Protein 4CE7 (pdb70)

Organism: Nonlabens ulvanivorans (NCBI:txid906888)

InterPro domains:
  IPR008928 Six-hairpin glycosidase superfamily [SSF48208] (55-376)
  IPR010905 Glycosyl hydrolase, family 88 [PF07470] (56-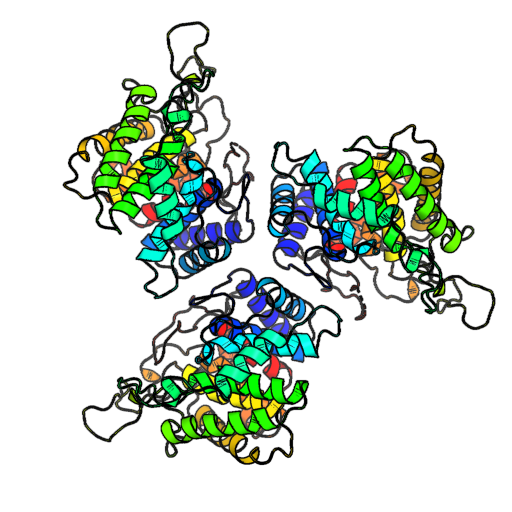376)
  IPR012341 Six-hairpin glycosidase-like superfamily [G3DSA:1.50.10.10] (29-377)
  IPR052043 Polysaccharide Degradation Enzymes [PTHR33886] (1-376)

Sequence (1035 aa):
DVFNEDYIKTSMIKALEWQEAHPIFAIHPTDWTNGAYYTGVARAHHTTKNMMYMAALKNNQAVANNWQPYTRLYHADDVAISYSYLYVAENEKRRNFSDLEPTKKFLDTHLYEDNAWKAGTNRSKEDKTILWWWCDALFMAPPVINLYAKQQSEQPEYLDEMHKYYMETYNRLYDKEEKLFARDSRFVWDGDDEDKKEPNGEKVFWWSRGNGWVIGGLALLLEDMPEDYKHRDFYVNLYKEMASRILEIQPEDGLWRTSLLSPESYDHGEVSGSAFHTFALAWGINKGLIDKKYTPAVKKAWKAMANCQHDDGRVGWVQNIPEPASKDSYQNFGTGAFLLAGSEILKMDVFNEDYIKTSMIKALEWQEAHPIFAIHPTDWTNGAYYTGVARAHHTTKNMMYMAALKNNQAVANNWQPYTRLYHADDVAISYSYLYVAENEKRRNFSDLEPTKKFLDTHLYEDNAWKAGTNRSKEDKTILWWWCDALFMAPPVINLYAKQSEQPEYLDEMHKYYMETYNRLYDKEEKLFARDSRFVWDGDDEDKKEPNGEKVFWSRGNGWVIGGLALLLEDMPEDYKHRDFYVNNLYKEMASRILEIQPEDGLWRTSLLSPESYDHGEVSGSAFHTFALAWGINKGLIDKKYTPAVKKAWKAMANCQHDDGRVGWVQNIGAFPEPASKDSYQNFGTGAFLLAGSEILKMDVFNEDYIKTSMIKALEWQEAHPIFAIHPTDWTNGAYYTGVARAHHTTKNMMYMAALKNNQAVANNWQPYTRLYHADDVAISYSYLYVAENEKRRNFSDLEPTKKFLDTHLYEDDNAWKAGTNRSKEDKTILWWWCDALFMAPPVINLYAKQQSEQPEYLDEMHKYYMETYNRLYDKEEKLFARDSRFVWDGDDEDKKEPNGEKVFWWSRGNGWVIGGLALLLEDMPEDYKHRDFYVNNLYKEMASRILEIQPEDGLWRTSLLSPE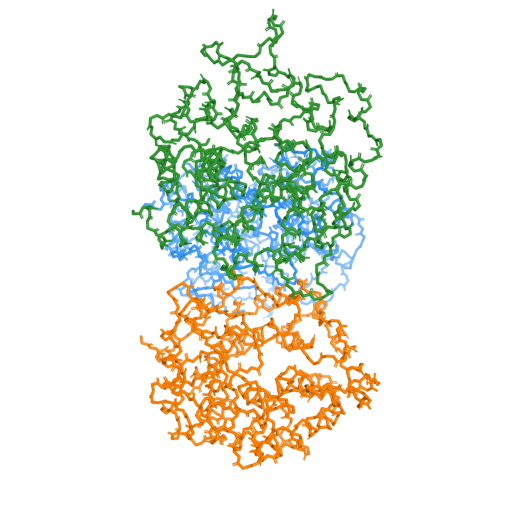SYDHGEVSGSAFHTFALAWGINKGLIDKKYTPAVKKAWKAMANCQHDDGRVGWVQNIASKDSYQNFGTGAFLLAGSEILKM

CATH classification: 1.50.10.10

Structure (mmCIF, N/CA/C/O backbone):
data_4CE7
#
_entry.id   4CE7
#
_cell.length_a   92.978
_cell.length_b   93.331
_cell.length_c   156.758
_cell.angle_alpha   90.00
_cell.angle_beta   90.00
_cell.angle_gamma   90.00
#
_symmetry.space_group_name_H-M   'P 21 21 21'
#
loop_
_entity.id
_entity.type
_entity.pdbx_description
1 polymer 'UNSATURATED 3S-RHAMNOGLYCURONYL HYDROLASE'
2 non-polymer 'NITRATE ION'
3 water water
#
loop_
_atom_site.group_PDB
_atom_site.id
_atom_site.type_symbol
_atom_site.label_atom_id
_atom_site.label_alt_id
_atom_site.label_comp_id
_atom_site.label_asym_id
_atom_site.label_entity_id
_atom_site.label_seq_id
_atom_site.pdbx_PDB_ins_code
_atom_site.Cartn_x
_atom_site.Cartn_y
_atom_site.Cartn_z
_atom_site.occupancy
_atom_site.B_iso_or_equiv
_atom_site.auth_seq_id
_atom_site.auth_comp_id
_atom_site.auth_asym_id
_atom_site.auth_atom_id
_atom_site.pdbx_PDB_model_num
ATOM 1 N N . ASP A 1 22 ? 2.461 42.639 17.545 1.00 46.06 14 ASP A N 1
ATOM 2 C CA . ASP A 1 22 ? 1.826 43.974 17.685 1.00 44.02 14 ASP A CA 1
ATOM 3 C C . ASP A 1 22 ? 2.872 44.963 18.259 1.00 46.66 14 ASP A C 1
ATOM 4 O O . ASP A 1 22 ? 3.056 45.024 19.510 1.00 41.23 14 ASP A O 1
ATOM 9 N N . VAL A 1 23 ? 3.501 45.750 17.370 1.00 40.30 15 VAL A N 1
ATOM 10 C CA . VAL A 1 23 ? 4.485 46.779 17.762 1.00 36.26 15 VAL A CA 1
ATOM 11 C C . VAL A 1 23 ? 3.940 47.885 18.692 1.00 36.30 15 VAL A C 1
ATOM 12 O O . VAL A 1 23 ? 4.697 48.654 19.255 1.00 36.51 15 VAL A O 1
ATOM 16 N N . PHE A 1 24 ? 2.639 47.959 18.902 1.00 39.14 16 PHE A N 1
ATOM 17 C CA . PHE A 1 24 ? 2.115 48.968 19.810 1.00 35.36 16 PHE A CA 1
ATOM 18 C C . PHE A 1 24 ? 1.777 48.367 21.161 1.00 32.27 16 PHE A C 1
ATOM 19 O O . PHE A 1 24 ? 1.418 49.068 22.052 1.00 33.27 16 PHE A O 1
ATOM 27 N N . ASN A 1 25 ? 1.945 47.066 21.341 1.00 33.47 17 ASN A N 1
ATOM 28 C CA . ASN A 1 25 ? 1.710 46.451 22.610 1.00 33.96 17 ASN A CA 1
ATOM 29 C C . ASN A 1 25 ? 2.786 46.904 23.624 1.00 36.45 17 ASN A C 1
ATOM 30 O O . ASN A 1 25 ? 3.982 46.854 23.315 1.00 31.16 17 ASN A O 1
ATOM 35 N N . GLU A 1 26 ? 2.369 47.291 24.825 1.00 35.84 18 GLU A N 1
ATOM 36 C CA . GLU A 1 26 ? 3.268 47.833 25.817 1.00 37.72 18 GLU A CA 1
ATOM 37 C C . GLU A 1 26 ? 4.366 46.827 26.149 1.00 38.63 18 GLU A C 1
ATOM 38 O O . GLU A 1 26 ? 5.517 47.196 26.384 1.00 32.33 18 GLU A O 1
ATOM 44 N N . ASP A 1 27 ? 4.019 45.550 26.158 1.00 37.18 19 ASP A N 1
ATOM 45 C CA . ASP A 1 27 ? 5.017 44.558 26.451 1.00 40.10 19 ASP A CA 1
ATOM 46 C C . ASP A 1 27 ? 6.041 44.262 25.330 1.00 37.62 19 ASP A C 1
ATOM 47 O O . ASP A 1 27 ? 7.242 44.032 25.587 1.00 32.53 19 ASP A O 1
ATOM 52 N N . TYR A 1 28 ? 5.548 44.263 24.094 1.00 33.32 20 TYR A N 1
ATOM 53 C CA . TYR A 1 28 ? 6.412 44.286 22.928 1.00 31.57 20 TYR A CA 1
ATOM 54 C C . TYR A 1 28 ? 7.408 45.476 22.995 1.00 30.27 20 TYR A C 1
ATOM 55 O O . TYR A 1 28 ? 8.595 45.278 22.783 1.00 27.39 20 TYR A O 1
ATOM 64 N N . ILE A 1 29 ? 6.921 46.699 23.219 1.00 27.64 21 ILE A N 1
ATOM 65 C CA . ILE A 1 29 ? 7.830 47.876 23.213 1.00 28.58 21 ILE A CA 1
ATOM 66 C C . ILE A 1 29 ? 8.903 47.724 24.333 1.00 30.43 21 ILE A C 1
ATOM 67 O O . ILE A 1 29 ? 10.108 47.921 24.086 1.00 29.72 21 ILE A O 1
ATOM 72 N N . LYS A 1 30 ? 8.472 47.341 25.537 1.00 29.90 22 LYS A N 1
ATOM 73 C CA . LYS A 1 30 ? 9.389 47.169 26.690 1.00 29.87 22 LYS A CA 1
ATOM 74 C C . LYS A 1 30 ? 10.464 46.132 26.392 1.00 30.56 22 LYS A C 1
ATOM 75 O O . LYS A 1 30 ? 11.643 46.410 26.630 1.00 29.27 22 LYS A O 1
ATOM 81 N N . THR A 1 31 ? 10.069 44.968 25.834 1.00 28.29 23 THR A N 1
ATOM 82 C CA . THR A 1 31 ? 11.020 43.897 25.621 1.00 29.22 23 THR A CA 1
ATOM 83 C C . THR A 1 31 ? 11.915 44.360 24.479 1.00 28.98 23 THR A C 1
ATOM 84 O O . THR A 1 31 ? 13.101 44.057 24.495 1.00 29.28 23 THR A O 1
ATOM 88 N N . SER A 1 32 ? 11.360 45.078 23.494 1.00 28.98 24 SER A N 1
ATOM 89 C CA . SER A 1 32 ? 12.219 45.614 22.384 1.00 28.87 24 SER A CA 1
ATOM 90 C C . SER A 1 32 ? 13.306 46.583 22.828 1.00 27.51 24 SER A C 1
ATOM 91 O O . SER A 1 32 ? 14.472 46.529 22.342 1.00 23.51 24 SER A O 1
ATOM 94 N N . MET A 1 33 ? 12.892 47.472 23.725 1.00 25.53 25 MET A N 1
ATOM 95 C CA . MET A 1 33 ? 13.805 48.451 24.278 1.00 24.90 25 MET A CA 1
ATOM 96 C C . MET A 1 33 ? 14.898 47.741 25.101 1.00 25.93 25 MET A C 1
ATOM 97 O O . MET A 1 33 ? 16.062 48.106 24.986 1.00 24.78 25 MET A O 1
ATOM 102 N N . ILE A 1 34 ? 14.542 46.720 25.881 1.00 23.89 26 ILE A N 1
ATOM 103 C CA . ILE A 1 34 ? 15.560 46.047 26.676 1.00 24.99 26 ILE A CA 1
ATOM 104 C C . ILE A 1 34 ? 16.591 45.324 25.744 1.00 26.39 26 ILE A C 1
ATOM 105 O O . ILE A 1 34 ? 17.819 45.341 26.017 1.00 25.17 26 ILE A O 1
ATOM 110 N N . LYS A 1 35 ? 16.087 44.678 24.678 1.00 26.71 27 LYS A N 1
ATOM 111 C CA . LYS A 1 35 ? 16.925 43.970 23.734 1.00 26.54 27 LYS A CA 1
ATOM 112 C C . LYS A 1 35 ? 17.850 44.979 23.021 1.00 24.62 27 LYS A C 1
ATOM 113 O O . LYS A 1 35 ? 18.963 44.644 22.704 1.00 22.27 27 LYS A O 1
ATOM 119 N N . ALA A 1 36 ? 17.363 46.178 22.724 1.00 21.67 28 ALA A N 1
ATOM 120 C CA . ALA A 1 36 ? 18.195 47.189 22.075 1.00 19.51 28 ALA A CA 1
ATOM 121 C C . ALA A 1 36 ? 19.347 47.614 23.046 1.00 20.89 28 ALA A C 1
ATOM 122 O O . ALA A 1 36 ? 20.488 47.704 22.622 1.00 19.56 28 ALA A O 1
ATOM 124 N N . LEU A 1 37 ? 19.029 47.865 24.310 1.00 19.07 29 LEU A N 1
ATOM 125 C CA . LEU A 1 37 ? 20.027 48.103 25.375 1.00 19.22 29 LEU A CA 1
ATOM 126 C C . LEU A 1 37 ? 21.070 46.961 25.448 1.00 19.58 29 LEU A C 1
ATOM 127 O O . LEU A 1 37 ? 22.301 47.213 25.407 1.00 20.48 29 LEU A O 1
ATOM 132 N N . GLU A 1 38 ? 20.585 45.716 25.518 1.00 19.07 30 GLU A N 1
ATOM 133 C CA . GLU A 1 38 ? 21.447 44.522 25.666 1.00 18.70 30 GLU A CA 1
ATOM 134 C C . GLU A 1 38 ? 22.375 44.382 24.488 1.00 20.21 30 GLU A C 1
ATOM 135 O O . GLU A 1 38 ? 23.559 44.099 24.640 1.00 19.94 30 GLU A O 1
ATOM 141 N N . TRP A 1 39 ? 21.852 44.594 23.304 1.00 19.07 31 TRP A N 1
ATOM 142 C CA . TRP A 1 39 ? 22.670 44.403 22.160 1.00 18.69 31 TRP A CA 1
ATOM 143 C C . TRP A 1 39 ? 23.681 45.573 22.217 1.00 18.72 31 TRP A C 1
ATOM 144 O O . TRP A 1 39 ? 24.851 45.367 21.982 1.00 18.15 31 TRP A O 1
ATOM 155 N N . GLN A 1 40 ? 23.267 46.800 22.529 1.00 17.89 32 GLN A N 1
ATOM 156 C CA . GLN A 1 40 ? 24.307 47.891 22.480 1.00 18.21 32 GLN A CA 1
ATOM 157 C C . GLN A 1 40 ? 25.356 47.739 23.597 1.00 18.79 32 GLN A C 1
ATOM 158 O O . GLN A 1 40 ? 26.578 48.012 23.379 1.00 19.24 32 GLN A O 1
ATOM 164 N N . GLU A 1 41 ? 24.913 47.293 24.779 1.00 18.37 33 GLU A N 1
ATOM 165 C CA . GLU A 1 41 ? 25.866 47.050 25.917 1.00 18.56 33 GLU A CA 1
ATOM 166 C C . GLU A 1 41 ? 26.922 45.988 25.486 1.00 19.70 33 GLU A C 1
ATOM 167 O O . GLU A 1 41 ? 28.114 46.078 25.862 1.00 19.26 33 GLU A O 1
ATOM 173 N N . ALA A 1 42 ? 26.487 44.984 24.713 1.00 19.37 34 ALA A N 1
ATOM 174 C CA . ALA A 1 42 ? 27.439 43.949 24.267 1.00 19.38 34 ALA A CA 1
ATOM 175 C C . ALA A 1 42 ? 28.340 44.423 23.107 1.00 19.53 34 ALA A C 1
ATOM 176 O O . ALA A 1 42 ? 29.228 43.691 22.675 1.00 18.96 34 ALA A O 1
ATOM 178 N N . HIS A 1 43 ? 28.060 45.574 22.536 1.00 18.40 35 HIS A N 1
ATOM 179 C CA . HIS A 1 43 ? 28.857 46.098 21.390 1.00 18.66 35 HIS A CA 1
ATOM 180 C C . HIS A 1 43 ? 29.340 47.523 21.717 1.00 20.08 35 HIS A C 1
ATOM 181 O O . HIS A 1 43 ? 28.990 48.480 21.008 1.00 21.31 35 HIS A O 1
ATOM 188 N N . PRO A 1 44 ? 30.110 47.696 22.806 1.00 21.00 36 PRO A N 1
ATOM 189 C CA . PRO A 1 44 ? 30.414 49.101 23.125 1.00 20.39 36 PRO A CA 1
ATOM 190 C C . PRO A 1 44 ? 31.210 49.797 22.019 1.00 20.20 36 PRO A C 1
ATOM 191 O O . PRO A 1 44 ? 32.027 49.162 21.301 1.00 20.10 36 PRO A O 1
ATOM 195 N N . ILE A 1 45 ? 31.003 51.102 21.874 1.00 18.53 37 ILE A N 1
ATOM 196 C CA . ILE A 1 45 ? 31.652 51.784 20.749 1.00 19.47 37 ILE A CA 1
ATOM 197 C C . ILE A 1 45 ? 31.806 53.266 21.155 1.00 18.65 37 ILE A C 1
ATOM 198 O O . ILE A 1 45 ? 31.105 53.756 22.072 1.00 17.80 37 ILE A O 1
ATOM 203 N N . PHE A 1 46 ? 32.753 53.948 20.514 1.00 19.53 38 PHE A N 1
ATOM 204 C CA . PHE A 1 46 ? 32.924 55.393 20.740 1.00 18.89 38 PHE A CA 1
ATOM 205 C C . PHE A 1 46 ? 33.691 55.949 19.530 1.00 18.30 38 PHE A C 1
ATOM 206 O O . PHE A 1 46 ? 34.295 55.193 18.784 1.00 18.49 38 PHE A O 1
ATOM 214 N N . ALA A 1 47 ? 33.605 57.264 19.312 1.00 16.94 39 ALA A N 1
ATOM 215 C CA . ALA A 1 47 ? 34.410 57.895 18.250 1.00 17.46 39 ALA A CA 1
ATOM 216 C C . ALA A 1 47 ? 35.847 58.004 18.817 1.00 17.20 39 ALA A C 1
ATOM 217 O O . ALA A 1 47 ? 36.807 57.569 18.197 1.00 19.27 39 ALA A O 1
ATOM 219 N N . ILE A 1 48 ? 35.976 58.668 19.968 1.00 18.98 40 ILE A N 1
ATOM 220 C CA . ILE A 1 48 ? 37.327 58.912 20.522 1.00 19.62 40 ILE A CA 1
ATOM 221 C C . ILE A 1 48 ? 37.443 58.392 21.948 1.00 19.60 40 ILE A C 1
ATOM 222 O O . ILE A 1 48 ? 38.527 58.026 22.346 1.00 20.41 40 ILE A O 1
ATOM 227 N N . HIS A 1 49 ? 36.330 58.248 22.683 1.00 18.92 41 HIS A N 1
ATOM 228 C CA . HIS A 1 49 ? 36.471 57.840 24.117 1.00 18.64 41 HIS A CA 1
ATOM 229 C C . HIS A 1 49 ? 35.101 57.430 24.660 1.00 18.61 41 HIS A C 1
ATOM 230 O O . HIS A 1 49 ? 34.081 57.975 24.208 1.00 18.02 41 HIS A O 1
ATOM 237 N N . PRO A 1 50 ? 35.050 56.537 25.671 1.00 18.04 42 PRO A N 1
ATOM 238 C CA . PRO A 1 50 ? 33.715 56.138 26.224 1.00 18.20 42 PRO A CA 1
ATOM 239 C C . PRO A 1 50 ? 32.910 57.314 26.799 1.00 17.67 42 PRO A C 1
ATOM 240 O O . PRO A 1 50 ? 31.744 57.201 26.962 1.00 18.41 42 PRO A O 1
ATOM 244 N N . THR A 1 51 ? 33.564 58.424 27.056 1.00 16.90 43 THR A N 1
ATOM 245 C CA . THR A 1 51 ? 32.885 59.595 27.592 1.00 17.04 43 THR A CA 1
ATOM 246 C C . THR A 1 51 ? 32.488 60.666 26.543 1.00 15.94 43 THR A C 1
ATOM 247 O O . THR A 1 51 ? 32.072 61.727 26.881 1.00 16.86 43 THR A O 1
ATOM 251 N N . ASP A 1 52 ? 32.633 60.322 25.285 1.00 17.31 44 ASP A N 1
ATOM 252 C CA . ASP A 1 52 ? 32.404 61.236 24.130 1.00 17.69 44 ASP A CA 1
ATOM 253 C C . ASP A 1 52 ? 30.894 61.398 23.832 1.00 17.01 44 ASP A C 1
ATOM 254 O O . ASP A 1 52 ? 30.060 60.674 24.446 1.00 17.05 44 ASP A O 1
ATOM 259 N N . TRP A 1 53 ? 30.534 62.293 22.882 1.00 17.20 45 TRP A N 1
ATOM 260 C CA . TRP A 1 53 ? 29.118 62.578 22.641 1.00 17.40 45 TRP A CA 1
ATOM 261 C C . TRP A 1 53 ? 28.327 61.362 22.164 1.00 16.62 45 TRP A C 1
ATOM 262 O O . TRP A 1 53 ? 27.143 61.325 22.352 1.00 16.59 45 TRP A O 1
ATOM 273 N N . THR A 1 54 ? 28.960 60.404 21.508 1.00 16.44 46 THR A N 1
ATOM 274 C CA . THR A 1 54 ? 28.267 59.193 20.963 1.00 16.79 46 THR A CA 1
ATOM 275 C C . THR A 1 54 ? 27.686 58.433 22.144 1.00 18.64 46 THR A C 1
ATOM 276 O O . THR A 1 54 ? 26.491 58.044 22.125 1.00 16.20 46 THR A O 1
ATOM 280 N N . ASN A 1 55 ? 28.513 58.249 23.167 1.00 17.91 47 ASN A N 1
ATOM 281 C CA . ASN A 1 55 ? 28.064 57.660 24.406 1.00 19.04 47 ASN A CA 1
ATOM 282 C C . ASN A 1 55 ? 27.104 58.552 25.233 1.00 18.97 47 ASN A C 1
ATOM 283 O O . ASN A 1 55 ? 26.189 58.041 25.880 1.00 17.57 47 ASN A O 1
ATOM 288 N N . GLY A 1 56 ? 27.343 59.857 25.244 1.00 18.32 48 GLY A N 1
ATOM 289 C CA . GLY A 1 56 ? 26.436 60.788 25.978 1.00 17.91 48 GLY A CA 1
ATOM 290 C C . GLY A 1 56 ? 25.013 60.668 25.376 1.00 18.42 48 GLY A C 1
ATOM 291 O O . GLY A 1 56 ? 24.091 60.441 26.080 1.00 16.97 48 GLY A O 1
ATOM 292 N N . ALA A 1 57 ? 24.876 60.687 24.050 1.00 16.69 49 ALA A N 1
ATOM 293 C CA . ALA A 1 57 ? 23.549 60.512 23.429 1.00 17.57 49 ALA A CA 1
ATOM 294 C C . ALA A 1 57 ? 22.931 59.120 23.717 1.00 18.16 49 ALA A C 1
ATOM 295 O O . ALA A 1 57 ? 21.732 59.002 24.048 1.00 17.78 49 ALA A O 1
ATOM 297 N N . TYR A 1 58 ? 23.750 58.047 23.557 1.00 16.81 50 TYR A N 1
ATOM 298 C CA . TYR A 1 58 ? 23.324 56.715 23.946 1.00 17.61 50 TYR A CA 1
ATOM 299 C C . TYR A 1 58 ? 22.811 56.696 25.391 1.00 17.72 50 TYR A C 1
ATOM 300 O O . TYR A 1 58 ? 21.697 56.252 25.657 1.00 17.62 50 TYR A O 1
ATOM 309 N N . TYR A 1 59 ? 23.603 57.137 26.369 1.00 16.43 51 TYR A N 1
ATOM 310 C CA . TYR A 1 59 ? 23.172 56.941 27.749 1.00 16.77 51 TYR A CA 1
ATOM 311 C C . TYR A 1 59 ? 22.038 57.946 28.147 1.00 17.10 51 TYR A C 1
ATOM 312 O O . TYR A 1 59 ? 21.337 57.731 29.137 1.00 18.35 51 TYR A O 1
ATOM 321 N N . THR A 1 60 ? 21.873 59.011 27.387 1.00 18.46 52 THR A N 1
ATOM 322 C CA . THR A 1 60 ? 20.707 59.909 27.593 1.00 19.48 52 THR A CA 1
ATOM 323 C C . THR A 1 60 ? 19.442 59.112 27.166 1.00 20.84 52 THR A C 1
ATOM 324 O O . THR A 1 60 ? 18.454 59.193 27.841 1.00 19.92 52 THR A O 1
ATOM 328 N N . GLY A 1 61 ? 19.492 58.324 26.090 1.00 19.86 53 GLY A N 1
ATOM 329 C CA . GLY A 1 61 ? 18.356 57.433 25.748 1.00 19.99 53 GLY A CA 1
ATOM 330 C C . GLY A 1 61 ? 18.145 56.380 26.806 1.00 20.46 53 GLY A C 1
ATOM 331 O O . GLY A 1 61 ? 16.994 56.056 27.163 1.00 20.69 53 GLY A O 1
ATOM 332 N N . VAL A 1 62 ? 19.244 55.844 27.361 1.00 19.04 54 VAL A N 1
ATOM 333 C CA . VAL A 1 62 ? 19.138 54.841 28.434 1.00 18.36 54 VAL A CA 1
ATOM 334 C C . VAL A 1 62 ? 18.501 55.510 29.647 1.00 18.96 54 VAL A C 1
ATOM 335 O O . VAL A 1 62 ? 17.644 54.906 30.295 1.00 19.60 54 VAL A O 1
ATOM 339 N N . ALA A 1 63 ? 18.844 56.770 29.925 1.00 18.77 55 ALA A N 1
ATOM 340 C CA . ALA A 1 63 ? 18.245 57.467 31.066 1.00 20.17 55 ALA A CA 1
ATOM 341 C C . ALA A 1 63 ? 16.747 57.637 30.865 1.00 21.17 55 ALA A C 1
ATOM 342 O O . ALA A 1 63 ? 15.939 57.452 31.807 1.00 21.51 55 ALA A O 1
ATOM 344 N N . ARG A 1 64 ? 16.357 58.034 29.657 1.00 20.36 56 ARG A N 1
ATOM 345 C CA . ARG A 1 64 ? 14.884 58.272 29.506 1.00 21.32 56 ARG A CA 1
ATOM 346 C C . ARG A 1 64 ? 14.090 56.958 29.502 1.00 23.07 56 ARG A C 1
ATOM 347 O O . ARG A 1 64 ? 12.950 56.930 29.983 1.00 23.75 56 ARG A O 1
ATOM 355 N N . ALA A 1 65 ? 14.663 55.891 28.946 1.00 21.18 57 ALA A N 1
ATOM 356 C CA . ALA A 1 65 ? 14.058 54.567 29.067 1.00 22.84 57 ALA A CA 1
ATOM 357 C C . ALA A 1 65 ? 13.855 54.214 30.505 1.00 21.82 57 ALA A C 1
ATOM 358 O O . ALA A 1 65 ? 12.805 53.694 30.839 1.00 22.80 57 ALA A O 1
ATOM 360 N N . HIS A 1 66 ? 14.866 54.465 31.358 1.00 21.19 58 HIS A N 1
ATOM 361 C CA . HIS A 1 66 ? 14.697 54.177 32.772 1.00 22.18 58 HIS A CA 1
ATOM 362 C C . HIS A 1 66 ? 13.576 54.968 33.416 1.00 22.29 58 HIS A C 1
ATOM 363 O O . HIS A 1 66 ? 12.777 54.463 34.240 1.00 22.84 58 HIS A O 1
ATOM 370 N N . HIS A 1 67 ? 13.547 56.221 33.045 1.00 21.65 59 HIS A N 1
ATOM 371 C CA . HIS A 1 67 ? 12.613 57.124 33.640 1.00 24.74 59 HIS A CA 1
ATOM 372 C C . HIS A 1 67 ? 11.205 56.689 33.346 1.00 25.21 59 HIS A C 1
ATOM 373 O O . HIS A 1 67 ? 10.362 56.758 34.231 1.00 26.51 59 HIS A O 1
ATOM 380 N N . THR A 1 68 ? 10.926 56.233 32.133 1.00 24.34 60 THR A N 1
ATOM 381 C CA . THR A 1 68 ? 9.571 55.668 31.848 1.00 25.34 60 THR A CA 1
ATOM 382 C C . THR A 1 68 ? 9.357 54.324 32.497 1.00 24.59 60 THR A C 1
ATOM 383 O O . THR A 1 68 ? 8.379 54.141 33.219 1.00 26.08 60 THR A O 1
ATOM 387 N N . THR A 1 69 ? 10.250 53.377 32.271 1.00 23.35 61 THR A N 1
ATOM 388 C CA . THR A 1 69 ? 9.985 51.988 32.666 1.00 25.50 61 THR A CA 1
ATOM 389 C C . THR A 1 69 ? 10.340 51.625 34.111 1.00 27.70 61 THR A C 1
ATOM 390 O O . THR A 1 69 ? 9.789 50.645 34.620 1.00 28.90 61 THR A O 1
ATOM 394 N N . LYS A 1 70 ? 11.233 52.395 34.742 1.00 27.02 62 LYS A N 1
ATOM 395 C CA . LYS A 1 70 ? 11.921 52.065 36.016 1.00 28.32 62 LYS A CA 1
ATOM 396 C C . LYS A 1 70 ? 12.591 50.689 36.063 1.00 29.84 62 LYS A C 1
ATOM 397 O O . LYS A 1 70 ? 12.757 50.142 37.169 1.00 26.80 62 LYS A O 1
ATOM 403 N N . ASN A 1 71 ? 12.948 50.118 34.916 1.00 25.60 63 ASN A N 1
ATOM 404 C CA . ASN A 1 71 ? 13.568 48.790 34.939 1.00 25.32 63 ASN A CA 1
ATOM 405 C C . ASN A 1 71 ? 15.026 48.963 35.482 1.00 24.17 63 ASN A C 1
ATOM 406 O O . ASN A 1 71 ? 15.795 49.779 34.954 1.00 23.33 63 ASN A O 1
ATOM 411 N N . MET A 1 72 ? 15.362 48.212 36.525 1.00 24.27 64 MET A N 1
ATOM 412 C CA . MET A 1 72 ? 16.676 48.224 37.162 1.00 26.47 64 MET A CA 1
ATOM 413 C C . MET A 1 72 ? 17.820 47.962 36.150 1.00 25.18 64 MET A C 1
ATOM 414 O O . MET A 1 72 ? 18.944 48.371 36.399 1.00 25.39 64 MET A O 1
ATOM 419 N N . MET A 1 73 ? 17.521 47.301 35.027 1.00 23.50 65 MET A N 1
ATOM 420 C CA . MET A 1 73 ? 18.574 47.010 34.019 1.00 23.71 65 MET A CA 1
ATOM 421 C C . MET A 1 73 ? 19.168 48.312 33.439 1.00 22.23 65 MET A C 1
ATOM 422 O O . MET A 1 73 ? 20.383 48.424 33.248 1.00 19.54 65 MET A O 1
ATOM 427 N N . TYR A 1 74 ? 18.303 49.292 33.158 1.00 22.08 66 TYR A N 1
ATOM 428 C CA . TYR A 1 74 ? 18.742 50.595 32.617 1.00 21.47 66 TYR A CA 1
ATOM 429 C C . TYR A 1 74 ? 19.645 51.284 33.627 1.00 20.69 66 TYR A C 1
ATOM 430 O O . TYR A 1 74 ? 20.670 51.800 33.241 1.00 20.33 66 TYR A O 1
ATOM 439 N N . MET A 1 75 ? 19.228 51.311 34.898 1.00 21.98 67 MET A N 1
ATOM 440 C CA . MET A 1 75 ? 19.945 52.085 35.915 1.00 20.89 67 MET A CA 1
ATOM 441 C C . MET A 1 75 ? 21.322 51.405 36.193 1.00 20.44 67 MET A C 1
ATOM 442 O O . MET A 1 75 ? 22.301 52.104 36.441 1.00 19.92 67 MET A O 1
ATOM 447 N N . ALA A 1 76 ? 21.354 50.062 36.156 1.00 21.02 68 ALA A N 1
ATOM 448 C CA . ALA A 1 76 ? 22.625 49.257 36.263 1.00 20.74 68 ALA A CA 1
ATOM 449 C C . ALA A 1 76 ? 23.612 49.710 35.207 1.00 20.12 68 ALA A C 1
ATOM 450 O O . ALA A 1 76 ? 24.764 50.027 35.518 1.00 20.55 68 ALA A O 1
ATOM 452 N N . ALA A 1 77 ? 23.156 49.828 33.967 1.00 18.70 69 ALA A N 1
ATOM 453 C CA . ALA A 1 77 ? 24.062 50.232 32.868 1.00 18.29 69 ALA A CA 1
ATOM 454 C C . ALA A 1 77 ? 24.523 51.691 33.067 1.00 18.26 69 ALA A C 1
ATOM 455 O O . ALA A 1 77 ? 25.680 52.027 32.772 1.00 17.87 69 ALA A O 1
ATOM 457 N N . LEU A 1 78 ? 23.609 52.564 33.518 1.00 18.86 70 LEU A N 1
ATOM 458 C CA . LEU A 1 78 ? 23.965 53.952 33.779 1.00 18.63 70 LEU A CA 1
ATOM 459 C C . LEU A 1 78 ? 24.975 54.051 34.905 1.00 19.01 70 LEU A C 1
ATOM 460 O O . LEU A 1 78 ? 25.927 54.825 34.795 1.00 18.65 70 LEU A O 1
ATOM 465 N N . LYS A 1 79 ? 24.723 53.374 36.026 1.00 18.63 71 LYS A N 1
ATOM 466 C CA . LYS A 1 79 ? 25.708 53.433 37.100 1.00 19.62 71 LYS A CA 1
ATOM 467 C C . LYS A 1 79 ? 27.036 52.802 36.662 1.00 19.86 71 LYS A C 1
ATOM 468 O O . LYS A 1 79 ? 28.088 53.354 37.030 1.00 20.32 71 LYS A O 1
ATOM 474 N N . ASN A 1 80 ? 26.993 51.675 35.932 1.00 19.21 72 ASN A N 1
ATOM 475 C CA A ASN A 1 80 ? 28.250 51.004 35.567 0.50 19.89 72 ASN A CA 1
ATOM 476 C CA B ASN A 1 80 ? 28.223 50.950 35.449 0.50 21.00 72 ASN A CA 1
ATOM 477 C C . ASN A 1 80 ? 29.198 51.952 34.780 1.00 20.92 72 ASN A C 1
ATOM 478 O O . ASN A 1 80 ? 30.358 52.135 35.180 1.00 19.14 72 ASN A O 1
ATOM 487 N N . GLN A 1 81 ? 28.713 52.589 33.710 1.00 19.50 73 GLN A N 1
ATOM 488 C CA . GLN A 1 81 ? 29.547 53.547 32.946 1.00 19.68 73 GLN A CA 1
ATOM 489 C C . GLN A 1 81 ? 29.924 54.796 33.762 1.00 19.35 73 GLN A C 1
ATOM 490 O O . GLN A 1 81 ? 31.081 55.295 33.653 1.00 20.06 73 GLN A O 1
ATOM 496 N N . ALA A 1 82 ? 29.013 55.298 34.641 1.00 18.67 74 ALA A N 1
ATOM 497 C CA . ALA A 1 82 ? 29.355 56.518 35.395 1.00 18.06 74 ALA A CA 1
ATOM 498 C C . ALA A 1 82 ? 30.555 56.203 36.316 1.00 18.44 74 ALA A C 1
ATOM 499 O O . ALA A 1 82 ? 31.516 56.992 36.415 1.00 17.20 74 ALA A O 1
ATOM 501 N N . VAL A 1 83 ? 30.488 55.056 37.006 1.00 19.54 75 VAL A N 1
ATOM 502 C CA . VAL A 1 83 ? 31.606 54.687 37.895 1.00 19.76 75 VAL A CA 1
ATOM 503 C C . VAL A 1 83 ? 32.890 54.362 37.080 1.00 19.98 75 VAL A C 1
ATOM 504 O O . VAL A 1 83 ? 33.976 54.737 37.491 1.00 21.15 75 VAL A O 1
ATOM 508 N N . ALA A 1 84 ? 32.746 53.675 35.962 1.00 19.26 76 ALA A N 1
ATOM 509 C CA . ALA A 1 84 ? 33.892 53.226 35.134 1.00 21.59 76 ALA A CA 1
ATOM 510 C C . ALA A 1 84 ? 34.541 54.497 34.603 1.00 22.01 76 ALA A C 1
ATOM 511 O O . ALA A 1 84 ? 35.775 54.540 34.475 1.00 20.22 76 ALA A O 1
ATOM 513 N N . ASN A 1 85 ? 33.747 55.543 34.350 1.00 19.19 77 ASN A N 1
ATOM 514 C CA . ASN A 1 85 ? 34.332 56.807 33.801 1.00 20.11 77 ASN A CA 1
ATOM 515 C C . ASN A 1 85 ? 34.760 57.785 34.845 1.00 20.21 77 ASN A C 1
ATOM 516 O O . ASN A 1 85 ? 35.182 58.902 34.517 1.00 19.48 77 ASN A O 1
ATOM 521 N N . ASN A 1 86 ? 34.585 57.423 36.106 1.00 23.02 78 ASN A N 1
ATOM 522 C CA . ASN A 1 86 ? 34.867 58.309 37.257 1.00 22.96 78 ASN A CA 1
ATOM 523 C C . ASN A 1 86 ? 34.081 59.634 37.167 1.00 20.01 78 ASN A C 1
ATOM 524 O O . ASN A 1 86 ? 34.580 60.699 37.536 1.00 17.73 78 ASN A O 1
ATOM 529 N N . TRP A 1 87 ? 32.861 59.559 36.651 1.00 17.92 79 TRP A N 1
ATOM 530 C CA . TRP A 1 87 ? 31.939 60.762 36.569 1.00 19.10 79 TRP A CA 1
ATOM 531 C C . TRP A 1 87 ? 32.521 61.909 35.729 1.00 18.98 79 TRP A C 1
ATOM 532 O O . TRP A 1 87 ? 32.150 63.046 35.948 1.00 19.59 79 TRP A O 1
ATOM 543 N N . GLN A 1 88 ? 33.487 61.618 34.825 1.00 19.91 80 GLN A N 1
ATOM 544 C CA . GLN A 1 88 ? 34.148 62.681 34.072 1.00 18.96 80 GLN A CA 1
ATOM 545 C C . GLN A 1 88 ? 33.461 62.879 32.728 1.00 17.94 80 GLN A C 1
ATOM 546 O O . GLN A 1 88 ? 33.114 61.906 32.037 1.00 20.27 80 GLN A O 1
ATOM 552 N N . PRO A 1 89 ? 33.268 64.146 32.325 1.00 19.24 81 PRO A N 1
ATOM 553 C CA . PRO A 1 89 ? 32.937 64.413 30.915 1.00 20.00 81 PRO A CA 1
ATOM 554 C C . PRO A 1 89 ? 34.265 64.268 30.143 1.00 18.05 81 PRO A C 1
ATOM 555 O O . PRO A 1 89 ? 35.322 63.979 30.777 1.00 17.60 81 PRO A O 1
ATOM 559 N N . TYR A 1 90 ? 34.235 64.391 28.816 1.00 17.70 82 TYR A N 1
ATOM 560 C CA . TYR A 1 90 ? 35.537 64.393 28.082 1.00 19.36 82 TYR A CA 1
ATOM 561 C C . TYR A 1 90 ? 36.225 65.755 28.280 1.00 18.92 82 TYR A C 1
ATOM 562 O O . TYR A 1 90 ? 35.802 66.598 29.154 1.00 18.26 82 TYR A O 1
ATOM 571 N N . THR A 1 91 ? 37.340 65.939 27.572 1.00 19.29 83 THR A N 1
ATOM 572 C CA . THR A 1 91 ? 38.334 66.909 28.043 1.00 21.04 83 THR A CA 1
ATOM 573 C C . THR A 1 91 ? 38.486 68.220 27.277 1.00 20.67 83 THR A C 1
ATOM 574 O O . THR A 1 91 ? 39.249 69.075 27.729 1.00 20.45 83 THR A O 1
ATOM 578 N N . ARG A 1 92 ? 37.797 68.411 26.149 1.00 20.71 84 ARG A N 1
ATOM 579 C CA . ARG A 1 92 ? 37.943 69.692 25.464 1.00 20.78 84 ARG A CA 1
ATOM 580 C C . ARG A 1 92 ? 36.852 70.627 25.990 1.00 20.71 84 ARG A C 1
ATOM 581 O O . ARG A 1 92 ? 35.670 70.505 25.600 1.00 19.22 84 ARG A O 1
ATOM 589 N N . LEU A 1 93 ? 37.237 71.506 26.925 1.00 19.69 85 LEU A N 1
ATOM 590 C CA . LEU A 1 93 ? 36.242 72.211 27.712 1.00 19.64 85 LEU A CA 1
ATOM 591 C C . LEU A 1 93 ? 35.468 73.283 26.904 1.00 20.81 85 LEU A C 1
ATOM 592 O O . LEU A 1 93 ? 34.449 73.777 27.383 1.00 19.09 85 LEU A O 1
ATOM 597 N N . TYR A 1 94 ? 35.975 73.631 25.714 1.00 20.50 86 TYR A N 1
ATOM 598 C CA . TYR A 1 94 ? 35.341 74.575 24.788 1.00 21.27 86 TYR A CA 1
ATOM 599 C C . TYR A 1 94 ? 34.292 73.859 23.888 1.00 21.83 86 TYR A C 1
ATOM 600 O O . TYR A 1 94 ? 33.548 74.538 23.143 1.00 21.83 86 TYR A O 1
ATOM 609 N N . HIS A 1 95 ? 34.218 72.530 24.000 1.00 20.12 87 HIS A N 1
ATOM 610 C CA . HIS A 1 95 ? 33.497 71.683 23.032 1.00 19.62 87 HIS A CA 1
ATOM 611 C C . HIS A 1 95 ? 32.246 71.033 23.569 1.00 18.48 87 HIS A C 1
ATOM 612 O O . HIS A 1 95 ? 32.287 70.113 24.409 1.00 18.00 87 HIS A O 1
ATOM 619 N N . ALA A 1 96 ? 31.075 71.456 23.078 1.00 16.81 88 ALA A N 1
ATOM 620 C CA . ALA A 1 96 ? 29.793 70.955 23.609 1.00 16.39 88 ALA A CA 1
ATOM 621 C C . ALA A 1 96 ? 29.704 69.435 23.556 1.00 15.90 88 ALA A C 1
ATOM 622 O O . ALA A 1 96 ? 29.097 68.833 24.415 1.00 16.02 88 ALA A O 1
ATOM 624 N N . ASP A 1 97 ? 30.318 68.778 22.565 1.00 16.66 89 ASP A N 1
ATOM 625 C CA . ASP A 1 97 ? 30.227 67.287 22.508 1.00 18.21 89 ASP A CA 1
ATOM 626 C C . ASP A 1 97 ? 30.750 66.575 23.781 1.00 17.67 89 ASP A C 1
ATOM 627 O O . ASP A 1 97 ? 30.270 65.549 24.167 1.00 18.68 89 ASP A O 1
ATOM 632 N N . ASP A 1 98 ? 31.658 67.204 24.493 1.00 19.68 90 ASP A N 1
ATOM 633 C CA . ASP A 1 98 ? 32.403 66.492 25.523 1.00 19.25 90 ASP A CA 1
ATOM 634 C C . ASP A 1 98 ? 31.654 66.540 26.831 1.00 17.74 90 ASP A C 1
ATOM 635 O O . ASP A 1 98 ? 32.041 65.840 27.765 1.00 19.52 90 ASP A O 1
ATOM 640 N N . VAL A 1 99 ? 30.559 67.306 26.884 1.00 17.64 91 VAL A N 1
ATOM 641 C CA . VAL A 1 99 ? 29.741 67.355 28.130 1.00 17.25 91 VAL A CA 1
ATOM 642 C C . VAL A 1 99 ? 28.427 66.564 27.949 1.00 16.51 91 VAL A C 1
ATOM 643 O O . VAL A 1 99 ? 27.673 66.351 28.933 1.00 17.23 91 VAL A O 1
ATOM 647 N N . ALA A 1 100 ? 28.134 66.073 26.736 1.00 16.60 92 ALA A N 1
ATOM 648 C CA . ALA A 1 100 ? 26.896 65.303 26.528 1.00 17.85 92 ALA A CA 1
ATOM 649 C C . ALA A 1 100 ? 26.719 64.151 27.570 1.00 17.36 92 ALA A C 1
ATOM 650 O O . ALA A 1 100 ? 25.608 63.862 28.048 1.00 18.40 92 ALA A O 1
ATOM 652 N N . ILE A 1 101 ? 27.806 63.466 27.904 1.00 17.74 93 ILE A N 1
ATOM 653 C CA . ILE A 1 101 ? 27.794 62.325 28.845 1.00 15.58 93 ILE A CA 1
ATOM 654 C C . ILE A 1 101 ? 27.300 62.721 30.253 1.00 16.92 93 ILE A C 1
ATOM 655 O O . ILE A 1 101 ? 26.756 61.876 30.984 1.00 18.68 93 ILE A O 1
ATOM 660 N N . SER A 1 102 ? 27.425 64.000 30.639 1.00 16.97 94 SER A N 1
ATOM 661 C CA . SER A 1 102 ? 27.017 64.471 31.981 1.00 18.17 94 SER A CA 1
ATOM 662 C C . SER A 1 102 ? 25.494 64.435 32.125 1.00 19.67 94 SER A C 1
ATOM 663 O O . SER A 1 102 ? 24.991 64.454 33.214 1.00 17.38 94 SER A O 1
ATOM 666 N N . TYR A 1 103 ? 24.773 64.342 31.016 1.00 19.29 95 TYR A N 1
ATOM 667 C CA . TYR A 1 103 ? 23.325 64.180 31.165 1.00 19.08 95 TYR A CA 1
ATOM 668 C C . TYR A 1 103 ? 23.018 62.897 31.975 1.00 18.99 95 TYR A C 1
ATOM 669 O O . TYR A 1 103 ? 22.233 62.917 32.906 1.00 19.36 95 TYR A O 1
ATOM 678 N N . SER A 1 104 ? 23.646 61.792 31.604 1.00 18.05 96 SER A N 1
ATOM 679 C CA . SER A 1 104 ? 23.480 60.532 32.339 1.00 19.73 96 SER A CA 1
ATOM 680 C C . SER A 1 104 ? 23.921 60.671 33.787 1.00 19.64 96 SER A C 1
ATOM 681 O O . SER A 1 104 ? 23.306 60.095 34.683 1.00 19.18 96 SER A O 1
ATOM 684 N N . TYR A 1 105 ? 25.028 61.377 34.023 1.00 18.95 97 TYR A N 1
ATOM 685 C CA . TYR A 1 105 ? 25.500 61.572 35.400 1.00 19.49 97 TYR A CA 1
ATOM 686 C C . TYR A 1 105 ? 24.507 62.342 36.253 1.00 20.80 97 TYR A C 1
ATOM 687 O O . TYR A 1 105 ? 24.319 62.015 37.409 1.00 19.13 97 TYR A O 1
ATOM 696 N N . LEU A 1 106 ? 23.926 63.401 35.663 1.00 20.83 98 LEU A N 1
ATOM 697 C CA . LEU A 1 106 ? 22.931 64.216 36.361 1.00 21.06 98 LEU A CA 1
ATOM 698 C C . LEU A 1 106 ? 21.679 63.361 36.611 1.00 20.39 98 LEU A C 1
ATOM 699 O O . LEU A 1 106 ? 21.043 63.421 37.677 1.00 20.63 98 LEU A O 1
ATOM 704 N N . TYR A 1 107 ? 21.302 62.576 35.607 1.00 20.93 99 TYR A N 1
ATOM 705 C CA . TYR A 1 107 ? 20.104 61.697 35.768 1.00 19.14 99 TYR A CA 1
ATOM 706 C C . TYR A 1 107 ? 20.323 60.658 36.931 1.00 19.41 99 TYR A C 1
ATOM 707 O O . TYR A 1 107 ? 19.460 60.448 37.815 1.00 18.40 99 TYR A O 1
ATOM 716 N N . VAL A 1 108 ? 21.500 60.001 36.933 1.00 20.38 100 VAL A N 1
ATOM 717 C CA . VAL A 1 108 ? 21.820 59.088 38.065 1.00 18.73 100 VAL A CA 1
ATOM 718 C C . VAL A 1 108 ? 21.814 59.831 39.404 1.00 20.45 100 VAL A C 1
ATOM 719 O O . VAL A 1 108 ? 21.227 59.350 40.367 1.00 20.50 100 VAL A O 1
ATOM 723 N N . ALA A 1 109 ? 22.411 61.021 39.464 1.00 19.92 101 ALA A N 1
ATOM 724 C CA . ALA A 1 109 ? 22.489 61.740 40.744 1.00 22.51 101 ALA A CA 1
ATOM 725 C C . ALA A 1 109 ? 21.056 62.022 41.298 1.00 24.14 101 ALA A C 1
ATOM 726 O O . ALA A 1 109 ? 20.855 61.972 42.490 1.00 22.54 101 ALA A O 1
ATOM 728 N N . GLU A 1 110 ? 20.119 62.325 40.418 1.00 22.64 102 GLU A N 1
ATOM 729 C CA . GLU A 1 110 ? 18.699 62.561 40.776 1.00 26.52 102 GLU A CA 1
ATOM 730 C C . GLU A 1 110 ? 17.887 61.295 41.113 1.00 25.17 102 GLU A C 1
ATOM 731 O O . GLU A 1 110 ? 17.052 61.307 42.034 1.00 28.06 102 GLU A O 1
ATOM 737 N N . ASN A 1 111 ? 18.121 60.204 40.377 1.00 22.64 103 ASN A N 1
ATOM 738 C CA . ASN A 1 111 ? 17.199 59.070 40.389 1.00 25.70 103 ASN A CA 1
ATOM 739 C C . ASN A 1 111 ? 17.700 57.851 41.123 1.00 27.26 103 ASN A C 1
ATOM 740 O O . ASN A 1 111 ? 16.909 56.951 41.466 1.00 28.03 103 ASN A O 1
ATOM 745 N N . GLU A 1 112 ? 19.009 57.797 41.378 1.00 24.99 104 GLU A N 1
ATOM 746 C CA . GLU A 1 112 ? 19.555 56.689 42.185 1.00 25.45 104 GLU A CA 1
ATOM 747 C C . GLU A 1 112 ? 19.673 57.259 43.577 1.00 26.24 104 GLU A C 1
ATOM 748 O O . GLU A 1 112 ? 20.521 58.123 43.834 1.00 27.19 104 GLU A O 1
ATOM 754 N N . LYS A 1 113 ? 18.846 56.778 44.490 1.00 30.58 105 LYS A N 1
ATOM 755 C CA . LYS A 1 113 ? 18.673 57.506 45.736 1.00 31.10 105 LYS A CA 1
ATOM 756 C C . LYS A 1 113 ? 19.750 57.085 46.734 1.00 30.95 105 LYS A C 1
ATOM 757 O O . LYS A 1 113 ? 19.453 56.363 47.689 1.00 31.08 105 LYS A O 1
ATOM 763 N N . ARG A 1 114 ? 20.981 57.543 46.518 1.00 28.54 106 ARG A N 1
ATOM 764 C CA . ARG A 1 114 ? 22.091 57.217 47.406 1.00 31.39 106 ARG A CA 1
ATOM 765 C C . ARG A 1 114 ? 22.857 58.513 47.616 1.00 30.89 106 ARG A C 1
ATOM 766 O O . ARG A 1 114 ? 23.201 59.168 46.645 1.00 30.41 106 ARG A O 1
ATOM 774 N N . ARG A 1 115 ? 23.101 58.895 48.860 1.00 29.24 107 ARG A N 1
ATOM 775 C CA . ARG A 1 115 ? 23.974 60.011 49.131 1.00 29.50 107 ARG A CA 1
ATOM 776 C C . ARG A 1 115 ? 25.397 59.493 48.963 1.00 28.90 107 ARG A C 1
ATOM 777 O O . ARG A 1 115 ? 25.696 58.302 49.269 1.00 26.94 107 ARG A O 1
ATOM 785 N N . ASN A 1 116 ? 26.286 60.413 48.576 1.00 29.37 108 ASN A N 1
ATOM 786 C CA . ASN A 1 116 ? 27.707 60.137 48.548 1.00 27.55 108 ASN A CA 1
ATOM 787 C C . ASN A 1 116 ? 28.021 59.052 47.524 1.00 27.85 108 ASN A C 1
ATOM 788 O O . ASN A 1 116 ? 28.957 58.247 47.697 1.00 29.45 108 ASN A O 1
ATOM 793 N N . PHE A 1 117 ? 27.252 58.996 46.453 1.00 25.44 109 PHE A N 1
ATOM 794 C CA . PHE A 1 117 ? 27.519 58.040 45.378 1.00 24.27 109 PHE A CA 1
ATOM 795 C C . PHE A 1 117 ? 27.881 58.799 44.122 1.00 25.36 109 PHE A C 1
ATOM 796 O O . PHE A 1 117 ? 28.921 58.551 43.531 1.00 23.70 109 PHE A O 1
ATOM 804 N N . SER A 1 118 ? 27.002 59.692 43.668 1.00 24.06 110 SER A N 1
ATOM 805 C CA . SER A 1 118 ? 27.274 60.379 42.411 1.00 23.59 110 SER A CA 1
ATOM 806 C C . SER A 1 118 ? 28.250 61.581 42.614 1.00 24.91 110 SER A C 1
ATOM 807 O O . SER A 1 118 ? 28.378 62.128 43.729 1.00 24.96 110 SER A O 1
ATOM 810 N N . ASP A 1 119 ? 29.017 61.934 41.596 1.00 21.77 111 ASP A N 1
ATOM 811 C CA . ASP A 1 119 ? 29.919 63.096 41.719 1.00 22.90 111 ASP A CA 1
ATOM 812 C C . ASP A 1 119 ? 29.604 64.060 40.589 1.00 22.30 111 ASP A C 1
ATOM 813 O O . ASP A 1 119 ? 29.754 63.704 39.430 1.00 24.95 111 ASP A O 1
ATOM 818 N N . LEU A 1 120 ? 29.098 65.249 40.913 1.00 21.34 112 LEU A N 1
ATOM 819 C CA . LEU A 1 120 ? 28.797 66.214 39.853 1.00 21.51 112 LEU A CA 1
ATOM 820 C C . LEU A 1 120 ? 29.865 67.274 39.710 1.00 20.81 112 LEU A C 1
ATOM 821 O O . LEU A 1 120 ? 29.733 68.114 38.875 1.00 22.82 112 LEU A O 1
ATOM 826 N N . GLU A 1 121 ? 30.918 67.248 40.521 1.00 22.91 113 GLU A N 1
ATOM 827 C CA . GLU A 1 121 ? 31.987 68.246 40.450 1.00 24.07 113 GLU A CA 1
ATOM 828 C C . GLU A 1 121 ? 32.695 68.296 39.071 1.00 21.45 113 GLU A C 1
ATOM 829 O O . GLU A 1 121 ? 32.997 69.395 38.614 1.00 20.71 113 GLU A O 1
ATOM 835 N N . PRO A 1 122 ? 33.062 67.142 38.483 1.00 22.29 114 PRO A N 1
ATOM 836 C CA . PRO A 1 122 ? 33.654 67.295 37.150 1.00 21.39 114 PRO A CA 1
ATOM 837 C C . PRO A 1 122 ? 32.709 67.943 36.128 1.00 19.82 114 PRO A C 1
ATOM 838 O O . PRO A 1 122 ? 33.191 68.623 35.210 1.00 19.60 114 PRO A O 1
ATOM 842 N N . THR A 1 123 ? 31.433 67.631 36.213 1.00 18.75 115 THR A N 1
ATOM 843 C CA . THR A 1 123 ? 30.446 68.298 35.331 1.00 18.90 115 THR A CA 1
ATOM 844 C C . THR A 1 123 ? 30.375 69.823 35.610 1.00 19.23 115 THR A C 1
ATOM 845 O O . THR A 1 123 ? 30.379 70.665 34.708 1.00 20.17 115 THR A O 1
ATOM 849 N N . LYS A 1 124 ? 30.338 70.210 36.882 1.00 19.48 116 LYS A N 1
ATOM 850 C CA . LYS A 1 124 ? 30.381 71.617 37.241 1.00 20.31 116 LYS A CA 1
ATOM 851 C C . LYS A 1 124 ? 31.669 72.281 36.680 1.00 21.85 116 LYS A C 1
ATOM 852 O O . LYS A 1 124 ? 31.569 73.359 36.113 1.00 20.90 116 LYS A O 1
ATOM 858 N N . LYS A 1 125 ? 32.825 71.633 36.813 1.00 22.13 117 LYS A N 1
ATOM 859 C CA . LYS A 1 125 ? 34.080 72.243 36.350 1.00 24.28 117 LYS A CA 1
ATOM 860 C C . LYS A 1 125 ? 33.985 72.476 34.838 1.00 23.28 117 LYS A C 1
ATOM 861 O O . LYS A 1 125 ? 34.343 73.547 34.382 1.00 21.83 117 LYS A O 1
ATOM 867 N N . PHE A 1 126 ? 33.465 71.472 34.111 1.00 21.32 118 PHE A N 1
ATOM 868 C CA . PHE A 1 126 ? 33.248 71.589 32.679 1.00 19.50 118 PHE A CA 1
ATOM 869 C C . PHE A 1 126 ? 32.331 72.770 32.351 1.00 19.03 118 PHE A C 1
ATOM 870 O O . PHE A 1 126 ? 32.732 73.648 31.625 1.00 20.08 118 PHE A O 1
ATOM 878 N N . LEU A 1 127 ? 31.134 72.806 32.928 1.00 19.42 119 LEU A N 1
ATOM 879 C CA . LEU A 1 127 ? 30.167 73.861 32.593 1.00 19.39 119 LEU A CA 1
ATOM 880 C C . LEU A 1 127 ? 30.663 75.274 32.906 1.00 21.24 119 LEU A C 1
ATOM 881 O O . LEU A 1 127 ? 30.468 76.216 32.097 1.00 21.12 119 LEU A O 1
ATOM 886 N N . ASP A 1 128 ? 31.376 75.450 34.028 1.00 22.31 120 ASP A N 1
ATOM 887 C CA . ASP A 1 128 ? 31.902 76.760 34.393 1.00 23.55 120 ASP A CA 1
ATOM 888 C C . ASP A 1 128 ? 32.926 77.255 33.420 1.00 22.91 120 ASP A C 1
ATOM 889 O O . ASP A 1 128 ? 32.893 78.415 33.065 1.00 23.73 120 ASP A O 1
ATOM 894 N N . THR A 1 129 ? 33.865 76.416 32.995 1.00 19.96 121 THR A N 1
ATOM 895 C CA . THR A 1 129 ? 34.811 76.839 31.989 1.00 19.66 121 THR A CA 1
ATOM 896 C C . THR A 1 129 ? 34.103 77.041 30.647 1.00 19.35 121 THR A C 1
ATOM 897 O O . THR A 1 129 ? 34.419 78.011 29.960 1.00 20.01 121 THR A O 1
ATOM 901 N N . HIS A 1 130 ? 33.179 76.114 30.305 1.00 17.55 122 HIS A N 1
ATOM 902 C CA . HIS A 1 130 ? 32.481 76.154 28.989 1.00 19.11 122 HIS A CA 1
ATOM 903 C C . HIS A 1 130 ? 31.723 77.467 28.841 1.00 19.68 122 HIS A C 1
ATOM 904 O O . HIS A 1 130 ? 31.843 78.199 27.823 1.00 22.07 122 HIS A O 1
ATOM 911 N N . LEU A 1 131 ? 30.923 77.793 29.850 1.00 20.24 123 LEU A N 1
ATOM 912 C CA . LEU A 1 131 ? 30.032 78.916 29.750 1.00 20.97 123 LEU A CA 1
ATOM 913 C C . LEU A 1 131 ? 30.727 80.233 30.127 1.00 25.08 123 LEU A C 1
ATOM 914 O O . LEU A 1 131 ? 30.337 81.259 29.613 1.00 27.02 123 LEU A O 1
ATOM 919 N N . TYR A 1 132 ? 31.731 80.222 31.020 1.00 25.82 124 TYR A N 1
ATOM 920 C CA . TYR A 1 132 ? 32.196 81.514 31.625 1.00 27.77 124 TYR A CA 1
ATOM 921 C C . TYR A 1 132 ? 33.634 81.863 31.290 1.00 28.86 124 TYR A C 1
ATOM 922 O O . TYR A 1 132 ? 34.095 82.957 31.593 1.00 29.24 124 TYR A O 1
ATOM 931 N N . GLU A 1 133 ? 34.359 80.968 30.661 1.00 26.41 125 GLU A N 1
ATOM 932 C CA . GLU A 1 133 ? 35.750 81.312 30.378 1.00 30.03 125 GLU A CA 1
ATOM 933 C C . GLU A 1 133 ? 35.944 81.441 28.881 1.00 30.55 125 GLU A C 1
ATOM 934 O O . GLU A 1 133 ? 35.226 80.809 28.105 1.00 27.79 125 GLU A O 1
ATOM 940 N N . ASP A 1 134 ? 36.851 82.326 28.476 1.00 30.47 126 ASP A N 1
ATOM 941 C CA . ASP A 1 134 ? 36.955 82.595 27.051 1.00 33.54 126 ASP A CA 1
ATOM 942 C C . ASP A 1 134 ? 37.624 81.420 26.288 1.00 28.15 126 ASP A C 1
ATOM 943 O O . ASP A 1 134 ? 38.222 80.550 26.905 1.00 23.81 126 ASP A O 1
ATOM 948 N N . ASN A 1 135 ? 37.386 81.300 24.979 1.00 24.14 127 ASN A N 1
ATOM 949 C CA . ASN A 1 135 ? 38.010 80.249 24.238 1.00 22.69 127 ASN A CA 1
ATOM 950 C C . ASN A 1 135 ? 37.994 80.657 22.773 1.00 22.17 127 ASN A C 1
ATOM 951 O O . ASN A 1 135 ? 37.406 81.668 22.442 1.00 21.68 127 ASN A O 1
ATOM 956 N N . ALA A 1 136 ? 38.646 79.874 21.918 1.00 20.75 128 ALA A N 1
ATOM 957 C CA . ALA A 1 136 ? 38.945 80.401 20.570 1.00 22.76 128 ALA A CA 1
ATOM 958 C C . ALA A 1 136 ? 37.663 80.489 19.736 1.00 21.78 128 ALA A C 1
ATOM 959 O O . ALA A 1 136 ? 37.570 81.344 18.870 1.00 23.93 128 ALA A O 1
ATOM 961 N N . TRP A 1 137 ? 36.687 79.617 19.993 1.00 20.96 129 TRP A N 1
ATOM 962 C CA . TRP A 1 137 ? 35.390 79.692 19.267 1.00 21.38 129 TRP A CA 1
ATOM 963 C C . TRP A 1 137 ? 34.579 80.902 19.663 1.00 23.83 129 TRP A C 1
ATOM 964 O O . TRP A 1 137 ? 33.958 81.596 18.793 1.00 23.78 129 TRP A O 1
ATOM 975 N N . LYS A 1 138 ? 34.573 81.202 20.970 1.00 22.61 130 LYS A N 1
ATOM 976 C CA . LYS A 1 138 ? 33.919 82.457 21.419 1.00 23.17 130 LYS A CA 1
ATOM 977 C C . LYS A 1 138 ? 34.595 83.685 20.860 1.00 24.90 130 LYS A C 1
ATOM 978 O O . LYS A 1 138 ? 33.900 84.629 20.525 1.00 26.33 130 LYS A O 1
ATOM 984 N N . ALA A 1 139 ? 35.913 83.664 20.752 1.00 24.79 131 ALA A N 1
ATOM 985 C CA . ALA A 1 139 ? 36.722 84.806 20.284 1.00 26.96 131 ALA A CA 1
ATOM 986 C C . ALA A 1 139 ? 36.368 85.207 18.836 1.00 28.13 131 ALA A C 1
ATOM 987 O O . ALA A 1 139 ? 36.537 86.347 18.422 1.00 26.98 131 ALA A O 1
ATOM 989 N N . GLY A 1 140 ? 35.917 84.250 18.036 1.00 28.51 132 GLY A N 1
ATOM 990 C CA . GLY A 1 140 ? 35.424 84.613 16.682 1.00 30.12 132 GLY A CA 1
ATOM 991 C C . GLY A 1 140 ? 36.503 84.716 15.612 1.00 30.66 132 GLY A C 1
ATOM 992 O O . GLY A 1 140 ? 36.230 85.166 14.481 1.00 31.83 132 GLY A O 1
ATOM 993 N N . THR A 1 141 ? 37.707 84.243 15.924 1.00 28.37 133 THR A N 1
ATOM 994 C CA . THR A 1 141 ? 38.871 84.433 15.016 1.00 31.96 133 THR A CA 1
ATOM 995 C C . THR A 1 141 ? 39.071 83.250 14.057 1.00 30.64 133 THR A C 1
ATOM 996 O O . THR A 1 141 ? 39.846 83.344 13.120 1.00 29.60 133 THR A O 1
ATOM 1000 N N . ASN A 1 142 ? 38.406 82.140 14.319 1.00 29.11 134 ASN A N 1
ATOM 1001 C CA . ASN A 1 142 ? 38.522 80.946 13.448 1.00 31.56 134 ASN A CA 1
ATOM 1002 C C . ASN A 1 142 ? 38.208 81.256 11.991 1.00 34.69 134 ASN A C 1
ATOM 1003 O O . ASN A 1 142 ? 37.227 81.975 11.684 1.00 33.78 134 ASN A O 1
ATOM 1008 N N . ARG A 1 143 ? 39.035 80.729 11.093 1.00 36.83 135 ARG A N 1
ATOM 1009 C CA . ARG A 1 143 ? 38.862 81.082 9.695 1.00 46.05 135 ARG A CA 1
ATOM 1010 C C . ARG A 1 143 ? 38.495 79.893 8.828 1.00 45.31 135 ARG A C 1
ATOM 1011 O O . ARG A 1 143 ? 38.655 79.952 7.653 1.00 51.25 135 ARG A O 1
ATOM 1019 N N . SER A 1 144 ? 37.959 78.829 9.405 1.00 46.98 136 SER A N 1
ATOM 1020 C CA . SER A 1 144 ? 37.567 77.638 8.607 1.00 47.69 136 SER A CA 1
ATOM 1021 C C . SER A 1 144 ? 36.218 77.759 7.863 1.00 45.33 136 SER A C 1
ATOM 1022 O O . SER A 1 144 ? 35.415 78.681 8.103 1.00 42.45 136 SER A O 1
ATOM 1025 N N . LYS A 1 145 ? 36.000 76.839 6.919 1.00 43.96 137 LYS A N 1
ATOM 1026 C CA . LYS A 1 145 ? 34.737 76.813 6.170 1.00 43.22 137 LYS A CA 1
ATOM 1027 C C . LYS A 1 145 ? 33.545 76.538 7.105 1.00 35.64 137 LYS A C 1
ATOM 1028 O O . LYS A 1 145 ? 32.471 77.083 6.930 1.00 34.24 137 LYS A O 1
ATOM 1034 N N . GLU A 1 146 ? 33.778 75.721 8.115 1.00 32.96 138 GLU A N 1
ATOM 1035 C CA . GLU A 1 146 ? 32.791 75.477 9.150 1.00 31.03 138 GLU A CA 1
ATOM 1036 C C . GLU A 1 146 ? 32.392 76.729 9.967 1.00 30.17 138 GLU A C 1
ATOM 1037 O O . GLU A 1 146 ? 31.297 76.755 10.593 1.00 28.63 138 GLU A O 1
ATOM 1043 N N . ASP A 1 147 ? 33.265 77.750 9.948 1.00 26.72 139 ASP A N 1
ATOM 1044 C CA . ASP A 1 147 ? 32.990 79.048 10.595 1.00 28.53 139 ASP A CA 1
ATOM 1045 C C . ASP A 1 147 ? 32.762 78.876 12.117 1.00 25.10 139 ASP A C 1
ATOM 1046 O O . ASP A 1 147 ? 31.641 79.143 12.639 1.00 24.79 139 ASP A O 1
ATOM 1051 N N . LYS A 1 148 ? 33.809 78.406 12.803 1.00 25.00 140 LYS A N 1
ATOM 1052 C CA . LYS A 1 148 ? 33.732 78.055 14.252 1.00 24.47 140 LYS A CA 1
ATOM 1053 C C . LYS A 1 148 ? 33.959 79.325 15.073 1.00 23.70 140 LYS A C 1
ATOM 1054 O O . LYS A 1 148 ? 34.965 79.490 15.761 1.00 24.74 140 LYS A O 1
ATOM 1060 N N . THR A 1 149 ? 32.996 80.235 14.970 1.00 24.01 141 THR A N 1
ATOM 1061 C CA . THR A 1 149 ? 33.140 81.601 15.428 1.00 24.77 141 THR A CA 1
ATOM 1062 C C . THR A 1 149 ? 32.048 81.941 16.465 1.00 23.36 141 THR A C 1
ATOM 1063 O O . THR A 1 149 ? 31.875 83.091 16.824 1.00 24.21 141 THR A O 1
ATOM 1067 N N . ILE A 1 150 ? 31.282 80.928 16.921 1.00 21.59 142 ILE A N 1
ATOM 1068 C CA . ILE A 1 150 ? 30.467 81.105 18.134 1.00 20.77 142 ILE A CA 1
ATOM 1069 C C . ILE A 1 150 ? 30.616 79.797 18.900 1.00 19.48 142 ILE A C 1
ATOM 1070 O O . ILE A 1 150 ? 31.079 78.812 18.298 1.00 19.45 142 ILE A O 1
ATOM 1075 N N . LEU A 1 151 ? 30.271 79.785 20.193 1.00 18.65 143 LEU A N 1
ATOM 1076 C CA . LEU A 1 151 ? 30.495 78.597 21.006 1.00 19.10 143 LEU A CA 1
ATOM 1077 C C . LEU A 1 151 ? 29.820 77.332 20.382 1.00 18.14 143 LEU A C 1
ATOM 1078 O O . LEU A 1 151 ? 30.464 76.289 20.212 1.00 18.06 143 LEU A O 1
ATOM 1083 N N . TRP A 1 152 ? 28.528 77.443 20.039 1.00 17.50 144 TRP A N 1
ATOM 1084 C CA . TRP A 1 152 ? 27.781 76.355 19.434 1.00 17.90 144 TRP A CA 1
ATOM 1085 C C . TRP A 1 152 ? 27.526 76.697 17.973 1.00 19.03 144 TRP A C 1
ATOM 1086 O O . TRP A 1 152 ? 26.389 77.108 17.612 1.00 20.41 144 TRP A O 1
ATOM 1097 N N . TRP A 1 153 ? 28.572 76.522 17.143 1.00 19.42 145 TRP A N 1
ATOM 1098 C CA . TRP A 1 153 ? 28.638 76.928 15.715 1.00 19.68 145 TRP A CA 1
ATOM 1099 C C . TRP A 1 153 ? 28.036 75.839 14.825 1.00 20.46 145 TRP A C 1
ATOM 1100 O O . TRP A 1 153 ? 27.839 76.045 13.611 1.00 23.06 145 TRP A O 1
ATOM 1111 N N . TRP A 1 154 ? 27.582 74.733 15.413 1.00 20.35 146 TRP A N 1
ATOM 1112 C CA . TRP A 1 154 ? 26.936 73.692 14.559 1.00 20.73 146 TRP A CA 1
ATOM 1113 C C . TRP A 1 154 ? 25.666 73.237 15.256 1.00 19.26 146 TRP A C 1
ATOM 1114 O O . TRP A 1 154 ? 25.612 73.229 16.510 1.00 18.40 146 TRP A O 1
ATOM 1125 N N . CYS A 1 155 ? 24.614 72.858 14.506 1.00 20.32 147 CYS A N 1
ATOM 1126 C CA . CYS A 1 155 ? 23.320 72.707 15.157 1.00 20.67 147 CYS A CA 1
ATOM 1127 C C . CYS A 1 155 ? 23.242 71.539 16.138 1.00 20.26 147 CYS A C 1
ATOM 1128 O O . CYS A 1 155 ? 22.482 71.616 17.129 1.00 20.71 147 CYS A O 1
ATOM 1131 N N . ASP A 1 156 ? 24.039 70.478 15.953 1.00 20.23 148 ASP A N 1
ATOM 1132 C CA . ASP A 1 156 ? 23.956 69.280 16.801 1.00 20.42 148 ASP A CA 1
ATOM 1133 C C . ASP A 1 156 ? 24.324 69.634 18.227 1.00 18.77 148 ASP A C 1
ATOM 1134 O O . ASP A 1 156 ? 23.901 68.958 19.214 1.00 18.71 148 ASP A O 1
ATOM 1139 N N . ALA A 1 157 ? 25.102 70.687 18.374 1.00 17.85 149 ALA A N 1
ATOM 1140 C CA . ALA A 1 157 ? 25.513 71.106 19.729 1.00 17.96 149 ALA A CA 1
ATOM 1141 C C . ALA A 1 157 ? 24.320 71.406 20.571 1.00 19.01 149 ALA A C 1
ATOM 1142 O O . ALA A 1 157 ? 24.417 71.380 21.794 1.00 18.39 149 ALA A O 1
ATOM 1144 N N . LEU A 1 158 ? 23.191 71.763 19.956 1.00 17.97 150 LEU A N 1
ATOM 1145 C CA . LEU A 1 158 ? 22.014 72.075 20.818 1.00 18.03 150 LEU A CA 1
ATOM 1146 C C . LEU A 1 158 ? 21.350 70.855 21.481 1.00 20.16 150 LEU A C 1
ATOM 1147 O O . LEU A 1 158 ? 20.466 70.998 22.337 1.00 22.20 150 LEU A O 1
ATOM 1152 N N . PHE A 1 159 ? 21.730 69.621 21.085 1.00 21.03 151 PHE A N 1
ATOM 1153 C CA . PHE A 1 159 ? 21.357 68.418 21.866 1.00 18.39 151 PHE A CA 1
ATOM 1154 C C . PHE A 1 159 ? 22.396 68.206 22.983 1.00 19.00 151 PHE A C 1
ATOM 1155 O O . PHE A 1 159 ? 22.043 67.759 24.057 1.00 19.59 151 PHE A O 1
ATOM 1163 N N . MET A 1 160 ? 23.661 68.497 22.702 1.00 18.14 152 MET A N 1
ATOM 1164 C CA . MET A 1 160 ? 24.799 68.016 23.540 1.00 18.97 152 MET A CA 1
ATOM 1165 C C . MET A 1 160 ? 24.846 68.828 24.841 1.00 20.61 152 MET A C 1
ATOM 1166 O O . MET A 1 160 ? 24.945 68.244 25.921 1.00 23.64 152 MET A O 1
ATOM 1171 N N . ALA A 1 161 ? 24.787 70.156 24.758 1.00 18.37 153 ALA A N 1
ATOM 1172 C CA . ALA A 1 161 ? 25.013 70.951 25.951 1.00 19.76 153 ALA A CA 1
ATOM 1173 C C . ALA A 1 161 ? 23.747 71.511 26.650 1.00 18.07 153 ALA A C 1
ATOM 1174 O O . ALA A 1 161 ? 23.664 71.446 27.879 1.00 18.45 153 ALA A O 1
ATOM 1176 N N . PRO A 1 162 ? 22.809 72.114 25.891 1.00 19.29 154 PRO A N 1
ATOM 1177 C CA . PRO A 1 162 ? 21.648 72.715 26.561 1.00 18.92 154 PRO A CA 1
ATOM 1178 C C . PRO A 1 162 ? 20.905 71.792 27.552 1.00 20.70 154 PRO A C 1
ATOM 1179 O O . PRO A 1 162 ? 20.666 72.229 28.722 1.00 21.87 154 PRO A O 1
ATOM 1183 N N . PRO A 1 163 ? 20.584 70.522 27.165 1.00 19.52 155 PRO A N 1
ATOM 1184 C CA . PRO A 1 163 ? 19.853 69.671 28.112 1.00 19.39 155 PRO A CA 1
ATOM 1185 C C . PRO A 1 163 ? 20.644 69.420 29.439 1.00 20.87 155 PRO A C 1
ATOM 1186 O O . PRO A 1 163 ? 20.049 69.296 30.533 1.00 19.73 155 PRO A O 1
ATOM 1190 N N . VAL A 1 164 ? 21.965 69.371 29.332 1.00 18.58 156 VAL A N 1
ATOM 1191 C CA . VAL A 1 164 ? 22.787 69.137 30.524 1.00 19.51 156 VAL A CA 1
ATOM 1192 C C . VAL A 1 164 ? 22.857 70.408 31.405 1.00 20.32 156 VAL A C 1
ATOM 1193 O O . VAL A 1 164 ? 22.766 70.330 32.641 1.00 19.38 156 VAL A O 1
ATOM 1197 N N . ILE A 1 165 ? 23.022 71.582 30.776 1.00 20.01 157 ILE A N 1
ATOM 1198 C CA . ILE A 1 165 ? 23.053 72.821 31.513 1.00 20.11 157 ILE A CA 1
ATOM 1199 C C . ILE A 1 165 ? 21.712 73.047 32.240 1.00 22.68 157 ILE A C 1
ATOM 1200 O O . ILE A 1 165 ? 21.695 73.408 33.428 1.00 21.42 157 ILE A O 1
ATOM 1205 N N . ASN A 1 166 ? 20.610 72.714 31.574 1.00 22.97 158 ASN A N 1
ATOM 1206 C CA . ASN A 1 166 ? 19.262 72.779 32.190 1.00 25.94 158 ASN A CA 1
ATOM 1207 C C . ASN A 1 166 ? 19.089 71.835 33.403 1.00 26.84 158 ASN A C 1
ATOM 1208 O O . ASN A 1 166 ? 18.536 72.232 34.451 1.00 26.14 158 ASN A O 1
ATOM 1213 N N . LEU A 1 167 ? 19.565 70.590 33.286 1.00 24.71 159 LEU A N 1
ATOM 1214 C CA . LEU A 1 167 ? 19.485 69.686 34.375 1.00 24.12 159 LEU A CA 1
ATOM 1215 C C . LEU A 1 167 ? 20.407 70.131 35.490 1.00 25.54 159 LEU A C 1
ATOM 1216 O O . LEU A 1 167 ? 20.072 70.004 36.676 1.00 28.33 159 LEU A O 1
ATOM 1221 N N . TYR A 1 168 ? 21.563 70.669 35.139 1.00 22.98 160 TYR A N 1
ATOM 1222 C CA . TYR A 1 168 ? 22.462 71.116 36.176 1.00 23.53 160 TYR A CA 1
ATOM 1223 C C . TYR A 1 168 ? 21.853 72.292 36.951 1.00 23.67 160 TYR A C 1
ATOM 1224 O O . TYR A 1 168 ? 21.905 72.356 38.207 1.00 24.42 160 TYR A O 1
ATOM 1233 N N . ALA A 1 169 ? 21.315 73.255 36.202 1.00 25.20 161 ALA A N 1
ATOM 1234 C CA . ALA A 1 169 ? 20.725 74.438 36.778 1.00 26.31 161 ALA A CA 1
ATOM 1235 C C . ALA A 1 169 ? 19.601 74.023 37.690 1.00 27.66 161 ALA A C 1
ATOM 1236 O O . ALA A 1 169 ? 19.417 74.596 38.770 1.00 29.86 161 ALA A O 1
ATOM 1238 N N . LYS A 1 170 ? 18.819 73.033 37.239 1.00 28.91 162 LYS A N 1
ATOM 1239 C CA . LYS A 1 170 ? 17.734 72.453 38.017 1.00 28.74 162 LYS A CA 1
ATOM 1240 C C . LYS A 1 170 ? 18.168 71.816 39.334 1.00 31.28 162 LYS A C 1
ATOM 1241 O O . LYS A 1 170 ? 17.633 72.199 40.409 1.00 31.55 162 LYS A O 1
ATOM 1247 N N . GLN A 1 171 ? 19.151 70.914 39.313 1.00 29.67 163 GLN A N 1
ATOM 1248 C CA A GLN A 1 171 ? 19.577 70.262 40.547 0.50 31.92 163 GLN A CA 1
ATOM 1249 C CA B GLN A 1 171 ? 19.614 70.264 40.570 0.50 32.01 163 GLN A CA 1
ATOM 1250 C C . GLN A 1 171 ? 20.356 71.195 41.489 1.00 32.64 163 GLN A C 1
ATOM 1251 O O . GLN A 1 171 ? 20.265 71.043 42.709 1.00 34.81 163 GLN A O 1
ATOM 1262 N N . SER A 1 172 ? 21.101 72.175 40.934 1.00 30.47 164 SER A N 1
ATOM 1263 C CA . SER A 1 172 ? 21.857 73.106 41.767 1.00 29.90 164 SER A CA 1
ATOM 1264 C C . SER A 1 172 ? 20.979 74.296 42.199 1.00 32.10 164 SER A C 1
ATOM 1265 O O . SER A 1 172 ? 21.401 75.121 43.033 1.00 32.86 164 SER A O 1
ATOM 1268 N N . GLU A 1 173 ? 19.775 74.384 41.616 1.00 30.06 165 GLU A N 1
ATOM 1269 C CA . GLU A 1 173 ? 18.947 75.594 41.718 1.00 31.92 165 GLU A CA 1
ATOM 1270 C C . GLU A 1 173 ? 19.745 76.866 41.484 1.00 32.68 165 GLU A C 1
ATOM 1271 O O . GLU A 1 173 ? 19.683 77.781 42.288 1.00 34.21 165 GLU A O 1
ATOM 1277 N N . GLN A 1 174 ? 20.505 76.935 40.394 1.00 28.52 166 GLN A N 1
ATOM 1278 C CA . GLN A 1 174 ? 21.253 78.131 40.079 1.00 31.05 166 GLN A CA 1
ATOM 1279 C C . GLN A 1 174 ? 20.738 78.528 38.708 1.00 32.57 166 GLN A C 1
ATOM 1280 O O . GLN A 1 174 ? 21.276 78.112 37.677 1.00 29.02 166 GLN A O 1
ATOM 1286 N N . PRO A 1 175 ? 19.657 79.322 38.680 1.00 31.94 167 PRO A N 1
ATOM 1287 C CA . PRO A 1 175 ? 19.127 79.658 37.331 1.00 31.54 167 PRO A CA 1
ATOM 1288 C C . PRO A 1 175 ? 20.016 80.561 36.483 1.00 29.71 167 PRO A C 1
ATOM 1289 O O . PRO A 1 175 ? 19.811 80.672 35.271 1.00 29.27 167 PRO A O 1
ATOM 1293 N N . GLU A 1 176 ? 21.057 81.140 37.046 1.00 28.32 168 GLU A N 1
ATOM 1294 C CA . GLU A 1 176 ? 21.981 81.863 36.147 1.00 32.58 168 GLU A CA 1
ATOM 1295 C C . GLU A 1 176 ? 22.614 80.995 35.003 1.00 32.24 168 GLU A C 1
ATOM 1296 O O . GLU A 1 176 ? 23.018 81.524 33.948 1.00 30.10 168 GLU A O 1
ATOM 1302 N N . TYR A 1 177 ? 22.692 79.674 35.218 1.00 30.72 169 TYR A N 1
ATOM 1303 C CA . TYR A 1 177 ? 23.248 78.774 34.194 1.00 28.49 169 TYR A CA 1
ATOM 1304 C C . TYR A 1 177 ? 22.344 78.783 32.941 1.00 30.03 169 TYR A C 1
ATOM 1305 O O . TYR A 1 177 ? 22.849 78.744 31.803 1.00 28.43 169 TYR A O 1
ATOM 1314 N N . LEU A 1 178 ? 21.022 78.813 33.167 1.00 30.09 170 LEU A N 1
ATOM 1315 C CA . LEU A 1 178 ? 20.035 78.961 32.086 1.00 32.96 170 LEU A CA 1
ATOM 1316 C C . LEU A 1 178 ? 20.172 80.261 31.298 1.00 32.23 170 LEU A C 1
ATOM 1317 O O . LEU A 1 178 ? 19.959 80.248 30.070 1.00 28.09 170 LEU A O 1
ATOM 1322 N N . ASP A 1 179 ? 20.521 81.373 31.969 1.00 28.79 171 ASP A N 1
ATOM 1323 C CA . ASP A 1 179 ? 20.653 82.641 31.261 1.00 30.50 171 ASP A CA 1
ATOM 1324 C C . ASP A 1 179 ? 21.837 82.550 30.311 1.00 28.70 171 ASP A C 1
ATOM 1325 O O . ASP A 1 179 ? 21.765 83.002 29.154 1.00 25.54 171 ASP A O 1
ATOM 1330 N N . GLU A 1 180 ? 22.906 81.936 30.806 1.00 27.22 172 GLU A N 1
ATOM 1331 C CA . GLU A 1 180 ? 24.093 81.732 29.993 1.00 27.78 172 GLU A CA 1
ATOM 1332 C C . GLU A 1 180 ? 23.842 80.740 28.857 1.00 24.53 172 GLU A C 1
ATOM 1333 O O . GLU A 1 180 ? 24.233 81.025 27.723 1.00 24.55 172 GLU A O 1
ATOM 1339 N N . MET A 1 181 ? 23.208 79.587 29.149 1.00 23.28 173 MET A N 1
ATOM 1340 C CA . MET A 1 181 ? 22.712 78.670 28.093 1.00 22.68 173 MET A CA 1
ATOM 1341 C C . MET A 1 181 ? 21.951 79.487 26.999 1.00 22.56 173 MET A C 1
ATOM 1342 O O . MET A 1 181 ? 22.207 79.372 25.767 1.00 20.63 173 MET A O 1
ATOM 1347 N N . HIS A 1 182 ? 21.008 80.320 27.452 1.00 21.67 174 HIS A N 1
ATOM 1348 C CA . HIS A 1 182 ? 20.168 81.051 26.509 1.00 24.01 174 HIS A CA 1
ATOM 1349 C C . HIS A 1 182 ? 20.948 81.963 25.596 1.00 23.37 174 HIS A C 1
ATOM 1350 O O . HIS A 1 182 ? 20.662 82.043 24.405 1.00 23.99 174 HIS A O 1
ATOM 1357 N N . LYS A 1 183 ? 21.946 82.665 26.136 1.00 23.33 175 LYS A N 1
ATOM 1358 C CA . LYS A 1 183 ? 22.777 83.516 25.324 1.00 23.48 175 LYS A CA 1
ATOM 1359 C C . LYS A 1 183 ? 23.410 82.740 24.133 1.00 23.10 175 LYS A C 1
ATOM 1360 O O . LYS A 1 183 ? 23.431 83.204 22.976 1.00 19.41 175 LYS A O 1
ATOM 1366 N N . TYR A 1 184 ? 24.036 81.607 24.460 1.00 22.16 176 TYR A N 1
ATOM 1367 C CA . TYR A 1 184 ? 24.698 80.824 23.407 1.00 21.58 176 TYR A CA 1
ATOM 1368 C C . TYR A 1 184 ? 23.655 80.157 22.508 1.00 20.96 176 TYR A C 1
ATOM 1369 O O . TYR A 1 184 ? 23.861 80.095 21.327 1.00 21.16 176 TYR A O 1
ATOM 1378 N N . TYR A 1 185 ? 22.542 79.707 23.074 1.00 19.76 177 TYR A N 1
ATOM 1379 C CA . TYR A 1 185 ? 21.471 79.098 22.257 1.00 21.02 177 TYR A CA 1
ATOM 1380 C C . TYR A 1 185 ? 20.945 80.076 21.171 1.00 21.63 177 TYR A C 1
ATOM 1381 O O . TYR A 1 185 ? 20.762 79.686 19.979 1.00 22.21 177 TYR A O 1
ATOM 1390 N N . MET A 1 186 ? 20.753 81.327 21.563 1.00 21.83 178 MET A N 1
ATOM 1391 C CA . MET A 1 186 ? 20.306 82.414 20.625 1.00 24.34 178 MET A CA 1
ATOM 1392 C C . MET A 1 186 ? 21.304 82.682 19.524 1.00 24.36 178 MET A C 1
ATOM 1393 O O . MET A 1 186 ? 20.912 82.922 18.388 1.00 23.62 178 MET A O 1
ATOM 1398 N N . GLU A 1 187 ? 22.606 82.657 19.838 1.00 23.62 179 GLU A N 1
ATOM 1399 C CA . GLU A 1 187 ? 23.612 82.764 18.760 1.00 24.35 179 GLU A CA 1
ATOM 1400 C C . GLU A 1 187 ? 23.442 81.656 17.731 1.00 23.17 179 GLU A C 1
ATOM 1401 O O . GLU A 1 187 ? 23.495 81.937 16.523 1.00 25.35 179 GLU A O 1
ATOM 1407 N N . THR A 1 188 ? 23.234 80.418 18.191 1.00 20.93 180 THR A N 1
ATOM 1408 C CA . THR A 1 188 ? 23.077 79.284 17.223 1.00 21.32 180 THR A CA 1
ATOM 1409 C C . THR A 1 188 ? 21.783 79.468 16.382 1.00 21.84 180 THR A C 1
ATOM 1410 O O . THR A 1 188 ? 21.753 79.262 15.135 1.00 21.44 180 THR A O 1
ATOM 1414 N N . TYR A 1 189 ? 20.729 79.854 17.081 1.00 22.52 181 TYR A N 1
ATOM 1415 C CA . TYR A 1 189 ? 19.413 80.122 16.445 1.00 23.64 181 TYR A CA 1
ATOM 1416 C C . TYR A 1 189 ? 19.495 81.260 15.433 1.00 25.04 181 TYR A C 1
ATOM 1417 O O . TYR A 1 189 ? 19.019 81.125 14.278 1.00 24.92 181 TYR A O 1
ATOM 1426 N N . ASN A 1 190 ? 20.110 82.369 15.823 1.00 23.81 182 ASN A N 1
ATOM 1427 C CA . ASN A 1 190 ? 20.291 83.486 14.882 1.00 26.00 182 ASN A CA 1
ATOM 1428 C C . ASN A 1 190 ? 21.135 83.170 13.640 1.00 26.45 182 ASN A C 1
ATOM 1429 O O . ASN A 1 190 ? 20.908 83.752 12.550 1.00 23.09 182 ASN A O 1
ATOM 1434 N N . ARG A 1 191 ? 22.154 82.321 13.797 1.00 23.75 183 ARG A N 1
ATOM 1435 C CA . ARG A 1 191 ? 22.944 81.921 12.632 1.00 24.53 183 ARG A CA 1
ATOM 1436 C C . ARG A 1 191 ? 22.277 80.844 11.749 1.00 24.55 183 ARG A C 1
ATOM 1437 O O . ARG A 1 191 ? 22.305 80.972 10.525 1.00 27.03 183 ARG A O 1
ATOM 1445 N N . LEU A 1 192 ? 21.665 79.820 12.342 1.00 22.01 184 LEU A N 1
ATOM 1446 C CA . LEU A 1 192 ? 21.393 78.561 11.638 1.00 22.13 184 LEU A CA 1
ATOM 1447 C C . LEU A 1 192 ? 19.927 78.220 11.461 1.00 23.69 184 LEU A C 1
ATOM 1448 O O . LEU A 1 192 ? 19.581 77.315 10.661 1.00 21.71 184 LEU A O 1
ATOM 1453 N N . TYR A 1 193 ? 19.046 78.849 12.247 1.00 23.88 185 TYR A N 1
ATOM 1454 C CA . TYR A 1 193 ? 17.584 78.504 12.067 1.00 23.55 185 TYR A CA 1
ATOM 1455 C C . TYR A 1 193 ? 17.022 79.203 10.868 1.00 23.47 185 TYR A C 1
ATOM 1456 O O . TYR A 1 193 ? 17.081 80.459 10.764 1.00 24.59 185 TYR A O 1
ATOM 1465 N N . ASP A 1 194 ? 16.536 78.407 9.914 1.00 23.62 186 ASP A N 1
ATOM 1466 C CA . ASP A 1 194 ? 15.993 78.987 8.694 1.00 24.64 186 ASP A CA 1
ATOM 1467 C C . ASP A 1 194 ? 14.550 79.352 9.036 1.00 25.07 186 ASP A C 1
ATOM 1468 O O . ASP A 1 194 ? 13.707 78.441 9.201 1.00 23.99 186 ASP A O 1
ATOM 1473 N N . LYS A 1 195 ? 14.274 80.638 9.208 1.00 26.08 187 LYS A N 1
ATOM 1474 C CA . LYS A 1 195 ? 12.938 81.007 9.647 1.00 29.11 187 LYS A CA 1
ATOM 1475 C C . LYS A 1 195 ? 11.881 80.633 8.574 1.00 31.67 187 LYS A C 1
ATOM 1476 O O . LYS A 1 195 ? 10.795 80.254 8.936 1.00 35.28 187 LYS A O 1
ATOM 1482 N N . GLU A 1 196 ? 12.168 80.708 7.283 1.00 32.16 188 GLU A N 1
ATOM 1483 C CA . GLU A 1 196 ? 11.137 80.259 6.336 1.00 34.64 188 GLU A CA 1
ATOM 1484 C C . GLU A 1 196 ? 10.943 78.747 6.292 1.00 34.52 188 GLU A C 1
ATOM 1485 O O . GLU A 1 196 ? 9.808 78.245 6.142 1.00 32.92 188 GLU A O 1
ATOM 1491 N N . GLU A 1 197 ? 12.042 78.003 6.327 1.00 29.56 189 GLU A N 1
ATOM 1492 C CA . GLU A 1 197 ? 11.898 76.548 6.253 1.00 28.21 189 GLU A CA 1
ATOM 1493 C C . GLU A 1 197 ? 11.515 75.852 7.536 1.00 26.87 189 GLU A C 1
ATOM 1494 O O . GLU A 1 197 ? 11.102 74.641 7.487 1.00 28.24 189 GLU A O 1
ATOM 1500 N N . LYS A 1 198 ? 11.680 76.573 8.670 1.00 26.16 190 LYS A N 1
ATOM 1501 C CA . LYS A 1 198 ? 11.478 76.040 10.035 1.00 25.59 190 LYS A CA 1
ATOM 1502 C C . LYS A 1 198 ? 12.381 74.805 10.374 1.00 24.61 190 LYS A C 1
ATOM 1503 O O . LYS A 1 198 ? 11.970 73.914 11.100 1.00 24.35 190 LYS A O 1
ATOM 1509 N N . LEU A 1 199 ? 13.587 74.787 9.838 1.00 22.60 191 LEU A N 1
ATOM 1510 C CA . LEU A 1 199 ? 14.561 73.697 10.118 1.00 21.92 191 LEU A CA 1
ATOM 1511 C C . LEU A 1 199 ? 15.918 74.399 10.318 1.00 22.05 191 LEU A C 1
ATOM 1512 O O . LEU A 1 199 ? 16.132 75.552 9.864 1.00 21.43 191 LEU A O 1
ATOM 1517 N N . PHE A 1 200 ? 16.845 73.703 10.971 1.00 19.73 192 PHE A N 1
ATOM 1518 C CA . PHE A 1 200 ? 18.205 74.211 11.124 1.00 20.52 192 PHE A CA 1
ATOM 1519 C C . PHE A 1 200 ? 19.198 73.739 10.054 1.00 20.72 192 PHE A C 1
ATOM 1520 O O . PHE A 1 200 ? 19.225 72.557 9.758 1.00 22.71 192 PHE A O 1
ATOM 1528 N N . ALA A 1 201 ? 20.008 74.662 9.516 1.00 20.18 193 ALA A N 1
ATOM 1529 C CA . ALA A 1 201 ? 21.236 74.395 8.756 1.00 21.53 193 ALA A CA 1
ATOM 1530 C C . ALA A 1 201 ? 22.278 73.772 9.712 1.00 23.29 193 ALA A C 1
ATOM 1531 O O . ALA A 1 201 ? 22.239 74.072 10.945 1.00 21.48 193 ALA A O 1
ATOM 1533 N N . ARG A 1 202 ? 23.146 72.864 9.215 1.00 22.25 194 ARG A N 1
ATOM 1534 C CA . ARG A 1 202 ? 24.098 72.190 10.130 1.00 23.25 194 ARG A CA 1
ATOM 1535 C C . ARG A 1 202 ? 25.161 73.198 10.674 1.00 20.68 194 ARG A C 1
ATOM 1536 O O . ARG A 1 202 ? 25.501 73.176 11.873 1.00 20.76 194 ARG A O 1
ATOM 1544 N N . ASP A 1 203 ? 25.674 74.058 9.793 1.00 22.92 195 ASP A N 1
ATOM 1545 C CA . ASP A 1 203 ? 26.706 75.081 10.100 1.00 23.19 195 ASP A CA 1
ATOM 1546 C C . ASP A 1 203 ? 26.640 76.082 8.971 1.00 24.94 195 ASP A C 1
ATOM 1547 O O . ASP A 1 203 ? 25.892 75.825 7.984 1.00 25.34 195 ASP A O 1
ATOM 1552 N N . SER A 1 204 ? 27.399 77.188 9.044 1.00 24.01 196 SER A N 1
ATOM 1553 C CA . SER A 1 204 ? 27.390 78.212 8.012 1.00 26.03 196 SER A CA 1
ATOM 1554 C C . SER A 1 204 ? 27.513 77.712 6.602 1.00 25.97 196 SER A C 1
ATOM 1555 O O . SER A 1 204 ? 27.064 78.386 5.703 1.00 26.35 196 SER A O 1
ATOM 1558 N N . ARG A 1 205 ? 28.167 76.574 6.397 1.00 25.13 197 ARG A N 1
ATOM 1559 C CA . ARG A 1 205 ? 28.338 76.105 5.003 1.00 29.08 197 ARG A CA 1
ATOM 1560 C C . ARG A 1 205 ? 27.004 75.850 4.301 1.00 27.03 197 ARG A C 1
ATOM 1561 O O . ARG A 1 205 ? 26.945 75.897 3.069 1.00 28.34 197 ARG A O 1
ATOM 1569 N N . PHE A 1 206 ? 25.963 75.570 5.072 1.00 27.71 198 PHE A N 1
ATOM 1570 C CA . PHE A 1 206 ? 24.664 75.130 4.536 1.00 28.59 198 PHE A CA 1
ATOM 1571 C C . PHE A 1 206 ? 23.620 76.234 4.489 1.00 27.85 198 PHE A C 1
ATOM 1572 O O . PHE A 1 206 ? 22.464 75.982 4.087 1.00 27.86 198 PHE A O 1
ATOM 1580 N N . VAL A 1 207 ? 24.057 77.426 4.881 1.00 28.77 199 VAL A N 1
ATOM 1581 C CA . VAL A 1 207 ? 23.238 78.644 4.903 1.00 27.39 199 VAL A CA 1
ATOM 1582 C C . VAL A 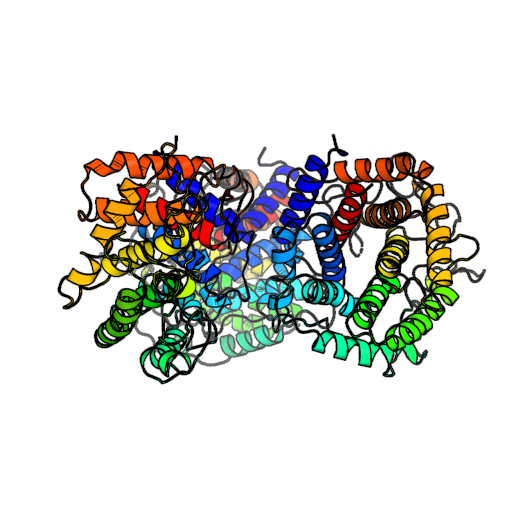1 207 ? 23.447 79.284 3.522 1.00 28.77 199 VAL A C 1
ATOM 1583 O O . VAL A 1 207 ? 24.578 79.464 3.091 1.00 28.90 199 VAL A O 1
ATOM 1587 N N . TRP A 1 208 ? 22.371 79.654 2.853 1.00 28.10 200 TRP A N 1
ATOM 1588 C CA . TRP A 1 208 ? 22.484 80.250 1.546 1.00 32.65 200 TRP A CA 1
ATOM 1589 C C . TRP A 1 208 ? 22.803 81.721 1.680 1.00 33.59 200 TRP A C 1
ATOM 1590 O O . TRP A 1 208 ? 22.170 82.389 2.490 1.00 32.57 200 TRP A O 1
ATOM 1601 N N . ASP A 1 209 ? 23.785 82.216 0.918 1.00 38.86 201 ASP A N 1
ATOM 1602 C CA . ASP A 1 209 ? 24.152 83.649 0.904 1.00 45.66 201 ASP A CA 1
ATOM 1603 C C . ASP A 1 209 ? 23.706 84.228 -0.419 1.00 50.39 201 ASP A C 1
ATOM 1604 O O . ASP A 1 209 ? 23.656 85.434 -0.563 1.00 55.25 201 ASP A O 1
ATOM 1609 N N . GLY A 1 210 ? 23.386 83.364 -1.381 1.00 54.00 202 GLY A N 1
ATOM 1610 C CA . GLY A 1 210 ? 22.803 83.789 -2.667 1.00 59.27 202 GLY A CA 1
ATOM 1611 C C . GLY A 1 210 ? 23.860 83.784 -3.748 1.00 65.07 202 GLY A C 1
ATOM 1612 O O . GLY A 1 210 ? 23.634 84.240 -4.864 1.00 74.03 202 GLY A O 1
ATOM 1613 N N . ASP A 1 211 ? 25.023 83.252 -3.403 1.00 67.56 203 ASP A N 1
ATOM 1614 C CA . ASP A 1 211 ? 26.183 83.301 -4.269 1.00 71.19 203 ASP A CA 1
ATOM 1615 C C . ASP A 1 211 ? 26.505 81.900 -4.799 1.00 71.46 203 ASP A C 1
ATOM 1616 O O . ASP A 1 211 ? 25.713 80.955 -4.628 1.00 65.82 203 ASP A O 1
ATOM 1621 N N . ASP A 1 212 ? 27.682 81.758 -5.400 1.00 73.65 204 ASP A N 1
ATOM 1622 C CA . ASP A 1 212 ? 28.002 80.582 -6.212 1.00 74.00 204 ASP A CA 1
ATOM 1623 C C . ASP A 1 212 ? 28.172 79.238 -5.521 1.00 69.58 204 ASP A C 1
ATOM 1624 O O . ASP A 1 212 ? 27.838 78.202 -6.099 1.00 69.01 204 ASP A O 1
ATOM 1629 N N . GLU A 1 213 ? 28.704 79.233 -4.307 1.00 64.69 205 GLU A N 1
ATOM 1630 C CA . GLU A 1 213 ? 28.843 77.963 -3.619 1.00 62.90 205 GLU A CA 1
ATOM 1631 C C . GLU A 1 213 ? 27.828 77.720 -2.473 1.00 52.77 205 GLU A C 1
ATOM 1632 O O . GLU A 1 213 ? 28.157 77.124 -1.428 1.00 49.48 205 GLU A O 1
ATOM 1638 N N . ASP A 1 214 ? 26.587 78.184 -2.698 1.00 45.70 206 ASP A N 1
ATOM 1639 C CA . ASP A 1 214 ? 25.444 77.718 -1.934 1.00 41.63 206 ASP A CA 1
ATOM 1640 C C . ASP A 1 214 ? 25.306 76.202 -2.122 1.00 37.96 206 ASP A C 1
ATOM 1641 O O . ASP A 1 214 ? 25.507 75.679 -3.197 1.00 36.53 206 ASP A O 1
ATOM 1646 N N . LYS A 1 215 ? 25.001 75.493 -1.073 1.00 31.33 207 LYS A N 1
ATOM 1647 C CA . LYS A 1 215 ? 24.976 74.070 -1.161 1.00 30.55 207 LYS A CA 1
ATOM 1648 C C . LYS A 1 215 ? 23.521 73.703 -1.334 1.00 28.34 207 LYS A C 1
ATOM 1649 O O . LYS A 1 215 ? 22.698 74.157 -0.579 1.00 27.46 207 LYS A O 1
ATOM 1655 N N . LYS A 1 216 ? 23.209 72.932 -2.382 1.00 27.05 208 LYS A N 1
ATOM 1656 C CA . LYS A 1 216 ? 21.815 72.578 -2.741 1.00 27.54 208 LYS A CA 1
ATOM 1657 C C . LYS A 1 216 ? 21.668 71.091 -2.887 1.00 27.18 208 LYS A C 1
ATOM 1658 O O . LYS A 1 216 ? 22.621 70.416 -3.254 1.00 28.16 208 LYS A O 1
ATOM 1664 N N . GLU A 1 217 ? 20.491 70.576 -2.593 1.00 26.32 209 GLU A N 1
ATOM 1665 C CA . GLU A 1 217 ? 20.127 69.186 -2.944 1.00 25.92 209 GLU A CA 1
ATOM 1666 C C . GLU A 1 217 ? 20.022 69.038 -4.488 1.00 26.30 209 GLU A C 1
ATOM 1667 O O . GLU A 1 217 ? 19.954 70.040 -5.196 1.00 28.59 209 GLU A O 1
ATOM 1673 N N . PRO A 1 218 ? 19.988 67.797 -5.022 1.00 27.31 210 PRO A N 1
ATOM 1674 C CA . PRO A 1 218 ? 19.836 67.616 -6.493 1.00 27.44 210 PRO A CA 1
ATOM 1675 C C . PRO A 1 218 ? 18.542 68.269 -7.069 1.00 28.58 210 PRO A C 1
ATOM 1676 O O . PRO A 1 218 ? 18.518 68.731 -8.230 1.00 28.14 210 PRO A O 1
ATOM 1680 N N . ASN A 1 219 ? 17.504 68.350 -6.229 1.00 28.27 211 ASN A N 1
ATOM 1681 C CA . ASN A 1 219 ? 16.228 68.974 -6.605 1.00 28.36 211 ASN A CA 1
ATOM 1682 C C . ASN A 1 219 ? 16.220 70.493 -6.416 1.00 29.19 211 ASN A C 1
ATOM 1683 O O . ASN A 1 219 ? 15.187 71.124 -6.633 1.00 29.33 211 ASN A O 1
ATOM 1688 N N . GLY A 1 220 ? 17.359 71.099 -6.035 1.00 29.00 212 GLY A N 1
ATOM 1689 C CA . GLY A 1 220 ? 17.441 72.555 -5.895 1.00 28.42 212 GLY A CA 1
ATOM 1690 C C . GLY A 1 220 ? 17.145 73.097 -4.497 1.00 27.99 212 GLY A C 1
ATOM 1691 O O . GLY A 1 220 ? 17.404 74.289 -4.210 1.00 28.10 212 GLY A O 1
ATOM 1692 N N . GLU A 1 221 ? 16.616 72.252 -3.607 1.00 27.28 213 GLU A N 1
ATOM 1693 C CA . GLU A 1 221 ? 16.246 72.678 -2.258 1.00 27.11 213 GLU A CA 1
ATOM 1694 C C . GLU A 1 221 ? 17.476 72.867 -1.346 1.00 26.80 213 GLU A C 1
ATOM 1695 O O . GLU A 1 221 ? 18.582 72.354 -1.604 1.00 25.57 213 GLU A O 1
ATOM 1701 N N . LYS A 1 222 ? 17.237 73.576 -0.255 1.00 24.92 214 LYS A N 1
ATOM 1702 C CA . LYS A 1 222 ? 18.268 73.785 0.768 1.00 25.69 214 LYS A CA 1
ATOM 1703 C C . LYS A 1 222 ? 18.544 72.431 1.412 1.00 25.26 214 LYS A C 1
ATOM 1704 O O . LYS A 1 222 ? 17.674 71.515 1.365 1.00 24.09 214 LYS A O 1
ATOM 1710 N N . VAL A 1 223 ? 19.762 72.289 1.969 1.00 24.90 215 VAL A N 1
ATOM 1711 C CA . VAL A 1 223 ? 20.201 71.011 2.568 1.00 23.57 215 VAL A CA 1
ATOM 1712 C C . VAL A 1 223 ? 19.861 71.039 4.073 1.00 23.25 215 VAL A C 1
ATOM 1713 O O . VAL A 1 223 ? 20.396 71.864 4.817 1.00 24.91 215 VAL A O 1
ATOM 1717 N N . PHE A 1 224 ? 18.901 70.243 4.521 1.00 22.75 216 PHE A N 1
ATOM 1718 C CA . PHE A 1 224 ? 18.623 70.106 5.951 1.00 22.51 216 PHE A CA 1
ATOM 1719 C C . PHE A 1 224 ? 18.759 68.628 6.306 1.00 22.82 216 PHE A C 1
ATOM 1720 O O . PHE A 1 224 ? 18.080 67.754 5.689 1.00 23.88 216 PHE A O 1
ATOM 1728 N N A TRP A 1 225 ? 19.605 68.347 7.300 0.50 21.38 217 TRP A N 1
ATOM 1729 N N B TRP A 1 225 ? 19.618 68.315 7.283 0.50 22.62 217 TRP A N 1
ATOM 1730 C CA A TRP A 1 225 ? 19.972 66.965 7.651 0.50 20.75 217 TRP A CA 1
ATOM 1731 C CA B TRP A 1 225 ? 19.940 66.906 7.629 0.50 22.51 217 TRP A CA 1
ATOM 1732 C C A TRP A 1 225 ? 18.941 66.461 8.645 0.50 20.80 217 TRP A C 1
ATOM 1733 C C B TRP A 1 225 ? 18.912 66.464 8.618 0.50 21.93 217 TRP A C 1
ATOM 1734 O O A TRP A 1 225 ? 18.630 67.161 9.618 0.50 20.20 217 TRP A O 1
ATOM 1735 O O B TRP A 1 225 ? 18.584 67.196 9.555 0.50 21.36 217 TRP A O 1
ATOM 1756 N N . SER A 1 226 ? 18.400 65.251 8.440 1.00 20.42 218 SER A N 1
ATOM 1757 C CA . SER A 1 226 ? 17.440 64.713 9.364 1.00 20.26 218 SER A CA 1
ATOM 1758 C C . SER A 1 226 ? 18.032 64.521 10.786 1.00 19.96 218 SER A C 1
ATOM 1759 O O . SER A 1 226 ? 17.416 64.966 11.777 1.00 19.02 218 SER A O 1
ATOM 1762 N N . ARG A 1 227 ? 19.188 63.862 10.906 1.00 19.52 219 ARG A N 1
ATOM 1763 C CA . ARG A 1 227 ? 19.652 63.689 12.295 1.00 19.72 219 ARG A CA 1
ATOM 1764 C C . ARG A 1 227 ? 20.068 65.044 12.891 1.00 19.64 219 ARG A C 1
ATOM 1765 O O . ARG A 1 227 ? 19.841 65.281 14.081 1.00 18.83 219 ARG A O 1
ATOM 1773 N N . GLY A 1 228 ? 20.675 65.920 12.083 1.00 18.84 220 GLY A N 1
ATOM 1774 C CA . GLY A 1 228 ? 20.949 67.330 12.523 1.00 19.78 220 GLY A CA 1
ATOM 1775 C C . GLY A 1 228 ? 19.756 68.020 13.180 1.00 21.80 220 GLY A C 1
ATOM 1776 O O . GLY A 1 228 ? 19.854 68.564 14.302 1.00 19.73 220 GLY A O 1
ATOM 1777 N N . ASN A 1 229 ? 18.620 68.008 12.486 1.00 19.44 221 ASN A N 1
ATOM 1778 C CA . ASN A 1 229 ? 17.365 68.505 13.058 1.00 20.19 221 ASN A CA 1
ATOM 1779 C C . ASN A 1 229 ? 16.849 67.687 14.171 1.00 20.26 221 ASN A C 1
ATOM 1780 O O . ASN A 1 229 ? 16.285 68.260 15.120 1.00 20.46 221 ASN A O 1
ATOM 1785 N N . GLY A 1 230 ? 17.112 66.369 14.154 1.00 19.65 222 GLY A N 1
ATOM 1786 C CA . GLY A 1 230 ? 16.620 65.525 15.267 1.00 18.93 222 GLY A CA 1
ATOM 1787 C C . GLY A 1 230 ? 17.394 65.860 16.536 1.00 18.09 222 GLY A C 1
ATOM 1788 O O . GLY A 1 230 ? 16.860 65.871 17.609 1.00 17.93 222 GLY A O 1
ATOM 1789 N N . TRP A 1 231 ? 18.707 66.126 16.434 1.00 19.83 223 TRP A N 1
ATOM 1790 C CA . TRP A 1 231 ? 19.401 66.602 17.665 1.00 18.66 223 TRP A CA 1
ATOM 1791 C C . TRP A 1 231 ? 18.709 67.843 18.216 1.00 19.93 223 TRP A C 1
ATOM 1792 O O . TRP A 1 231 ? 18.487 67.961 19.442 1.00 19.59 223 TRP A O 1
ATOM 1803 N N . VAL A 1 232 ? 18.425 68.804 17.327 1.00 18.43 224 VAL A N 1
ATOM 1804 C CA . VAL A 1 232 ? 17.832 70.084 17.833 1.00 19.49 224 VAL A CA 1
ATOM 1805 C C . VAL A 1 232 ? 16.451 69.832 18.511 1.00 20.46 224 VAL A C 1
ATOM 1806 O O . VAL A 1 232 ? 16.247 70.194 19.692 1.00 19.63 224 VAL A O 1
ATOM 1810 N N . ILE A 1 233 ? 15.524 69.174 17.791 1.00 22.72 225 ILE A N 1
ATOM 1811 C CA . ILE A 1 233 ? 14.157 69.060 18.313 1.00 20.93 225 ILE A CA 1
ATOM 1812 C C . ILE A 1 233 ? 14.174 68.098 19.500 1.00 20.31 225 ILE A C 1
ATOM 1813 O O . ILE A 1 233 ? 13.441 68.321 20.467 1.00 19.59 225 ILE A O 1
ATOM 1818 N N . GLY A 1 234 ? 15.014 67.041 19.480 1.00 19.59 226 GLY A N 1
ATOM 1819 C CA . GLY A 1 234 ? 14.986 66.108 20.604 1.00 18.24 226 GLY A CA 1
ATOM 1820 C C . GLY A 1 234 ? 15.629 66.833 21.834 1.00 20.08 226 GLY A C 1
ATOM 1821 O O . GLY A 1 234 ? 15.187 66.657 22.964 1.00 20.81 226 GLY A O 1
ATOM 1822 N N . GLY A 1 235 ? 16.636 67.672 21.604 1.00 20.10 227 GLY A N 1
ATOM 1823 C CA . GLY A 1 235 ? 17.165 68.523 22.661 1.00 20.46 227 GLY A CA 1
ATOM 1824 C C . GLY A 1 235 ? 16.104 69.465 23.241 1.00 20.45 227 GLY A C 1
ATOM 1825 O O . GLY A 1 235 ? 16.096 69.736 24.442 1.00 20.43 227 GLY A O 1
ATOM 1826 N N . LEU A 1 236 ? 15.250 69.994 22.366 1.00 19.25 228 LEU A N 1
ATOM 1827 C CA . LEU A 1 236 ? 14.118 70.872 22.807 1.00 21.63 228 LEU A CA 1
ATOM 1828 C C . LEU A 1 236 ? 13.116 70.130 23.688 1.00 21.90 228 LEU A C 1
ATOM 1829 O O . LEU A 1 236 ? 12.661 70.685 24.705 1.00 23.55 228 LEU A O 1
ATOM 1834 N N . ALA A 1 237 ? 12.827 68.863 23.361 1.00 23.72 229 ALA A N 1
ATOM 1835 C CA . ALA A 1 237 ? 11.942 68.086 24.196 1.00 24.74 229 ALA A CA 1
ATOM 1836 C C . ALA A 1 237 ? 12.610 67.839 25.548 1.00 25.39 229 ALA A C 1
ATOM 1837 O O . ALA A 1 237 ? 11.973 68.042 26.584 1.00 22.32 229 ALA A O 1
ATOM 1839 N N . LEU A 1 238 ? 13.918 67.500 25.558 1.00 24.35 230 LEU A N 1
ATOM 1840 C CA . LEU A 1 238 ? 14.581 67.280 26.847 1.00 24.36 230 LEU A CA 1
ATOM 1841 C C . LEU A 1 238 ? 14.597 68.547 27.708 1.00 24.52 230 LEU A C 1
ATOM 1842 O O . LEU A 1 238 ? 14.385 68.508 28.927 1.00 26.71 230 LEU A O 1
ATOM 1847 N N . LEU A 1 239 ? 14.853 69.680 27.064 1.00 26.13 231 LEU A N 1
ATOM 1848 C CA . LEU A 1 239 ? 14.922 70.963 27.739 1.00 24.61 231 LEU A CA 1
ATOM 1849 C C . LEU A 1 239 ? 13.577 71.334 28.368 1.00 26.32 231 LEU A C 1
ATOM 1850 O O . LEU A 1 239 ? 13.492 71.667 29.557 1.00 25.65 231 LEU A O 1
ATOM 1855 N N . LEU A 1 240 ? 12.523 71.260 27.574 1.00 23.90 232 LEU A N 1
ATOM 1856 C CA . LEU A 1 240 ? 11.188 71.659 28.044 1.00 26.61 232 LEU A CA 1
ATOM 1857 C C . LEU A 1 240 ? 10.623 70.651 29.071 1.00 27.08 232 LEU A C 1
ATOM 1858 O O . LEU A 1 240 ? 9.823 71.032 29.904 1.00 29.02 232 LEU A O 1
ATOM 1863 N N . GLU A 1 241 ? 11.070 69.386 29.011 1.00 27.28 233 GLU A N 1
ATOM 1864 C CA . GLU A 1 241 ? 10.782 68.367 30.035 1.00 29.50 233 GLU A CA 1
ATOM 1865 C C . GLU A 1 241 ? 11.149 68.856 31.442 1.00 31.26 233 GLU A C 1
ATOM 1866 O O . GLU A 1 241 ? 10.442 68.551 32.419 1.00 32.20 233 GLU A O 1
ATOM 1872 N N . ASP A 1 242 ? 12.224 69.638 31.550 1.00 28.11 234 ASP A N 1
ATOM 1873 C CA . ASP A 1 242 ? 12.764 69.979 32.843 1.00 31.20 234 ASP A CA 1
ATOM 1874 C C . ASP A 1 242 ? 12.966 71.458 33.079 1.00 31.56 234 ASP A C 1
ATOM 1875 O O . ASP A 1 242 ? 13.300 71.844 34.172 1.00 31.23 234 ASP A O 1
ATOM 1880 N N . MET A 1 243 ? 12.761 72.298 32.080 1.00 31.03 235 MET A N 1
ATOM 1881 C CA . MET A 1 243 ? 12.958 73.733 32.286 1.00 29.52 235 MET A CA 1
ATOM 1882 C C . MET A 1 243 ? 11.786 74.223 33.175 1.00 32.67 235 MET A C 1
ATOM 1883 O O . MET A 1 243 ? 10.690 73.742 32.996 1.00 29.60 235 MET A O 1
ATOM 1888 N N . PRO A 1 244 ? 12.011 75.157 34.130 1.00 33.31 236 PRO A N 1
ATOM 1889 C CA . PRO A 1 244 ? 10.810 75.660 34.864 1.00 37.62 236 PRO A CA 1
ATOM 1890 C C . PRO A 1 244 ? 9.680 76.235 34.006 1.00 38.22 236 PRO A C 1
ATOM 1891 O O . PRO A 1 244 ? 9.923 77.061 33.086 1.00 38.08 236 PRO A O 1
ATOM 1895 N N . GLU A 1 245 ? 8.453 75.834 34.359 1.00 42.45 237 GLU A N 1
ATOM 1896 C CA . GLU A 1 245 ? 7.217 76.332 33.731 1.00 46.41 237 GLU A CA 1
ATOM 1897 C C . GLU A 1 245 ? 7.208 77.846 33.611 1.00 44.18 237 GLU A C 1
ATOM 1898 O O . GLU A 1 245 ? 6.749 78.376 32.642 1.00 41.45 237 GLU A O 1
ATOM 1904 N N . ASP A 1 246 ? 7.720 78.534 34.621 1.00 47.33 238 ASP A N 1
ATOM 1905 C CA . ASP A 1 246 ? 7.757 79.996 34.620 1.00 43.89 238 ASP A CA 1
ATOM 1906 C C . ASP A 1 246 ? 9.077 80.645 34.142 1.00 39.56 238 ASP A C 1
ATOM 1907 O O . ASP A 1 246 ? 9.205 81.854 34.272 1.00 36.85 238 ASP A O 1
ATOM 1912 N N . TYR A 1 247 ? 10.031 79.898 33.540 1.00 37.68 239 TYR A N 1
ATOM 1913 C CA . TYR A 1 247 ? 11.285 80.524 33.082 1.00 32.69 239 TYR A CA 1
ATOM 1914 C C . TYR A 1 247 ? 11.035 81.648 32.070 1.00 33.83 239 TYR A C 1
ATOM 1915 O O . TYR A 1 247 ? 10.214 81.486 31.157 1.00 36.29 239 TYR A O 1
ATOM 1924 N N . LYS A 1 248 ? 11.747 82.770 32.219 1.00 32.62 240 LYS A N 1
ATOM 1925 C CA . LYS A 1 248 ? 11.503 83.974 31.405 1.00 34.78 240 LYS A CA 1
ATOM 1926 C C . LYS A 1 248 ? 11.598 83.723 29.935 1.00 35.45 240 LYS A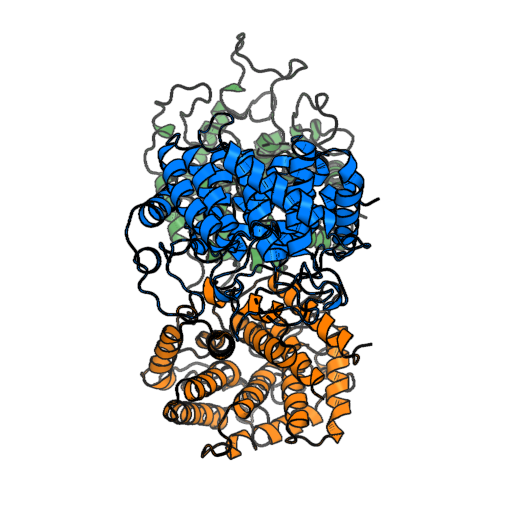 C 1
ATOM 1927 O O . LYS A 1 248 ? 10.913 84.377 29.181 1.00 35.84 240 LYS A O 1
ATOM 1933 N N . HIS A 1 249 ? 12.445 82.787 29.515 1.00 35.40 241 HIS A N 1
ATOM 1934 C CA . HIS A 1 249 ? 12.655 82.537 28.074 1.00 35.27 241 HIS A CA 1
ATOM 1935 C C . HIS A 1 249 ? 11.931 81.317 27.553 1.00 32.95 241 HIS A C 1
ATOM 1936 O O . HIS A 1 249 ? 12.119 80.949 26.397 1.00 33.48 241 HIS A O 1
ATOM 1943 N N . ARG A 1 250 ? 11.069 80.714 28.362 1.00 30.73 242 ARG A N 1
ATOM 1944 C CA . ARG A 1 250 ? 10.491 79.422 28.023 1.00 33.28 242 ARG A CA 1
ATOM 1945 C C . ARG A 1 250 ? 9.675 79.459 26.748 1.00 33.28 242 ARG A C 1
ATOM 1946 O O . ARG A 1 250 ? 9.822 78.565 25.936 1.00 31.18 242 ARG A O 1
ATOM 1954 N N . ASP A 1 251 ? 8.877 80.515 26.546 1.00 32.42 243 ASP A N 1
ATOM 1955 C CA . ASP A 1 251 ? 8.104 80.674 25.307 1.00 32.53 243 ASP A CA 1
ATOM 1956 C C . ASP A 1 251 ? 8.912 80.585 24.016 1.00 30.40 243 ASP A C 1
ATOM 1957 O O . ASP A 1 251 ? 8.441 80.034 22.973 1.00 28.34 243 ASP A O 1
ATOM 1962 N N . PHE A 1 252 ? 10.109 81.160 24.056 1.00 29.81 244 PHE A N 1
ATOM 1963 C CA . PHE A 1 252 ? 10.975 81.070 22.884 1.00 29.77 244 PHE A CA 1
ATOM 1964 C C . PHE A 1 252 ? 11.215 79.563 22.505 1.00 30.47 244 PHE A C 1
ATOM 1965 O O . PHE A 1 252 ? 11.066 79.179 21.331 1.00 26.33 244 PHE A O 1
ATOM 1973 N N . TYR A 1 253 ? 11.569 78.732 23.493 1.00 28.06 245 TYR A N 1
ATOM 1974 C CA . TYR A 1 253 ? 11.799 77.302 23.230 1.00 27.31 245 TYR A CA 1
ATOM 1975 C C . TYR A 1 253 ? 10.541 76.542 22.823 1.00 28.91 245 TYR A C 1
ATOM 1976 O O . TYR A 1 253 ? 10.568 75.701 21.905 1.00 27.39 245 TYR A O 1
ATOM 1985 N N . VAL A 1 254 ? 9.428 76.828 23.496 1.00 27.45 246 VAL A N 1
ATOM 1986 C CA . VAL A 1 254 ? 8.122 76.245 23.108 1.00 27.01 246 VAL A CA 1
ATOM 1987 C C . VAL A 1 254 ? 7.754 76.519 21.645 1.00 27.75 246 VAL A C 1
ATOM 1988 O O . VAL A 1 254 ? 7.395 75.564 20.920 1.00 26.38 246 VAL A O 1
ATOM 1992 N N . ASN A 1 255 ? 7.832 77.785 21.212 1.00 29.51 247 ASN A N 1
ATOM 1993 C CA . ASN A 1 255 ? 7.514 78.121 19.800 1.00 33.56 247 ASN A CA 1
ATOM 1994 C C . ASN A 1 255 ? 8.516 77.583 18.795 1.00 31.15 247 ASN A C 1
ATOM 1995 O O . ASN A 1 255 ? 8.138 77.222 17.692 1.00 29.41 247 ASN A O 1
ATOM 2000 N N . LEU A 1 256 ? 9.794 77.520 19.188 1.00 29.51 248 LEU A N 1
ATOM 2001 C CA . LEU A 1 256 ? 10.784 76.867 18.318 1.00 28.14 248 LEU A CA 1
ATOM 2002 C C . LEU A 1 256 ? 10.417 75.386 18.110 1.00 25.10 248 LEU A C 1
ATOM 2003 O O . LEU A 1 256 ? 10.401 74.877 16.960 1.00 23.96 248 LEU A O 1
ATOM 2008 N N . TYR A 1 257 ? 10.081 74.734 19.220 1.00 25.32 249 TYR A N 1
ATOM 2009 C CA . TYR A 1 257 ? 9.766 73.317 19.239 1.00 23.23 249 TYR A CA 1
ATOM 2010 C C . TYR A 1 257 ? 8.510 73.100 18.322 1.00 25.45 249 TYR A C 1
ATOM 2011 O O . TYR A 1 257 ? 8.475 72.165 17.482 1.00 24.15 249 TYR A O 1
ATOM 2020 N N . LYS A 1 258 ? 7.477 73.930 18.511 1.00 23.37 250 LYS A N 1
ATOM 2021 C CA . LYS A 1 258 ? 6.229 73.757 17.728 1.00 25.04 250 LYS A CA 1
ATOM 2022 C C . LYS A 1 258 ? 6.449 74.017 16.257 1.00 25.77 250 LYS A C 1
ATOM 2023 O O . LYS A 1 258 ? 5.891 73.310 15.431 1.00 27.54 250 LYS A O 1
ATOM 2029 N N . GLU A 1 259 ? 7.245 75.033 15.912 1.00 25.62 251 GLU A N 1
ATOM 2030 C CA . GLU A 1 259 ? 7.574 75.291 14.504 1.00 28.59 251 GLU A CA 1
ATOM 2031 C C . GLU A 1 259 ? 8.317 74.142 13.818 1.00 28.09 251 GLU A C 1
ATOM 2032 O O . GLU A 1 259 ? 7.952 73.715 12.704 1.00 27.03 251 GLU A O 1
ATOM 2038 N N . MET A 1 260 ? 9.405 73.666 14.460 1.00 26.46 252 MET A N 1
ATOM 2039 C CA . MET A 1 260 ? 10.140 72.517 13.896 1.00 24.48 252 MET A CA 1
ATOM 2040 C C . MET A 1 260 ? 9.234 71.284 13.839 1.00 24.52 252 MET A C 1
ATOM 2041 O O . MET A 1 260 ? 9.223 70.574 12.826 1.00 24.79 252 MET A O 1
ATOM 2046 N N . ALA A 1 261 ? 8.498 71.004 14.912 1.00 23.04 253 ALA A N 1
ATOM 2047 C CA . ALA A 1 261 ? 7.590 69.840 14.895 1.00 22.91 253 ALA A CA 1
ATOM 2048 C C . ALA A 1 261 ? 6.610 69.891 13.708 1.00 26.64 253 ALA A C 1
ATOM 2049 O O . ALA A 1 261 ? 6.466 68.869 13.020 1.00 27.13 253 ALA A O 1
ATOM 2051 N N . SER A 1 262 ? 5.965 71.052 13.446 1.00 26.26 254 SER A N 1
ATOM 2052 C CA . SER A 1 262 ? 5.009 71.112 12.308 1.00 28.93 254 SER A CA 1
ATOM 2053 C C . SER A 1 262 ? 5.694 70.781 10.996 1.00 28.33 254 SER A C 1
ATOM 2054 O O . SER A 1 262 ? 5.165 70.038 10.195 1.00 29.82 254 SER A O 1
ATOM 2057 N N . ARG A 1 263 ? 6.864 71.347 10.750 1.00 25.79 255 ARG A N 1
ATOM 2058 C CA . ARG A 1 263 ? 7.544 71.101 9.493 1.00 26.48 255 ARG A CA 1
ATOM 2059 C C . ARG A 1 263 ? 7.960 69.635 9.374 1.00 24.95 255 ARG A C 1
ATOM 2060 O O . ARG A 1 263 ? 7.778 69.024 8.338 1.00 25.77 255 ARG A O 1
ATOM 2068 N N . ILE A 1 264 ? 8.510 69.085 10.462 1.00 24.03 256 ILE A N 1
ATOM 2069 C CA . ILE A 1 264 ? 8.979 67.683 10.476 1.00 24.85 256 ILE A CA 1
ATOM 2070 C C . ILE A 1 264 ? 7.845 66.686 10.183 1.00 25.69 256 ILE A C 1
ATOM 2071 O O . ILE A 1 264 ? 8.049 65.725 9.402 1.00 25.67 256 ILE A O 1
ATOM 2076 N N . LEU A 1 265 ? 6.665 66.958 10.762 1.00 26.82 257 LEU A N 1
ATOM 2077 C CA . LEU A 1 265 ? 5.447 66.197 10.465 1.00 28.06 257 LEU A CA 1
ATOM 2078 C C . LEU A 1 265 ? 5.045 66.316 8.996 1.00 27.95 257 LEU A C 1
ATOM 2079 O O . LEU A 1 265 ? 4.808 65.299 8.314 1.00 28.75 257 LEU A O 1
ATOM 2084 N N . GLU A 1 266 ? 5.041 67.549 8.509 1.00 29.21 258 GLU A N 1
ATOM 2085 C CA . GLU A 1 266 ? 4.650 67.870 7.115 1.00 30.63 258 GLU A CA 1
ATOM 2086 C C . GLU A 1 266 ? 5.512 67.140 6.069 1.00 29.04 258 GLU A C 1
ATOM 2087 O O . GLU A 1 266 ? 5.019 66.699 5.000 1.00 25.57 258 GLU A O 1
ATOM 2093 N N . ILE A 1 267 ? 6.788 66.932 6.390 1.00 25.78 259 ILE A N 1
ATOM 2094 C CA . ILE A 1 267 ? 7.674 66.359 5.407 1.00 26.12 259 ILE A CA 1
ATOM 2095 C C . ILE A 1 267 ? 7.946 64.876 5.651 1.00 26.49 259 ILE A C 1
ATOM 2096 O O . ILE A 1 267 ? 8.839 64.288 5.019 1.00 26.63 259 ILE A O 1
ATOM 2101 N N . GLN A 1 268 ? 7.201 64.265 6.552 1.00 24.09 260 GLN A N 1
ATOM 2102 C CA . GLN A 1 268 ? 7.435 62.866 6.853 1.00 26.17 260 GLN A CA 1
ATOM 2103 C C . GLN A 1 268 ? 7.144 62.007 5.631 1.00 28.54 260 GLN A C 1
ATOM 2104 O O . GLN A 1 268 ? 6.090 62.153 5.058 1.00 31.19 260 GLN A O 1
ATOM 2110 N N . PRO A 1 269 ? 8.082 61.139 5.213 1.00 29.26 261 PRO A N 1
ATOM 2111 C CA . PRO A 1 269 ? 7.742 60.275 4.080 1.00 31.58 261 PRO A CA 1
ATOM 2112 C C . PRO A 1 269 ? 6.576 59.298 4.357 1.00 33.37 261 PRO A C 1
ATOM 2113 O O . PRO A 1 269 ? 6.232 59.017 5.511 1.00 31.91 261 PRO A O 1
ATOM 2117 N N . GLU A 1 270 ? 5.934 58.874 3.276 1.00 35.06 262 GLU A N 1
ATOM 2118 C CA . GLU A 1 270 ? 4.827 57.947 3.318 1.00 37.76 262 GLU A CA 1
ATOM 2119 C C . GLU A 1 270 ? 5.070 56.716 4.195 1.00 35.76 262 GLU A C 1
ATOM 2120 O O . GLU A 1 270 ? 4.224 56.403 5.009 1.00 35.72 262 GLU A O 1
ATOM 2126 N N . ASP A 1 271 ? 6.218 56.034 4.084 1.00 31.62 263 ASP A N 1
ATOM 2127 C CA . ASP A 1 271 ? 6.369 54.819 4.867 1.00 29.45 263 ASP A CA 1
ATOM 2128 C C . ASP A 1 271 ? 6.735 55.069 6.319 1.00 31.37 263 ASP A C 1
ATOM 2129 O O . ASP A 1 271 ? 6.961 54.154 7.071 1.00 32.55 263 ASP A O 1
ATOM 2134 N N . GLY A 1 272 ? 6.794 56.315 6.749 1.00 30.55 264 GLY A N 1
ATOM 2135 C CA . GLY A 1 272 ? 7.030 56.508 8.176 1.00 30.96 264 GLY A CA 1
ATOM 2136 C C . GLY A 1 272 ? 8.403 57.048 8.598 1.00 30.08 264 GLY A C 1
ATOM 2137 O O . GLY A 1 272 ? 8.513 57.720 9.621 1.00 28.93 264 GLY A O 1
ATOM 2138 N N . LEU A 1 273 ? 9.444 56.735 7.823 1.00 28.61 265 LEU A N 1
ATOM 2139 C CA . LEU A 1 273 ? 10.837 57.032 8.197 1.00 29.52 265 LEU A CA 1
ATOM 2140 C C . LEU A 1 273 ? 11.317 58.227 7.406 1.00 26.61 265 LEU A C 1
ATOM 2141 O O . LEU A 1 273 ? 11.123 58.261 6.173 1.00 27.14 265 LEU A O 1
ATOM 2146 N N . TRP A 1 274 ? 11.936 59.202 8.072 1.00 22.17 266 TRP A N 1
ATOM 2147 C CA . TRP A 1 274 ? 12.565 60.289 7.336 1.00 24.18 266 TRP A CA 1
ATOM 2148 C C . TRP A 1 274 ? 13.875 59.790 6.752 1.00 24.95 266 TRP A C 1
ATOM 2149 O O . TRP A 1 274 ? 14.532 58.969 7.367 1.00 24.73 266 TRP A O 1
ATOM 2160 N N . ARG A 1 275 ? 14.235 60.267 5.575 1.00 25.12 267 ARG A N 1
ATOM 2161 C CA . ARG A 1 275 ? 15.516 59.966 4.975 1.00 25.22 267 ARG A CA 1
ATOM 2162 C C . ARG A 1 275 ? 16.574 60.900 5.578 1.00 25.92 267 ARG A C 1
ATOM 2163 O O . ARG A 1 275 ? 16.237 61.886 6.245 1.00 23.54 267 ARG A O 1
ATOM 2171 N N . THR A 1 276 ? 17.857 60.615 5.293 1.00 25.26 268 THR A N 1
ATOM 2172 C CA . THR A 1 276 ? 18.934 61.454 5.812 1.00 27.31 268 THR A CA 1
ATOM 2173 C C . THR A 1 276 ? 18.835 62.921 5.373 1.00 26.08 268 THR A C 1
ATOM 2174 O O . THR A 1 276 ? 19.152 63.850 6.179 1.00 22.97 268 THR A O 1
ATOM 2178 N N . SER A 1 277 ? 18.381 63.115 4.121 1.00 23.58 269 SER A N 1
ATOM 2179 C CA . SER A 1 277 ? 18.007 64.433 3.607 1.00 25.15 269 SER A CA 1
ATOM 2180 C C . SER A 1 277 ? 16.498 64.687 3.833 1.00 25.10 269 SER A C 1
ATOM 2181 O O . SER A 1 277 ? 15.624 63.875 3.408 1.00 25.55 269 SER A O 1
ATOM 2184 N N . LEU A 1 278 ? 16.208 65.797 4.512 1.00 24.14 270 LEU A N 1
ATOM 2185 C CA . LEU A 1 278 ? 14.847 66.244 4.763 1.00 25.50 270 LEU A CA 1
ATOM 2186 C C . LEU A 1 278 ? 14.121 66.776 3.538 1.00 24.32 270 LEU A C 1
ATOM 2187 O O . LEU A 1 278 ? 12.961 66.460 3.375 1.00 25.23 270 LEU A O 1
ATOM 2192 N N . LEU A 1 279 ? 14.774 67.551 2.673 1.00 24.01 271 LEU A N 1
ATOM 2193 C CA . LEU A 1 279 ? 14.058 68.138 1.528 1.00 24.88 271 LEU A CA 1
ATOM 2194 C C . LEU A 1 279 ? 14.372 67.424 0.239 1.00 25.96 271 LEU A C 1
ATOM 2195 O O . LEU A 1 279 ? 13.822 67.763 -0.824 1.00 26.22 271 LEU A O 1
ATOM 2200 N N . SER A 1 280 ? 15.218 66.388 0.305 1.00 25.57 272 SER A N 1
ATOM 2201 C CA . SER A 1 280 ? 15.390 65.548 -0.880 1.00 25.17 272 SER A CA 1
ATOM 2202 C C . SER A 1 280 ? 15.385 64.049 -0.522 1.00 24.74 272 SER A C 1
ATOM 2203 O O . SER A 1 280 ? 16.421 63.379 -0.704 1.00 25.99 272 SER A O 1
ATOM 2206 N N . PRO A 1 281 ? 14.254 63.530 0.057 1.00 24.25 273 PRO A N 1
ATOM 2207 C CA . PRO A 1 281 ? 14.167 62.153 0.493 1.00 25.08 273 PRO A CA 1
ATOM 2208 C C . PRO A 1 281 ? 14.436 61.165 -0.682 1.00 27.04 273 PRO A C 1
ATOM 2209 O O . PRO A 1 281 ? 14.989 60.063 -0.447 1.00 28.39 273 PRO A O 1
ATOM 2213 N N . GLU A 1 282 ? 14.097 61.590 -1.904 1.00 26.31 274 GLU A N 1
ATOM 2214 C CA . GLU A 1 282 ? 14.276 60.764 -3.079 1.00 29.35 274 GLU A CA 1
ATOM 2215 C C . GLU A 1 282 ? 15.752 60.487 -3.416 1.00 29.37 274 GLU A C 1
ATOM 2216 O O . GLU A 1 282 ? 16.045 59.637 -4.256 1.00 27.52 274 GLU A O 1
ATOM 2222 N N . SER A 1 283 ? 16.687 61.178 -2.726 1.00 30.74 275 SER A N 1
ATOM 2223 C CA . SER A 1 283 ? 18.132 60.863 -2.850 1.00 31.53 275 SER A CA 1
ATOM 2224 C C . SER A 1 283 ? 18.532 59.596 -2.134 1.00 32.50 275 SER A C 1
ATOM 2225 O O . SER A 1 283 ? 19.671 59.183 -2.226 1.00 32.00 275 SER A O 1
ATOM 2228 N N . TYR A 1 284 ? 17.616 58.988 -1.391 1.00 31.50 276 TYR A N 1
ATOM 2229 C CA . TYR A 1 284 ? 17.915 57.819 -0.600 1.00 32.13 276 TYR A CA 1
ATOM 2230 C C . TYR A 1 284 ? 16.854 56.804 -0.842 1.00 36.70 276 TYR A C 1
ATOM 2231 O O . TYR A 1 284 ? 15.659 57.135 -0.990 1.00 39.16 276 TYR A O 1
ATOM 2240 N N . ASP A 1 285 ? 17.257 55.548 -0.864 1.00 37.66 277 ASP A N 1
ATOM 2241 C CA . ASP A 1 285 ? 16.323 54.547 -1.232 1.00 41.87 277 ASP A CA 1
ATOM 2242 C C . ASP A 1 285 ? 15.593 53.988 -0.006 1.00 41.60 277 ASP A C 1
ATOM 2243 O O . ASP A 1 285 ? 14.522 53.395 -0.149 1.00 42.31 277 ASP A O 1
ATOM 2248 N N . HIS A 1 286 ? 16.098 54.257 1.211 1.00 32.09 278 HIS A N 1
ATOM 2249 C CA . HIS A 1 286 ? 15.450 53.760 2.434 1.00 31.29 278 HIS A CA 1
ATOM 2250 C C . HIS A 1 286 ? 15.523 54.876 3.469 1.00 29.05 278 HIS A C 1
ATOM 2251 O O . HIS A 1 286 ? 16.373 55.769 3.385 1.00 26.46 278 HIS A O 1
ATOM 2258 N N . GLY A 1 287 ? 14.584 54.872 4.398 1.00 26.47 279 GLY A N 1
ATOM 2259 C CA . GLY A 1 287 ? 14.605 55.793 5.514 1.00 26.08 279 GLY A CA 1
ATOM 2260 C C . GLY A 1 287 ? 15.799 55.475 6.445 1.00 27.28 279 GLY A C 1
ATOM 2261 O O . GLY A 1 287 ? 16.470 54.402 6.347 1.00 25.76 279 GLY A O 1
ATOM 2262 N N . GLU A 1 288 ? 16.080 56.423 7.333 1.00 26.67 280 GLU A N 1
ATOM 2263 C CA . GLU A 1 288 ? 17.228 56.323 8.210 1.00 26.57 280 GLU A CA 1
ATOM 2264 C C . GLU A 1 288 ? 16.658 56.413 9.656 1.00 26.36 280 GLU A C 1
ATOM 2265 O O . GLU A 1 288 ? 15.844 57.292 9.995 1.00 24.75 280 GLU A O 1
ATOM 2271 N N . VAL A 1 289 ? 17.068 55.460 10.482 1.00 25.38 281 VAL A N 1
ATOM 2272 C CA . VAL A 1 289 ? 16.497 55.275 11.805 1.00 23.27 281 VAL A CA 1
ATOM 2273 C C . VAL A 1 289 ? 16.855 56.276 12.892 1.00 23.97 281 VAL A C 1
ATOM 2274 O O . VAL A 1 289 ? 15.958 56.690 13.656 1.00 25.63 281 VAL A O 1
ATOM 2278 N N . SER A 1 290 ? 18.109 56.719 12.992 1.00 23.44 282 SER A N 1
ATOM 2279 C CA . SER A 1 290 ? 18.445 57.593 14.148 1.00 22.70 282 SER A CA 1
ATOM 2280 C C . SER A 1 290 ? 17.744 58.969 14.092 1.00 21.75 282 SER A C 1
ATOM 2281 O O . SER A 1 290 ? 17.219 59.453 15.133 1.00 25.49 282 SER A O 1
ATOM 2284 N N . GLY A 1 291 ? 17.723 59.604 12.913 1.00 21.14 283 GLY A N 1
ATOM 2285 C CA . GLY A 1 291 ? 17.083 60.909 12.805 1.00 22.59 283 GLY A CA 1
ATOM 2286 C C . GLY A 1 291 ? 15.572 60.693 13.122 1.00 22.43 283 GLY A C 1
ATOM 2287 O O . GLY A 1 291 ? 14.960 61.418 13.921 1.00 23.54 283 GLY A O 1
ATOM 2288 N N . SER A 1 292 ? 14.998 59.664 12.495 1.00 20.45 284 SER A N 1
ATOM 2289 C CA . SER A 1 292 ? 13.571 59.394 12.588 1.00 21.24 284 SER A CA 1
ATOM 2290 C C . SER A 1 292 ? 13.273 59.161 14.078 1.00 22.31 284 SER A C 1
ATOM 2291 O O . SER A 1 292 ? 12.241 59.604 14.552 1.00 24.01 284 SER A O 1
ATOM 2294 N N . ALA A 1 293 ? 14.160 58.476 14.810 1.00 20.22 285 ALA A N 1
ATOM 2295 C CA . ALA A 1 293 ? 13.906 58.182 16.233 1.00 19.81 285 ALA A CA 1
ATOM 2296 C C . ALA A 1 293 ? 13.937 59.426 17.071 1.00 20.38 285 ALA A C 1
ATOM 2297 O O . ALA A 1 293 ? 13.157 59.552 18.021 1.00 20.56 285 ALA A O 1
ATOM 2299 N N . PHE A 1 294 ? 14.866 60.350 16.785 1.00 19.47 286 PHE A N 1
ATOM 2300 C CA . PHE A 1 294 ? 14.818 61.596 17.502 1.00 20.74 286 PHE A CA 1
ATOM 2301 C C . PHE A 1 294 ? 13.462 62.324 17.241 1.00 22.53 286 PHE A C 1
ATOM 2302 O O . PHE A 1 294 ? 12.937 62.954 18.151 1.00 20.46 286 PHE A O 1
ATOM 2310 N N . HIS A 1 295 ? 12.982 62.278 15.979 1.00 21.17 287 HIS A N 1
ATOM 2311 C CA . HIS A 1 295 ? 11.757 63.034 15.602 1.00 24.35 287 HIS A CA 1
ATOM 2312 C C . HIS A 1 295 ? 10.617 62.434 16.308 1.00 22.36 287 HIS A C 1
ATOM 2313 O O . HIS A 1 295 ? 9.807 63.136 16.854 1.00 25.77 287 HIS A O 1
ATOM 2320 N N . THR A 1 296 ? 10.614 61.122 16.333 1.00 22.09 288 THR A N 1
ATOM 2321 C CA . THR A 1 296 ? 9.538 60.329 16.935 1.00 24.49 288 THR A CA 1
ATOM 2322 C C . THR A 1 296 ? 9.545 60.584 18.438 1.00 27.00 288 THR A C 1
ATOM 2323 O O . THR A 1 296 ? 8.483 60.838 19.039 1.00 23.37 288 THR A O 1
ATOM 2327 N N . PHE A 1 297 ? 10.746 60.558 19.050 1.00 22.30 289 PHE A N 1
ATOM 2328 C CA . PHE A 1 297 ? 10.788 60.887 20.471 1.00 22.21 289 PHE A CA 1
ATOM 2329 C C . PHE A 1 297 ? 10.178 62.283 20.728 1.00 21.01 289 PHE A C 1
ATOM 2330 O O . PHE A 1 297 ? 9.346 62.456 21.619 1.00 22.43 289 PHE A O 1
ATOM 2338 N N . ALA A 1 298 ? 10.662 63.278 20.002 1.00 19.90 290 ALA A N 1
ATOM 2339 C CA . ALA A 1 298 ? 10.319 64.697 20.227 1.00 20.63 290 ALA A CA 1
ATOM 2340 C C . ALA A 1 298 ? 8.804 64.892 19.950 1.00 24.15 290 ALA A C 1
ATOM 2341 O O . ALA A 1 298 ? 8.124 65.642 20.626 1.00 24.51 290 ALA A O 1
ATOM 2343 N N . LEU A 1 299 ? 8.315 64.214 18.910 1.00 24.88 291 LEU A N 1
ATOM 2344 C CA . LEU A 1 299 ? 6.887 64.335 18.527 1.00 25.76 291 LEU A CA 1
ATOM 2345 C C . LEU A 1 299 ? 5.948 63.638 19.524 1.00 28.87 291 LEU A C 1
ATOM 2346 O O . LEU A 1 299 ? 4.946 64.228 19.972 1.00 29.91 291 LEU A O 1
ATOM 2351 N N . ALA A 1 300 ? 6.303 62.421 19.936 1.00 27.46 292 ALA A N 1
ATOM 2352 C CA . ALA A 1 300 ? 5.539 61.684 20.906 1.00 27.10 292 ALA A CA 1
ATOM 2353 C C . ALA A 1 300 ? 5.530 62.460 22.225 1.00 29.10 292 ALA A C 1
ATOM 2354 O O . ALA A 1 300 ? 4.464 62.583 22.881 1.00 27.94 292 ALA A O 1
ATOM 2356 N N . TRP A 1 301 ? 6.695 62.969 22.630 1.00 25.49 293 TRP A N 1
ATOM 2357 C CA . TRP A 1 301 ? 6.823 63.768 23.853 1.00 25.54 293 TRP A CA 1
ATOM 2358 C C . TRP A 1 301 ? 5.873 64.956 23.794 1.00 27.94 293 TRP A C 1
ATOM 2359 O O . TRP A 1 301 ? 5.195 65.311 24.781 1.00 27.67 293 TRP A O 1
ATOM 2370 N N . GLY A 1 302 ? 5.861 65.624 22.653 1.00 29.39 294 GLY A N 1
ATOM 2371 C CA . GLY A 1 302 ? 4.996 66.804 22.497 1.00 28.64 294 GLY A CA 1
ATOM 2372 C C . GLY A 1 302 ? 3.522 66.438 22.514 1.00 31.76 294 GLY A C 1
ATOM 2373 O O . GLY A 1 302 ? 2.726 67.093 23.202 1.00 30.63 294 GLY A O 1
ATOM 2374 N N . ILE A 1 303 ? 3.131 65.375 21.805 1.00 30.92 295 ILE A N 1
ATOM 2375 C CA . ILE A 1 303 ? 1.728 64.907 21.964 1.00 31.83 295 ILE A CA 1
ATOM 2376 C C . ILE A 1 303 ? 1.402 64.634 23.438 1.00 32.53 295 ILE A C 1
ATOM 2377 O O . ILE A 1 303 ? 0.359 65.091 23.955 1.00 31.14 295 ILE A O 1
ATOM 2382 N N . ASN A 1 304 ? 2.251 63.879 24.132 1.00 32.13 296 ASN A N 1
ATOM 2383 C CA . ASN A 1 304 ? 1.942 63.513 25.531 1.00 32.22 296 ASN A CA 1
ATOM 2384 C C . ASN A 1 304 ? 1.908 64.747 26.413 1.00 32.91 296 ASN A C 1
ATOM 2385 O O . ASN A 1 304 ? 1.198 64.770 27.397 1.00 35.53 296 ASN A O 1
ATOM 2390 N N . LYS A 1 305 ? 2.680 65.770 26.090 1.00 34.10 297 LYS A N 1
ATOM 2391 C CA . LYS A 1 305 ? 2.653 66.985 26.904 1.00 35.29 297 LYS A CA 1
ATOM 2392 C C . LYS A 1 305 ? 1.529 67.951 26.487 1.00 38.23 297 LYS A C 1
ATOM 2393 O O . LYS A 1 305 ? 1.302 68.952 27.165 1.00 35.01 297 LYS A O 1
ATOM 2399 N N . GLY A 1 306 ? 0.847 67.666 25.380 1.00 38.96 298 GLY A N 1
ATOM 2400 C CA . GLY A 1 306 ? -0.223 68.561 24.879 1.00 38.83 298 GLY A CA 1
ATOM 2401 C C . GLY A 1 306 ? 0.292 69.752 24.068 1.00 39.18 298 GLY A C 1
ATOM 2402 O O . GLY A 1 306 ? -0.459 70.678 23.808 1.00 41.10 298 GLY A O 1
ATOM 2403 N N . LEU A 1 307 ? 1.558 69.734 23.640 1.00 35.24 299 LEU A N 1
ATOM 2404 C CA . LEU A 1 307 ? 2.097 70.795 22.781 1.00 33.86 299 LEU A CA 1
ATOM 2405 C C . LEU A 1 307 ? 1.840 70.555 21.301 1.00 34.04 299 LEU A C 1
ATOM 2406 O O . LEU A 1 307 ? 1.956 71.464 20.485 1.00 35.32 299 LEU A O 1
ATOM 2411 N N . ILE A 1 308 ? 1.494 69.322 20.972 1.00 32.03 300 ILE A N 1
ATOM 2412 C CA . ILE A 1 308 ? 1.262 68.920 19.582 1.00 34.57 300 ILE A CA 1
ATOM 2413 C C . ILE A 1 308 ? -0.088 68.211 19.591 1.00 33.46 300 ILE A C 1
ATOM 2414 O O . ILE A 1 308 ? -0.406 67.463 20.515 1.00 31.78 300 ILE A O 1
ATOM 2419 N N . ASP A 1 309 ? -0.872 68.451 18.551 1.00 35.02 301 ASP A N 1
ATOM 2420 C CA . ASP A 1 309 ? -2.259 68.020 18.547 1.00 34.01 301 ASP A CA 1
ATOM 2421 C C . ASP A 1 309 ? -2.307 66.498 18.402 1.00 35.13 301 ASP A C 1
ATOM 2422 O O . ASP A 1 309 ? -1.560 65.912 17.575 1.00 34.78 301 ASP A O 1
ATOM 2427 N N . LYS A 1 310 ? -3.170 65.871 19.202 1.00 34.28 302 LYS A N 1
ATOM 2428 C CA . LYS A 1 310 ? -3.369 64.426 19.229 1.00 39.59 302 LYS A CA 1
ATOM 2429 C C . LYS A 1 310 ? -3.727 63.799 17.839 1.00 37.01 302 LYS A C 1
ATOM 2430 O O . LYS A 1 310 ? -3.500 62.599 17.610 1.00 36.12 302 LYS A O 1
ATOM 2436 N N . LYS A 1 311 ? -4.199 64.619 16.896 1.00 37.08 303 LYS A N 1
ATOM 2437 C CA . LYS A 1 311 ? -4.465 64.134 15.529 1.00 36.16 303 LYS A CA 1
ATOM 2438 C C . LYS A 1 311 ? -3.213 63.674 14.815 1.00 34.35 303 LYS A C 1
ATOM 2439 O O . LYS A 1 311 ? -3.282 62.899 13.862 1.00 32.93 303 LYS A O 1
ATOM 2445 N N . TYR A 1 312 ? -2.045 64.125 15.291 1.00 34.30 304 TYR A N 1
ATOM 2446 C CA . TYR A 1 312 ? -0.777 63.649 14.721 1.00 33.05 304 TYR A CA 1
ATOM 2447 C C . TYR A 1 312 ? -0.260 62.285 15.274 1.00 33.88 304 TYR A C 1
ATOM 2448 O O . TYR A 1 312 ? 0.824 61.798 14.888 1.00 33.73 304 TYR A O 1
ATOM 2457 N N . THR A 1 313 ? -1.032 61.666 16.158 1.00 30.89 305 THR A N 1
ATOM 2458 C CA . THR A 1 313 ? -0.657 60.366 16.685 1.00 30.80 305 THR A CA 1
ATOM 2459 C C . THR A 1 313 ? -0.405 59.299 15.635 1.00 32.91 305 THR A C 1
ATOM 2460 O O . THR A 1 313 ? 0.610 58.627 15.714 1.00 34.78 305 THR A O 1
ATOM 2464 N N . PRO A 1 314 ? -1.312 59.118 14.640 1.00 32.96 306 PRO A N 1
ATOM 2465 C CA . PRO A 1 314 ? -1.072 58.045 13.679 1.00 33.42 306 PRO A CA 1
ATOM 2466 C C . PRO A 1 314 ? 0.274 58.203 12.949 1.00 33.18 306 PRO A C 1
ATOM 2467 O O . PRO A 1 314 ? 0.944 57.192 12.646 1.00 34.95 306 PRO A O 1
ATOM 2471 N N . ALA A 1 315 ? 0.713 59.434 12.728 1.00 34.09 307 ALA A N 1
ATOM 2472 C CA . ALA A 1 315 ? 1.974 59.656 12.025 1.00 31.58 307 ALA A CA 1
ATOM 2473 C C . ALA A 1 315 ? 3.195 59.279 12.920 1.00 32.36 307 ALA A C 1
ATOM 2474 O O . ALA A 1 315 ? 4.158 58.605 12.487 1.00 31.90 307 ALA A O 1
ATOM 2476 N N . VAL A 1 316 ? 3.141 59.732 14.165 1.00 33.45 308 VAL A N 1
ATOM 2477 C CA . VAL A 1 316 ? 4.106 59.319 15.194 1.00 32.09 308 VAL A CA 1
ATOM 2478 C C . VAL A 1 316 ? 4.123 57.802 15.334 1.00 31.98 308 VAL A C 1
ATOM 2479 O O . VAL A 1 316 ? 5.181 57.190 15.477 1.00 31.51 308 VAL A O 1
ATOM 2483 N N . LYS A 1 317 ? 2.964 57.177 15.303 1.00 30.34 309 LYS A N 1
ATOM 2484 C CA . LYS A 1 317 ? 2.889 55.734 15.400 1.00 33.11 309 LYS A CA 1
ATOM 2485 C C . LYS A 1 317 ? 3.449 55.005 14.141 1.00 33.23 309 LYS A C 1
ATOM 2486 O O . LYS A 1 317 ? 4.111 53.941 14.245 1.00 31.35 309 LYS A O 1
ATOM 2492 N N . LYS A 1 318 ? 3.159 55.561 12.967 1.00 30.54 310 LYS A N 1
ATOM 2493 C CA . LYS A 1 318 ? 3.681 55.044 11.726 1.00 31.63 310 LYS A CA 1
ATOM 2494 C C . LYS A 1 318 ? 5.232 55.027 11.792 1.00 29.00 310 LYS A C 1
ATOM 2495 O O . LYS A 1 318 ? 5.864 54.083 11.328 1.00 28.13 310 LYS A O 1
ATOM 2501 N N . ALA A 1 319 ? 5.828 56.097 12.325 1.00 27.04 311 ALA A N 1
ATOM 2502 C CA . ALA A 1 319 ? 7.302 56.184 12.453 1.00 26.41 311 ALA A CA 1
ATOM 2503 C C . ALA A 1 319 ? 7.811 55.101 13.406 1.00 26.01 311 ALA A C 1
ATOM 2504 O O . ALA A 1 319 ? 8.685 54.342 13.048 1.00 28.02 311 ALA A O 1
ATOM 2506 N N . TRP A 1 320 ? 7.181 54.946 14.571 1.00 25.00 312 TRP A N 1
ATOM 2507 C CA . TRP A 1 320 ? 7.568 53.860 15.491 1.00 27.52 312 TRP A CA 1
ATOM 2508 C C . TRP A 1 320 ? 7.494 52.451 14.898 1.00 28.74 312 TRP A C 1
ATOM 2509 O O . TRP A 1 320 ? 8.416 51.637 15.003 1.00 25.34 312 TRP A O 1
ATOM 2520 N N . LYS A 1 321 ? 6.366 52.135 14.270 1.00 28.20 313 LYS A N 1
ATOM 2521 C CA . LYS A 1 321 ? 6.302 50.892 13.539 1.00 29.77 313 LYS A CA 1
ATOM 2522 C C . LYS A 1 321 ? 7.427 50.700 12.523 1.00 29.70 313 LYS A C 1
ATOM 2523 O O . LYS A 1 321 ? 7.982 49.587 12.445 1.00 30.90 313 LYS A O 1
ATOM 2529 N N . ALA A 1 322 ? 7.722 51.724 11.709 1.00 29.80 314 ALA A N 1
ATOM 2530 C CA . ALA A 1 322 ? 8.802 51.595 10.713 1.00 30.97 314 ALA A CA 1
ATOM 2531 C C . ALA A 1 322 ? 10.124 51.249 11.412 1.00 30.38 314 ALA A C 1
ATOM 2532 O O . ALA A 1 322 ? 10.820 50.330 10.986 1.00 30.83 314 ALA A O 1
ATOM 2534 N N . MET A 1 323 ? 10.462 51.977 12.487 1.00 30.39 315 MET A N 1
ATOM 2535 C CA . MET A 1 323 ? 11.730 51.752 13.214 1.00 29.19 315 MET A CA 1
ATOM 2536 C C . MET A 1 323 ? 11.765 50.416 13.921 1.00 27.58 315 MET A C 1
ATOM 2537 O O . MET A 1 323 ? 12.805 49.748 13.950 1.00 29.14 315 MET A O 1
ATOM 2542 N N . ALA A 1 324 ? 10.635 50.016 14.487 1.00 29.23 316 ALA A N 1
ATOM 2543 C CA . ALA A 1 324 ? 10.551 48.728 15.196 1.00 30.29 316 ALA A CA 1
ATOM 2544 C C . ALA A 1 324 ? 10.870 47.582 14.244 1.00 33.51 316 ALA A C 1
ATOM 2545 O O . ALA A 1 324 ? 11.526 46.618 14.615 1.00 29.36 316 ALA A O 1
ATOM 2547 N N . ASN A 1 325 ? 10.468 47.740 12.986 1.00 33.72 317 ASN A N 1
ATOM 2548 C CA . ASN A 1 325 ? 10.790 46.771 11.933 1.00 34.09 317 ASN A CA 1
ATOM 2549 C C . ASN A 1 325 ? 12.220 46.851 11.420 1.00 32.28 317 ASN A C 1
ATOM 2550 O O . ASN A 1 325 ? 12.638 46.003 10.660 1.00 30.63 317 ASN A O 1
ATOM 2555 N N . CYS A 1 326 ? 12.995 47.828 11.875 1.00 28.26 318 CYS A N 1
ATOM 2556 C CA . CYS A 1 326 ? 14.384 47.835 11.513 1.00 28.95 318 CYS A CA 1
ATOM 2557 C C . CYS A 1 326 ? 15.255 47.249 12.639 1.00 29.91 318 CYS A C 1
ATOM 2558 O O . CYS A 1 326 ? 16.497 47.261 12.519 1.00 30.09 318 CYS A O 1
ATOM 2561 N N . GLN A 1 327 ? 14.635 46.833 13.741 1.00 27.73 319 GLN A N 1
ATOM 2562 C CA . GLN A 1 327 ? 15.407 46.203 14.815 1.00 29.34 319 GLN A CA 1
ATOM 2563 C C . GLN A 1 327 ? 15.651 44.715 14.503 1.00 27.89 319 GLN A C 1
ATOM 2564 O O . GLN A 1 327 ? 14.733 43.980 14.123 1.00 26.68 319 GLN A O 1
ATOM 2570 N N . HIS A 1 328 ? 16.885 44.244 14.627 1.00 26.25 320 HIS A N 1
ATOM 2571 C CA . HIS A 1 328 ? 17.129 42.806 14.377 1.00 27.37 320 HIS A CA 1
ATOM 2572 C C . HIS A 1 328 ? 16.592 41.946 15.504 1.00 29.40 320 HIS A C 1
ATOM 2573 O O . HIS A 1 328 ? 16.391 42.442 16.629 1.00 28.77 320 HIS A O 1
ATOM 2580 N N . ASP A 1 329 ? 16.428 40.637 15.269 1.00 29.11 321 ASP A N 1
ATOM 2581 C CA . ASP A 1 329 ? 15.984 39.733 16.364 1.00 31.23 321 ASP A CA 1
ATOM 2582 C C . ASP A 1 329 ? 16.885 39.756 17.637 1.00 30.05 321 ASP A C 1
ATOM 2583 O O . ASP A 1 329 ? 16.397 39.566 18.746 1.00 29.85 321 ASP A O 1
ATOM 2588 N N . ASP A 1 330 ? 18.178 40.001 17.474 1.00 28.88 322 ASP A N 1
ATOM 2589 C CA . ASP A 1 330 ? 19.058 40.021 18.642 1.00 27.72 322 ASP A CA 1
ATOM 2590 C C . ASP A 1 330 ? 19.107 41.411 19.288 1.00 28.14 322 ASP A C 1
ATOM 2591 O O . ASP A 1 330 ? 19.889 41.653 20.195 1.00 29.54 322 ASP A O 1
ATOM 2596 N N . GLY A 1 331 ? 18.224 42.317 18.843 1.00 26.49 323 GLY A N 1
ATOM 2597 C CA . GLY A 1 331 ? 18.060 43.639 19.393 1.00 24.32 323 GLY A CA 1
ATOM 2598 C C . GLY A 1 331 ? 18.760 44.769 18.666 1.00 24.62 323 GLY A C 1
ATOM 2599 O O . GLY A 1 331 ? 18.453 45.938 18.941 1.00 24.25 323 GLY A O 1
ATOM 2600 N N . ARG A 1 332 ? 19.722 44.465 17.784 1.00 25.00 324 ARG A N 1
ATOM 2601 C CA . ARG A 1 332 ? 20.418 45.529 17.045 1.00 23.88 324 ARG A CA 1
ATOM 2602 C C . ARG A 1 332 ? 19.448 46.511 16.365 1.00 24.60 324 ARG A C 1
ATOM 2603 O O . ARG A 1 332 ? 18.561 46.084 15.610 1.00 25.32 324 ARG A O 1
ATOM 2611 N N . VAL A 1 333 ? 19.611 47.794 16.647 1.00 22.43 325 VAL A N 1
ATOM 2612 C CA . VAL A 1 333 ? 18.919 48.853 15.883 1.00 24.02 325 VAL A CA 1
ATOM 2613 C C . VAL A 1 333 ? 19.672 49.202 14.599 1.00 23.53 325 VAL A C 1
ATOM 2614 O O . VAL A 1 333 ? 20.703 49.852 14.658 1.00 22.97 325 VAL A O 1
ATOM 2618 N N . GLY A 1 334 ? 19.125 48.772 13.449 1.00 23.35 326 GLY A N 1
ATOM 2619 C CA . GLY A 1 334 ? 19.724 48.879 12.117 1.00 22.16 326 GLY A CA 1
ATOM 2620 C C . GLY A 1 334 ? 19.268 50.085 11.304 1.00 22.81 326 GLY A C 1
ATOM 2621 O O . GLY A 1 334 ? 18.536 50.938 11.813 1.00 22.54 326 GLY A O 1
ATOM 2622 N N . TRP A 1 335 ? 19.770 50.218 10.071 1.00 23.50 327 TRP A N 1
ATOM 2623 C CA . TRP A 1 335 ? 19.496 51.405 9.237 1.00 26.32 327 TRP A CA 1
ATOM 2624 C C . TRP A 1 335 ? 19.918 52.750 9.867 1.00 25.60 327 TRP A C 1
ATOM 2625 O O . TRP A 1 335 ? 19.255 53.777 9.664 1.00 22.34 327 TRP A O 1
ATOM 2636 N N . VAL A 1 336 ? 21.011 52.750 10.636 1.00 26.40 328 VAL A N 1
ATOM 2637 C CA . VAL A 1 336 ? 21.473 53.965 11.327 1.00 24.32 328 VAL A CA 1
ATOM 2638 C C . VAL A 1 336 ? 22.676 54.501 10.544 1.00 26.45 328 VAL A C 1
ATOM 2639 O O . VAL A 1 336 ? 23.700 53.793 10.373 1.00 26.49 328 VAL A O 1
ATOM 2643 N N . GLN A 1 337 ? 22.621 55.743 10.079 1.00 23.91 329 GLN A N 1
ATOM 2644 C CA . GLN A 1 337 ? 23.756 56.242 9.284 1.00 25.00 329 GLN A CA 1
ATOM 2645 C C . GLN A 1 337 ? 24.957 56.500 10.242 1.00 23.30 329 GLN A C 1
ATOM 2646 O O . GLN A 1 337 ? 24.758 57.004 11.344 1.00 20.94 329 GLN A O 1
ATOM 2652 N N . ASN A 1 338 ? 26.172 56.165 9.801 1.00 24.32 330 ASN A N 1
ATOM 2653 C CA . ASN A 1 338 ? 27.381 56.341 10.658 1.00 29.30 330 ASN A CA 1
ATOM 2654 C C . ASN A 1 338 ? 27.758 57.831 10.823 1.00 33.27 330 ASN A C 1
ATOM 2655 O O . ASN A 1 338 ? 27.078 58.712 10.231 1.00 34.22 330 ASN A O 1
ATOM 2660 N N . ILE A 1 339 ? 28.777 58.131 11.638 1.00 26.41 331 ILE A N 1
ATOM 2661 C CA . ILE A 1 339 ? 29.106 59.494 12.089 1.00 31.39 331 ILE A CA 1
ATOM 2662 C C . ILE A 1 339 ? 29.514 60.374 10.919 1.00 34.56 331 ILE A C 1
ATOM 2663 O O . ILE A 1 339 ? 30.347 59.937 10.148 1.00 38.84 331 ILE A O 1
ATOM 2668 N N . PRO A 1 343 ? 30.960 59.178 4.825 1.00 57.38 335 PRO A N 1
ATOM 2669 C CA . PRO A 1 343 ? 30.409 58.069 5.631 1.00 61.46 335 PRO A CA 1
ATOM 2670 C C . PRO A 1 343 ? 29.846 56.962 4.726 1.00 64.49 335 PRO A C 1
ATOM 2671 O O . PRO A 1 343 ? 29.114 57.294 3.793 1.00 58.21 335 PRO A O 1
ATOM 2675 N N . GLU A 1 344 ? 30.148 55.681 4.994 1.00 63.64 336 GLU A N 1
ATOM 2676 C CA . GLU A 1 344 ? 29.521 54.551 4.252 1.00 75.49 336 GLU A CA 1
ATOM 2677 C C . GLU A 1 344 ? 27.973 54.689 4.187 1.00 69.17 336 GLU A C 1
ATOM 2678 O O . GLU A 1 344 ? 27.376 55.200 5.136 1.00 75.01 336 GLU A O 1
ATOM 2684 N N . PRO A 1 345 ? 27.321 54.253 3.077 1.00 67.48 337 PRO A N 1
ATOM 2685 C CA . PRO A 1 345 ? 25.826 54.298 2.992 1.00 58.24 337 PRO A CA 1
ATOM 2686 C C . PRO A 1 345 ? 25.100 53.516 4.142 1.00 55.06 337 PRO A C 1
ATOM 2687 O O . PRO A 1 345 ? 25.522 52.373 4.431 1.00 46.93 337 PRO A O 1
ATOM 2691 N N . ALA A 1 346 ? 24.042 54.089 4.772 1.00 43.54 338 ALA A N 1
ATOM 2692 C CA . ALA A 1 346 ? 23.318 53.356 5.845 1.00 36.51 338 ALA A CA 1
ATOM 2693 C C . ALA A 1 346 ? 22.681 52.091 5.296 1.00 38.97 338 ALA A C 1
ATOM 2694 O O . ALA A 1 346 ? 22.012 52.149 4.265 1.00 40.27 338 ALA A O 1
ATOM 2696 N N . SER A 1 347 ? 22.810 50.973 5.996 1.00 31.19 339 SER A N 1
ATOM 2697 C CA . SER A 1 347 ? 22.286 49.706 5.481 1.00 30.06 339 SER A CA 1
ATOM 2698 C C . SER A 1 347 ? 21.526 48.969 6.551 1.00 30.30 339 SER A C 1
ATOM 2699 O O . SER A 1 347 ? 21.504 49.422 7.702 1.00 28.25 339 SER A O 1
ATOM 2702 N N . LYS A 1 348 ? 20.930 47.825 6.230 1.00 29.28 340 LYS A N 1
ATOM 2703 C CA . LYS A 1 348 ? 20.180 47.159 7.263 1.00 29.71 340 LYS A CA 1
ATOM 2704 C C . LYS A 1 348 ? 21.000 46.756 8.479 1.00 27.12 340 LYS A C 1
ATOM 2705 O O . LYS A 1 348 ? 20.439 46.640 9.551 1.00 28.46 340 LYS A O 1
ATOM 2711 N N . ASP A 1 349 ? 22.304 46.599 8.340 1.00 27.29 341 ASP A N 1
ATOM 2712 C CA . ASP A 1 349 ? 23.133 46.153 9.506 1.00 28.06 341 ASP A CA 1
ATOM 2713 C C . ASP A 1 349 ? 23.782 47.337 10.247 1.00 26.51 341 ASP A C 1
ATOM 2714 O O . ASP A 1 349 ? 24.450 47.204 11.330 1.00 24.36 341 ASP A O 1
ATOM 2719 N N . SER A 1 350 ? 23.637 48.512 9.663 1.00 25.16 342 SER A N 1
ATOM 2720 C CA . SER A 1 350 ? 24.411 49.635 10.225 1.00 25.30 342 SER A CA 1
ATOM 2721 C C . SER A 1 350 ? 23.772 50.225 11.474 1.00 24.50 342 SER A C 1
ATOM 2722 O O . SER A 1 350 ? 22.506 50.364 11.584 1.00 24.42 342 SER A O 1
ATOM 2725 N N . TYR A 1 351 ? 24.634 50.398 12.486 1.00 21.86 343 TYR A N 1
ATOM 2726 C CA . TYR A 1 351 ? 24.214 50.752 13.835 1.00 21.63 343 TYR A CA 1
ATOM 2727 C C . TYR A 1 351 ? 25.133 51.833 14.396 1.00 21.02 343 TYR A C 1
ATOM 2728 O O . TYR A 1 351 ? 26.209 52.079 13.815 1.00 23.25 343 TYR A O 1
ATOM 2737 N N . GLN A 1 352 ? 24.696 52.485 15.474 1.00 20.01 344 GLN A N 1
ATOM 2738 C CA . GLN A 1 352 ? 25.597 53.275 16.322 1.00 19.01 344 GLN A CA 1
ATOM 2739 C C . GLN A 1 352 ? 25.056 53.331 17.715 1.00 18.99 344 GLN A C 1
ATOM 2740 O O . GLN A 1 352 ? 23.822 53.155 17.918 1.00 18.25 344 GLN A O 1
ATOM 2746 N N . ASN A 1 353 ? 25.928 53.561 18.705 1.00 17.48 345 ASN A N 1
ATOM 2747 C CA . ASN A 1 353 ? 25.403 53.711 20.039 1.00 16.59 345 ASN A CA 1
ATOM 2748 C C . ASN A 1 353 ? 24.381 54.868 20.119 1.00 18.60 345 ASN A C 1
ATOM 2749 O O . ASN A 1 353 ? 23.365 54.714 20.819 1.00 18.82 345 ASN A O 1
ATOM 2754 N N . PHE A 1 354 ? 24.633 56.019 19.465 1.00 19.08 346 PHE A N 1
ATOM 2755 C CA . PHE A 1 354 ? 23.639 57.135 19.552 1.00 17.99 346 PHE A CA 1
ATOM 2756 C C . PHE A 1 354 ? 22.350 56.749 18.809 1.00 18.66 346 PHE A C 1
ATOM 2757 O O . PHE A 1 354 ? 21.300 57.345 19.119 1.00 21.28 346 PHE A O 1
ATOM 2765 N N . GLY A 1 355 ? 22.436 55.831 17.846 1.00 19.36 347 GLY A N 1
ATOM 2766 C CA . GLY A 1 355 ? 21.202 55.334 17.149 1.00 20.04 347 GLY A CA 1
ATOM 2767 C C . GLY A 1 355 ? 20.380 54.472 18.118 1.00 21.38 347 GLY A C 1
ATOM 2768 O O . GLY A 1 355 ? 19.150 54.615 18.226 1.00 19.18 347 GLY A O 1
ATOM 2769 N N . THR A 1 356 ? 21.053 53.595 18.867 1.00 18.00 348 THR A N 1
ATOM 2770 C CA . THR A 1 356 ? 20.329 52.877 19.919 1.00 18.97 348 THR A CA 1
ATOM 2771 C C . THR A 1 356 ? 19.800 53.866 20.972 1.00 20.73 348 THR A C 1
ATOM 2772 O O . THR A 1 356 ? 18.672 53.719 21.432 1.00 21.74 348 THR A O 1
ATOM 2776 N N . GLY A 1 357 ? 20.574 54.887 21.355 1.00 18.22 349 GLY A N 1
ATOM 2777 C CA . GLY A 1 357 ? 20.000 55.908 22.267 1.00 17.62 349 GLY A CA 1
ATOM 2778 C C . GLY A 1 357 ? 18.723 56.549 21.715 1.00 20.28 349 GLY A C 1
ATOM 2779 O O . GLY A 1 357 ? 17.754 56.740 22.457 1.00 16.95 349 GLY A O 1
ATOM 2780 N N . ALA A 1 358 ? 18.740 56.906 20.440 1.00 18.62 350 ALA A N 1
ATOM 2781 C CA . ALA A 1 358 ? 17.566 57.567 19.866 1.00 21.37 350 ALA A CA 1
ATOM 2782 C C . ALA A 1 358 ? 16.346 56.626 19.866 1.00 21.41 350 ALA A C 1
ATOM 2783 O O . ALA A 1 358 ? 15.265 57.030 20.191 1.00 23.42 350 ALA A O 1
ATOM 2785 N N . PHE A 1 359 ? 16.551 55.361 19.539 1.00 21.64 351 PHE A N 1
ATOM 2786 C CA . PHE A 1 359 ? 15.483 54.365 19.568 1.00 20.51 351 PHE A CA 1
ATOM 2787 C C . PHE A 1 359 ? 14.923 54.223 20.993 1.00 22.70 351 PHE A C 1
ATOM 2788 O O . PHE A 1 359 ? 13.707 54.189 21.152 1.00 21.86 351 PHE A O 1
ATOM 2796 N N . LEU A 1 360 ? 15.795 54.163 22.028 1.00 20.65 352 LEU A N 1
ATOM 2797 C CA . LEU A 1 360 ? 15.318 54.159 23.413 1.00 21.11 352 LEU A CA 1
ATOM 2798 C C . LEU A 1 360 ? 14.545 55.461 23.778 1.00 22.76 352 LEU A C 1
ATOM 2799 O O . LEU A 1 360 ? 13.508 55.387 24.489 1.00 22.44 352 LEU A O 1
ATOM 2804 N N . LEU A 1 361 ? 15.035 56.628 23.334 1.00 21.51 353 LEU A N 1
ATOM 2805 C CA . LEU A 1 361 ? 14.239 57.861 23.539 1.00 21.67 353 LEU A CA 1
ATOM 2806 C C . LEU A 1 361 ? 12.853 57.694 22.936 1.00 22.81 353 LEU A C 1
ATOM 2807 O O . LEU A 1 361 ? 11.856 57.957 23.647 1.00 20.00 353 LEU A O 1
ATOM 2812 N N . ALA A 1 362 ? 12.785 57.270 21.672 1.00 22.30 354 ALA A N 1
ATOM 2813 C CA . ALA A 1 362 ? 11.459 57.149 21.012 1.00 24.13 354 ALA A CA 1
ATOM 2814 C C . ALA A 1 362 ? 10.584 56.212 21.876 1.00 26.68 354 ALA A C 1
ATOM 2815 O O . ALA A 1 362 ? 9.473 56.598 22.335 1.00 25.50 354 ALA A O 1
ATOM 2817 N N . GLY A 1 363 ? 11.080 55.009 22.134 1.00 25.10 355 GLY A N 1
ATOM 2818 C CA . GLY A 1 363 ? 10.299 54.020 22.902 1.00 23.92 355 GLY A CA 1
ATOM 2819 C C . GLY A 1 363 ? 9.829 54.587 24.213 1.00 25.69 355 GLY A C 1
ATOM 2820 O O . GLY A 1 363 ? 8.675 54.350 24.618 1.00 27.66 355 GLY A O 1
ATOM 2821 N N . SER A 1 364 ? 10.692 55.386 24.863 1.00 25.09 356 SER A N 1
ATOM 2822 C CA . SER A 1 364 ? 10.383 55.900 26.171 1.00 24.35 356 SER A CA 1
ATOM 2823 C C . SER A 1 364 ? 9.151 56.824 26.120 1.00 25.62 356 SER A C 1
ATOM 2824 O O . SER A 1 364 ? 8.522 57.028 27.160 1.00 27.28 356 SER A O 1
ATOM 2827 N N . GLU A 1 365 ? 8.861 57.415 24.957 1.00 26.16 357 GLU A N 1
ATOM 2828 C CA . GLU A 1 365 ? 7.705 58.320 24.864 1.00 27.68 357 GLU A CA 1
ATOM 2829 C C . GLU A 1 365 ? 6.511 57.605 24.242 1.00 29.02 357 GLU A C 1
ATOM 2830 O O . GLU A 1 365 ? 5.371 57.844 24.652 1.00 31.03 357 GLU A O 1
ATOM 2836 N N . ILE A 1 366 ? 6.778 56.730 23.280 1.00 27.26 358 ILE A N 1
ATOM 2837 C CA . ILE A 1 366 ? 5.688 55.953 22.633 1.00 29.75 358 ILE A CA 1
ATOM 2838 C C . ILE A 1 366 ? 4.906 55.236 23.753 1.00 30.27 358 ILE A C 1
ATOM 2839 O O . ILE A 1 366 ? 3.659 55.236 23.756 1.00 30.25 358 ILE A O 1
ATOM 2844 N N . LEU A 1 367 ? 5.657 54.655 24.713 1.00 29.14 359 LEU A N 1
ATOM 2845 C CA . LEU A 1 367 ? 5.074 53.955 25.879 1.00 28.94 359 LEU A CA 1
ATOM 2846 C C . LEU A 1 367 ? 4.065 54.731 26.661 1.00 32.94 359 LEU A C 1
ATOM 2847 O O . LEU A 1 367 ? 3.139 54.145 27.201 1.00 32.45 359 LEU A O 1
ATOM 2852 N N . LYS A 1 368 ? 4.249 56.037 26.757 1.00 34.15 360 LYS A N 1
ATOM 2853 C CA . LYS A 1 368 ? 3.350 56.863 27.553 1.00 35.61 360 LYS A CA 1
ATOM 2854 C C . LYS A 1 368 ? 2.157 57.484 26.784 1.00 36.66 360 LYS A C 1
ATOM 2855 O O . LYS A 1 368 ? 1.398 58.246 27.375 1.00 34.76 360 LYS A O 1
ATOM 2861 N N . MET A 1 369 ? 2.012 57.200 25.491 1.00 35.71 361 MET A N 1
ATOM 2862 C CA . MET A 1 369 ? 1.006 57.895 24.645 1.00 37.52 361 MET A CA 1
ATOM 2863 C C . MET A 1 369 ? -0.482 57.688 25.011 1.00 42.13 361 MET A C 1
ATOM 2864 O O . MET A 1 369 ? -0.898 56.557 25.196 1.00 44.54 361 MET A O 1
ATOM 2869 N N . ASP B 1 22 ? 26.131 26.742 3.994 1.00 48.34 14 ASP B N 1
ATOM 2870 C CA . ASP B 1 22 ? 26.995 26.873 2.799 1.00 48.48 14 ASP B CA 1
ATOM 2871 C C . ASP B 1 22 ? 28.278 27.634 3.158 1.00 43.31 14 ASP B C 1
ATOM 2872 O O . ASP B 1 22 ? 28.388 28.874 3.008 1.00 39.44 14 ASP B O 1
ATOM 2877 N N . VAL B 1 23 ? 29.281 26.871 3.565 1.00 43.76 15 VAL B N 1
ATOM 2878 C CA . VAL B 1 23 ? 30.461 27.459 4.155 1.00 35.94 15 VAL B CA 1
ATOM 2879 C C . VAL B 1 23 ? 31.272 28.291 3.181 1.00 33.61 15 VAL B C 1
ATOM 2880 O O . VAL B 1 23 ? 32.121 29.014 3.619 1.00 30.48 15 VAL B O 1
ATOM 2884 N N . PHE B 1 24 ? 31.076 28.200 1.864 1.00 34.55 16 PHE B N 1
ATOM 2885 C CA . PHE B 1 24 ? 31.948 29.012 0.971 1.00 33.76 16 PHE B CA 1
ATOM 2886 C C . PHE B 1 24 ? 31.288 30.304 0.510 1.00 35.53 16 PHE B C 1
ATOM 2887 O O . PHE B 1 24 ? 31.936 31.160 -0.098 1.00 34.57 16 PHE B O 1
ATOM 2895 N N . ASN B 1 25 ? 30.014 30.455 0.852 1.00 34.10 17 ASN B N 1
ATOM 2896 C CA . ASN B 1 25 ? 29.273 31.658 0.510 1.00 35.89 17 ASN B CA 1
ATOM 2897 C C . ASN B 1 25 ? 29.841 32.881 1.256 1.00 36.42 17 ASN B C 1
ATOM 2898 O O . ASN B 1 25 ? 30.076 32.829 2.477 1.00 31.95 17 ASN B O 1
ATOM 2903 N N . GLU B 1 26 ? 30.091 33.960 0.527 1.00 34.92 18 GLU B N 1
ATOM 2904 C CA . GLU B 1 26 ? 30.701 35.149 1.086 1.00 35.39 18 GLU B CA 1
ATOM 2905 C C . GLU B 1 26 ? 29.931 35.738 2.285 1.00 34.54 18 GLU B C 1
ATOM 2906 O O . GLU B 1 26 ? 30.564 36.148 3.262 1.00 29.28 18 GLU B O 1
ATOM 2912 N N . ASP B 1 27 ? 28.599 35.793 2.239 1.00 32.06 19 ASP B N 1
ATOM 2913 C CA . ASP B 1 27 ? 27.866 36.263 3.407 1.00 34.17 19 ASP B CA 1
ATOM 2914 C C . ASP B 1 27 ? 27.898 35.280 4.565 1.00 32.29 19 ASP B C 1
ATOM 2915 O O . ASP B 1 27 ? 27.889 35.678 5.711 1.00 28.90 19 ASP B O 1
ATOM 2920 N N . TYR B 1 28 ? 27.933 33.986 4.269 1.00 31.15 20 TYR B N 1
ATOM 2921 C CA . TYR B 1 28 ? 28.069 33.009 5.316 1.00 30.47 20 TYR B CA 1
ATOM 2922 C C . TYR B 1 28 ? 29.367 33.273 6.091 1.00 29.61 20 TYR B C 1
ATOM 2923 O O . TYR B 1 28 ? 29.401 33.272 7.342 1.00 26.75 20 TYR B O 1
ATOM 2932 N N . ILE B 1 29 ? 30.441 33.460 5.340 1.00 28.71 21 ILE B N 1
ATOM 2933 C CA . ILE B 1 29 ? 31.762 33.582 5.936 1.00 26.65 21 ILE B CA 1
ATOM 2934 C C . ILE B 1 29 ? 31.844 34.901 6.751 1.00 28.04 21 ILE B C 1
ATOM 2935 O O . ILE B 1 29 ? 32.324 34.913 7.881 1.00 23.84 21 ILE B O 1
ATOM 2940 N N . LYS B 1 30 ? 31.378 36.007 6.188 1.00 27.71 22 LYS B N 1
ATOM 2941 C CA . LYS B 1 30 ? 31.310 37.279 6.953 1.00 27.27 22 LYS B CA 1
ATOM 2942 C C . LYS B 1 30 ? 30.423 37.203 8.184 1.00 25.59 22 LYS B C 1
ATOM 2943 O O . LYS B 1 30 ? 30.821 37.697 9.249 1.00 23.47 22 LYS B O 1
ATOM 2949 N N . THR B 1 31 ? 29.228 36.596 8.073 1.00 24.01 23 THR B N 1
ATOM 2950 C CA . THR B 1 31 ? 28.415 36.426 9.299 1.00 25.15 23 THR B CA 1
ATOM 2951 C C . THR B 1 31 ? 29.095 35.515 10.349 1.00 25.24 23 THR B C 1
ATOM 2952 O O . THR B 1 31 ? 29.044 35.831 11.540 1.00 25.59 23 THR B O 1
ATOM 2956 N N . SER B 1 32 ? 29.713 34.401 9.920 1.00 25.69 24 SER B N 1
ATOM 2957 C CA . SER B 1 32 ? 30.463 33.526 10.826 1.00 25.37 24 SER B CA 1
ATOM 2958 C C . SER B 1 32 ? 31.601 34.250 11.503 1.00 24.01 24 SER B C 1
ATOM 2959 O O . SER B 1 32 ? 31.852 34.022 12.676 1.00 23.41 24 SER B O 1
ATOM 2962 N N . MET B 1 33 ? 32.319 35.085 10.761 1.00 23.11 25 MET B N 1
ATOM 2963 C CA . MET B 1 33 ? 33.343 35.871 11.385 1.00 22.96 25 MET B CA 1
ATOM 2964 C C . MET B 1 33 ? 32.799 36.860 12.455 1.00 22.79 25 MET B C 1
ATOM 2965 O O . MET B 1 33 ? 33.344 36.977 13.569 1.00 20.65 25 MET B O 1
ATOM 2970 N N . ILE B 1 34 ? 31.693 37.543 12.161 1.00 21.98 26 ILE B N 1
ATOM 2971 C CA . ILE B 1 34 ? 31.156 38.463 13.140 1.00 21.06 26 ILE B CA 1
ATOM 2972 C C . ILE B 1 34 ? 30.770 37.696 14.388 1.00 22.80 26 ILE B C 1
ATOM 2973 O O . ILE B 1 34 ? 31.111 38.128 15.506 1.00 21.59 26 ILE B O 1
ATOM 2978 N N . LYS B 1 35 ? 30.115 36.532 14.210 1.00 23.70 27 LYS B N 1
ATOM 2979 C CA . LYS B 1 35 ? 29.628 35.778 15.356 1.00 24.75 27 LYS B CA 1
ATOM 2980 C C . LYS B 1 35 ? 30.792 35.298 16.196 1.00 23.27 27 LYS B C 1
ATOM 2981 O O . LYS B 1 35 ? 30.627 35.215 17.404 1.00 22.76 27 LYS B O 1
ATOM 2987 N N . ALA B 1 36 ? 31.905 34.898 15.574 1.00 21.62 28 ALA B N 1
ATOM 2988 C CA . ALA B 1 36 ? 33.081 34.484 16.338 1.00 19.84 28 ALA B CA 1
ATOM 2989 C C . ALA B 1 36 ? 33.600 35.659 17.194 1.00 19.74 28 ALA B C 1
ATOM 2990 O O . ALA B 1 36 ? 34.022 35.455 18.338 1.00 20.28 28 ALA B O 1
ATOM 2992 N N . LEU B 1 37 ? 33.706 36.857 16.574 1.00 20.09 29 LEU B N 1
ATOM 2993 C CA . LEU B 1 37 ? 34.082 38.128 17.280 1.00 20.25 29 LEU B CA 1
ATOM 2994 C C . LEU B 1 37 ? 33.099 38.359 18.469 1.00 19.64 29 LEU B C 1
ATOM 2995 O O . LEU B 1 37 ? 33.529 38.572 19.644 1.00 18.09 29 LEU B O 1
ATOM 3000 N N . GLU B 1 38 ? 31.789 38.276 18.190 1.00 20.69 30 GLU B N 1
ATOM 3001 C CA . GLU B 1 38 ? 30.816 38.614 19.242 1.00 20.73 30 GLU B CA 1
ATOM 3002 C C . GLU B 1 38 ? 30.985 37.600 20.387 1.00 21.60 30 GLU B C 1
ATOM 3003 O O . GLU B 1 38 ? 30.870 37.962 21.578 1.00 22.49 30 GLU B O 1
ATOM 3009 N N . TRP B 1 39 ? 31.223 36.333 20.039 1.00 19.26 31 TRP B N 1
ATOM 3010 C CA . TRP B 1 39 ? 31.254 35.320 21.091 1.00 18.89 31 TRP B CA 1
ATOM 3011 C C . TRP B 1 39 ? 32.469 35.648 21.957 1.00 18.66 31 TRP B C 1
ATOM 3012 O O . TRP B 1 39 ? 32.371 35.709 23.208 1.00 18.45 31 TRP B O 1
ATOM 3023 N N . GLN B 1 40 ? 33.604 35.846 21.314 1.00 18.46 32 GLN B N 1
ATOM 3024 C CA . GLN B 1 40 ? 34.849 36.097 22.050 1.00 19.05 32 GLN B CA 1
ATOM 3025 C C . GLN B 1 40 ? 34.831 37.441 22.813 1.00 20.27 32 GLN B C 1
ATOM 3026 O O . GLN B 1 40 ? 35.362 37.537 23.924 1.00 19.33 32 GLN B O 1
ATOM 3032 N N . GLU B 1 41 ? 34.183 38.459 22.255 1.00 20.43 33 GLU B N 1
ATOM 3033 C CA . GLU B 1 41 ? 34.080 39.716 22.999 1.00 19.10 33 GLU B CA 1
ATOM 3034 C C . GLU B 1 41 ? 33.252 39.523 24.257 1.00 19.84 33 GLU B C 1
ATOM 3035 O O . GLU B 1 41 ? 33.558 40.205 25.255 1.00 18.45 33 GLU B O 1
ATOM 3041 N N . ALA B 1 42 ? 32.229 38.631 24.217 1.00 16.38 34 ALA B N 1
ATOM 3042 C CA . ALA B 1 42 ? 31.428 38.364 25.425 1.00 18.57 34 ALA B CA 1
ATOM 3043 C C . ALA B 1 42 ? 32.143 37.416 26.422 1.00 18.39 34 ALA B C 1
ATOM 3044 O O . ALA B 1 42 ? 31.608 37.175 27.509 1.00 21.21 34 ALA B O 1
ATOM 3046 N N . HIS B 1 43 ? 33.277 36.832 26.020 1.00 18.09 35 HIS B N 1
ATOM 3047 C CA . HIS B 1 43 ? 34.044 35.913 26.894 1.00 18.01 35 HIS B CA 1
ATOM 3048 C C . HIS B 1 43 ? 35.500 36.288 27.008 1.00 16.93 35 HIS B C 1
ATOM 3049 O O . HIS B 1 43 ? 36.345 35.485 26.656 1.00 16.76 35 HIS B O 1
ATOM 3056 N N . PRO B 1 44 ? 35.807 37.505 27.484 1.00 17.57 36 PRO B N 1
ATOM 3057 C CA . PRO B 1 44 ? 37.208 37.932 27.537 1.00 18.52 36 PRO B CA 1
ATOM 3058 C C . PRO B 1 44 ? 38.037 37.011 28.394 1.00 17.99 36 PRO B C 1
ATOM 3059 O O . PRO B 1 44 ? 37.557 36.473 29.407 1.00 18.50 36 PRO B O 1
ATOM 3063 N N . ILE B 1 45 ? 39.291 36.838 28.027 1.00 17.54 37 ILE B N 1
ATOM 3064 C CA . ILE B 1 45 ? 40.109 35.844 28.685 1.00 16.15 37 ILE B CA 1
ATOM 3065 C C . ILE B 1 45 ? 41.590 36.295 28.446 1.00 19.19 37 ILE B C 1
ATOM 3066 O O . ILE B 1 45 ? 41.872 37.038 27.504 1.00 18.19 37 ILE B O 1
ATOM 3071 N N . PHE B 1 46 ? 42.476 35.884 29.336 1.00 17.12 38 PHE B N 1
ATOM 3072 C CA . PHE B 1 46 ? 43.911 36.129 29.175 1.00 17.01 38 PHE B CA 1
ATOM 3073 C C . PHE B 1 46 ? 44.632 35.093 30.011 1.00 17.35 38 PHE B C 1
ATOM 3074 O O . PHE B 1 46 ? 44.035 34.500 30.931 1.00 18.50 38 PHE B O 1
ATOM 3082 N N . ALA B 1 47 ? 45.902 34.845 29.698 1.00 17.42 39 ALA B N 1
ATOM 3083 C CA . ALA B 1 47 ? 46.720 33.978 30.541 1.00 18.03 39 ALA B CA 1
ATOM 3084 C C . ALA B 1 47 ? 47.149 34.778 31.791 1.00 18.78 39 ALA B C 1
ATOM 3085 O O . ALA B 1 47 ? 46.935 34.364 32.928 1.00 19.57 39 ALA B O 1
ATOM 3087 N N . ILE B 1 48 ? 47.723 35.949 31.588 1.00 18.79 40 ILE B N 1
ATOM 3088 C CA . ILE B 1 48 ? 48.193 36.715 32.749 1.00 21.60 40 ILE B CA 1
ATOM 3089 C C . ILE B 1 48 ? 47.671 38.140 32.755 1.00 19.89 40 ILE B C 1
ATOM 3090 O O . ILE B 1 48 ? 47.526 38.709 33.816 1.00 20.54 40 ILE B O 1
ATOM 3095 N N . HIS B 1 49 ? 47.381 38.711 31.586 1.00 17.91 41 HIS B N 1
ATOM 3096 C CA . HIS B 1 49 ? 46.858 40.103 31.533 1.00 19.20 41 HIS B CA 1
ATOM 3097 C C . HIS B 1 49 ? 46.173 40.398 30.197 1.00 17.30 41 HIS B C 1
ATOM 3098 O O . HIS B 1 49 ? 46.585 39.854 29.192 1.00 16.57 41 HIS B O 1
ATOM 3105 N N . PRO B 1 50 ? 45.166 41.310 30.165 1.00 17.24 42 PRO B N 1
ATOM 3106 C CA . PRO B 1 50 ? 44.499 41.688 28.887 1.00 18.04 42 PRO B CA 1
ATOM 3107 C C . PRO B 1 50 ? 45.487 42.135 27.766 1.00 17.75 42 PRO B C 1
ATOM 3108 O O . PRO B 1 50 ? 45.168 42.041 26.575 1.00 18.81 42 PRO B O 1
ATOM 3112 N N . THR B 1 51 ? 46.663 42.578 28.149 1.00 15.37 43 THR B N 1
ATOM 3113 C CA . THR B 1 51 ? 47.643 42.987 27.177 1.00 17.14 43 THR B CA 1
ATOM 3114 C C . THR B 1 51 ? 48.632 41.866 26.789 1.00 15.08 43 THR B C 1
ATOM 3115 O O . THR B 1 51 ? 49.598 42.092 26.158 1.00 16.32 43 THR B O 1
ATOM 3119 N N . ASP B 1 52 ? 48.363 40.658 27.197 1.00 15.88 44 ASP B N 1
ATOM 3120 C CA . ASP B 1 52 ? 49.347 39.536 26.991 1.00 16.73 44 ASP B CA 1
ATOM 3121 C C . ASP B 1 52 ? 49.259 38.949 25.590 1.00 18.37 44 ASP B C 1
ATOM 3122 O O . ASP B 1 52 ? 48.348 39.356 24.809 1.00 17.13 44 ASP B O 1
ATOM 3127 N N . TRP B 1 53 ? 50.121 37.955 25.247 1.00 16.70 45 TRP B N 1
ATOM 3128 C CA . TRP B 1 53 ? 50.180 37.433 23.862 1.00 19.24 45 TRP B CA 1
ATOM 3129 C C . TRP B 1 53 ? 48.863 36.802 23.383 1.00 18.70 45 TRP B C 1
ATOM 3130 O O . TRP B 1 53 ? 48.580 36.785 22.177 1.00 19.36 45 TRP B O 1
ATOM 3141 N N . THR B 1 54 ? 48.030 36.304 24.312 1.00 18.48 46 THR B N 1
ATOM 3142 C CA . THR B 1 54 ? 46.797 35.594 23.959 1.00 18.52 46 THR B CA 1
ATOM 3143 C C . THR B 1 54 ? 45.866 36.641 23.337 1.00 19.16 46 THR B C 1
ATOM 3144 O O . THR B 1 54 ? 45.255 36.383 22.266 1.00 19.08 46 THR B O 1
ATOM 3148 N N . ASN B 1 55 ? 45.826 37.842 23.931 1.00 19.07 47 ASN B N 1
ATOM 3149 C CA . ASN B 1 55 ? 44.959 38.888 23.352 1.00 18.68 47 ASN B CA 1
ATOM 3150 C C . ASN B 1 55 ? 45.630 39.532 22.137 1.00 18.46 47 ASN B C 1
ATOM 3151 O O . ASN B 1 55 ? 44.943 40.015 21.261 1.00 17.22 47 ASN B O 1
ATOM 3156 N N . GLY B 1 56 ? 46.967 39.545 22.104 1.00 16.27 48 GLY B N 1
ATOM 3157 C CA . GLY B 1 56 ? 47.691 40.121 20.959 1.00 17.78 48 GLY B CA 1
ATOM 3158 C C . GLY B 1 56 ? 47.378 39.283 19.747 1.00 20.14 48 GLY B C 1
ATOM 3159 O O . GLY B 1 56 ? 47.043 39.817 18.668 1.00 21.14 48 GLY B O 1
ATOM 3160 N N . ALA B 1 57 ? 47.466 37.958 19.876 1.00 20.62 49 ALA B N 1
ATOM 3161 C CA . ALA B 1 57 ? 47.124 37.100 18.722 1.00 19.77 49 ALA B CA 1
ATOM 3162 C C . ALA B 1 57 ? 45.634 37.257 18.327 1.00 19.01 49 ALA B C 1
ATOM 3163 O O . ALA B 1 57 ? 45.325 37.285 17.121 1.00 16.38 49 ALA B O 1
ATOM 3165 N N . TYR B 1 58 ? 44.754 37.309 19.329 1.00 17.43 50 TYR B N 1
ATOM 3166 C CA . TYR B 1 58 ? 43.337 37.508 19.103 1.00 18.01 50 TYR B CA 1
ATOM 3167 C C . TYR B 1 58 ? 43.040 38.836 18.346 1.00 17.88 50 TYR B C 1
ATOM 3168 O O . TYR B 1 58 ? 42.391 38.818 17.288 1.00 18.43 50 TYR B O 1
ATOM 3177 N N . TYR B 1 59 ? 43.564 39.953 18.837 1.00 15.87 51 TYR B N 1
ATOM 3178 C CA . TYR B 1 59 ? 43.288 41.246 18.171 1.00 17.23 51 TYR B CA 1
ATOM 3179 C C . TYR B 1 59 ? 44.041 41.393 16.860 1.00 17.71 51 TYR B C 1
ATOM 3180 O O . TYR B 1 59 ? 43.614 42.118 15.990 1.00 19.13 51 TYR B O 1
ATOM 3189 N N . THR B 1 60 ? 45.108 40.634 16.670 1.00 16.64 52 THR B N 1
ATOM 3190 C CA . THR B 1 60 ? 45.739 40.602 15.357 1.00 18.08 52 THR B CA 1
ATOM 3191 C C . THR B 1 60 ? 44.785 40.001 14.337 1.00 18.86 52 THR B C 1
ATOM 3192 O O . THR B 1 60 ? 44.707 40.500 13.205 1.00 21.36 52 THR B O 1
ATOM 3196 N N . GLY B 1 61 ? 44.097 38.923 14.703 1.00 18.12 53 GLY B N 1
ATOM 3197 C CA . GLY B 1 61 ? 43.053 38.367 13.825 1.00 17.83 53 GLY B CA 1
ATOM 3198 C C . GLY B 1 61 ? 41.898 39.352 13.609 1.00 19.29 53 GLY B C 1
ATOM 3199 O O . GLY B 1 61 ? 41.357 39.473 12.472 1.00 20.68 53 GLY B O 1
ATOM 3200 N N . VAL B 1 62 ? 41.473 40.031 14.680 1.00 18.26 54 VAL B N 1
ATOM 3201 C CA . VAL B 1 62 ? 40.460 41.134 14.544 1.00 17.75 54 VAL B CA 1
ATOM 3202 C C . VAL B 1 62 ? 40.904 42.220 13.559 1.00 18.79 54 VAL B C 1
ATOM 3203 O O . VAL B 1 62 ? 40.137 42.635 12.684 1.00 20.24 54 VAL B O 1
ATOM 3207 N N . ALA B 1 63 ? 42.170 42.643 13.653 1.00 18.08 55 ALA B N 1
ATOM 3208 C CA . ALA B 1 63 ? 42.742 43.583 12.764 1.00 18.57 55 ALA B CA 1
ATOM 3209 C C . ALA B 1 63 ? 42.691 43.104 11.302 1.00 21.31 55 ALA B C 1
ATOM 3210 O O . ALA B 1 63 ? 42.229 43.891 10.412 1.00 22.30 55 ALA B O 1
ATOM 3212 N N . ARG B 1 64 ? 43.047 41.841 11.020 1.00 19.86 56 ARG B N 1
ATOM 3213 C CA . ARG B 1 64 ? 42.989 41.382 9.609 1.00 21.19 56 ARG B CA 1
ATOM 3214 C C . ARG B 1 64 ? 41.545 41.207 9.129 1.00 21.46 56 ARG B C 1
ATOM 3215 O O . ARG B 1 64 ? 41.253 41.433 7.934 1.00 21.56 56 ARG B O 1
ATOM 3223 N N . ALA B 1 65 ? 40.669 40.743 10.007 1.00 19.72 57 ALA B N 1
ATOM 3224 C CA . ALA B 1 65 ? 39.245 40.670 9.658 1.00 20.32 57 ALA B CA 1
ATOM 3225 C C . ALA B 1 65 ? 38.707 42.091 9.267 1.00 21.82 57 ALA B C 1
ATOM 3226 O O . ALA B 1 65 ? 37.908 42.251 8.275 1.00 24.11 57 ALA B O 1
ATOM 3228 N N . HIS B 1 66 ? 39.135 43.095 9.998 1.00 19.68 58 HIS B N 1
ATOM 3229 C CA . HIS B 1 66 ? 38.768 44.487 9.658 1.00 21.87 58 HIS B CA 1
ATOM 3230 C C . HIS B 1 66 ? 39.367 44.839 8.313 1.00 22.46 58 HIS B C 1
ATOM 3231 O O . HIS B 1 66 ? 38.688 45.443 7.452 1.00 22.34 58 HIS B O 1
ATOM 3238 N N . HIS B 1 67 ? 40.661 44.534 8.137 1.00 21.59 59 HIS B N 1
ATOM 3239 C CA . HIS B 1 67 ? 41.326 44.835 6.864 1.00 24.44 59 HIS B CA 1
ATOM 3240 C C . HIS B 1 67 ? 40.606 44.335 5.625 1.00 24.40 59 HIS B C 1
ATOM 3241 O O . HIS B 1 67 ? 40.492 45.072 4.624 1.00 27.27 59 HIS B O 1
ATOM 3248 N N . THR B 1 68 ? 40.062 43.115 5.689 1.00 23.18 60 THR B N 1
ATOM 3249 C CA . THR B 1 68 ? 39.313 42.552 4.557 1.00 24.08 60 THR B CA 1
ATOM 3250 C C . THR B 1 68 ? 37.885 43.092 4.432 1.00 25.58 60 THR B C 1
ATOM 3251 O O . THR B 1 68 ? 37.452 43.429 3.325 1.00 24.77 60 THR B O 1
ATOM 3255 N N . THR B 1 69 ? 37.156 43.172 5.529 1.00 22.76 61 THR B N 1
ATOM 3256 C CA . THR B 1 69 ? 35.689 43.473 5.439 1.00 25.35 61 THR B CA 1
ATOM 3257 C C . THR B 1 69 ? 35.411 44.949 5.655 1.00 26.81 61 THR B C 1
ATOM 3258 O O . THR B 1 69 ? 34.350 45.465 5.286 1.00 27.86 61 THR B O 1
ATOM 3262 N N . LYS B 1 70 ? 36.352 45.640 6.270 1.00 26.01 62 LYS B N 1
ATOM 3263 C CA . LYS B 1 70 ? 36.125 47.027 6.755 1.00 26.92 62 LYS B CA 1
ATOM 3264 C C . LYS B 1 70 ? 34.861 47.173 7.611 1.00 26.20 62 LYS B C 1
ATOM 3265 O O . LYS B 1 70 ? 34.312 48.263 7.653 1.00 27.54 62 LYS B O 1
ATOM 3271 N N . ASN B 1 71 ? 34.360 46.101 8.229 1.00 26.06 63 ASN B N 1
ATOM 3272 C CA . ASN B 1 71 ? 33.170 46.197 9.088 1.00 25.20 63 ASN B CA 1
ATOM 3273 C C . ASN B 1 71 ? 33.504 47.026 10.364 1.00 24.86 63 ASN B C 1
ATOM 3274 O O . ASN B 1 71 ? 34.476 46.691 11.081 1.00 23.57 63 ASN B O 1
ATOM 3279 N N . MET B 1 72 ? 32.697 48.059 10.657 1.00 21.88 64 MET B N 1
ATOM 3280 C CA . MET B 1 72 ? 32.937 48.947 11.834 1.00 21.99 64 MET B CA 1
ATOM 3281 C C . MET B 1 72 ? 33.004 48.193 13.152 1.00 20.73 64 MET B C 1
ATOM 3282 O O . MET B 1 72 ? 33.659 48.642 14.112 1.00 21.16 64 MET B O 1
ATOM 3287 N N . MET B 1 73 ? 32.345 47.047 13.228 1.00 18.04 65 MET B N 1
ATOM 3288 C CA . MET B 1 73 ? 32.332 46.319 14.493 1.00 18.80 65 MET B CA 1
ATOM 3289 C C . MET B 1 73 ? 33.711 45.811 14.935 1.00 18.31 65 MET B C 1
ATOM 3290 O O . MET B 1 73 ? 33.971 45.800 16.122 1.00 17.51 65 MET B O 1
ATOM 3295 N N . TYR B 1 74 ? 34.517 45.337 13.983 1.00 19.60 66 TYR B N 1
ATOM 3296 C CA . TYR B 1 74 ? 35.924 44.985 14.240 1.00 20.91 66 TYR B CA 1
ATOM 3297 C C . TYR B 1 74 ? 36.690 46.180 14.757 1.00 21.33 66 TYR B C 1
ATOM 3298 O O . TYR B 1 74 ? 37.477 46.032 15.736 1.00 20.03 66 TYR B O 1
ATOM 3307 N N . MET B 1 75 ? 36.552 47.317 14.056 1.00 20.27 67 MET B N 1
ATOM 3308 C CA . MET B 1 75 ? 37.325 48.520 14.440 1.00 20.58 67 MET B CA 1
ATOM 3309 C C . MET B 1 75 ? 36.857 49.005 15.835 1.00 20.26 67 MET B C 1
ATOM 3310 O O . MET B 1 75 ? 37.689 49.382 16.626 1.00 19.50 67 MET B O 1
ATOM 3315 N N . ALA B 1 76 ? 35.549 48.933 16.131 1.00 19.57 68 ALA B N 1
ATOM 3316 C CA . ALA B 1 76 ? 35.077 49.220 17.489 1.00 19.75 68 ALA B CA 1
ATOM 3317 C C . ALA B 1 76 ? 35.785 48.363 18.564 1.00 19.50 68 ALA B C 1
ATOM 3318 O O . ALA B 1 76 ? 36.209 48.877 19.610 1.00 21.22 68 ALA B O 1
ATOM 3320 N N . ALA B 1 77 ? 35.895 47.080 18.321 1.00 17.84 69 ALA B N 1
ATOM 3321 C CA . ALA B 1 77 ? 36.502 46.226 19.317 1.00 18.19 69 ALA B CA 1
ATOM 3322 C C . ALA B 1 77 ? 37.970 46.534 19.503 1.00 17.85 69 ALA B C 1
ATOM 3323 O O . ALA B 1 77 ? 38.478 46.527 20.665 1.00 18.43 69 ALA B O 1
ATOM 3325 N N . LEU B 1 78 ? 38.631 46.851 18.400 1.00 17.80 70 LEU B N 1
ATOM 3326 C CA . LEU B 1 78 ? 40.085 47.161 18.415 1.00 17.92 70 LEU B CA 1
ATOM 3327 C C . LEU B 1 78 ? 40.298 48.416 19.184 1.00 17.56 70 LEU B C 1
ATOM 3328 O O . LEU B 1 78 ? 41.191 48.477 20.040 1.00 18.08 70 LEU B O 1
ATOM 3333 N N . LYS B 1 79 ? 39.490 49.442 18.896 1.00 16.77 71 LYS B N 1
ATOM 3334 C CA . LYS B 1 79 ? 39.639 50.720 19.597 1.00 17.63 71 LYS B CA 1
ATOM 3335 C C . LYS B 1 79 ? 39.304 50.549 21.067 1.00 17.25 71 LYS B C 1
ATOM 3336 O O . LYS B 1 79 ? 39.991 51.084 21.915 1.00 17.28 71 LYS B O 1
ATOM 3342 N N . ASN B 1 80 ? 38.253 49.802 21.367 1.00 17.05 72 ASN B N 1
ATOM 3343 C CA A ASN B 1 80 ? 37.813 49.561 22.763 0.50 18.52 72 ASN B CA 1
ATOM 3344 C CA B ASN B 1 80 ? 37.860 49.629 22.767 0.50 18.75 72 ASN B CA 1
ATOM 3345 C C . ASN B 1 80 ? 38.984 49.053 23.626 1.00 19.38 72 ASN B C 1
ATOM 3346 O O . ASN B 1 80 ? 39.230 49.556 24.767 1.00 18.11 72 ASN B O 1
ATOM 3355 N N . GLN B 1 81 ? 39.666 48.034 23.098 1.00 18.07 73 GLN B N 1
ATOM 3356 C CA . GLN B 1 81 ? 40.677 47.362 23.928 1.00 20.07 73 GLN B CA 1
ATOM 3357 C C . GLN B 1 81 ? 41.944 48.240 24.020 1.00 18.91 73 GLN B C 1
ATOM 3358 O O . GLN B 1 81 ? 42.588 48.302 25.077 1.00 17.79 73 GLN B O 1
ATOM 3364 N N . ALA B 1 82 ? 42.280 48.947 22.939 1.00 16.62 74 ALA B N 1
ATOM 3365 C CA . ALA B 1 82 ? 43.473 49.782 22.959 1.00 17.39 74 ALA B CA 1
ATOM 3366 C C . ALA B 1 82 ? 43.337 50.926 24.009 1.00 18.42 74 ALA B C 1
ATOM 3367 O O . ALA B 1 82 ? 44.315 51.240 24.756 1.00 18.83 74 ALA B O 1
ATOM 3369 N N . VAL B 1 83 ? 42.174 51.580 24.010 1.00 16.75 75 VAL B N 1
ATOM 3370 C CA . VAL B 1 83 ? 41.840 52.574 25.030 1.00 18.69 75 VAL B CA 1
ATOM 3371 C C . VAL B 1 83 ? 41.802 51.987 26.449 1.00 18.31 75 VAL B C 1
ATOM 3372 O O . VAL B 1 83 ? 42.425 52.560 27.317 1.00 18.18 75 VAL B O 1
ATOM 3376 N N . ALA B 1 84 ? 41.138 50.834 26.641 1.00 19.29 76 ALA B N 1
ATOM 3377 C CA . ALA B 1 84 ? 41.085 50.170 27.968 1.00 21.71 76 ALA B CA 1
ATOM 3378 C C . ALA B 1 84 ? 42.463 49.812 28.483 1.00 22.77 76 ALA B C 1
ATOM 3379 O O . ALA B 1 84 ? 42.724 49.916 29.676 1.00 20.38 76 ALA B O 1
ATOM 3381 N N . ASN B 1 85 ? 43.346 49.382 27.591 1.00 20.89 77 ASN B N 1
ATOM 3382 C CA . ASN B 1 85 ? 44.731 49.066 27.970 1.00 22.20 77 ASN B CA 1
ATOM 3383 C C . ASN B 1 85 ? 45.693 50.221 27.952 1.00 22.51 77 ASN B C 1
ATOM 3384 O O . ASN B 1 85 ? 46.940 50.047 28.135 1.00 20.11 77 ASN B O 1
ATOM 3389 N N . ASN B 1 86 ? 45.178 51.410 27.665 1.00 22.16 78 ASN B N 1
ATOM 3390 C CA . ASN B 1 86 ? 46.053 52.580 27.584 1.00 22.18 78 ASN B CA 1
ATOM 3391 C C . ASN B 1 86 ? 47.220 52.510 26.546 1.00 20.88 78 ASN B C 1
ATOM 3392 O O . ASN B 1 86 ? 48.296 53.084 26.723 1.00 20.15 78 ASN B O 1
ATOM 3397 N N . TRP B 1 87 ? 47.023 51.776 25.469 1.00 20.56 79 TRP B N 1
ATOM 3398 C CA . TRP B 1 87 ? 48.040 51.632 24.393 1.00 20.52 79 TRP B CA 1
ATOM 3399 C C . TRP B 1 87 ? 49.355 50.988 24.858 1.00 20.47 79 TRP B C 1
ATOM 3400 O O . TRP B 1 87 ? 50.423 51.198 24.245 1.00 20.37 79 TRP B O 1
ATOM 3411 N N . GLN B 1 88 ? 49.251 50.214 25.943 1.00 19.84 80 GLN B N 1
ATOM 3412 C CA . GLN B 1 88 ? 50.414 49.550 26.628 1.00 19.93 80 GLN B CA 1
ATOM 3413 C C . GLN B 1 88 ? 50.596 48.139 26.170 1.00 18.97 80 GLN B C 1
ATOM 3414 O O . GLN B 1 88 ? 49.663 47.353 26.136 1.00 20.62 80 GLN B O 1
ATOM 3420 N N . PRO B 1 89 ? 51.813 47.799 25.820 1.00 20.42 81 PRO B N 1
ATOM 3421 C CA . PRO B 1 89 ? 52.198 46.385 25.758 1.00 19.26 81 PRO B CA 1
ATOM 3422 C C . PRO B 1 89 ? 52.293 45.853 27.222 1.00 20.12 81 PRO B C 1
ATOM 3423 O O . PRO B 1 89 ? 52.181 46.640 28.141 1.00 19.36 81 PRO B O 1
ATOM 3427 N N . TYR B 1 90 ? 52.487 44.542 27.414 1.00 21.13 82 TYR B N 1
ATOM 3428 C CA . TYR B 1 90 ? 52.712 44.018 28.759 1.00 20.80 82 TYR B CA 1
ATOM 3429 C C . TYR B 1 90 ? 54.193 44.342 29.153 1.00 23.26 82 TYR B C 1
ATOM 3430 O O . TYR B 1 90 ? 54.908 45.009 28.391 1.00 22.85 82 TYR B O 1
ATOM 3439 N N . THR B 1 91 ? 54.648 43.925 30.332 1.00 21.85 83 THR B N 1
ATOM 3440 C CA . THR B 1 91 ? 55.718 44.703 30.953 1.00 21.70 83 THR B CA 1
ATOM 3441 C C . THR B 1 91 ? 57.055 43.949 31.040 1.00 23.31 83 THR B C 1
ATOM 3442 O O . THR B 1 91 ? 57.994 44.476 31.629 1.00 25.28 83 THR B O 1
ATOM 3446 N N . ARG B 1 92 ? 57.168 42.741 30.463 1.00 22.94 84 ARG B N 1
ATOM 3447 C CA . ARG B 1 92 ? 58.469 42.025 30.506 1.00 23.47 84 ARG B CA 1
ATOM 3448 C C . ARG B 1 92 ? 59.150 42.378 29.215 1.00 23.53 84 ARG B C 1
ATOM 3449 O O . ARG B 1 92 ? 58.889 41.778 28.164 1.00 22.29 84 ARG B O 1
ATOM 3457 N N . LEU B 1 93 ? 60.030 43.377 29.313 1.00 22.16 85 LEU B N 1
ATOM 3458 C CA . LEU B 1 93 ? 60.618 43.997 28.144 1.00 24.62 85 LEU B CA 1
ATOM 3459 C C . LEU B 1 93 ? 61.570 43.060 27.342 1.00 26.19 85 LEU B C 1
ATOM 3460 O O . LEU B 1 93 ? 61.800 43.277 26.151 1.00 27.65 85 LEU B O 1
ATOM 3465 N N . TYR B 1 94 ? 62.096 42.024 27.987 1.00 23.98 86 TYR B N 1
ATOM 3466 C CA . TYR B 1 94 ? 62.934 41.019 27.322 1.00 24.40 86 TYR B CA 1
ATOM 3467 C C . TYR B 1 94 ? 62.089 39.946 26.571 1.00 26.49 86 TYR B C 1
ATOM 3468 O O . TYR B 1 94 ? 62.652 39.043 25.870 1.00 23.40 86 TYR B O 1
ATOM 3477 N N . HIS B 1 95 ? 60.755 40.050 26.764 1.00 23.13 87 HIS B N 1
ATOM 3478 C CA . HIS B 1 95 ? 59.845 38.952 26.443 1.00 21.84 87 HIS B CA 1
ATOM 3479 C C . HIS B 1 95 ? 59.000 39.182 25.178 1.00 21.87 87 HIS B C 1
ATOM 3480 O O . HIS B 1 95 ? 58.057 39.968 25.212 1.00 20.11 87 HIS B O 1
ATOM 3487 N N . ALA B 1 96 ? 59.294 38.478 24.087 1.00 20.20 88 ALA B N 1
ATOM 3488 C CA . ALA B 1 96 ? 58.537 38.704 22.846 1.00 20.61 88 ALA B CA 1
ATOM 3489 C C . ALA B 1 96 ? 57.013 38.635 22.967 1.00 22.38 88 ALA B C 1
ATOM 3490 O O . ALA B 1 96 ? 56.312 39.324 22.221 1.00 23.22 88 ALA B O 1
ATOM 3492 N N . ASP B 1 97 ? 56.496 37.736 23.816 1.00 20.61 89 ASP B N 1
ATOM 3493 C CA . ASP B 1 97 ? 55.070 37.618 24.030 1.00 22.08 89 ASP B CA 1
ATOM 3494 C C . ASP B 1 97 ? 54.422 38.945 24.424 1.00 21.32 89 ASP B C 1
ATOM 3495 O O . ASP B 1 97 ? 53.243 39.181 24.120 1.00 18.17 89 ASP B O 1
ATOM 3500 N N . ASP B 1 98 ? 55.163 39.767 25.162 1.00 19.23 90 ASP B N 1
ATOM 3501 C CA . ASP B 1 98 ? 54.563 40.952 25.766 1.00 20.44 90 ASP B CA 1
ATOM 3502 C C . ASP B 1 98 ? 54.275 42.107 24.766 1.00 19.31 90 ASP B C 1
ATOM 3503 O O . ASP B 1 98 ? 53.625 43.119 25.108 1.00 19.96 90 ASP B O 1
ATOM 3508 N N . VAL B 1 99 ? 54.762 41.973 23.522 1.00 19.52 91 VAL B N 1
ATOM 3509 C CA . VAL B 1 99 ? 54.594 43.032 22.529 1.00 20.21 91 VAL B CA 1
ATOM 3510 C C . VAL B 1 99 ? 53.630 42.654 21.429 1.00 19.92 91 VAL B C 1
ATOM 3511 O O . VAL B 1 99 ? 53.296 43.457 20.517 1.00 20.26 91 VAL B O 1
ATOM 3515 N N . ALA B 1 100 ? 53.152 41.425 21.491 1.00 18.42 92 ALA B N 1
ATOM 3516 C CA . ALA B 1 100 ? 52.220 40.991 20.450 1.00 17.75 92 ALA B CA 1
ATOM 3517 C C . ALA B 1 100 ? 50.947 41.906 20.332 1.00 18.50 92 ALA B C 1
ATOM 3518 O O . ALA B 1 100 ? 50.393 42.072 19.220 1.00 18.23 92 ALA B O 1
ATOM 3520 N N . ILE B 1 101 ? 50.429 42.388 21.456 1.00 16.24 93 ILE B N 1
ATOM 3521 C CA . ILE B 1 101 ? 49.297 43.307 21.444 1.00 17.17 93 ILE B CA 1
ATOM 3522 C C . ILE B 1 101 ? 49.532 44.580 20.660 1.00 18.42 93 ILE B C 1
ATOM 3523 O O . ILE B 1 101 ? 48.557 45.298 20.237 1.00 16.96 93 ILE B O 1
ATOM 3528 N N . SER B 1 102 ? 50.811 44.944 20.450 1.00 17.13 94 SER B N 1
ATOM 3529 C CA . SER B 1 102 ? 51.062 46.213 19.764 1.00 18.47 94 SER B CA 1
ATOM 3530 C C . SER B 1 102 ? 50.713 46.105 18.304 1.00 19.22 94 SER B C 1
ATOM 3531 O O . SER B 1 102 ? 50.623 47.122 17.621 1.00 19.89 94 SER B O 1
ATOM 3534 N N . TYR B 1 103 ? 50.512 44.900 17.798 1.00 17.77 95 TYR B N 1
ATOM 3535 C CA . TYR B 1 103 ? 50.157 44.807 16.374 1.00 18.07 95 TYR B CA 1
ATOM 3536 C C . TYR B 1 103 ? 48.822 45.538 16.179 1.00 17.95 95 TYR B C 1
ATOM 3537 O O . TYR B 1 103 ? 48.613 46.305 15.209 1.00 18.25 95 TYR B O 1
ATOM 3546 N N . SER B 1 104 ? 47.879 45.216 17.066 1.00 19.52 96 SER B N 1
ATOM 3547 C CA . SER B 1 104 ? 46.563 45.862 17.044 1.00 20.31 96 SER B CA 1
ATOM 3548 C C . SER B 1 104 ? 46.722 47.367 17.218 1.00 21.96 96 SER B C 1
ATOM 3549 O O . SER B 1 104 ? 46.037 48.132 16.520 1.00 21.44 96 SER B O 1
ATOM 3552 N N . TYR B 1 105 ? 47.606 47.811 18.118 1.00 20.63 97 TYR B N 1
ATOM 3553 C CA . TYR B 1 105 ? 47.775 49.276 18.312 1.00 21.17 97 TYR B CA 1
ATOM 3554 C C . TYR B 1 105 ? 48.275 49.962 17.041 1.00 23.08 97 TYR B C 1
ATOM 3555 O O . TYR B 1 105 ? 47.810 51.053 16.658 1.00 21.86 97 TYR B O 1
ATOM 3564 N N . LEU B 1 106 ? 49.225 49.294 16.393 1.00 21.33 98 LEU B N 1
ATOM 3565 C CA . LEU B 1 106 ? 49.811 49.840 15.171 1.00 22.06 98 LEU B CA 1
ATOM 3566 C C . LEU B 1 106 ? 48.774 49.878 14.067 1.00 22.07 98 LEU B C 1
ATOM 3567 O O . LEU B 1 106 ? 48.725 50.859 13.268 1.00 23.36 98 LEU B O 1
ATOM 3572 N N . TYR B 1 107 ? 47.935 48.835 14.012 1.00 21.52 99 TYR B N 1
ATOM 3573 C CA . TYR B 1 107 ? 46.933 48.707 12.987 1.00 19.65 99 TYR B CA 1
ATOM 3574 C C . TYR B 1 107 ? 45.895 49.857 13.131 1.00 20.10 99 TYR B C 1
ATOM 3575 O O . TYR B 1 107 ? 45.518 50.543 12.145 1.00 19.95 99 TYR B O 1
ATOM 3584 N N . VAL B 1 108 ? 45.390 50.036 14.359 1.00 18.55 100 VAL B N 1
ATOM 3585 C CA . VAL B 1 108 ? 44.426 51.128 14.618 1.00 19.61 100 VAL B CA 1
ATOM 3586 C C . VAL B 1 108 ? 45.061 52.507 14.312 1.00 20.52 100 VAL B C 1
ATOM 3587 O O . VAL B 1 108 ? 44.441 53.360 13.635 1.00 21.94 100 VAL B O 1
ATOM 3591 N N . ALA B 1 109 ? 46.289 52.744 14.809 1.00 22.33 101 ALA B N 1
ATOM 3592 C CA . ALA B 1 109 ? 47.010 53.987 14.518 1.00 24.25 101 ALA B CA 1
ATOM 3593 C C . ALA B 1 109 ? 47.052 54.282 13.001 1.00 26.39 101 ALA B C 1
ATOM 3594 O O . ALA B 1 109 ? 46.931 55.433 12.605 1.00 26.52 101 ALA B O 1
ATOM 3596 N N . GLU B 1 110 ? 47.227 53.256 12.174 1.00 26.73 102 GLU B N 1
ATOM 3597 C CA . GLU B 1 110 ? 47.361 53.449 10.730 1.00 32.35 102 GLU B CA 1
ATOM 3598 C C . GLU B 1 110 ? 45.999 53.680 10.103 1.00 31.23 102 GLU B C 1
ATOM 3599 O O . GLU B 1 110 ? 45.864 54.468 9.170 1.00 31.19 102 GLU B O 1
ATOM 3605 N N . ASN B 1 111 ? 44.995 52.974 10.597 1.00 30.65 103 ASN B N 1
ATOM 3606 C CA . ASN B 1 111 ? 43.699 52.877 9.921 1.00 29.68 103 ASN B CA 1
ATOM 3607 C C . ASN B 1 111 ? 42.600 53.746 10.506 1.00 32.70 103 ASN B C 1
ATOM 3608 O O . ASN B 1 111 ? 41.542 53.827 9.924 1.00 34.05 103 ASN B O 1
ATOM 3613 N N . GLU B 1 112 ? 42.820 54.333 11.681 1.00 28.68 104 GLU B N 1
ATOM 3614 C CA . GLU B 1 112 ? 41.870 55.229 12.344 1.00 32.22 104 GLU B CA 1
ATOM 3615 C C . GLU B 1 112 ? 42.570 56.555 12.333 1.00 35.57 104 GLU B C 1
ATOM 3616 O O . GLU B 1 112 ? 43.445 56.815 13.150 1.00 37.74 104 GLU B O 1
ATOM 3622 N N . LYS B 1 113 ? 42.199 57.402 11.369 1.00 40.50 105 LYS B N 1
ATOM 3623 C CA . LYS B 1 113 ? 42.910 58.650 11.202 1.00 45.11 105 LYS B CA 1
ATOM 3624 C C . LYS B 1 113 ? 42.207 59.631 12.113 1.00 40.16 105 LYS B C 1
ATOM 3625 O O . LYS B 1 113 ? 41.185 60.180 11.755 1.00 46.30 105 LYS B O 1
ATOM 3631 N N . ARG B 1 114 ? 42.754 59.801 13.320 1.00 32.85 106 ARG B N 1
ATOM 3632 C CA . ARG B 1 114 ? 42.140 60.641 14.338 1.00 29.44 106 ARG B CA 1
ATOM 3633 C C . ARG B 1 114 ? 43.246 61.226 15.229 1.00 26.15 106 ARG B C 1
ATOM 3634 O O . ARG B 1 114 ? 44.016 60.447 15.759 1.00 24.31 106 ARG B O 1
ATOM 3642 N N . ARG B 1 115 ? 43.337 62.552 15.441 1.00 27.63 107 ARG B N 1
ATOM 3643 C CA . ARG B 1 115 ? 44.479 63.082 16.233 1.00 25.43 107 ARG B CA 1
ATOM 3644 C C . ARG B 1 115 ? 44.154 62.836 17.740 1.00 24.94 107 ARG B C 1
ATOM 3645 O O . ARG B 1 115 ? 42.952 62.646 18.111 1.00 21.98 107 ARG B O 1
ATOM 3653 N N . ASN B 1 116 ? 45.199 62.906 18.580 1.00 23.32 108 ASN B N 1
ATOM 3654 C CA . ASN B 1 116 ? 45.110 62.796 20.062 1.00 24.91 108 ASN B CA 1
ATOM 3655 C C . ASN B 1 116 ? 44.319 61.563 20.457 1.00 22.76 108 ASN B C 1
ATOM 3656 O O . ASN B 1 116 ? 43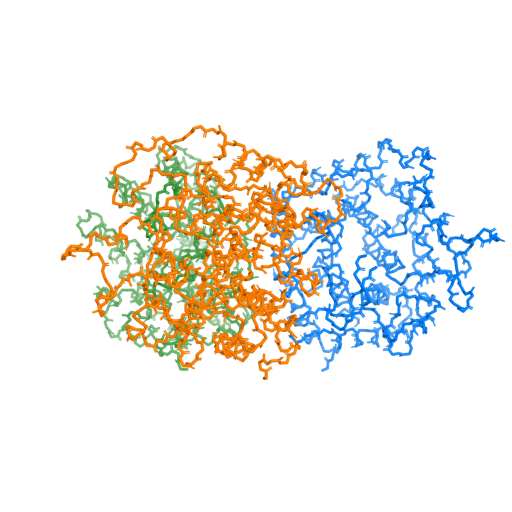.482 61.615 21.332 1.00 22.11 108 ASN B O 1
ATOM 3661 N N . PHE B 1 117 ? 44.581 60.475 19.781 1.00 22.15 109 PHE B N 1
ATOM 3662 C CA . PHE B 1 117 ? 43.951 59.208 20.068 1.00 22.19 109 PHE B CA 1
ATOM 3663 C C . PHE B 1 117 ? 45.001 58.060 20.165 1.00 24.41 109 PHE B C 1
ATOM 3664 O O . PHE B 1 117 ? 45.372 57.671 21.258 1.00 24.62 109 PHE B O 1
ATOM 3672 N N . SER B 1 118 ? 45.493 57.502 19.083 1.00 24.95 110 SER B N 1
ATOM 3673 C CA . SER B 1 118 ? 46.399 56.353 19.221 1.00 23.19 110 SER B CA 1
ATOM 3674 C C . SER B 1 118 ? 47.731 56.841 19.802 1.00 25.56 110 SER B C 1
ATOM 3675 O O . SER B 1 118 ? 48.087 58.023 19.692 1.00 25.34 110 SER B O 1
ATOM 3678 N N . ASP B 1 119 ? 48.448 55.955 20.485 1.00 23.64 111 ASP B N 1
ATOM 3679 C CA . ASP B 1 119 ? 49.734 56.355 21.070 1.00 24.01 111 ASP B CA 1
ATOM 3680 C C . ASP B 1 119 ? 50.668 55.165 20.870 1.00 23.15 111 ASP B C 1
ATOM 3681 O O . ASP B 1 119 ? 50.411 54.077 21.349 1.00 24.05 111 ASP B O 1
ATOM 3686 N N . LEU B 1 120 ? 51.728 55.412 20.150 1.00 23.11 112 LEU B N 1
ATOM 3687 C CA . LEU B 1 120 ? 52.697 54.388 19.822 1.00 23.98 112 LEU B CA 1
ATOM 3688 C C . LEU B 1 120 ? 53.975 54.490 20.667 1.00 23.33 112 LEU B C 1
ATOM 3689 O O . LEU B 1 120 ? 54.876 53.659 20.505 1.00 22.27 112 LEU B O 1
ATOM 3694 N N . GLU B 1 121 ? 54.076 55.511 21.519 1.00 25.18 113 GLU B N 1
ATOM 3695 C CA . GLU B 1 121 ? 55.229 55.630 22.460 1.00 28.10 113 GLU B CA 1
ATOM 3696 C C . GLU B 1 121 ? 55.524 54.383 23.347 1.00 25.57 113 GLU B C 1
ATOM 3697 O O . GLU B 1 121 ? 56.698 53.956 23.428 1.00 22.40 113 GLU B O 1
ATOM 3703 N N . PRO B 1 122 ? 54.470 53.774 23.945 1.00 24.08 114 PRO B N 1
ATOM 3704 C CA . PRO B 1 122 ? 54.702 52.636 24.836 1.00 21.95 114 PRO B CA 1
ATOM 3705 C C . PRO B 1 122 ? 55.224 51.433 24.014 1.00 21.65 114 PRO B C 1
ATOM 3706 O O . PRO B 1 122 ? 56.018 50.624 24.519 1.00 23.08 114 PRO B O 1
ATOM 3710 N N . THR B 1 123 ? 54.795 51.322 22.752 1.00 21.41 115 THR B N 1
ATOM 3711 C CA . THR B 1 123 ? 55.304 50.297 21.845 1.00 23.56 115 THR B CA 1
ATOM 3712 C C . THR B 1 123 ? 56.770 50.590 21.469 1.00 23.82 115 THR B C 1
ATOM 3713 O O . THR B 1 123 ? 57.621 49.701 21.493 1.00 22.28 115 THR B O 1
ATOM 3717 N N . LYS B 1 124 ? 57.039 51.819 21.041 1.00 24.46 116 LYS B N 1
ATOM 3718 C CA . LYS B 1 124 ? 58.405 52.227 20.738 1.00 24.35 116 LYS B CA 1
ATOM 3719 C C . LYS B 1 124 ? 59.336 51.907 21.948 1.00 23.79 116 LYS B C 1
ATOM 3720 O O . LYS B 1 124 ? 60.392 51.330 21.757 1.00 24.36 116 LYS B O 1
ATOM 3726 N N . LYS B 1 125 ? 58.931 52.281 23.166 1.00 23.61 117 LYS B N 1
ATOM 3727 C CA . LYS B 1 125 ? 59.734 52.040 24.365 1.00 26.75 117 LYS B CA 1
ATOM 3728 C C . LYS B 1 125 ? 60.030 50.585 24.576 1.00 25.27 117 LYS B C 1
ATOM 3729 O O . LYS B 1 125 ? 61.191 50.231 24.839 1.00 21.23 117 LYS B O 1
ATOM 3735 N N . PHE B 1 126 ? 58.996 49.751 24.538 1.00 21.39 118 PHE B N 1
ATOM 3736 C CA . PHE B 1 126 ? 59.188 48.271 24.555 1.00 21.19 118 PHE B CA 1
ATOM 3737 C C . PHE B 1 126 ? 60.231 47.827 23.531 1.00 23.60 118 PHE B C 1
ATOM 3738 O O . PHE B 1 126 ? 61.237 47.183 23.874 1.00 23.75 118 PHE B O 1
ATOM 3746 N N . LEU B 1 127 ? 59.987 48.136 22.255 1.00 24.49 119 LEU B N 1
ATOM 3747 C CA . LEU B 1 127 ? 60.861 47.650 21.151 1.00 24.38 119 LEU B CA 1
ATOM 3748 C C . LEU B 1 127 ? 62.343 48.111 21.297 1.00 25.65 119 LEU B C 1
ATOM 3749 O O . LEU B 1 127 ? 63.271 47.342 21.039 1.00 25.13 119 LEU B O 1
ATOM 3754 N N . ASP B 1 128 ? 62.555 49.352 21.720 1.00 24.13 120 ASP B N 1
ATOM 3755 C CA . ASP B 1 128 ? 63.902 49.802 21.965 1.00 26.82 120 ASP B CA 1
ATOM 3756 C C . ASP B 1 128 ? 64.630 49.004 23.028 1.00 27.74 120 ASP B C 1
ATOM 3757 O O . ASP B 1 128 ? 65.830 48.696 22.860 1.00 29.92 120 ASP B O 1
ATOM 3762 N N . THR B 1 129 ? 63.967 48.745 24.144 1.00 26.31 121 THR B N 1
ATOM 3763 C CA . THR B 1 129 ? 64.585 47.888 25.181 1.00 28.60 121 THR B CA 1
ATOM 3764 C C . THR B 1 129 ? 64.785 46.474 24.655 1.00 26.40 121 THR B C 1
ATOM 3765 O O . THR B 1 129 ? 65.909 45.921 24.712 1.00 26.10 121 THR B O 1
ATOM 3769 N N . HIS B 1 130 ? 63.705 45.929 24.091 1.00 25.48 122 HIS B N 1
ATOM 3770 C CA . HIS B 1 130 ? 63.685 44.527 23.617 1.00 24.40 122 HIS B CA 1
ATOM 3771 C C . HIS B 1 130 ? 64.842 44.341 22.654 1.00 27.43 122 HIS B C 1
ATOM 3772 O O . HIS B 1 130 ? 65.604 43.370 22.741 1.00 28.49 122 HIS B O 1
ATOM 3779 N N . LEU B 1 131 ? 65.021 45.302 21.737 1.00 25.92 123 LEU B N 1
ATOM 3780 C CA . LEU B 1 131 ? 65.913 45.057 20.640 1.00 27.01 123 LEU B CA 1
ATOM 3781 C C . LEU B 1 131 ? 67.387 45.471 20.863 1.00 29.16 123 LEU B C 1
ATOM 3782 O O . LEU B 1 131 ? 68.247 44.887 20.265 1.00 29.13 123 LEU B O 1
ATOM 3787 N N . TYR B 1 132 ? 67.645 46.453 21.723 1.00 29.31 124 TYR B N 1
ATOM 3788 C CA . TYR B 1 132 ? 68.923 47.161 21.724 1.00 30.10 124 TYR B CA 1
ATOM 3789 C C . TYR B 1 132 ? 69.556 47.089 23.084 1.00 34.18 124 TYR B C 1
ATOM 3790 O O . TYR B 1 132 ? 70.715 47.388 23.234 1.00 41.12 124 TYR B O 1
ATOM 3799 N N . GLU B 1 133 ? 68.797 46.691 24.086 1.00 33.72 125 GLU B N 1
ATOM 3800 C CA . GLU B 1 133 ? 69.287 46.575 25.456 1.00 34.61 125 GLU B CA 1
ATOM 3801 C C . GLU B 1 133 ? 69.680 45.132 25.770 1.00 35.89 125 GLU B C 1
ATOM 3802 O O . GLU B 1 133 ? 69.026 44.214 25.305 1.00 30.21 125 GLU B O 1
ATOM 3808 N N . ASP B 1 134 ? 70.677 44.936 26.631 1.00 36.02 126 ASP B N 1
ATOM 3809 C CA . ASP B 1 134 ? 71.022 43.589 27.034 1.00 36.40 126 ASP B CA 1
ATOM 3810 C C . ASP B 1 134 ? 69.945 42.953 27.930 1.00 32.85 126 ASP B C 1
ATOM 3811 O O . ASP B 1 134 ? 69.183 43.629 28.584 1.00 33.53 126 ASP B O 1
ATOM 3816 N N . ASN B 1 135 ? 69.868 41.635 27.929 1.00 27.81 127 ASN B N 1
ATOM 3817 C CA . ASN B 1 135 ? 69.030 40.941 28.942 1.00 29.60 127 ASN B CA 1
ATOM 3818 C C . ASN B 1 135 ? 69.591 39.543 29.112 1.00 28.72 127 ASN B C 1
ATOM 3819 O O . ASN B 1 135 ? 70.446 39.124 28.312 1.00 30.07 127 ASN B O 1
ATOM 3824 N N . ALA B 1 136 ? 69.090 38.835 30.119 1.00 30.90 128 ALA B N 1
ATOM 3825 C CA . ALA B 1 136 ? 69.628 37.504 30.490 1.00 32.96 128 ALA B CA 1
ATOM 3826 C C . ALA B 1 136 ? 69.512 36.514 29.340 1.00 32.24 128 ALA B C 1
ATOM 3827 O O . ALA B 1 136 ? 70.429 35.715 29.145 1.00 32.75 128 ALA B O 1
ATOM 3829 N N . TRP B 1 137 ? 68.445 36.610 28.517 1.00 27.41 129 TRP B N 1
ATOM 3830 C CA . TRP B 1 137 ? 68.306 35.689 27.405 1.00 25.56 129 TRP B CA 1
ATOM 3831 C C . TRP B 1 137 ? 69.316 35.933 26.323 1.00 28.28 129 TRP B C 1
ATOM 3832 O O . TRP B 1 137 ? 69.934 35.007 25.812 1.00 27.43 129 TRP B O 1
ATOM 3843 N N . LYS B 1 138 ? 69.470 37.181 25.928 1.00 26.78 130 LYS B N 1
ATOM 3844 C CA . LYS B 1 138 ? 70.585 37.563 25.005 1.00 27.96 130 LYS B CA 1
ATOM 3845 C C . LYS B 1 138 ? 71.976 37.197 25.557 1.00 30.98 130 LYS B C 1
ATOM 3846 O O . LYS B 1 138 ? 72.869 36.813 24.791 1.00 31.30 130 LYS B O 1
ATOM 3852 N N . ALA B 1 139 ? 72.170 37.317 26.872 1.00 30.77 131 ALA B N 1
ATOM 3853 C CA . ALA B 1 139 ? 73.496 37.076 27.395 1.00 35.18 131 ALA B CA 1
ATOM 3854 C C . ALA B 1 139 ? 73.862 35.558 27.261 1.00 37.26 131 ALA B C 1
ATOM 3855 O O . ALA B 1 139 ? 75.017 35.213 27.192 1.00 33.56 131 ALA B O 1
ATOM 3857 N N . GLY B 1 140 ? 72.882 34.662 27.130 1.00 38.60 132 GLY B N 1
ATOM 3858 C CA . GLY B 1 140 ? 73.218 33.232 26.907 1.00 39.83 132 GLY B CA 1
ATOM 3859 C C . GLY B 1 140 ? 73.687 32.499 28.168 1.00 39.27 132 GLY B C 1
ATOM 3860 O O . GLY B 1 140 ? 74.228 31.419 28.106 1.00 39.16 132 GLY B O 1
ATOM 3861 N N . THR B 1 141 ? 73.389 33.065 29.324 1.00 41.88 133 THR B N 1
ATOM 3862 C CA . THR B 1 141 ? 73.835 32.576 30.617 1.00 45.55 133 THR B CA 1
ATOM 3863 C C . THR B 1 141 ? 72.843 31.559 31.238 1.00 45.82 133 THR B C 1
ATOM 3864 O O . THR B 1 141 ? 73.218 30.799 32.120 1.00 48.64 133 THR B O 1
ATOM 3868 N N . ASN B 1 142 ? 71.587 31.563 30.774 1.00 46.98 134 ASN B N 1
ATOM 3869 C CA . ASN B 1 142 ? 70.557 30.538 31.125 1.00 47.58 134 ASN B CA 1
ATOM 3870 C C . ASN B 1 142 ? 71.037 29.108 30.886 1.00 50.41 134 ASN B C 1
ATOM 3871 O O . ASN B 1 142 ? 71.622 28.774 29.834 1.00 50.69 134 ASN B O 1
ATOM 3876 N N . ARG B 1 143 ? 70.790 28.238 31.848 1.00 44.23 135 ARG B N 1
ATOM 3877 C CA . ARG B 1 143 ? 71.127 26.855 31.623 1.00 46.20 135 ARG B CA 1
ATOM 3878 C C . ARG B 1 143 ? 69.897 26.051 32.009 1.00 42.72 135 ARG B C 1
ATOM 3879 O O . ARG B 1 143 ? 69.796 25.559 33.111 1.00 53.63 135 ARG B O 1
ATOM 3887 N N . SER B 1 144 ? 68.920 26.005 31.135 1.00 39.01 136 SER B N 1
ATOM 3888 C CA . SER B 1 144 ? 67.726 25.193 31.353 1.00 38.38 136 SER B CA 1
ATOM 3889 C C . SER B 1 144 ? 67.488 24.284 30.138 1.00 37.96 136 SER B C 1
ATOM 3890 O O . SER B 1 144 ? 68.164 24.419 29.088 1.00 31.21 136 SER B O 1
ATOM 3893 N N . LYS B 1 145 ? 66.550 23.345 30.292 1.00 34.89 137 LYS B N 1
ATOM 3894 C CA . LYS B 1 145 ? 66.155 22.422 29.197 1.00 36.37 137 LYS B CA 1
ATOM 3895 C C . LYS B 1 145 ? 65.633 23.216 27.983 1.00 30.11 137 LYS B C 1
ATOM 3896 O O . LYS B 1 145 ? 65.960 22.931 26.822 1.00 29.35 137 LYS B O 1
ATOM 3902 N N . GLU B 1 146 ? 64.824 24.231 28.276 1.00 28.61 138 GLU B N 1
ATOM 3903 C CA . GLU B 1 146 ? 64.230 25.055 27.230 1.00 29.14 138 GLU B CA 1
ATOM 3904 C C . GLU B 1 146 ? 65.322 25.913 26.556 1.00 27.86 138 GLU B C 1
ATOM 3905 O O . GLU B 1 146 ? 65.158 26.424 25.435 1.00 29.66 138 GLU B O 1
ATOM 3911 N N . ASP B 1 147 ? 66.462 26.037 27.218 1.00 24.73 139 ASP B N 1
ATOM 3912 C CA . ASP B 1 147 ? 67.647 26.649 26.570 1.00 25.22 139 ASP B CA 1
ATOM 3913 C C . ASP B 1 147 ? 67.406 28.140 26.183 1.00 25.52 139 ASP B C 1
ATOM 3914 O O . ASP B 1 147 ? 67.482 28.531 25.005 1.00 23.74 139 ASP B O 1
ATOM 3919 N N . LYS B 1 148 ? 67.133 28.967 27.191 1.00 25.16 140 LYS B N 1
ATOM 3920 C CA . LYS B 1 148 ? 66.714 30.366 26.970 1.00 25.01 140 LYS B CA 1
ATOM 3921 C C . LYS B 1 148 ? 67.937 31.267 26.811 1.00 27.56 140 LYS B C 1
ATOM 3922 O O . LYS B 1 148 ? 68.212 32.077 27.696 1.00 25.54 140 LYS B O 1
ATOM 3928 N N . THR B 1 149 ? 68.647 31.094 25.689 1.00 24.44 141 THR B N 1
ATOM 3929 C CA . THR B 1 149 ? 70.004 31.602 25.488 1.00 26.16 141 THR B CA 1
ATOM 3930 C C . THR B 1 149 ? 70.091 32.411 24.192 1.00 26.38 141 THR B C 1
ATOM 3931 O O . THR B 1 149 ? 71.150 32.864 23.826 1.00 23.05 141 THR B O 1
ATOM 3935 N N . ILE B 1 150 ? 68.943 32.655 23.533 1.00 25.89 142 ILE B N 1
ATOM 3936 C CA . ILE B 1 150 ? 68.867 33.688 22.478 1.00 23.05 142 ILE B CA 1
ATOM 3937 C C . ILE B 1 150 ? 67.516 34.361 22.791 1.00 23.61 142 ILE B C 1
ATOM 3938 O O . ILE B 1 150 ? 66.705 33.828 23.571 1.00 23.02 142 ILE B O 1
ATOM 3943 N N . LEU B 1 151 ? 67.345 35.587 22.288 1.00 22.27 143 LEU B N 1
ATOM 3944 C CA . LEU B 1 151 ? 66.164 36.412 22.575 1.00 21.08 143 LEU B CA 1
ATOM 3945 C C . LEU B 1 151 ? 64.853 35.648 22.232 1.00 18.78 143 LEU B C 1
ATOM 3946 O O . LEU B 1 151 ? 63.973 35.552 23.101 1.00 19.43 143 LEU B O 1
ATOM 3951 N N . TRP B 1 152 ? 64.796 35.043 21.039 1.00 17.76 144 TRP B N 1
ATOM 3952 C CA . TRP B 1 152 ? 63.643 34.306 20.602 1.00 19.79 144 TRP B CA 1
ATOM 3953 C C . TRP B 1 152 ? 63.963 32.827 20.577 1.00 21.11 144 TRP B C 1
ATOM 3954 O O . TRP B 1 152 ? 64.174 32.244 19.504 1.00 23.39 144 TRP B O 1
ATOM 3965 N N . TRP B 1 153 ? 64.018 32.228 21.773 1.00 20.50 145 TRP B N 1
ATOM 3966 C CA . TRP B 1 153 ? 64.486 30.832 21.966 1.00 20.75 145 TRP B CA 1
ATOM 3967 C C . TRP B 1 153 ? 63.359 29.839 21.751 1.00 20.00 145 TRP B C 1
ATOM 3968 O O . TRP B 1 153 ? 63.542 28.606 21.782 1.00 19.37 145 TRP B O 1
ATOM 3979 N N . TRP B 1 154 ? 62.166 30.322 21.472 1.00 19.77 146 TRP B N 1
ATOM 3980 C CA . TRP B 1 154 ? 61.089 29.380 21.134 1.00 18.97 146 TRP B CA 1
ATOM 3981 C C . TRP B 1 154 ? 60.368 29.830 19.903 1.00 19.41 146 TRP B C 1
ATOM 3982 O O . TRP B 1 154 ? 60.300 31.043 19.621 1.00 20.18 146 TRP B O 1
ATOM 3993 N N . CYS B 1 155 ? 59.824 28.893 19.144 1.00 20.44 147 CYS B N 1
ATOM 3994 C CA . CYS B 1 155 ? 59.405 29.232 17.784 1.00 21.34 147 CYS B CA 1
ATOM 3995 C C . CYS B 1 155 ? 58.167 30.151 17.776 1.00 21.93 147 CYS B C 1
ATOM 3996 O O . CYS B 1 155 ? 57.998 30.958 16.849 1.00 21.15 147 CYS B O 1
ATOM 3999 N N . ASP B 1 156 ? 57.333 30.096 18.822 1.00 20.63 148 ASP B N 1
ATOM 4000 C CA . ASP B 1 156 ? 56.154 30.970 18.828 1.00 21.46 148 ASP B CA 1
ATOM 4001 C C . ASP B 1 156 ? 56.474 32.474 18.789 1.00 21.72 148 ASP B C 1
ATOM 4002 O O . ASP B 1 156 ? 55.663 33.254 18.296 1.00 19.22 148 ASP B O 1
ATOM 4007 N N . ALA B 1 157 ? 57.627 32.845 19.344 1.00 19.15 149 ALA B N 1
ATOM 4008 C CA . ALA B 1 157 ? 58.093 34.205 19.395 1.00 19.66 149 ALA B CA 1
ATOM 4009 C C . ALA B 1 157 ? 58.063 34.786 17.980 1.00 19.03 149 ALA B C 1
ATOM 4010 O O . ALA B 1 157 ? 57.981 35.993 17.828 1.00 19.12 149 ALA B O 1
ATOM 4012 N N . LEU B 1 158 ? 58.253 33.945 16.978 1.00 18.25 150 LEU B N 1
ATOM 4013 C CA . LEU B 1 158 ? 58.322 34.460 15.568 1.00 20.05 150 LEU B CA 1
ATOM 4014 C C . LEU B 1 158 ? 56.979 34.986 15.047 1.00 20.27 150 LEU B C 1
ATOM 4015 O O . LEU B 1 158 ? 56.962 35.608 14.004 1.00 21.69 150 LEU B O 1
ATOM 4020 N N . PHE B 1 159 ? 55.857 34.651 15.713 1.00 18.38 151 PHE B N 1
ATOM 4021 C CA . PHE B 1 159 ? 54.581 35.390 15.454 1.00 19.53 151 PHE B CA 1
ATOM 4022 C C . PHE B 1 159 ? 54.506 36.694 16.272 1.00 20.55 151 PHE B C 1
ATOM 4023 O O . PHE B 1 159 ? 53.949 37.682 15.797 1.00 19.07 151 PHE B O 1
ATOM 4031 N N . MET B 1 160 ? 55.058 36.686 17.507 1.00 19.70 152 MET B N 1
ATOM 4032 C CA . MET B 1 160 ? 54.694 37.697 18.499 1.00 21.20 152 MET B CA 1
ATOM 4033 C C . MET B 1 160 ? 55.408 39.000 18.168 1.00 22.95 152 MET B C 1
ATOM 4034 O O . MET B 1 160 ? 54.788 40.051 18.193 1.00 21.70 152 MET B O 1
ATOM 4039 N N . ALA B 1 161 ? 56.710 38.912 17.856 1.00 19.96 153 ALA B N 1
ATOM 4040 C CA . ALA B 1 161 ? 57.549 40.108 17.759 1.00 20.64 153 ALA B CA 1
ATOM 4041 C C . ALA B 1 161 ? 57.826 40.567 16.329 1.00 19.83 153 ALA B C 1
ATOM 4042 O O . ALA B 1 161 ? 57.589 41.740 16.027 1.00 19.61 153 ALA B O 1
ATOM 4044 N N . PRO B 1 162 ? 58.247 39.659 15.429 1.00 20.95 154 PRO B N 1
ATOM 4045 C CA . PRO B 1 162 ? 58.591 40.153 14.072 1.00 22.10 154 PRO B CA 1
ATOM 4046 C C . PRO B 1 162 ? 57.515 40.951 13.338 1.00 23.10 154 PRO B C 1
ATOM 4047 O O . PRO B 1 162 ? 57.837 42.045 12.849 1.00 24.30 154 PRO B O 1
ATOM 4051 N N . PRO B 1 163 ? 56.243 40.468 13.286 1.00 21.97 155 PRO B N 1
ATOM 4052 C CA . PRO B 1 163 ? 55.233 41.318 12.589 1.00 20.65 155 PRO B CA 1
ATOM 4053 C C . PRO B 1 163 ? 55.078 42.711 13.210 1.00 24.08 155 PRO B C 1
ATOM 4054 O O . PRO B 1 163 ? 54.865 43.682 12.468 1.00 23.07 155 PRO B O 1
ATOM 4058 N N . VAL B 1 164 ? 55.211 42.838 14.539 1.00 21.82 156 VAL B N 1
ATOM 4059 C CA . VAL B 1 164 ? 55.093 44.157 15.171 1.00 22.49 156 VAL B CA 1
ATOM 4060 C C . VAL B 1 164 ? 56.311 45.009 14.813 1.00 23.15 156 VAL B C 1
ATOM 4061 O O . VAL B 1 164 ? 56.162 46.188 14.505 1.00 23.18 156 VAL B O 1
ATOM 4065 N N . ILE B 1 165 ? 57.514 44.439 14.848 1.00 22.84 157 ILE B N 1
ATOM 4066 C CA . ILE B 1 165 ? 58.741 45.240 14.540 1.00 25.03 157 ILE B CA 1
ATOM 4067 C C . ILE B 1 165 ? 58.699 45.756 13.089 1.00 25.50 157 ILE B C 1
ATOM 4068 O O . ILE B 1 165 ? 59.050 46.907 12.826 1.00 26.32 157 ILE B O 1
ATOM 4073 N N . ASN B 1 166 ? 58.204 44.901 12.197 1.00 26.92 158 ASN B N 1
ATOM 4074 C CA . ASN B 1 166 ? 58.069 45.186 10.778 1.00 28.18 158 ASN B CA 1
ATOM 4075 C C . ASN B 1 166 ? 57.039 46.311 10.520 1.00 27.40 158 ASN B C 1
ATOM 4076 O O . ASN B 1 166 ? 57.329 47.249 9.807 1.00 27.84 158 ASN B O 1
ATOM 4081 N N . LEU B 1 167 ? 55.845 46.222 11.105 1.00 26.29 159 LEU B N 1
ATOM 4082 C CA . LEU B 1 167 ? 54.835 47.262 10.969 1.00 27.26 159 LEU B CA 1
ATOM 4083 C C . LEU B 1 167 ? 55.329 48.565 11.667 1.00 28.01 159 LEU B C 1
ATOM 4084 O O . LEU B 1 167 ? 55.098 49.683 11.168 1.00 26.55 159 LEU B O 1
ATOM 4089 N N . TYR B 1 168 ? 56.044 48.443 12.788 1.00 23.13 160 TYR B N 1
ATOM 4090 C CA . TYR B 1 168 ? 56.585 49.638 13.444 1.00 26.08 160 TYR B CA 1
ATOM 4091 C C . TYR B 1 168 ? 57.611 50.399 12.551 1.00 28.58 160 TYR B C 1
ATOM 4092 O O . TYR B 1 168 ? 57.545 51.663 12.405 1.00 27.11 160 TYR B O 1
ATOM 4101 N N . ALA B 1 169 ? 58.547 49.631 11.987 1.00 27.66 161 ALA B N 1
ATOM 4102 C CA . ALA B 1 169 ? 59.575 50.115 11.083 1.00 29.82 161 ALA B CA 1
ATOM 4103 C C . ALA B 1 169 ? 58.933 50.793 9.880 1.00 29.84 161 ALA B C 1
ATOM 4104 O O . ALA B 1 169 ? 59.375 51.842 9.447 1.00 31.22 161 ALA B O 1
ATOM 4106 N N . LYS B 1 170 ? 57.866 50.213 9.365 1.00 32.30 162 LYS B N 1
ATOM 4107 C CA . LYS B 1 170 ? 57.185 50.759 8.200 1.00 32.22 162 LYS B CA 1
ATOM 4108 C C . LYS B 1 170 ? 56.492 52.085 8.554 1.00 33.29 162 LYS B C 1
ATOM 4109 O O . LYS B 1 170 ? 56.763 53.083 7.906 1.00 33.54 162 LYS B O 1
ATOM 4115 N N . GLN B 1 171 ? 55.619 52.082 9.561 1.00 30.39 163 GLN B N 1
ATOM 4116 C CA . GLN B 1 171 ? 54.864 53.274 9.982 1.00 33.97 163 GLN B CA 1
ATOM 4117 C C . GLN B 1 171 ? 55.758 54.390 10.485 1.00 36.43 163 GLN B C 1
ATOM 4118 O O . GLN B 1 171 ? 55.506 55.524 10.185 1.00 36.72 163 GLN B O 1
ATOM 4124 N N . SER B 1 172 ? 56.856 54.078 11.161 1.00 33.18 164 SER B N 1
ATOM 4125 C CA . SER B 1 172 ? 57.726 55.113 11.642 1.00 33.10 164 SER B CA 1
ATOM 4126 C C . SER B 1 172 ? 58.845 55.520 10.664 1.00 37.18 164 SER B C 1
ATOM 4127 O O . SER B 1 172 ? 59.614 56.446 10.973 1.00 36.24 164 SER B O 1
ATOM 4130 N N . GLU B 1 173 ? 58.967 54.803 9.535 1.00 35.98 165 GLU B N 1
ATOM 4131 C CA . GLU B 1 173 ? 60.029 55.041 8.549 1.00 35.63 165 GLU B CA 1
ATOM 4132 C C . GLU B 1 173 ? 61.422 54.906 9.114 1.00 37.36 165 GLU B C 1
ATOM 4133 O O . GLU B 1 173 ? 62.306 55.743 8.834 1.00 34.30 165 GLU B O 1
ATOM 4139 N N . GLN B 1 174 ? 61.618 53.876 9.947 1.00 38.98 166 GLN B N 1
ATOM 4140 C CA . GLN B 1 174 ? 62.922 53.596 10.557 1.00 39.38 166 GLN B CA 1
ATOM 4141 C C . GLN B 1 174 ? 63.349 52.151 10.231 1.00 39.61 166 GLN B C 1
ATOM 4142 O O . GLN B 1 174 ? 63.096 51.211 11.023 1.00 35.07 166 GLN B O 1
ATOM 4148 N N . PRO B 1 175 ? 63.986 51.965 9.054 1.00 39.97 167 PRO B N 1
ATOM 4149 C CA . PRO B 1 175 ? 64.345 50.639 8.525 1.00 38.12 167 PRO B CA 1
ATOM 4150 C C . PRO B 1 175 ? 65.303 49.910 9.411 1.00 37.56 167 PRO B C 1
ATOM 4151 O O . PRO B 1 175 ? 65.414 48.697 9.265 1.00 36.83 167 PRO B O 1
ATOM 4155 N N . GLU B 1 176 ? 66.020 50.612 10.297 1.00 37.09 168 GLU B N 1
ATOM 4156 C CA . GLU B 1 176 ? 67.026 49.921 11.118 1.00 37.51 168 GLU B CA 1
ATOM 4157 C C . GLU B 1 176 ? 66.399 48.896 12.063 1.00 39.08 168 GLU B C 1
ATOM 4158 O O . GLU B 1 176 ? 67.045 47.927 12.411 1.00 34.93 168 GLU B O 1
ATOM 4164 N N . TYR B 1 177 ? 65.139 49.101 12.483 1.00 34.66 169 TYR B N 1
ATOM 4165 C CA . TYR B 1 177 ? 64.475 48.089 13.294 1.00 32.77 169 TYR B CA 1
ATOM 4166 C C . TYR B 1 177 ? 64.439 46.737 12.546 1.00 34.62 169 TYR B C 1
ATOM 4167 O O . TYR B 1 177 ? 64.464 45.676 13.167 1.00 33.33 169 TYR B O 1
ATOM 4176 N N . LEU B 1 178 ? 64.361 46.772 11.217 1.00 34.60 170 LEU B N 1
ATOM 4177 C CA . LEU B 1 178 ? 64.229 45.535 10.458 1.00 37.93 170 LEU B CA 1
ATOM 4178 C C . LEU B 1 178 ? 65.500 44.751 10.536 1.00 37.01 170 LEU B C 1
ATOM 4179 O O . LEU B 1 178 ? 65.453 43.528 10.530 1.00 33.62 170 LEU B O 1
ATOM 4184 N N . ASP B 1 179 ? 66.631 45.457 10.576 1.00 39.43 171 ASP B N 1
ATOM 4185 C CA . ASP B 1 179 ? 67.922 44.798 10.690 1.00 40.84 171 ASP B CA 1
ATOM 4186 C C . ASP B 1 179 ? 68.080 44.066 12.005 1.00 37.47 171 ASP B C 1
ATOM 4187 O O . ASP B 1 179 ? 68.653 42.949 12.074 1.00 34.23 171 ASP B O 1
ATOM 4192 N N . GLU B 1 180 ? 67.636 44.729 13.061 1.00 32.57 172 GLU B N 1
ATOM 4193 C CA . GLU B 1 180 ? 67.714 44.132 14.366 1.00 35.65 172 GLU B CA 1
ATOM 4194 C C . GLU B 1 180 ? 66.764 42.899 14.408 1.00 31.82 172 GLU B C 1
ATOM 4195 O O . GLU B 1 180 ? 67.142 41.849 14.923 1.00 29.96 172 GLU B O 1
ATOM 4201 N N . MET B 1 181 ? 65.569 43.050 13.824 1.00 28.08 173 MET B N 1
ATOM 4202 C CA . MET B 1 181 ? 64.602 41.947 13.720 1.00 30.77 173 MET B CA 1
ATOM 4203 C C . MET B 1 181 ? 65.272 40.746 13.041 1.00 30.02 173 MET B C 1
ATOM 4204 O O . MET B 1 181 ? 65.166 39.612 13.523 1.00 28.21 173 MET B O 1
ATOM 4209 N N . HIS B 1 182 ? 65.977 41.013 11.940 1.00 28.10 174 HIS B N 1
ATOM 4210 C CA . HIS B 1 182 ? 66.606 39.957 11.144 1.00 27.71 174 HIS B CA 1
ATOM 4211 C C . HIS B 1 182 ? 67.635 39.233 11.948 1.00 26.53 174 HIS B C 1
ATOM 4212 O O . HIS B 1 182 ? 67.706 38.029 11.905 1.00 28.72 174 HIS B O 1
ATOM 4219 N N . LYS B 1 183 ? 68.458 39.963 12.690 1.00 28.55 175 LYS B N 1
ATOM 4220 C CA . LYS B 1 183 ? 69.498 39.313 13.464 1.00 29.07 175 LYS B CA 1
ATOM 4221 C C . LYS B 1 183 ? 68.848 38.269 14.395 1.00 28.04 175 LYS B C 1
ATOM 4222 O O . LYS B 1 183 ? 69.334 37.132 14.551 1.00 25.51 175 LYS B O 1
ATOM 4228 N N . TYR B 1 184 ? 67.753 38.646 15.051 1.00 24.47 176 TYR B N 1
ATOM 4229 C CA . TYR B 1 184 ? 67.217 37.708 16.053 1.00 24.50 176 TYR B CA 1
ATOM 4230 C C . TYR B 1 184 ? 66.423 36.589 15.388 1.00 23.28 176 TYR B C 1
ATOM 4231 O O . TYR B 1 184 ? 66.413 35.459 15.875 1.00 25.88 176 TYR B O 1
ATOM 4240 N N . TYR B 1 185 ? 65.831 36.867 14.237 1.00 23.15 177 TYR B N 1
ATOM 4241 C CA . TYR B 1 185 ? 65.017 35.886 13.559 1.00 23.95 177 TYR B CA 1
ATOM 4242 C C . TYR B 1 185 ? 65.975 34.786 13.081 1.00 25.31 177 TYR B C 1
ATOM 4243 O O . TYR B 1 185 ? 65.657 33.582 13.157 1.00 23.96 177 TYR B O 1
ATOM 4252 N N . MET B 1 186 ? 67.169 35.195 12.627 1.00 25.17 178 MET B N 1
ATOM 4253 C CA . MET B 1 186 ? 68.157 34.226 12.087 1.00 25.58 178 MET B CA 1
ATOM 4254 C C . MET B 1 186 ? 68.647 33.292 13.181 1.00 27.41 178 MET B C 1
ATOM 4255 O O . MET B 1 186 ? 68.880 32.110 12.906 1.00 28.04 178 MET B O 1
ATOM 4260 N N . GLU B 1 187 ? 68.803 33.818 14.406 1.00 24.55 179 GLU B N 1
ATOM 4261 C CA . GLU B 1 187 ? 69.198 32.985 15.537 1.00 26.74 179 GLU B CA 1
ATOM 4262 C C . GLU B 1 187 ? 68.127 31.915 15.747 1.00 24.20 179 GLU B C 1
ATOM 4263 O O . GLU B 1 187 ? 68.472 30.759 15.942 1.00 23.32 179 GLU B O 1
ATOM 4269 N N . THR B 1 188 ? 66.853 32.301 15.773 1.00 21.30 180 THR B N 1
ATOM 4270 C CA . THR B 1 188 ? 65.800 31.293 15.962 1.00 21.90 180 THR B CA 1
ATOM 4271 C C . THR B 1 188 ? 65.824 30.226 14.843 1.00 19.96 180 THR B C 1
ATOM 4272 O O . THR B 1 188 ? 65.732 29.018 15.072 1.00 23.03 180 THR B O 1
ATOM 4276 N N . TYR B 1 189 ? 65.866 30.713 13.628 1.00 21.10 181 TYR B N 1
ATOM 4277 C CA . TYR B 1 189 ? 65.890 29.888 12.426 1.00 22.35 181 TYR B CA 1
ATOM 4278 C C . TYR B 1 189 ? 67.055 28.876 12.473 1.00 24.51 181 TYR B C 1
ATOM 4279 O O . TYR B 1 189 ? 66.867 27.678 12.305 1.00 24.78 181 TYR B O 1
ATOM 4288 N N . ASN B 1 190 ? 68.245 29.367 12.764 1.00 26.07 182 ASN B N 1
ATOM 4289 C CA . ASN B 1 190 ? 69.451 28.529 12.799 1.00 27.05 182 ASN B CA 1
ATOM 4290 C C . ASN B 1 190 ? 69.418 27.484 13.893 1.00 26.56 182 ASN B C 1
ATOM 4291 O O . ASN B 1 190 ? 69.951 26.418 13.723 1.00 26.18 182 ASN B O 1
ATOM 4296 N N . ARG B 1 191 ? 68.719 27.782 14.984 1.00 26.33 183 ARG B N 1
ATOM 4297 C CA . ARG B 1 191 ? 68.515 26.829 16.041 1.00 24.29 183 ARG B CA 1
ATOM 4298 C C . ARG B 1 191 ? 67.376 25.820 15.795 1.00 24.78 183 ARG B C 1
ATOM 4299 O O . ARG B 1 191 ? 67.553 24.617 16.007 1.00 23.79 183 ARG B O 1
ATOM 4307 N N . LEU B 1 192 ? 66.217 26.266 15.347 1.00 23.85 184 LEU B N 1
ATOM 4308 C CA . LEU B 1 192 ? 65.043 25.413 15.481 1.00 22.15 184 LEU B CA 1
ATOM 4309 C C . LEU B 1 192 ? 64.447 24.981 14.159 1.00 23.34 184 LEU B C 1
ATOM 4310 O O . LEU B 1 192 ? 63.566 24.089 14.136 1.00 23.20 184 LEU B O 1
ATOM 4315 N N . TYR B 1 193 ? 64.848 25.617 13.048 1.00 23.19 185 TYR B N 1
ATOM 4316 C CA . TYR B 1 193 ? 64.243 25.207 11.761 1.00 22.48 185 TYR B CA 1
ATOM 4317 C C . TYR B 1 193 ? 64.931 23.914 11.293 1.00 24.31 185 TYR B C 1
ATOM 4318 O O . TYR B 1 193 ? 66.146 23.851 11.176 1.00 26.42 185 TYR B O 1
ATOM 4327 N N . ASP B 1 194 ? 64.136 22.876 11.129 1.00 25.28 186 ASP B N 1
ATOM 4328 C CA . ASP B 1 194 ? 64.657 21.562 10.754 1.00 24.60 186 ASP B CA 1
ATOM 4329 C C . ASP B 1 194 ? 64.697 21.549 9.236 1.00 24.65 186 ASP B C 1
ATOM 4330 O O . ASP B 1 194 ? 63.673 21.394 8.596 1.00 22.99 186 ASP B O 1
ATOM 4335 N N . LYS B 1 195 ? 65.895 21.749 8.680 1.00 26.46 187 LYS B N 1
ATOM 4336 C CA . LYS B 1 195 ? 66.077 21.804 7.193 1.00 28.23 187 LYS B CA 1
ATOM 4337 C C . LYS B 1 195 ? 65.652 20.587 6.407 1.00 30.00 187 LYS B C 1
ATOM 4338 O O . LYS B 1 195 ? 65.267 20.698 5.254 1.00 34.41 187 LYS B O 1
ATOM 4344 N N . GLU B 1 196 ? 65.710 19.408 7.017 1.00 31.53 188 GLU B N 1
ATOM 4345 C CA . GLU B 1 196 ? 65.248 18.210 6.342 1.00 31.57 188 GLU B CA 1
ATOM 4346 C C . GLU B 1 196 ? 63.745 18.146 6.385 1.00 30.85 188 GLU B C 1
ATOM 4347 O O . GLU B 1 196 ? 63.148 17.776 5.412 1.00 29.62 188 GLU B O 1
ATOM 4353 N N . GLU B 1 197 ? 63.106 18.472 7.507 1.00 27.49 189 GLU B N 1
ATOM 4354 C CA . GLU B 1 197 ? 61.632 18.340 7.578 1.00 24.68 189 GLU B CA 1
ATOM 4355 C C . GLU B 1 197 ? 60.854 19.599 7.149 1.00 24.34 189 GLU B C 1
ATOM 4356 O O . GLU B 1 197 ? 59.627 19.500 6.979 1.00 23.61 189 GLU B O 1
ATOM 4362 N N . LYS B 1 198 ? 61.540 20.744 7.009 1.00 23.90 190 LYS B N 1
ATOM 4363 C CA . LYS B 1 198 ? 60.928 22.017 6.625 1.00 25.98 190 LYS B CA 1
ATOM 4364 C C . LYS B 1 198 ? 59.886 22.478 7.693 1.00 25.15 190 LYS B C 1
ATOM 4365 O O . LYS B 1 198 ? 58.863 23.108 7.353 1.00 27.09 190 LYS B O 1
ATOM 4371 N N . LEU B 1 199 ? 60.140 22.199 8.970 1.00 22.31 191 LEU B N 1
ATOM 4372 C CA . LEU B 1 199 ? 59.228 22.632 10.018 1.00 22.99 191 LEU B CA 1
ATOM 4373 C C . LEU B 1 199 ? 60.106 23.084 11.209 1.00 24.05 191 LEU B C 1
ATOM 4374 O O . LEU B 1 199 ? 61.296 22.733 11.297 1.00 21.48 191 LEU B O 1
ATOM 4379 N N . PHE B 1 200 ? 59.510 23.848 12.142 1.00 21.71 192 PHE B N 1
ATOM 4380 C CA . PHE B 1 200 ? 60.262 24.306 13.325 1.00 21.01 192 PHE B CA 1
ATOM 4381 C C . PHE B 1 200 ? 60.037 23.391 14.546 1.00 19.96 192 PHE B C 1
ATOM 4382 O O . PHE B 1 200 ? 58.890 23.070 14.884 1.00 21.14 192 PHE B O 1
ATOM 4390 N N . ALA B 1 201 ? 61.107 23.017 15.231 1.00 20.76 193 ALA B N 1
ATOM 4391 C CA . ALA B 1 201 ? 60.994 22.540 16.619 1.00 22.26 193 ALA B CA 1
ATOM 4392 C C . ALA B 1 201 ? 60.577 23.737 17.501 1.00 20.83 193 ALA B C 1
ATOM 4393 O O . ALA B 1 201 ? 60.955 24.900 17.246 1.00 22.57 193 ALA B O 1
ATOM 4395 N N . ARG B 1 202 ? 59.823 23.437 18.549 1.00 20.55 194 ARG B N 1
ATOM 4396 C CA . ARG B 1 202 ? 59.312 24.525 19.402 1.00 21.03 194 ARG B CA 1
ATOM 4397 C C . ARG B 1 202 ? 60.452 25.187 20.209 1.00 21.32 194 ARG B C 1
ATOM 4398 O O . ARG B 1 202 ? 60.443 26.394 20.377 1.00 19.23 194 ARG B O 1
ATOM 4406 N N . ASP B 1 203 ? 61.412 24.404 20.705 1.00 19.97 195 ASP B N 1
ATOM 4407 C CA . ASP B 1 203 ? 62.547 24.927 21.477 1.00 18.81 195 ASP B CA 1
ATOM 4408 C C . ASP B 1 203 ? 63.612 23.805 21.499 1.00 21.37 195 ASP B C 1
ATOM 4409 O O . ASP B 1 203 ? 63.355 22.696 20.950 1.00 19.42 195 ASP B O 1
ATOM 4414 N N . SER B 1 204 ? 64.783 24.053 22.085 1.00 20.46 196 SER B N 1
ATOM 4415 C CA . SER B 1 204 ? 65.881 23.052 21.979 1.00 22.53 196 SER B CA 1
ATOM 4416 C C . SER B 1 204 ? 65.553 21.632 22.452 1.00 22.40 196 SER B C 1
ATOM 4417 O O . SER B 1 204 ? 66.129 20.667 21.948 1.00 23.13 196 SER B O 1
ATOM 4420 N N . ARG B 1 205 ? 64.636 21.507 23.404 1.00 22.15 197 ARG B N 1
ATOM 4421 C CA . ARG B 1 205 ? 64.237 20.166 23.907 1.00 24.24 197 ARG B CA 1
ATOM 4422 C C . ARG B 1 205 ? 63.782 19.246 22.773 1.00 21.85 197 ARG B C 1
ATOM 4423 O O . ARG B 1 205 ? 63.859 18.016 22.918 1.00 22.70 197 ARG B O 1
ATOM 4431 N N . PHE B 1 206 ? 63.254 19.831 21.690 1.00 20.40 198 PHE B N 1
ATOM 4432 C CA . PHE B 1 206 ? 62.611 19.024 20.638 1.00 20.06 198 PHE B CA 1
ATOM 4433 C C . PHE B 1 206 ? 63.529 18.781 19.442 1.00 20.15 198 PHE B C 1
ATOM 4434 O O . PHE B 1 206 ? 63.161 18.050 18.548 1.00 21.94 198 PHE B O 1
ATOM 4442 N N . VAL B 1 207 ? 64.750 19.302 19.477 1.00 21.75 199 VAL B N 1
ATOM 4443 C CA . VAL B 1 207 ? 65.726 19.073 18.417 1.00 21.71 199 VAL B CA 1
ATOM 4444 C C . VAL B 1 207 ? 66.359 17.701 18.737 1.00 23.00 199 VAL B C 1
ATOM 4445 O O . VAL B 1 207 ? 66.719 17.446 19.884 1.00 21.87 199 VAL B O 1
ATOM 4449 N N . TRP B 1 208 ? 66.502 16.827 17.741 1.00 20.39 200 TRP B N 1
ATOM 4450 C CA . TRP B 1 208 ? 67.081 15.476 18.011 1.00 22.77 200 TRP B CA 1
ATOM 4451 C C . TRP B 1 208 ? 68.599 15.552 18.076 1.00 25.03 200 TRP B C 1
ATOM 4452 O O . TRP B 1 208 ? 69.171 16.247 17.245 1.00 23.25 200 TRP B O 1
ATOM 4463 N N . ASP B 1 209 ? 69.226 14.794 18.980 1.00 25.50 201 ASP B N 1
ATOM 4464 C CA . ASP B 1 209 ? 70.664 14.525 18.933 1.00 28.22 201 ASP B CA 1
ATOM 4465 C C . ASP B 1 209 ? 70.896 13.242 18.216 1.00 31.15 201 ASP B C 1
ATOM 4466 O O . ASP B 1 209 ? 72.031 12.926 17.904 1.00 33.87 201 ASP B O 1
ATOM 4471 N N . GLY B 1 210 ? 69.830 12.495 17.972 1.00 27.49 202 GLY B N 1
ATOM 4472 C CA . GLY B 1 210 ? 69.921 11.235 17.281 1.00 28.92 202 GLY B CA 1
ATOM 447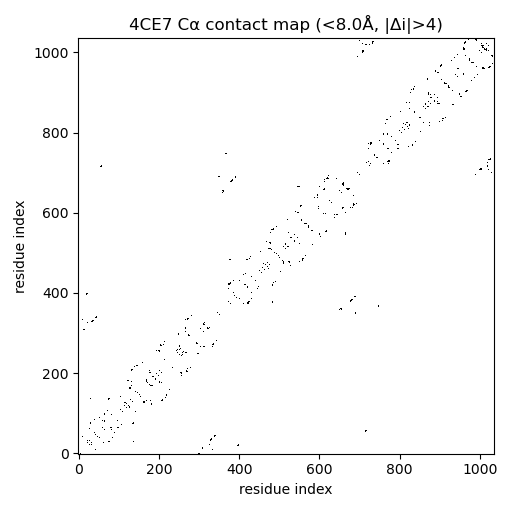3 C C . GLY B 1 210 ? 70.092 10.030 18.184 1.00 33.25 202 GLY B C 1
ATOM 4474 O O . GLY B 1 210 ? 70.757 9.088 17.797 1.00 32.26 202 GLY B O 1
ATOM 4475 N N . ASP B 1 211 ? 69.552 10.012 19.403 1.00 30.10 203 ASP B N 1
ATOM 4476 C CA . ASP B 1 211 ? 69.732 8.793 20.217 1.00 30.28 203 ASP B CA 1
ATOM 4477 C C . ASP B 1 211 ? 68.471 8.475 20.967 1.00 28.89 203 ASP B C 1
ATOM 4478 O O . ASP B 1 211 ? 67.431 9.137 20.780 1.00 25.87 203 ASP B O 1
ATOM 4483 N N . ASP B 1 212 ? 68.555 7.485 21.845 1.00 27.21 204 ASP B N 1
ATOM 4484 C CA . ASP B 1 212 ? 67.372 6.982 22.531 1.00 29.43 204 ASP B CA 1
ATOM 4485 C C . ASP B 1 212 ? 66.801 7.951 23.595 1.00 30.34 204 ASP B C 1
ATOM 4486 O O . ASP B 1 212 ? 65.760 7.690 24.139 1.00 28.16 204 ASP B O 1
ATOM 4491 N N . GLU B 1 213 ? 67.483 9.062 23.880 1.00 25.46 205 GLU B N 1
ATOM 4492 C CA . GLU B 1 213 ? 66.933 10.037 24.819 1.00 26.41 205 GLU B CA 1
ATOM 4493 C C . GLU B 1 213 ? 66.219 11.229 24.174 1.00 26.00 205 GLU B C 1
ATOM 4494 O O . GLU B 1 213 ? 65.776 12.129 24.902 1.00 27.67 205 GLU B O 1
ATOM 4500 N N . ASP B 1 214 ? 66.038 11.212 22.849 1.00 21.96 206 ASP B N 1
ATOM 4501 C CA . ASP B 1 214 ? 65.406 12.372 22.182 1.00 23.46 206 ASP B CA 1
ATOM 4502 C C . ASP B 1 214 ? 63.928 12.341 22.558 1.00 22.90 206 ASP B C 1
ATOM 4503 O O . ASP B 1 214 ? 63.434 11.245 22.804 1.00 21.54 206 ASP B O 1
ATOM 4508 N N . LYS B 1 215 ? 63.253 13.494 22.535 1.00 22.28 207 LYS B N 1
ATOM 4509 C CA . LYS B 1 215 ? 61.825 13.556 22.607 1.00 22.88 207 LYS B CA 1
ATOM 4510 C C . LYS B 1 215 ? 61.167 13.202 21.258 1.00 21.35 207 LYS B C 1
ATOM 4511 O O . LYS B 1 215 ? 61.488 13.792 20.212 1.00 22.60 207 LYS B O 1
ATOM 4517 N N . LYS B 1 216 ? 60.190 12.290 21.300 1.00 20.08 208 LYS B N 1
ATOM 4518 C CA . LYS B 1 216 ? 59.605 11.778 20.067 1.00 19.98 208 LYS B CA 1
ATOM 4519 C C . LYS B 1 216 ? 58.099 11.725 20.256 1.00 19.73 208 LYS B C 1
ATOM 4520 O O . LYS B 1 216 ? 57.591 11.752 21.433 1.00 18.77 208 LYS B O 1
ATOM 4526 N N . GLU B 1 217 ? 57.376 11.682 19.157 1.00 17.36 209 GLU B N 1
ATOM 4527 C CA . GLU B 1 217 ? 55.921 11.478 19.225 1.00 19.48 209 GLU B CA 1
ATOM 4528 C C . GLU B 1 217 ? 55.651 10.015 19.603 1.00 19.29 209 GLU B C 1
ATOM 4529 O O . GLU B 1 217 ? 56.593 9.228 19.646 1.00 21.07 209 GLU B O 1
ATOM 4535 N N . PRO B 1 218 ? 54.368 9.642 19.814 1.00 19.67 210 PRO B N 1
ATOM 4536 C CA . PRO B 1 218 ? 54.050 8.278 20.189 1.00 20.97 210 PRO B CA 1
ATOM 4537 C C . PRO B 1 218 ? 54.407 7.276 19.088 1.00 23.10 210 PRO B C 1
ATOM 4538 O O . PRO B 1 218 ? 54.646 6.080 19.408 1.00 22.61 210 PRO B O 1
ATOM 4542 N N . ASN B 1 219 ? 54.416 7.743 17.820 1.00 21.36 211 ASN B N 1
ATOM 4543 C CA . ASN B 1 219 ? 54.888 6.883 16.717 1.00 22.08 211 ASN B CA 1
ATOM 4544 C C . ASN B 1 219 ? 56.398 6.976 16.412 1.00 21.59 211 ASN B C 1
ATOM 4545 O O . ASN B 1 219 ? 56.841 6.546 15.318 1.00 19.98 211 ASN B O 1
ATOM 4550 N N . GLY B 1 220 ? 57.189 7.608 17.293 1.00 21.16 212 GLY B N 1
ATOM 4551 C CA . GLY B 1 220 ? 58.636 7.650 17.063 1.00 20.77 212 GLY B CA 1
ATOM 4552 C C . GLY B 1 220 ? 59.154 8.798 16.188 1.00 23.05 212 GLY B C 1
ATOM 4553 O O . GLY B 1 220 ? 60.388 9.008 16.105 1.00 20.37 212 GLY B O 1
ATOM 4554 N N . GLU B 1 221 ? 58.247 9.591 15.593 1.00 19.62 213 GLU B N 1
ATOM 4555 C CA . GLU B 1 221 ? 58.698 10.727 14.731 1.00 21.89 213 GLU B CA 1
ATOM 4556 C C . GLU B 1 221 ? 59.144 11.925 15.562 1.00 20.80 213 GLU B C 1
ATOM 4557 O O . GLU B 1 221 ? 58.810 12.031 16.750 1.00 19.44 213 GLU B O 1
ATOM 4563 N N . LYS B 1 222 ? 59.859 12.864 14.928 1.00 20.43 214 LYS B N 1
ATOM 4564 C CA . LYS B 1 222 ? 60.091 14.170 15.548 1.00 19.68 214 LYS B CA 1
ATOM 4565 C C . LYS B 1 222 ? 58.774 14.891 15.909 1.00 18.59 214 LYS B C 1
ATOM 4566 O O . LYS B 1 222 ? 57.735 14.669 15.263 1.00 19.36 214 LYS B O 1
ATOM 4572 N N . VAL B 1 223 ? 58.852 15.684 16.978 1.00 17.15 215 VAL B N 1
ATOM 4573 C CA . VAL B 1 223 ? 57.730 16.480 17.468 1.00 19.57 215 VAL B CA 1
ATOM 4574 C C . VAL B 1 223 ? 57.759 17.847 16.750 1.00 18.96 215 VAL B C 1
ATOM 4575 O O . VAL B 1 223 ? 58.688 18.678 16.927 1.00 19.28 215 VAL B O 1
ATOM 4579 N N . PHE B 1 224 ? 56.711 18.067 15.974 1.00 21.24 216 PHE B N 1
ATOM 4580 C CA . PHE B 1 224 ? 56.475 19.350 15.309 1.00 20.08 216 PHE B CA 1
ATOM 4581 C C . PHE B 1 224 ? 55.015 19.660 15.633 1.00 21.18 216 PHE B C 1
ATOM 4582 O O . PHE B 1 224 ? 54.050 18.909 15.258 1.00 23.10 216 PHE B O 1
ATOM 4590 N N . TRP B 1 225 ? 54.864 20.733 16.385 1.00 20.77 217 TRP B N 1
ATOM 4591 C CA . TRP B 1 225 ? 53.564 21.074 16.905 1.00 19.85 217 TRP B CA 1
ATOM 4592 C C . TRP B 1 225 ? 52.842 21.931 15.901 1.00 20.54 217 TRP B C 1
ATOM 4593 O O . TRP B 1 225 ? 53.455 22.838 15.326 1.00 21.84 217 TRP B O 1
ATOM 4604 N N . SER B 1 226 ? 51.563 21.594 15.611 1.00 20.41 218 SER B N 1
ATOM 4605 C CA . SER B 1 226 ? 50.823 22.304 14.581 1.00 21.57 218 SER B CA 1
ATOM 4606 C C . SER B 1 226 ? 50.676 23.822 14.894 1.00 20.53 218 SER B C 1
ATOM 4607 O O . SER B 1 226 ? 51.050 24.647 14.065 1.00 19.79 218 SER B O 1
ATOM 4610 N N . ARG B 1 227 ? 50.073 24.192 16.040 1.00 18.97 219 ARG B N 1
ATOM 4611 C CA . ARG B 1 227 ? 50.014 25.616 16.392 1.00 20.18 219 ARG B CA 1
ATOM 4612 C C . ARG B 1 227 ? 51.417 26.232 16.432 1.00 19.95 219 ARG B C 1
ATOM 4613 O O . ARG B 1 227 ? 51.663 27.371 15.949 1.00 21.31 219 ARG B O 1
ATOM 4621 N N . GLY B 1 228 ? 52.380 25.477 16.934 1.00 19.25 220 GLY B N 1
ATOM 4622 C CA . GLY B 1 228 ? 53.761 26.026 16.981 1.00 18.25 220 GLY B CA 1
ATOM 4623 C C . GLY B 1 228 ? 54.194 26.464 15.581 1.00 19.51 220 GLY B C 1
ATOM 4624 O O . GLY B 1 228 ? 54.746 27.587 15.385 1.00 20.24 220 GLY B O 1
ATOM 4625 N N . ASN B 1 229 ? 53.967 25.602 14.582 1.00 19.57 221 ASN B N 1
ATOM 4626 C CA . ASN B 1 229 ? 54.366 25.958 13.227 1.00 20.93 221 ASN B CA 1
ATOM 4627 C C . ASN B 1 229 ? 53.400 26.975 12.614 1.00 20.58 221 ASN B C 1
ATOM 4628 O O . ASN B 1 229 ? 53.784 27.782 11.764 1.00 22.22 221 ASN B O 1
ATOM 4633 N N . GLY B 1 230 ? 52.126 26.875 13.009 1.00 21.07 222 GLY B N 1
ATOM 4634 C CA . GLY B 1 230 ? 51.162 27.941 12.685 1.00 21.44 222 GLY B CA 1
ATOM 4635 C C . GLY B 1 230 ? 51.601 29.325 13.080 1.00 20.57 222 GLY B C 1
ATOM 4636 O O . GLY B 1 230 ? 51.431 30.277 12.290 1.00 20.36 222 GLY B O 1
ATOM 4637 N N . TRP B 1 231 ? 52.230 29.466 14.259 1.00 20.09 223 TRP B N 1
ATOM 4638 C CA . TRP B 1 231 ? 52.743 30.780 14.644 1.00 20.68 223 TRP B CA 1
ATOM 4639 C C . TRP B 1 231 ? 53.751 31.265 13.659 1.00 21.03 223 TRP B C 1
ATOM 4640 O O . TRP B 1 231 ? 53.729 32.434 13.244 1.00 22.02 223 TRP B O 1
ATOM 4651 N N . VAL B 1 232 ? 54.693 30.403 13.292 1.00 18.74 224 VAL B N 1
ATOM 4652 C CA . VAL B 1 232 ? 55.751 30.821 12.402 1.00 18.54 224 VAL B CA 1
ATOM 4653 C C . VAL B 1 232 ? 55.241 31.186 11.033 1.00 19.09 224 VAL B C 1
ATOM 4654 O O . VAL B 1 232 ? 55.554 32.290 10.527 1.00 19.81 224 VAL B O 1
ATOM 4658 N N . ILE B 1 233 ? 54.437 30.288 10.445 1.00 20.52 225 ILE B N 1
ATOM 4659 C CA . ILE B 1 233 ? 54.026 30.529 9.053 1.00 22.66 225 ILE B CA 1
ATOM 4660 C C . ILE B 1 233 ? 53.030 31.715 8.974 1.00 23.19 225 ILE B C 1
ATOM 4661 O O . ILE B 1 233 ? 53.122 32.503 8.039 1.00 22.55 225 ILE B O 1
ATOM 4666 N N . GLY B 1 234 ? 52.138 31.835 9.977 1.00 21.63 226 GLY B N 1
ATOM 4667 C CA . GLY B 1 234 ? 51.221 33.000 10.071 1.00 21.44 226 GLY B CA 1
ATOM 4668 C C . GLY B 1 234 ? 51.999 34.287 10.298 1.00 24.14 226 GLY B C 1
ATOM 4669 O O . GLY B 1 234 ? 51.638 35.349 9.743 1.00 24.13 226 GLY B O 1
ATOM 4670 N N . GLY B 1 235 ? 53.103 34.201 11.053 1.00 21.26 227 GLY B N 1
ATOM 4671 C CA . GLY B 1 235 ? 53.992 35.350 11.264 1.00 21.92 227 GLY B CA 1
ATOM 4672 C C . GLY B 1 235 ? 54.650 35.731 9.922 1.00 21.56 227 GLY B C 1
ATOM 4673 O O . GLY B 1 235 ? 54.720 36.916 9.614 1.00 21.69 227 GLY B O 1
ATOM 4674 N N . LEU B 1 236 ? 55.076 34.722 9.144 1.00 21.31 228 LEU B N 1
ATOM 4675 C CA . LEU B 1 236 ? 55.605 34.955 7.783 1.00 23.88 228 LEU B CA 1
ATOM 4676 C C . LEU B 1 236 ? 54.616 35.639 6.871 1.00 24.32 228 LEU B C 1
ATOM 4677 O O . LEU B 1 236 ? 55.017 36.556 6.135 1.00 24.42 228 LEU B O 1
ATOM 4682 N N . ALA B 1 237 ? 53.360 35.174 6.865 1.00 22.39 229 ALA B N 1
ATOM 4683 C CA . ALA B 1 237 ? 52.365 35.828 6.008 1.00 24.01 229 ALA B CA 1
ATOM 4684 C C . ALA B 1 237 ? 52.176 37.298 6.455 1.00 25.60 229 ALA B C 1
ATOM 4685 O O . ALA B 1 237 ? 52.191 38.210 5.603 1.00 25.75 229 ALA B O 1
ATOM 4687 N N . LEU B 1 238 ? 52.021 37.570 7.775 1.00 23.82 230 LEU B N 1
ATOM 4688 C CA . LEU B 1 238 ? 51.911 38.968 8.251 1.00 23.28 230 LEU B CA 1
ATOM 4689 C C . LEU B 1 238 ? 53.159 39.784 7.899 1.00 26.80 230 LEU B C 1
ATOM 4690 O O . LEU B 1 238 ? 53.089 40.940 7.521 1.00 27.96 230 LEU B O 1
ATOM 4695 N N . LEU B 1 239 ? 54.326 39.184 8.054 1.00 23.96 231 LEU B N 1
ATOM 4696 C CA . LEU B 1 239 ? 55.529 39.878 7.753 1.00 27.36 231 LEU B CA 1
ATOM 4697 C C . LEU B 1 239 ? 55.604 40.285 6.248 1.00 28.24 231 LEU B C 1
ATOM 4698 O O . LEU B 1 239 ? 55.795 41.470 5.943 1.00 28.78 231 LEU B O 1
ATOM 4703 N N . LEU B 1 240 ? 55.520 39.301 5.344 1.00 27.34 232 LEU B N 1
ATOM 4704 C CA . LEU B 1 240 ? 55.647 39.518 3.917 1.00 28.10 232 LEU B CA 1
ATOM 4705 C C . LEU B 1 240 ? 54.517 40.446 3.391 1.00 30.42 232 LEU B C 1
ATOM 4706 O O . LEU B 1 240 ? 54.696 41.093 2.388 1.00 29.47 232 LEU B O 1
ATOM 4711 N N . GLU B 1 241 ? 53.376 40.499 4.082 1.00 29.16 233 GLU B N 1
ATOM 4712 C CA . GLU B 1 241 ? 52.271 41.411 3.737 1.00 31.90 233 GLU B CA 1
ATOM 4713 C C . GLU B 1 241 ? 52.741 42.842 3.731 1.00 34.23 233 GLU B C 1
ATOM 4714 O O . GLU B 1 241 ? 52.321 43.570 2.864 1.00 34.25 233 GLU B O 1
ATOM 4720 N N . ASP B 1 242 ? 53.657 43.217 4.632 1.00 32.09 234 ASP B N 1
ATOM 4721 C CA . ASP B 1 242 ? 54.054 44.624 4.838 1.00 31.94 234 ASP B CA 1
ATOM 4722 C C . ASP B 1 242 ? 55.530 44.922 4.722 1.00 32.36 234 ASP B C 1
ATOM 4723 O O . ASP B 1 242 ? 55.937 46.067 4.918 1.00 33.15 234 ASP B O 1
ATOM 4728 N N . MET B 1 243 ? 56.366 43.906 4.475 1.00 29.21 235 MET B N 1
ATOM 4729 C CA . MET B 1 243 ? 57.796 44.136 4.428 1.00 29.92 235 MET B CA 1
ATOM 4730 C C . MET B 1 243 ? 58.078 44.795 3.040 1.00 31.51 235 MET B C 1
ATOM 4731 O O . MET B 1 243 ? 57.427 44.432 2.086 1.00 32.33 235 MET B O 1
ATOM 4736 N N . PRO B 1 244 ? 59.024 45.761 2.935 1.00 35.37 236 PRO B N 1
ATOM 4737 C CA . PRO B 1 244 ? 59.245 46.343 1.585 1.00 37.61 236 PRO B CA 1
ATOM 4738 C C . PRO B 1 244 ? 59.651 45.304 0.563 1.00 40.09 236 PRO B C 1
ATOM 4739 O O . PRO B 1 244 ? 60.514 44.462 0.829 1.00 39.00 236 PRO B O 1
ATOM 4743 N N . GLU B 1 245 ? 59.022 45.395 -0.608 1.00 43.26 237 GLU B N 1
ATOM 4744 C CA . GLU B 1 245 ? 59.351 44.622 -1.797 1.00 45.42 237 GLU B CA 1
ATOM 4745 C C . GLU B 1 245 ? 60.842 44.435 -2.013 1.00 46.75 237 GLU B C 1
ATOM 4746 O O . GLU B 1 245 ? 61.296 43.384 -2.455 1.00 45.43 237 GLU B O 1
ATOM 4752 N N . ASP B 1 246 ? 61.615 45.457 -1.694 1.00 44.69 238 ASP B N 1
ATOM 4753 C CA . ASP B 1 246 ? 63.022 45.440 -2.018 1.00 45.48 238 ASP B CA 1
ATOM 4754 C C . ASP B 1 246 ? 63.860 45.386 -0.752 1.00 43.70 238 ASP B C 1
ATOM 4755 O O . ASP B 1 246 ? 65.031 45.720 -0.789 1.00 41.71 238 ASP B O 1
ATOM 4760 N N . TYR B 1 247 ? 63.276 44.982 0.381 1.00 38.99 239 TYR B N 1
ATOM 4761 C CA . TYR B 1 247 ? 64.077 44.800 1.583 1.00 35.67 239 TYR B CA 1
ATOM 4762 C C . TYR B 1 247 ? 65.202 43.779 1.323 1.00 37.35 239 TYR B C 1
ATOM 4763 O O . TYR B 1 247 ? 64.982 42.741 0.690 1.00 35.74 239 TYR B O 1
ATOM 4772 N N . LYS B 1 248 ? 66.398 44.071 1.827 1.00 36.71 240 LYS B N 1
ATOM 4773 C CA . LYS B 1 248 ? 67.581 43.327 1.412 1.00 40.08 240 LYS B CA 1
ATOM 4774 C C . LYS B 1 248 ? 67.525 41.848 1.807 1.00 42.06 240 LYS B C 1
ATOM 4775 O O . LYS B 1 248 ? 68.160 41.027 1.147 1.00 36.90 240 LYS B O 1
ATOM 4781 N N . HIS B 1 249 ? 66.735 41.482 2.837 1.00 38.07 241 HIS B N 1
ATOM 4782 C CA . HIS B 1 249 ? 66.634 40.046 3.226 1.00 39.87 241 HIS B CA 1
ATOM 4783 C C . HIS B 1 249 ? 65.310 39.404 2.856 1.00 39.91 241 HIS B C 1
ATOM 4784 O O . HIS B 1 249 ? 64.962 38.341 3.361 1.00 38.99 241 HIS B O 1
ATOM 4791 N N . ARG B 1 250 ? 64.528 40.035 1.995 1.00 39.22 242 ARG B N 1
ATOM 4792 C CA . ARG B 1 250 ? 63.179 39.546 1.769 1.00 36.64 242 ARG B CA 1
ATOM 4793 C C . ARG B 1 250 ? 63.144 38.109 1.250 1.00 36.36 242 ARG B C 1
ATOM 4794 O O . ARG B 1 250 ? 62.267 37.311 1.612 1.00 33.96 242 ARG B O 1
ATOM 4802 N N . ASP B 1 251 ? 64.076 37.797 0.360 1.00 34.02 243 ASP B N 1
ATOM 4803 C CA . ASP B 1 251 ? 64.114 36.477 -0.258 1.00 36.10 243 ASP B CA 1
ATOM 4804 C C . ASP B 1 251 ? 64.230 35.348 0.755 1.00 30.52 243 ASP B C 1
ATOM 4805 O O . ASP B 1 251 ? 63.697 34.256 0.494 1.00 29.10 243 ASP B O 1
ATOM 4810 N N . PHE B 1 252 ? 64.996 35.595 1.828 1.00 28.92 244 PHE B N 1
ATOM 4811 C CA . PHE B 1 252 ? 65.105 34.649 2.934 1.00 31.69 244 PHE B CA 1
ATOM 4812 C C . PHE B 1 252 ? 63.683 34.263 3.465 1.00 30.29 244 PHE B C 1
ATOM 4813 O O . PHE B 1 252 ? 63.361 33.044 3.644 1.00 30.17 244 PHE B O 1
ATOM 4821 N N . TYR B 1 253 ? 62.836 35.292 3.660 1.00 30.25 245 TYR B N 1
ATOM 4822 C CA . TYR B 1 253 ? 61.493 35.100 4.257 1.00 27.76 245 TYR B CA 1
ATOM 4823 C C . TYR B 1 253 ? 60.577 34.484 3.274 1.00 28.39 245 TYR B C 1
ATOM 4824 O O . TYR B 1 253 ? 59.823 33.580 3.634 1.00 28.16 245 TYR B O 1
ATOM 4833 N N . VAL B 1 254 ? 60.642 34.946 2.015 1.00 26.95 246 VAL B N 1
ATOM 4834 C CA . VAL B 1 254 ? 59.824 34.361 0.982 1.00 28.44 246 VAL B CA 1
ATOM 4835 C C . VAL B 1 254 ? 60.158 32.855 0.858 1.00 27.98 246 VAL B C 1
ATOM 4836 O O . VAL B 1 254 ? 59.249 32.014 0.755 1.00 26.72 246 VAL B O 1
ATOM 4840 N N . ASN B 1 255 ? 61.433 32.491 0.868 1.00 26.07 247 ASN B N 1
ATOM 4841 C CA A ASN B 1 255 ? 61.758 31.075 0.667 0.50 27.16 247 ASN B CA 1
ATOM 4842 C CA B ASN B 1 255 ? 61.788 31.072 0.671 0.50 27.64 247 ASN B CA 1
ATOM 4843 C C . ASN B 1 255 ? 61.384 30.161 1.864 1.00 27.81 247 ASN B C 1
ATOM 4844 O O . ASN B 1 255 ? 60.844 29.028 1.689 1.00 28.29 247 ASN B O 1
ATOM 4853 N N . LEU B 1 256 ? 61.639 30.645 3.074 1.00 27.31 248 LEU B N 1
ATOM 4854 C CA . LEU B 1 256 ? 61.173 29.937 4.278 1.00 25.34 248 LEU B CA 1
ATOM 4855 C C . LEU B 1 256 ? 59.651 29.697 4.213 1.00 26.16 248 LEU B C 1
ATOM 4856 O O . LEU B 1 256 ? 59.184 28.579 4.409 1.00 24.39 248 LEU B O 1
ATOM 4861 N N . TYR B 1 257 ? 58.909 30.771 3.927 1.00 25.27 249 TYR B N 1
ATOM 4862 C CA . TYR B 1 257 ? 57.479 30.682 3.747 1.00 25.27 249 TYR B CA 1
ATOM 4863 C C . TYR B 1 257 ? 57.090 29.596 2.743 1.00 26.83 249 TYR B C 1
ATOM 4864 O O . TYR B 1 257 ? 56.281 28.744 3.056 1.00 25.59 249 TYR B O 1
ATOM 4873 N N . LYS B 1 258 ? 57.693 29.591 1.540 1.00 26.81 250 LYS B N 1
ATOM 4874 C CA . LYS B 1 258 ? 57.358 28.579 0.556 1.00 26.61 250 LYS B CA 1
ATOM 4875 C C . LYS B 1 258 ? 57.724 27.168 1.005 1.00 25.51 250 LYS B C 1
ATOM 4876 O O . LYS B 1 258 ? 56.961 26.232 0.722 1.00 26.73 250 LYS B O 1
ATOM 4882 N N . GLU B 1 259 ? 58.891 27.010 1.625 1.00 26.11 251 GLU B N 1
ATOM 4883 C CA . GLU B 1 259 ? 59.290 25.676 2.124 1.00 27.73 251 GLU B CA 1
ATOM 4884 C C . GLU B 1 259 ? 58.331 25.172 3.161 1.00 28.17 251 GLU B C 1
ATOM 4885 O O . GLU B 1 259 ? 57.809 24.045 3.016 1.00 26.17 251 GLU B O 1
ATOM 4891 N N . MET B 1 260 ? 57.997 26.025 4.155 1.00 26.01 252 MET B N 1
ATOM 4892 C CA . MET B 1 260 ? 57.040 25.565 5.167 1.00 26.25 252 MET B CA 1
ATOM 4893 C C . MET B 1 260 ? 55.682 25.336 4.580 1.00 26.79 252 MET B C 1
ATOM 4894 O O . MET B 1 260 ? 55.062 24.347 4.943 1.00 23.96 252 MET B O 1
ATOM 4899 N N . ALA B 1 261 ? 55.240 26.193 3.632 1.00 24.85 253 ALA B N 1
ATOM 4900 C CA . ALA B 1 261 ? 53.912 26.031 3.100 1.00 27.09 253 ALA B CA 1
ATOM 4901 C C . ALA B 1 261 ? 53.825 24.669 2.417 1.00 26.32 253 ALA B C 1
ATOM 4902 O O . ALA B 1 261 ? 52.811 23.944 2.519 1.00 23.93 253 ALA B O 1
ATOM 4904 N N . SER B 1 262 ? 54.866 24.366 1.652 1.00 27.68 254 SER B N 1
ATOM 4905 C CA . SER B 1 262 ? 54.918 23.122 0.897 1.00 28.71 254 SER B CA 1
ATOM 4906 C C . SER B 1 262 ? 54.760 21.896 1.785 1.00 27.27 254 SER B C 1
ATOM 4907 O O . SER B 1 262 ? 53.959 21.021 1.479 1.00 25.89 254 SER B O 1
ATOM 4910 N N . ARG B 1 263 ? 55.477 21.860 2.902 1.00 26.42 255 ARG B N 1
ATOM 4911 C CA . ARG B 1 263 ? 55.350 20.729 3.845 1.00 26.31 255 ARG B CA 1
ATOM 4912 C C . ARG B 1 263 ? 53.973 20.664 4.493 1.00 25.82 255 ARG B C 1
ATOM 4913 O O . ARG B 1 263 ? 53.325 19.607 4.515 1.00 23.61 255 ARG B O 1
ATOM 4921 N N . ILE B 1 264 ? 53.477 21.807 4.981 1.00 25.39 256 ILE B N 1
ATOM 4922 C CA . ILE B 1 264 ? 52.222 21.816 5.675 1.00 24.02 256 ILE B CA 1
ATOM 4923 C C . ILE B 1 264 ? 51.109 21.318 4.773 1.00 24.57 256 ILE B C 1
ATOM 4924 O O . ILE B 1 264 ? 50.259 20.556 5.201 1.00 22.94 256 ILE B O 1
ATOM 4929 N N . LEU B 1 265 ? 51.123 21.723 3.503 1.00 25.92 257 LEU B N 1
ATOM 4930 C CA . LEU B 1 265 ? 50.169 21.222 2.515 1.00 26.52 257 LEU B CA 1
ATOM 4931 C C . LEU B 1 265 ? 50.272 19.735 2.395 1.00 27.32 257 LEU B C 1
ATOM 4932 O O . LEU B 1 265 ? 49.264 19.024 2.409 1.00 27.50 257 LEU B O 1
ATOM 4937 N N . GLU B 1 266 ? 51.499 19.267 2.276 1.00 26.37 258 GLU B N 1
ATOM 4938 C CA . GLU B 1 266 ? 51.750 17.869 1.987 1.00 30.67 258 GLU B CA 1
ATOM 4939 C C . GLU B 1 266 ? 51.241 16.979 3.103 1.00 27.60 258 GLU B C 1
ATOM 4940 O O . GLU B 1 266 ? 50.829 15.867 2.836 1.00 25.00 258 GLU B O 1
ATOM 4946 N N . ILE B 1 267 ? 51.308 17.457 4.356 1.00 28.45 259 ILE B N 1
ATOM 4947 C CA . ILE B 1 267 ? 50.925 16.638 5.528 1.00 27.24 259 ILE B CA 1
ATOM 4948 C C . ILE B 1 267 ? 49.514 16.935 5.999 1.00 28.94 259 ILE B C 1
ATOM 4949 O O . ILE B 1 267 ? 49.072 16.423 7.019 1.00 25.16 259 ILE B O 1
ATOM 4954 N N . GLN B 1 268 ? 48.747 17.712 5.232 1.00 25.78 260 GLN B N 1
ATOM 4955 C CA . GLN B 1 268 ? 47.368 17.979 5.651 1.00 26.17 260 GLN B CA 1
ATOM 4956 C C . GLN B 1 268 ? 46.549 16.683 5.705 1.00 29.18 260 GLN B C 1
ATOM 4957 O O . GLN B 1 268 ? 46.516 15.939 4.723 1.00 28.93 260 GLN B O 1
ATOM 4963 N N . PRO B 1 269 ? 45.924 16.364 6.862 1.00 28.70 261 PRO B N 1
ATOM 4964 C CA . PRO B 1 269 ? 45.045 15.175 6.924 1.00 29.17 261 PRO B CA 1
ATOM 4965 C C . PRO B 1 269 ? 43.852 15.198 5.951 1.00 31.04 261 PRO B C 1
ATOM 4966 O O . PRO B 1 269 ? 43.408 16.279 5.482 1.00 28.88 261 PRO B O 1
ATOM 4970 N N . GLU B 1 270 ? 43.381 13.992 5.634 1.00 32.68 262 GLU B N 1
ATOM 4971 C CA . GLU B 1 270 ? 42.257 13.742 4.723 1.00 35.91 262 GLU B CA 1
ATOM 4972 C C . GLU B 1 270 ? 41.034 14.650 4.990 1.00 34.62 262 GLU B C 1
ATOM 4973 O O . GLU B 1 270 ? 40.456 15.201 4.071 1.00 33.20 262 GLU B O 1
ATOM 4979 N N . ASP B 1 271 ? 40.630 14.797 6.259 1.00 32.13 263 ASP B N 1
ATOM 4980 C CA . ASP B 1 271 ? 39.385 15.523 6.544 1.00 29.88 263 ASP B CA 1
ATOM 4981 C C . ASP B 1 271 ? 39.618 17.065 6.556 1.00 29.31 263 ASP B C 1
ATOM 4982 O O . ASP B 1 271 ? 38.688 17.820 6.790 1.00 29.36 263 ASP B O 1
ATOM 4987 N N . GLY B 1 272 ? 40.841 17.517 6.250 1.00 28.11 264 GLY B N 1
ATOM 4988 C CA . GLY B 1 272 ? 41.105 18.950 6.081 1.00 28.67 264 GLY B CA 1
ATOM 4989 C C . GLY B 1 272 ? 41.730 19.687 7.272 1.00 26.51 264 GLY B C 1
ATOM 4990 O O . GLY B 1 272 ? 42.406 20.668 7.078 1.00 27.56 264 GLY B O 1
ATOM 4991 N N . LEU B 1 273 ? 41.496 19.177 8.479 1.00 26.61 265 LEU B N 1
ATOM 4992 C CA . LEU B 1 273 ? 42.013 19.713 9.732 1.00 27.93 265 LEU B CA 1
ATOM 4993 C C . LEU B 1 273 ? 43.349 19.056 10.147 1.00 26.44 265 LEU B C 1
ATOM 4994 O O . LEU B 1 273 ? 43.428 17.827 10.258 1.00 25.68 265 LEU B O 1
ATOM 4999 N N . TRP B 1 274 ? 44.379 19.870 10.394 1.00 23.51 266 TRP B N 1
ATOM 5000 C CA . TRP B 1 274 ? 45.671 19.370 10.893 1.00 22.96 266 TRP B CA 1
ATOM 5001 C C . TRP B 1 274 ? 45.471 18.999 12.341 1.00 22.51 266 TRP B C 1
ATOM 5002 O O . TRP B 1 274 ? 44.750 19.714 13.056 1.00 21.14 266 TRP B O 1
ATOM 5013 N N . ARG B 1 275 ? 46.059 17.866 12.788 1.00 21.91 267 ARG B N 1
ATOM 5014 C CA . ARG B 1 275 ? 46.029 17.523 14.217 1.00 22.08 267 ARG B CA 1
ATOM 5015 C C . ARG B 1 275 ? 47.042 18.344 14.941 1.00 20.87 267 ARG B C 1
ATOM 5016 O O . ARG B 1 275 ? 47.880 18.984 14.315 1.00 25.61 267 ARG B O 1
ATOM 5024 N N . THR B 1 276 ? 46.963 18.352 16.256 1.00 21.08 268 THR B N 1
ATOM 5025 C CA . THR B 1 276 ? 47.902 19.099 17.056 1.00 22.47 268 THR B CA 1
ATOM 5026 C C . THR B 1 276 ? 49.363 18.627 16.826 1.00 22.95 268 THR B C 1
ATOM 5027 O O . THR B 1 276 ? 50.321 19.402 16.960 1.00 19.89 268 THR B O 1
ATOM 5031 N N . SER B 1 277 ? 49.515 17.335 16.540 1.00 21.76 269 SER B N 1
ATOM 5032 C CA . SER B 1 277 ? 50.825 16.788 16.128 1.00 21.14 269 SER B CA 1
ATOM 5033 C C . SER B 1 277 ? 50.888 16.705 14.601 1.00 21.03 269 SER B C 1
ATOM 5034 O O . SER B 1 277 ? 49.999 16.091 13.971 1.00 23.30 269 SER B O 1
ATOM 5037 N N . LEU B 1 278 ? 51.919 17.305 14.009 1.00 20.81 270 LEU B N 1
ATOM 5038 C CA . LEU B 1 278 ? 52.081 17.300 12.556 1.00 22.04 270 LEU B CA 1
ATOM 5039 C C . LEU B 1 278 ? 52.535 15.932 12.045 1.00 23.27 270 LEU B C 1
ATOM 5040 O O . LEU B 1 278 ? 52.043 15.505 11.011 1.00 22.58 270 LEU B O 1
ATOM 5045 N N . LEU B 1 279 ? 53.464 15.267 12.729 1.00 22.12 271 LEU B N 1
ATOM 5046 C CA . LEU B 1 279 ? 53.959 13.956 12.229 1.00 26.07 271 LEU B CA 1
ATOM 5047 C C . LEU B 1 279 ? 53.374 12.735 12.922 1.00 25.72 271 LEU B C 1
ATOM 5048 O O . LEU B 1 279 ? 53.610 11.607 12.502 1.00 24.42 271 LEU B O 1
ATOM 5053 N N . SER B 1 280 ? 52.546 12.953 13.936 1.00 23.31 272 SER B N 1
ATOM 5054 C CA . SER B 1 280 ? 51.845 11.831 14.535 1.00 22.63 272 SER B CA 1
ATOM 5055 C C . SER B 1 280 ? 50.355 12.127 14.716 1.00 23.27 272 SER B C 1
ATOM 5056 O O . SER B 1 280 ? 49.846 12.077 15.845 1.00 22.77 272 SER B O 1
ATOM 5059 N N . PRO B 1 281 ? 49.663 12.453 13.610 1.00 23.38 273 PRO B N 1
ATOM 5060 C CA . PRO B 1 281 ? 48.244 12.899 13.695 1.00 24.72 273 PRO B CA 1
ATOM 5061 C C . PRO B 1 281 ? 47.328 11.741 14.150 1.00 24.62 273 PRO B C 1
ATOM 5062 O O . PRO B 1 281 ? 46.267 11.975 14.801 1.00 23.10 273 PRO B O 1
ATOM 5066 N N . GLU B 1 282 ? 47.743 10.504 13.859 1.00 24.87 274 GLU B N 1
ATOM 5067 C CA . GLU B 1 282 ? 46.963 9.322 14.312 1.00 28.17 274 GLU B CA 1
ATOM 5068 C C . GLU B 1 282 ? 46.874 9.227 15.860 1.00 27.44 274 GLU B C 1
ATOM 5069 O O . GLU B 1 282 ? 45.988 8.518 16.391 1.00 25.47 274 GLU B O 1
ATOM 5075 N N . SER B 1 283 ? 47.744 9.935 16.600 1.00 24.76 275 SER B N 1
ATOM 5076 C CA . SER B 1 283 ? 47.558 10.014 18.064 1.00 24.50 275 SER B CA 1
ATOM 5077 C C . SER B 1 283 ? 46.339 10.815 18.547 1.00 27.94 275 SER B C 1
ATOM 5078 O O . SER B 1 283 ? 46.077 10.864 19.767 1.00 27.38 275 SER B O 1
ATOM 5081 N N . TYR B 1 284 ? 45.616 11.487 17.653 1.00 26.56 276 TYR B N 1
ATOM 5082 C CA . TYR B 1 284 ? 44.487 12.302 18.094 1.00 29.77 276 TYR B CA 1
ATOM 5083 C C . TYR B 1 284 ? 43.267 11.874 17.336 1.00 35.72 276 TYR B C 1
ATOM 5084 O O . TYR B 1 284 ? 43.377 11.485 16.172 1.00 36.67 276 TYR B O 1
ATOM 5093 N N . ASP B 1 285 ? 42.105 12.021 17.953 1.00 33.24 277 ASP B N 1
ATOM 5094 C CA . ASP B 1 285 ? 40.901 11.541 17.329 1.00 36.76 277 ASP B CA 1
ATOM 5095 C C . ASP B 1 285 ? 40.299 12.586 16.438 1.00 33.85 277 ASP B C 1
ATOM 5096 O O . ASP B 1 285 ? 39.538 12.259 15.578 1.00 34.27 277 ASP B O 1
ATOM 5101 N N . HIS B 1 286 ? 40.622 13.857 16.647 1.00 28.15 278 HIS B N 1
ATOM 5102 C CA . HIS B 1 286 ? 40.018 14.887 15.845 1.00 27.96 278 HIS B CA 1
ATOM 5103 C C . HIS B 1 286 ? 41.079 15.922 15.558 1.00 25.37 278 HIS B C 1
ATOM 5104 O O . HIS B 1 286 ? 42.041 16.034 16.303 1.00 25.76 278 HIS B O 1
ATOM 5111 N N . GLY B 1 287 ? 40.892 16.705 14.504 1.00 22.23 279 GLY B N 1
ATOM 5112 C CA . GLY B 1 287 ? 41.852 17.748 14.115 1.00 22.44 279 GLY B CA 1
ATOM 5113 C C . GLY B 1 287 ? 41.726 18.908 15.108 1.00 21.92 279 GLY B C 1
ATOM 5114 O O . GLY B 1 287 ? 40.818 18.896 15.966 1.00 23.66 279 GLY B O 1
ATOM 5115 N N . GLU B 1 288 ? 42.671 19.846 15.073 1.00 21.25 280 GLU B N 1
ATOM 5116 C CA . GLU B 1 288 ? 42.685 20.893 16.136 1.00 21.96 280 GLU B CA 1
ATOM 5117 C C . GLU B 1 288 ? 42.543 22.203 15.377 1.00 23.49 280 GLU B C 1
ATOM 5118 O O . GLU B 1 288 ? 43.154 22.375 14.337 1.00 23.09 280 GLU B O 1
ATOM 5124 N N . VAL B 1 289 ? 41.694 23.111 15.860 1.00 22.72 281 VAL B N 1
ATOM 5125 C CA . VAL B 1 289 ? 41.333 24.298 15.013 1.00 23.00 281 VAL B CA 1
ATOM 5126 C C . VAL B 1 289 ? 42.344 25.425 14.926 1.00 21.80 281 VAL B C 1
ATOM 5127 O O . VAL B 1 289 ? 42.481 26.026 13.870 1.00 21.31 281 VAL B O 1
ATOM 5131 N N . SER B 1 290 ? 43.013 25.756 16.039 1.00 23.05 282 SER B N 1
ATOM 5132 C CA . SER B 1 290 ? 43.818 26.970 16.069 1.00 21.97 282 SER B CA 1
ATOM 5133 C C . SER B 1 290 ? 45.048 26.820 15.132 1.00 21.74 282 SER B C 1
ATOM 5134 O O . SER B 1 290 ? 45.376 27.787 14.367 1.00 22.05 282 SER B O 1
ATOM 5137 N N . GLY B 1 291 ? 45.773 25.680 15.186 1.00 19.93 283 GLY B N 1
ATOM 5138 C CA . GLY B 1 291 ? 46.910 25.528 14.259 1.00 20.40 283 GLY B CA 1
ATOM 5139 C C . GLY B 1 291 ? 46.427 25.487 12.794 1.00 21.51 283 GLY B C 1
ATOM 5140 O O . GLY B 1 291 ? 46.995 26.168 11.945 1.00 21.96 283 GLY B O 1
ATOM 5141 N N . SER B 1 292 ? 45.344 24.742 12.543 1.00 21.80 284 SER B N 1
ATOM 5142 C CA . SER B 1 292 ? 44.710 24.630 11.202 1.00 23.68 284 SER B CA 1
ATOM 5143 C C . SER B 1 292 ? 44.318 26.017 10.695 1.00 24.90 284 SER B C 1
ATOM 5144 O O . SER B 1 292 ? 44.535 26.335 9.521 1.00 23.71 284 SER B O 1
ATOM 5147 N N . ALA B 1 293 ? 43.773 26.840 11.585 1.00 22.77 285 ALA B N 1
ATOM 5148 C CA . ALA B 1 293 ? 43.412 28.235 11.203 1.00 23.39 285 ALA B CA 1
ATOM 5149 C C . ALA B 1 293 ? 44.632 29.108 10.803 1.00 21.82 285 ALA B C 1
ATOM 5150 O O . ALA B 1 293 ? 44.598 29.788 9.785 1.00 21.82 285 ALA B O 1
ATOM 5152 N N . PHE B 1 294 ? 45.724 29.039 11.560 1.00 21.66 286 PHE B N 1
ATOM 5153 C CA . PHE B 1 294 ? 46.955 29.715 11.151 1.00 20.90 286 PHE B CA 1
ATOM 5154 C C . PHE B 1 294 ? 47.475 29.196 9.824 1.00 22.51 286 PHE B C 1
ATOM 5155 O O . PHE B 1 294 ? 47.905 30.013 8.986 1.00 23.39 286 PHE B O 1
ATOM 5163 N N . HIS B 1 295 ? 47.493 27.868 9.626 1.00 21.84 287 HIS B N 1
ATOM 5164 C CA . HIS B 1 295 ? 47.916 27.365 8.294 1.00 22.09 287 HIS B CA 1
ATOM 5165 C C . HIS B 1 295 ? 47.017 27.834 7.157 1.00 22.27 287 HIS B C 1
ATOM 5166 O O . HIS B 1 295 ? 47.483 28.222 6.098 1.00 23.87 287 HIS B O 1
ATOM 5173 N N . THR B 1 296 ? 45.712 27.749 7.356 1.00 22.28 288 THR B N 1
ATOM 5174 C CA . THR B 1 296 ? 44.723 28.162 6.337 1.00 24.56 288 THR B CA 1
ATOM 5175 C C . THR B 1 296 ? 44.859 29.689 6.039 1.00 25.50 288 THR B C 1
ATOM 5176 O O . THR B 1 296 ? 44.866 30.102 4.885 1.00 24.76 288 THR B O 1
ATOM 5180 N N . PHE B 1 297 ? 44.948 30.515 7.077 1.00 23.14 289 PHE B N 1
ATOM 5181 C CA . PHE B 1 297 ? 45.360 31.924 6.907 1.00 22.83 289 PHE B CA 1
ATOM 5182 C C . PHE B 1 297 ? 46.610 32.051 6.049 1.00 24.22 289 PHE B C 1
ATOM 5183 O O . PHE B 1 297 ? 46.566 32.694 4.997 1.00 23.68 289 PHE B O 1
ATOM 5191 N N . ALA B 1 298 ? 47.710 31.386 6.427 1.00 24.01 290 ALA B N 1
ATOM 5192 C CA . ALA B 1 298 ? 48.990 31.630 5.742 1.00 23.15 290 ALA B CA 1
ATOM 5193 C C . ALA B 1 298 ? 48.956 31.097 4.286 1.00 25.17 290 ALA B C 1
ATOM 5194 O O . ALA B 1 298 ? 49.464 31.730 3.367 1.00 24.31 290 ALA B O 1
ATOM 5196 N N . LEU B 1 299 ? 48.364 29.933 4.122 1.00 24.03 291 LEU B N 1
ATOM 5197 C CA . LEU B 1 299 ? 48.153 29.353 2.793 1.00 25.76 291 LEU B CA 1
ATOM 5198 C C . LEU B 1 299 ? 47.239 30.179 1.876 1.00 26.81 291 LEU B C 1
ATOM 5199 O O . LEU B 1 299 ? 47.614 30.411 0.710 1.00 28.18 291 LEU B O 1
ATOM 5204 N N . ALA B 1 300 ? 46.047 30.549 2.341 1.00 24.45 292 ALA B N 1
ATOM 5205 C CA . ALA B 1 300 ? 45.128 31.367 1.534 1.00 27.23 292 ALA B CA 1
ATOM 5206 C C . ALA B 1 300 ? 45.822 32.693 1.166 1.00 28.87 292 ALA B C 1
ATOM 5207 O O . ALA B 1 300 ? 45.740 33.195 0.014 1.00 28.12 292 ALA B O 1
ATOM 5209 N N . TRP B 1 301 ? 46.569 33.236 2.122 1.00 28.24 293 TRP B N 1
ATOM 5210 C CA . TRP B 1 301 ? 47.312 34.471 1.896 1.00 28.00 293 TRP B CA 1
ATOM 5211 C C . TRP B 1 301 ? 48.292 34.304 0.749 1.00 30.61 293 TRP B C 1
ATOM 5212 O O . TRP B 1 301 ? 48.375 35.154 -0.164 1.00 31.65 293 TRP B O 1
ATOM 5223 N N . GLY B 1 302 ? 49.045 33.206 0.764 1.00 29.19 294 GLY B N 1
ATOM 5224 C CA . GLY B 1 302 ? 50.039 32.940 -0.265 1.00 29.70 294 GLY B CA 1
ATOM 5225 C C . GLY B 1 302 ? 49.447 32.607 -1.628 1.00 28.42 294 GLY B C 1
ATOM 5226 O O . GLY B 1 302 ? 49.963 33.033 -2.661 1.00 30.97 294 GLY B O 1
ATOM 5227 N N . ILE B 1 303 ? 48.356 31.872 -1.658 1.00 30.18 295 ILE B N 1
ATOM 5228 C CA . ILE B 1 303 ? 47.658 31.741 -2.929 1.00 31.92 295 ILE B CA 1
ATOM 5229 C C . ILE B 1 303 ? 47.173 33.118 -3.453 1.00 36.28 295 ILE B C 1
ATOM 5230 O O . ILE B 1 303 ? 47.412 33.514 -4.628 1.00 33.59 295 ILE B O 1
ATOM 5235 N N . ASN B 1 304 ? 46.524 33.886 -2.576 1.00 34.39 296 ASN B N 1
ATOM 5236 C CA . ASN B 1 304 ? 46.019 35.200 -2.990 1.00 34.01 296 ASN B CA 1
ATOM 5237 C C . ASN B 1 304 ? 47.157 36.099 -3.462 1.00 34.30 296 ASN B C 1
ATOM 5238 O O . ASN B 1 304 ? 46.963 36.892 -4.331 1.00 34.32 296 ASN B O 1
ATOM 5243 N N . LYS B 1 305 ? 48.349 35.970 -2.898 1.00 33.04 297 LYS B N 1
ATOM 5244 C CA . LYS B 1 305 ? 49.461 36.775 -3.344 1.00 34.85 297 LYS B CA 1
ATOM 5245 C C . LYS B 1 305 ? 50.241 36.169 -4.518 1.00 37.74 297 LYS B C 1
ATOM 5246 O O . LYS B 1 305 ? 51.194 36.789 -5.006 1.00 38.78 297 LYS B O 1
ATOM 5252 N N . GLY B 1 306 ? 49.830 35.001 -4.999 1.00 34.40 298 GLY B N 1
ATOM 5253 C CA . GLY B 1 306 ? 50.606 34.308 -6.032 1.00 37.41 298 GLY B CA 1
ATOM 5254 C C . GLY B 1 306 ? 51.934 33.718 -5.575 1.00 38.61 298 GLY B C 1
ATOM 5255 O O . GLY B 1 306 ? 52.779 33.389 -6.422 1.00 37.81 298 GLY B O 1
ATOM 5256 N N . LEU B 1 307 ? 52.162 33.563 -4.261 1.00 34.59 299 LEU B N 1
ATOM 5257 C CA . LEU B 1 307 ? 53.395 32.847 -3.798 1.00 34.30 299 LEU B CA 1
ATOM 5258 C C . LEU B 1 307 ? 53.246 31.334 -3.781 1.00 32.48 299 LEU B C 1
ATOM 5259 O O . LEU B 1 307 ? 54.265 30.586 -3.704 1.00 35.47 299 LEU B O 1
ATOM 5264 N N . ILE B 1 308 ? 51.996 30.888 -3.803 1.00 29.60 300 ILE B N 1
ATOM 5265 C CA . ILE B 1 308 ? 51.603 29.465 -3.733 1.00 29.99 300 ILE B CA 1
ATOM 5266 C C . ILE B 1 308 ? 50.719 29.232 -4.958 1.00 32.13 300 ILE B C 1
ATOM 5267 O O . ILE B 1 308 ? 49.833 30.051 -5.241 1.00 30.95 300 ILE B O 1
ATOM 5272 N N . ASP B 1 309 ? 50.933 28.110 -5.655 1.00 34.58 301 ASP B N 1
ATOM 5273 C CA . ASP B 1 309 ? 50.195 27.755 -6.862 1.00 36.15 301 ASP B CA 1
ATOM 5274 C C . ASP B 1 309 ? 48.702 27.603 -6.543 1.00 38.02 301 ASP B C 1
ATOM 5275 O O . ASP B 1 309 ? 48.318 26.992 -5.535 1.00 39.06 301 ASP B O 1
ATOM 5280 N N . LYS B 1 310 ? 47.873 28.147 -7.429 1.00 37.85 302 LYS B N 1
ATOM 5281 C CA . LYS B 1 310 ? 46.419 28.171 -7.321 1.00 37.92 302 LYS B CA 1
ATOM 5282 C C . LYS B 1 310 ? 45.796 26.777 -7.260 1.00 37.02 302 LYS B C 1
ATOM 5283 O O . LYS B 1 310 ? 44.675 26.600 -6.785 1.00 36.47 302 LYS B O 1
ATOM 5289 N N . LYS B 1 311 ? 46.518 25.775 -7.717 1.00 37.02 303 LYS B N 1
ATOM 5290 C CA . LYS B 1 311 ? 45.981 24.413 -7.663 1.00 39.15 303 LYS B CA 1
ATOM 5291 C C . LYS B 1 311 ? 45.824 23.955 -6.223 1.00 37.77 303 LYS B C 1
ATOM 5292 O O . LYS B 1 311 ? 45.152 22.949 -5.967 1.00 34.91 303 LYS B O 1
ATOM 5298 N N . TYR B 1 312 ? 46.461 24.674 -5.284 1.00 34.88 304 TYR B N 1
ATOM 5299 C CA . TYR B 1 312 ? 46.272 24.339 -3.863 1.00 35.21 304 TYR B CA 1
ATOM 5300 C C . TYR B 1 312 ? 44.975 24.891 -3.226 1.00 33.50 304 TYR B C 1
ATOM 5301 O O . TYR B 1 312 ? 44.656 24.604 -2.041 1.00 35.66 304 TYR B O 1
ATOM 5310 N N . THR B 1 313 ? 44.229 25.668 -4.008 1.00 33.40 305 THR B N 1
ATOM 5311 C CA . THR B 1 313 ? 42.960 26.227 -3.550 1.00 32.61 305 THR B CA 1
ATOM 5312 C C . THR B 1 313 ? 42.024 25.170 -2.905 1.00 32.75 305 THR B C 1
ATOM 5313 O O . THR B 1 313 ? 41.515 25.412 -1.817 1.00 31.82 305 THR B O 1
ATOM 5317 N N . PRO B 1 314 ? 41.834 23.978 -3.539 1.00 36.28 306 PRO B N 1
ATOM 5318 C CA . PRO B 1 314 ? 40.897 23.029 -2.899 1.00 34.54 306 PRO B CA 1
ATOM 5319 C C . PRO B 1 314 ? 41.352 22.521 -1.512 1.00 36.16 306 PRO B C 1
ATOM 5320 O O . PRO B 1 314 ? 40.505 22.235 -0.679 1.00 34.39 306 PRO B O 1
ATOM 5324 N N . ALA B 1 315 ? 42.661 22.377 -1.290 1.00 33.60 307 ALA B N 1
ATOM 5325 C CA . ALA B 1 315 ? 43.150 21.938 0.024 1.00 31.85 307 ALA B CA 1
ATOM 5326 C C . ALA B 1 315 ? 42.895 23.038 1.100 1.00 30.77 307 ALA B C 1
ATOM 5327 O O . ALA B 1 315 ? 42.449 22.768 2.252 1.00 30.44 307 ALA B O 1
ATOM 5329 N N . VAL B 1 316 ? 43.177 24.285 0.727 1.00 30.26 308 VAL B N 1
ATOM 5330 C CA . VAL B 1 316 ? 42.912 25.414 1.629 1.00 30.25 308 VAL B CA 1
ATOM 5331 C C . VAL B 1 316 ? 41.398 25.559 1.907 1.00 31.09 308 VAL B C 1
ATOM 5332 O O . VAL B 1 316 ? 40.979 25.756 3.057 1.00 30.79 308 VAL B O 1
ATOM 5336 N N . LYS B 1 317 ? 40.557 25.344 0.902 1.00 31.06 309 LYS B N 1
ATOM 5337 C CA . LYS B 1 317 ? 39.094 25.380 1.125 1.00 32.31 309 LYS B CA 1
ATOM 5338 C C . LYS B 1 317 ? 38.557 24.243 2.023 1.00 30.58 309 LYS B C 1
ATOM 5339 O O . LYS B 1 317 ? 37.616 24.452 2.790 1.00 31.43 309 LYS B O 1
ATOM 5345 N N . LYS B 1 318 ? 39.094 23.029 1.878 1.00 29.88 310 LYS B N 1
ATOM 5346 C CA . LYS B 1 318 ? 38.682 21.879 2.685 1.00 30.40 310 LYS B CA 1
ATOM 5347 C C . LYS B 1 318 ? 38.936 22.152 4.208 1.00 28.06 310 LYS B C 1
ATOM 5348 O O . LYS B 1 318 ? 38.144 21.742 5.053 1.00 26.73 310 LYS B O 1
ATOM 5354 N N . ALA B 1 319 ? 40.072 22.791 4.522 1.00 26.66 311 ALA B N 1
ATOM 5355 C CA . ALA B 1 319 ? 40.440 23.206 5.903 1.00 26.94 311 ALA B CA 1
ATOM 5356 C C . ALA B 1 319 ? 39.401 24.219 6.407 1.00 27.12 311 ALA B C 1
ATOM 5357 O O . ALA B 1 319 ? 38.832 24.073 7.496 1.00 26.20 311 ALA B O 1
ATOM 5359 N N . TRP B 1 320 ? 39.142 25.238 5.569 1.00 26.32 312 TRP B N 1
ATOM 5360 C CA . TRP B 1 320 ? 38.141 26.245 5.867 1.00 25.79 312 TRP B CA 1
ATOM 5361 C C . TRP B 1 320 ? 36.827 25.582 6.153 1.00 26.66 312 TRP B C 1
ATOM 5362 O O . TRP B 1 320 ? 36.223 25.842 7.184 1.00 26.54 312 TRP B O 1
ATOM 5373 N N . LYS B 1 321 ? 36.347 24.704 5.267 1.00 28.66 313 LYS B N 1
ATOM 5374 C CA . LYS B 1 321 ? 35.121 23.964 5.578 1.00 27.05 313 LYS B CA 1
ATOM 5375 C C . LYS B 1 321 ? 35.175 23.219 6.901 1.00 25.19 313 LYS B C 1
ATOM 5376 O O . LYS B 1 321 ? 34.231 23.270 7.669 1.00 27.56 313 LYS B O 1
ATOM 5382 N N . ALA B 1 322 ? 36.250 22.489 7.157 1.00 26.40 314 ALA B N 1
ATOM 5383 C CA . ALA B 1 322 ? 36.320 21.713 8.403 1.00 28.12 314 ALA B CA 1
ATOM 5384 C C . ALA B 1 322 ? 36.258 22.642 9.651 1.00 28.13 314 ALA B C 1
ATOM 5385 O O . ALA B 1 322 ? 35.564 22.306 10.633 1.00 27.17 314 ALA B O 1
ATOM 5387 N N . MET B 1 323 ? 36.976 23.783 9.607 1.00 26.68 315 MET B N 1
ATOM 5388 C CA . MET B 1 323 ? 36.997 24.712 10.805 1.00 28.28 315 MET B CA 1
ATOM 5389 C C . MET B 1 323 ? 35.638 25.358 10.949 1.00 25.81 315 MET B C 1
ATOM 5390 O O . MET B 1 323 ? 35.127 25.463 12.054 1.00 25.11 315 MET B O 1
ATOM 5395 N N . ALA B 1 324 ? 35.002 25.711 9.823 1.00 24.62 316 ALA B N 1
ATOM 5396 C CA . ALA B 1 324 ? 33.696 26.342 9.899 1.00 26.37 316 ALA B CA 1
ATOM 5397 C C . ALA B 1 324 ? 32.700 25.452 10.586 1.00 28.00 316 ALA B C 1
ATOM 5398 O O . ALA B 1 324 ? 31.891 25.921 11.354 1.00 26.13 316 ALA B O 1
ATOM 5400 N N . ASN B 1 325 ? 32.822 24.155 10.382 1.00 29.12 317 ASN B N 1
ATOM 5401 C CA . ASN B 1 325 ? 31.945 23.208 11.010 1.00 29.92 317 ASN B CA 1
ATOM 5402 C C . ASN B 1 325 ? 32.299 22.937 12.478 1.00 33.36 317 ASN B C 1
ATOM 5403 O O . ASN B 1 325 ? 31.595 22.201 13.142 1.00 36.25 317 ASN B O 1
ATOM 5408 N N . CYS B 1 326 ? 33.401 23.477 12.985 1.00 28.98 318 CYS B N 1
ATOM 5409 C CA . CYS B 1 326 ? 33.617 23.412 14.437 1.00 30.57 318 CYS B CA 1
ATOM 5410 C C . CYS B 1 326 ? 33.069 24.608 15.216 1.00 30.80 318 CYS B C 1
ATOM 5411 O O . CYS B 1 326 ? 33.351 24.728 16.430 1.00 31.79 318 CYS B O 1
ATOM 5414 N N . GLN B 1 327 ? 32.388 25.535 14.528 1.00 28.94 319 GLN B N 1
ATOM 5415 C CA . GLN B 1 327 ? 31.925 26.794 15.179 1.00 26.18 319 GLN B CA 1
ATOM 5416 C C . GLN B 1 327 ? 30.529 26.558 15.689 1.00 26.77 319 GLN B C 1
ATOM 5417 O O . GLN B 1 327 ? 29.740 26.067 14.916 1.00 25.06 319 GLN B O 1
ATOM 5423 N N . HIS B 1 328 ? 30.271 26.808 16.984 1.00 23.00 320 HIS B N 1
ATOM 5424 C CA . HIS B 1 328 ? 28.941 26.641 17.606 1.00 25.75 320 HIS B CA 1
ATOM 5425 C C . HIS B 1 328 ? 27.962 27.647 17.077 1.00 23.72 320 HIS B C 1
ATOM 5426 O O . HIS B 1 328 ? 28.366 28.725 16.594 1.00 23.98 320 HIS B O 1
ATOM 5433 N N . ASP B 1 329 ? 26.665 27.369 17.216 1.00 25.09 321 ASP B N 1
ATOM 5434 C CA . ASP B 1 329 ? 25.627 28.277 16.722 1.00 26.35 321 ASP B CA 1
ATOM 5435 C C . ASP B 1 329 ? 25.710 29.679 17.342 1.00 28.12 321 ASP B C 1
ATOM 5436 O O . ASP B 1 329 ? 25.324 30.636 16.715 1.00 28.72 321 ASP B O 1
ATOM 5441 N N . ASP B 1 330 ? 26.203 29.776 18.587 1.00 29.60 322 ASP B N 1
ATOM 5442 C CA . ASP B 1 330 ? 26.316 31.081 19.235 1.00 29.90 322 ASP B CA 1
ATOM 5443 C C . ASP B 1 330 ? 27.665 31.751 18.882 1.00 27.35 322 ASP B C 1
ATOM 5444 O O . ASP B 1 330 ? 27.997 32.801 19.436 1.00 24.32 322 ASP B O 1
ATOM 5449 N N . GLY B 1 331 ? 28.446 31.152 17.985 1.00 25.78 323 GLY B N 1
ATOM 5450 C CA . GLY B 1 331 ? 29.681 31.761 17.498 1.00 21.91 323 GLY B CA 1
ATOM 5451 C C . GLY B 1 331 ? 31.003 31.198 18.061 1.00 21.36 323 GLY B C 1
ATOM 5452 O O . GLY B 1 331 ? 32.050 31.413 17.482 1.00 21.15 323 GLY B O 1
ATOM 5453 N N . ARG B 1 332 ? 30.976 30.507 19.182 1.00 21.71 324 ARG B N 1
ATOM 5454 C CA . ARG B 1 332 ? 32.222 29.923 19.756 1.00 21.32 324 ARG B CA 1
ATOM 5455 C C . ARG B 1 332 ? 33.020 29.101 18.710 1.00 23.14 324 ARG B C 1
ATOM 5456 O O . ARG B 1 332 ? 32.465 28.207 18.054 1.00 23.75 324 ARG B O 1
ATOM 5464 N N . VAL B 1 333 ? 34.305 29.423 18.542 1.00 22.65 325 VAL B N 1
ATOM 5465 C CA . VAL B 1 333 ? 35.204 28.597 17.761 1.00 23.85 325 VAL B CA 1
ATOM 5466 C C . VAL B 1 333 ? 35.702 27.453 18.689 1.00 25.21 325 VAL B C 1
ATOM 5467 O O . VAL B 1 333 ? 36.457 27.729 19.636 1.00 22.09 325 VAL B O 1
ATOM 5471 N N . GLY B 1 334 ? 35.236 26.218 18.439 1.00 24.42 326 GLY B N 1
ATOM 5472 C CA . GLY B 1 334 ? 35.613 24.999 19.207 1.00 22.89 326 GLY B CA 1
ATOM 5473 C C . GLY B 1 334 ? 36.835 24.236 18.715 1.00 23.64 326 GLY B C 1
ATOM 5474 O O . GLY B 1 334 ? 37.501 24.662 17.759 1.00 23.25 326 GLY B O 1
ATOM 5475 N N . TRP B 1 335 ? 37.151 23.120 19.375 1.00 21.94 327 TRP B N 1
ATOM 5476 C CA . TRP B 1 335 ? 38.308 22.286 19.001 1.00 23.77 327 TRP B CA 1
ATOM 5477 C C . TRP B 1 335 ? 39.623 23.001 18.989 1.00 21.65 327 TRP B C 1
ATOM 5478 O O . TRP B 1 335 ? 40.525 22.625 18.260 1.00 21.14 327 TRP B O 1
ATOM 5489 N N . VAL B 1 336 ? 39.787 23.947 19.906 1.00 22.13 328 VAL B N 1
ATOM 5490 C CA . VAL B 1 336 ? 41.037 24.651 20.112 1.00 19.82 328 VAL B CA 1
ATOM 5491 C C . VAL B 1 336 ? 41.778 24.103 21.331 1.00 21.14 328 VAL B C 1
ATOM 5492 O O . VAL B 1 336 ? 41.232 24.099 22.434 1.00 23.56 328 VAL B O 1
ATOM 5496 N N . GLN B 1 337 ? 43.028 23.717 21.152 1.00 21.34 329 GLN B N 1
ATOM 5497 C CA . GLN B 1 337 ? 43.898 23.186 22.245 1.00 23.74 329 GLN B CA 1
ATOM 5498 C C . GLN B 1 337 ? 44.177 24.376 23.163 1.00 21.97 329 GLN B C 1
ATOM 5499 O O . GLN B 1 337 ? 44.527 25.429 22.683 1.00 20.83 329 GLN B O 1
ATOM 5505 N N . ASN B 1 338 ? 44.077 24.202 24.453 1.00 24.29 330 ASN B N 1
ATOM 5506 C CA . ASN B 1 338 ? 44.526 25.249 25.396 1.00 23.71 330 ASN B CA 1
ATOM 5507 C C . ASN B 1 338 ? 46.016 25.579 25.336 1.00 28.17 330 ASN B C 1
ATOM 5508 O O . ASN B 1 338 ? 46.772 24.988 24.522 1.00 26.35 330 ASN B O 1
ATOM 5513 N N . ILE B 1 339 ? 46.437 26.543 26.171 1.00 23.83 331 ILE B N 1
ATOM 5514 C CA . ILE B 1 339 ? 47.750 27.130 26.038 1.00 25.00 331 ILE B CA 1
ATOM 5515 C C . ILE B 1 339 ? 48.768 25.992 26.279 1.00 29.29 331 ILE B C 1
ATOM 5516 O O . ILE B 1 339 ? 48.543 25.140 27.150 1.00 26.56 331 ILE B O 1
ATOM 5521 N N . GLY B 1 340 ? 49.872 25.966 25.518 1.00 28.11 332 GLY B N 1
ATOM 5522 C CA . GLY B 1 340 ? 50.879 24.936 25.752 1.00 30.56 332 GLY B CA 1
ATOM 5523 C C . GLY B 1 340 ? 52.119 25.117 24.908 1.00 31.54 332 GLY B C 1
ATOM 5524 O O . GLY B 1 340 ? 52.364 26.217 24.326 1.00 30.73 332 GLY B O 1
ATOM 5525 N N . ALA B 1 341 ? 52.898 24.053 24.788 1.00 29.62 333 ALA B N 1
ATOM 5526 C CA . ALA B 1 341 ? 54.211 24.179 24.091 1.00 31.89 333 ALA B CA 1
ATOM 5527 C C . ALA B 1 341 ? 54.518 22.962 23.242 1.00 30.05 333 ALA B C 1
ATOM 5528 O O . ALA B 1 341 ? 55.619 22.855 22.678 1.00 30.94 333 ALA B O 1
ATOM 5530 N N . PHE B 1 342 ? 53.530 22.063 23.146 1.00 26.07 334 PHE B N 1
ATOM 5531 C CA . PHE B 1 342 ? 53.630 20.814 22.396 1.00 28.47 334 PHE B CA 1
ATOM 5532 C C . PHE B 1 342 ? 52.235 20.212 22.166 1.00 29.18 334 PHE B C 1
ATOM 5533 O O . PHE B 1 342 ? 51.209 20.695 22.757 1.00 27.18 334 PHE B O 1
ATOM 5541 N N . PRO B 1 343 ? 52.199 19.157 21.319 1.00 28.29 335 PRO B N 1
ATOM 5542 C CA . PRO B 1 343 ? 50.924 18.471 21.044 1.00 29.05 335 PRO B CA 1
ATOM 5543 C C . PRO B 1 343 ? 50.108 17.983 22.268 1.00 28.43 335 PRO B C 1
ATOM 5544 O O . PRO B 1 343 ? 50.604 17.185 23.066 1.00 29.04 335 PRO B O 1
ATOM 5548 N N . GLU B 1 344 ? 48.860 18.453 22.402 1.00 28.55 336 GLU B N 1
ATOM 5549 C CA . GLU B 1 344 ? 47.967 17.952 23.455 1.00 29.82 336 GLU B CA 1
ATOM 5550 C C . GLU B 1 344 ? 46.542 17.958 22.904 1.00 33.89 336 GLU B C 1
ATOM 5551 O O . GLU B 1 344 ? 46.264 18.727 21.959 1.00 32.42 336 GLU B O 1
ATOM 5557 N N . PRO B 1 345 ? 45.633 17.121 23.488 1.00 32.69 337 PRO B N 1
ATOM 5558 C CA . PRO B 1 345 ? 44.244 17.056 22.931 1.00 32.78 337 PRO B CA 1
ATOM 5559 C C . PRO B 1 345 ? 43.416 18.338 23.211 1.00 31.74 337 PRO B C 1
ATOM 5560 O O . PRO B 1 345 ? 43.850 19.179 24.045 1.00 29.92 337 PRO B O 1
ATOM 5564 N N . ALA B 1 346 ? 42.292 18.488 22.479 1.00 31.55 338 ALA B N 1
ATOM 5565 C CA . ALA B 1 346 ? 41.230 19.509 22.674 1.00 28.65 338 ALA B CA 1
ATOM 5566 C C . ALA B 1 346 ? 39.887 18.776 22.570 1.00 34.96 338 ALA B C 1
ATOM 5567 O O . ALA B 1 346 ? 39.877 17.567 22.296 1.00 31.14 338 ALA B O 1
ATOM 5569 N N . SER B 1 347 ? 38.769 19.477 22.745 1.00 28.83 339 SER B N 1
ATOM 5570 C CA . SER B 1 347 ? 37.453 18.880 22.597 1.00 30.68 339 SER B CA 1
ATOM 5571 C C . SER B 1 347 ? 36.534 19.877 21.948 1.00 30.62 339 SER B C 1
ATOM 5572 O O . SER B 1 347 ? 36.914 21.041 21.726 1.00 29.66 339 SER B O 1
ATOM 5575 N N . LYS B 1 348 ? 35.277 19.482 21.751 1.00 30.69 340 LYS B N 1
ATOM 5576 C CA . LYS B 1 348 ? 34.406 20.270 20.956 1.00 32.07 340 LYS B CA 1
ATOM 5577 C C . LYS B 1 348 ? 34.062 21.654 21.557 1.00 31.41 340 LYS B C 1
ATOM 5578 O O . LYS B 1 348 ? 33.768 22.597 20.802 1.00 30.87 340 LYS B O 1
ATOM 5584 N N . ASP B 1 349 ? 34.104 21.785 22.888 1.00 28.08 341 ASP B N 1
ATOM 5585 C CA . ASP B 1 349 ? 33.778 23.070 23.528 1.00 29.61 341 ASP B CA 1
ATOM 5586 C C . ASP B 1 349 ? 34.997 23.881 23.907 1.00 26.14 341 ASP B C 1
ATOM 5587 O O . ASP B 1 349 ? 34.867 25.042 24.369 1.00 25.66 341 ASP B O 1
ATOM 5592 N N . SER B 1 350 ? 36.172 23.327 23.695 1.00 25.71 342 SER B N 1
ATOM 5593 C CA . SER B 1 350 ? 37.349 24.074 24.058 1.00 25.51 342 SER B CA 1
ATOM 5594 C C . SER B 1 350 ? 37.681 25.228 23.083 1.00 27.89 342 SER B C 1
ATOM 5595 O O . SER B 1 350 ? 37.572 25.073 21.833 1.00 26.17 342 SER B O 1
ATOM 5598 N N . TYR B 1 351 ? 38.059 26.386 23.663 1.00 23.23 343 TYR B N 1
ATOM 5599 C CA . TYR B 1 351 ? 38.163 27.629 22.939 1.00 21.40 343 TYR B CA 1
ATOM 5600 C C . TYR B 1 351 ? 39.344 28.365 23.500 1.00 21.89 343 TYR B C 1
ATOM 5601 O O . TYR B 1 351 ? 39.849 28.028 24.589 1.00 19.94 343 TYR B O 1
ATOM 5610 N N . GLN B 1 352 ? 39.762 29.390 22.776 1.00 18.74 344 GLN B N 1
ATOM 5611 C CA . GLN B 1 352 ? 40.664 30.370 23.401 1.00 19.10 344 GLN B CA 1
ATOM 5612 C C . GLN B 1 352 ? 40.604 31.595 22.530 1.00 22.13 344 GLN B C 1
ATOM 5613 O O . GLN B 1 352 ? 40.230 31.475 21.360 1.00 20.04 344 GLN B O 1
ATOM 5619 N N . ASN B 1 353 ? 40.997 32.749 23.082 1.00 20.66 345 ASN B N 1
ATOM 5620 C CA . ASN B 1 353 ? 40.932 33.993 22.328 1.00 21.31 345 ASN B CA 1
ATOM 5621 C C . ASN B 1 353 ? 41.867 33.909 21.090 1.00 20.79 345 ASN B C 1
ATOM 5622 O O . ASN B 1 353 ? 41.467 34.317 19.999 1.00 18.48 345 ASN B O 1
ATOM 5627 N N . PHE B 1 354 ? 43.093 33.408 21.265 1.00 19.61 346 PHE B N 1
ATOM 5628 C CA . PHE B 1 354 ? 44.019 33.226 20.120 1.00 20.29 346 PHE B CA 1
ATOM 5629 C C . PHE B 1 354 ? 43.441 32.251 19.061 1.00 21.19 346 PHE B C 1
ATOM 5630 O O . PHE B 1 354 ? 43.741 32.371 17.870 1.00 21.85 346 PHE B O 1
ATOM 5638 N N . GLY B 1 355 ? 42.570 31.331 19.486 1.00 20.72 347 GLY B N 1
ATOM 5639 C CA . GLY B 1 355 ? 41.917 30.420 18.527 1.00 19.63 347 GLY B CA 1
ATOM 5640 C C . GLY B 1 355 ? 40.826 31.176 17.736 1.00 20.11 347 GLY B C 1
ATOM 5641 O O . GLY B 1 355 ? 40.702 30.993 16.530 1.00 18.44 347 GLY B O 1
ATOM 5642 N N . THR B 1 356 ? 40.055 32.034 18.409 1.00 18.45 348 THR B N 1
ATOM 5643 C CA . THR B 1 356 ? 39.173 32.933 17.662 1.00 19.02 348 THR B CA 1
ATOM 5644 C C . THR B 1 356 ? 39.945 33.827 16.718 1.00 20.41 348 THR B C 1
ATOM 5645 O O . THR B 1 356 ? 39.541 34.058 15.547 1.00 19.72 348 THR B O 1
ATOM 5649 N N . GLY B 1 357 ? 41.076 34.317 17.214 1.00 18.83 349 GLY B N 1
ATOM 5650 C CA . GLY B 1 357 ? 41.960 35.174 16.403 1.00 18.87 349 GLY B CA 1
ATOM 5651 C C . GLY B 1 357 ? 42.396 34.422 15.129 1.00 20.52 349 GLY B C 1
ATOM 5652 O O . GLY B 1 357 ? 42.317 34.981 13.974 1.00 20.20 349 GLY B O 1
ATOM 5653 N N . ALA B 1 358 ? 42.878 33.183 15.302 1.00 20.45 350 ALA B N 1
ATOM 5654 C CA . ALA B 1 358 ? 43.295 32.401 14.099 1.00 19.74 350 ALA B CA 1
ATOM 5655 C C . ALA B 1 358 ? 42.153 32.185 13.105 1.00 21.00 350 ALA B C 1
ATOM 5656 O O . ALA B 1 358 ? 42.344 32.263 11.917 1.00 20.88 350 ALA B O 1
ATOM 5658 N N . PHE B 1 359 ? 40.967 31.820 13.600 1.00 20.15 351 PHE B N 1
ATOM 5659 C CA . PHE B 1 359 ? 39.809 31.628 12.727 1.00 23.64 351 PHE B CA 1
ATOM 5660 C C . PHE B 1 359 ? 39.520 32.902 11.916 1.00 23.92 351 PHE B C 1
ATOM 5661 O O . PHE B 1 359 ? 39.165 32.821 10.710 1.00 22.26 351 PHE B O 1
ATOM 5669 N N . LEU B 1 360 ? 39.632 34.063 12.593 1.00 23.17 352 LEU B N 1
ATOM 5670 C CA . LEU B 1 360 ? 39.406 35.388 11.959 1.00 22.08 352 LEU B CA 1
ATOM 5671 C C . LEU B 1 360 ? 40.471 35.647 10.903 1.00 22.70 352 LEU B C 1
ATOM 5672 O O . LEU B 1 360 ? 40.148 36.161 9.796 1.00 21.48 352 LEU B O 1
ATOM 5677 N N . LEU B 1 361 ? 41.728 35.246 11.205 1.00 22.33 353 LEU B N 1
ATOM 5678 C CA . LEU B 1 361 ? 42.775 35.330 10.219 1.00 22.53 353 LEU B CA 1
ATOM 5679 C C . LEU B 1 361 ? 42.383 34.468 8.979 1.00 23.16 353 LEU B C 1
ATOM 5680 O O . LEU B 1 361 ? 42.473 34.943 7.821 1.00 23.88 353 LEU B O 1
ATOM 5685 N N . ALA B 1 362 ? 42.086 33.181 9.192 1.00 22.98 354 ALA B N 1
ATOM 5686 C CA . ALA B 1 362 ? 41.793 32.289 8.038 1.00 23.96 354 ALA B CA 1
ATOM 5687 C C . ALA B 1 362 ? 40.668 32.937 7.221 1.00 25.34 354 ALA B C 1
ATOM 5688 O O . ALA B 1 362 ? 40.783 33.115 5.983 1.00 26.69 354 ALA B O 1
ATOM 5690 N N . GLY B 1 363 ? 39.573 33.264 7.882 1.00 24.24 355 GLY B N 1
ATOM 5691 C CA . GLY B 1 363 ? 38.440 33.926 7.174 1.00 26.91 355 GLY B CA 1
ATOM 5692 C C . GLY B 1 363 ? 38.786 35.186 6.375 1.00 24.63 355 GLY B C 1
ATOM 5693 O O . GLY B 1 363 ? 38.313 35.373 5.210 1.00 23.45 355 GLY B O 1
ATOM 5694 N N . SER B 1 364 ? 39.645 36.034 6.944 1.00 23.35 356 SER B N 1
ATOM 5695 C CA . SER B 1 364 ? 40.022 37.269 6.283 1.00 23.70 356 SER B CA 1
ATOM 5696 C C . SER B 1 364 ? 40.742 36.999 4.972 1.00 26.23 356 SER B C 1
ATOM 5697 O O . SER B 1 364 ? 40.753 37.873 4.111 1.00 26.03 356 SER B O 1
ATOM 5700 N N . GLU B 1 365 ? 41.408 35.840 4.823 1.00 26.31 357 GLU B N 1
ATOM 5701 C CA . GLU B 1 365 ? 42.038 35.522 3.543 1.00 26.96 357 GLU B CA 1
ATOM 5702 C C . GLU B 1 365 ? 41.140 34.650 2.641 1.00 28.38 357 GLU B C 1
ATOM 5703 O O . GLU B 1 365 ? 41.212 34.767 1.395 1.00 30.69 357 GLU B O 1
ATOM 5709 N N . ILE B 1 366 ? 40.348 33.763 3.239 1.00 26.57 358 ILE B N 1
ATOM 5710 C CA . ILE B 1 366 ? 39.444 32.898 2.490 1.00 28.05 358 ILE B CA 1
ATOM 5711 C C . ILE B 1 366 ? 38.526 33.809 1.682 1.00 29.57 358 ILE B C 1
ATOM 5712 O O . ILE B 1 366 ? 38.309 33.601 0.485 1.00 30.28 358 ILE B O 1
ATOM 5717 N N . LEU B 1 367 ? 38.039 34.854 2.328 1.00 27.85 359 LEU B N 1
ATOM 5718 C CA . LEU B 1 367 ? 37.221 35.853 1.631 1.00 30.11 359 LEU B CA 1
ATOM 5719 C C . LEU B 1 367 ? 37.870 36.451 0.389 1.00 30.89 359 LEU B C 1
ATOM 5720 O O . LEU B 1 367 ? 37.147 36.894 -0.475 1.00 34.09 359 LEU B O 1
ATOM 5725 N N . LYS B 1 368 ? 39.188 36.521 0.302 1.00 31.79 360 LYS B N 1
ATOM 5726 C CA . LYS B 1 368 ? 39.844 37.170 -0.841 1.00 34.92 360 LYS B CA 1
ATOM 5727 C C . LYS B 1 368 ? 40.219 36.252 -2.020 1.00 35.22 360 LYS B C 1
ATOM 5728 O O . LYS B 1 368 ? 40.897 36.691 -2.949 1.00 35.93 360 LYS B O 1
ATOM 5734 N N . MET B 1 369 ? 39.797 34.995 -1.981 1.00 35.44 361 MET B N 1
ATOM 5735 C CA . MET B 1 369 ? 40.256 33.984 -2.962 1.00 39.02 361 MET B CA 1
ATOM 5736 C C . MET B 1 369 ? 39.515 34.031 -4.310 1.00 41.71 361 MET B C 1
ATOM 5737 O O . MET B 1 369 ? 38.369 34.469 -4.308 1.00 45.38 361 MET B O 1
ATOM 5742 N N . ASP C 1 22 ? 14.061 18.739 32.361 1.00 47.85 14 ASP C N 1
ATOM 5743 C CA . ASP C 1 22 ? 14.962 17.577 32.748 1.00 53.73 14 ASP C CA 1
ATOM 5744 C C . ASP C 1 22 ? 16.116 17.996 33.685 1.00 46.37 14 ASP C C 1
ATOM 5745 O O . ASP C 1 22 ? 17.322 17.701 33.479 1.00 43.98 14 ASP C O 1
ATOM 5750 N N . VAL C 1 23 ? 15.703 18.629 34.762 1.00 46.35 15 VAL C N 1
ATOM 5751 C CA . VAL C 1 23 ? 16.589 19.414 35.581 1.00 42.41 15 VAL C CA 1
ATOM 5752 C C . VAL C 1 23 ? 17.625 18.610 36.392 1.00 45.87 15 VAL C C 1
ATOM 5753 O O . VAL C 1 23 ? 18.586 19.204 36.917 1.00 44.15 15 VAL C O 1
ATOM 5757 N N . PHE C 1 24 ? 17.484 17.278 36.481 1.00 45.65 16 PHE C N 1
ATOM 5758 C CA . PHE C 1 24 ? 18.488 16.484 37.219 1.00 40.60 16 PHE C CA 1
ATOM 5759 C C . PHE C 1 24 ? 19.631 15.888 36.401 1.00 41.32 16 PHE C C 1
ATOM 5760 O O . PHE C 1 24 ? 20.583 15.318 36.959 1.00 37.37 16 PHE C O 1
ATOM 5768 N N . ASN C 1 25 ? 19.571 16.038 35.088 1.00 40.50 17 ASN C N 1
ATOM 5769 C CA . ASN C 1 25 ? 20.642 15.537 34.249 1.00 38.59 17 ASN C CA 1
ATOM 5770 C C . ASN C 1 25 ? 21.901 16.418 34.387 1.00 37.93 17 ASN C C 1
ATOM 5771 O O . ASN C 1 25 ? 21.789 17.627 34.380 1.00 32.60 17 ASN C O 1
ATOM 5776 N N . GLU C 1 26 ? 23.070 15.783 34.478 1.00 35.60 18 GLU C N 1
ATOM 5777 C CA . GLU C 1 26 ? 24.338 16.426 34.754 1.00 39.75 18 GLU C CA 1
ATOM 5778 C C . GLU C 1 26 ? 24.656 17.509 33.693 1.00 40.25 18 GLU C C 1
ATOM 5779 O O . GLU C 1 26 ? 25.221 18.586 33.986 1.00 33.89 18 GLU C O 1
ATOM 5785 N N . ASP C 1 27 ? 24.254 17.210 32.461 1.00 37.00 19 ASP C N 1
ATOM 5786 C CA . ASP C 1 27 ? 24.475 18.084 31.360 1.00 37.53 19 ASP C CA 1
ATOM 5787 C C . ASP C 1 27 ? 23.590 19.281 31.330 1.00 33.89 19 ASP C C 1
ATOM 5788 O O . ASP C 1 27 ? 24.040 20.422 31.066 1.00 28.43 19 ASP C O 1
ATOM 5793 N N . TYR C 1 28 ? 22.327 19.042 31.622 1.00 31.39 20 TYR C N 1
ATOM 5794 C CA . TYR C 1 28 ? 21.421 20.120 31.746 1.00 31.79 20 TYR C CA 1
ATOM 5795 C C . TYR C 1 28 ? 21.932 21.056 32.836 1.00 29.81 20 TYR C C 1
ATOM 5796 O O . TYR C 1 28 ? 21.871 22.245 32.695 1.00 30.28 20 TYR C O 1
ATOM 5805 N N . ILE C 1 29 ? 22.387 20.491 33.939 1.00 29.73 21 ILE C N 1
ATOM 5806 C CA . ILE C 1 29 ? 22.810 21.313 35.066 1.00 30.81 21 ILE C CA 1
ATOM 5807 C C . ILE C 1 29 ? 24.060 22.129 34.693 1.00 28.89 21 ILE C C 1
ATOM 5808 O O . ILE C 1 29 ? 24.014 23.336 34.833 1.00 28.42 21 ILE C O 1
ATOM 5813 N N . LYS C 1 30 ? 25.110 21.484 34.159 1.00 27.96 22 LYS C N 1
ATOM 5814 C CA . LYS C 1 30 ? 26.313 22.207 33.743 1.00 29.17 22 LYS C CA 1
ATOM 5815 C C . LYS C 1 30 ? 26.028 23.298 32.710 1.00 30.16 22 LYS C C 1
ATOM 5816 O O . LYS C 1 30 ? 26.568 24.412 32.828 1.00 26.77 22 LYS C O 1
ATOM 5822 N N . THR C 1 31 ? 25.174 23.019 31.720 1.00 27.33 23 THR C N 1
ATOM 5823 C CA . THR C 1 31 ? 24.862 24.058 30.728 1.00 28.00 23 THR C CA 1
ATOM 5824 C C . THR C 1 31 ? 23.957 25.169 31.305 1.00 26.78 23 THR C C 1
ATOM 5825 O O . THR C 1 31 ? 24.113 26.337 30.904 1.00 25.75 23 THR C O 1
ATOM 5829 N N . SER C 1 32 ? 23.052 24.849 32.234 1.00 25.87 24 SER C N 1
ATOM 5830 C CA . SER C 1 32 ? 22.307 25.927 32.928 1.00 27.53 24 SER C CA 1
ATOM 5831 C C . SER C 1 32 ? 23.203 26.877 33.731 1.00 25.32 24 SER C C 1
ATOM 5832 O O . SER C 1 32 ? 22.929 28.046 33.780 1.00 24.28 24 SER C O 1
ATOM 5835 N N . MET C 1 33 ? 24.179 26.317 34.432 1.00 24.60 25 MET C N 1
ATOM 5836 C CA . MET C 1 33 ? 25.059 27.128 35.222 1.00 24.94 25 MET C CA 1
ATOM 5837 C C . MET C 1 33 ? 25.884 27.992 34.254 1.00 25.03 25 MET C C 1
ATOM 5838 O O . MET C 1 33 ? 26.071 29.149 34.522 1.00 25.67 25 MET C O 1
ATOM 5843 N N . ILE C 1 34 ? 26.409 27.428 33.155 1.00 24.14 26 ILE C N 1
ATOM 5844 C CA . ILE C 1 34 ? 27.211 28.254 32.197 1.00 23.88 26 ILE C CA 1
ATOM 5845 C C . ILE C 1 34 ? 26.319 29.424 31.658 1.00 23.88 26 ILE C C 1
ATOM 5846 O O . ILE C 1 34 ? 26.780 30.521 31.573 1.00 22.61 26 ILE C O 1
ATOM 5851 N N . LYS C 1 35 ? 25.061 29.150 31.327 1.00 24.71 27 LYS C N 1
ATOM 5852 C CA . LYS C 1 35 ? 24.114 30.167 30.844 1.00 25.36 27 LYS C CA 1
ATOM 5853 C C . LYS C 1 35 ? 23.841 31.262 31.887 1.00 24.02 27 LYS C C 1
ATOM 5854 O O . LYS C 1 35 ? 23.665 32.429 31.536 1.00 22.98 27 LYS C O 1
ATOM 5860 N N . ALA C 1 36 ? 23.700 30.848 33.138 1.00 21.46 28 ALA C N 1
ATOM 5861 C CA . ALA C 1 36 ? 23.497 31.783 34.235 1.00 22.82 28 ALA C CA 1
ATOM 5862 C C . ALA C 1 36 ? 24.737 32.726 34.283 1.00 20.78 28 ALA C C 1
ATOM 5863 O O . ALA C 1 36 ? 24.576 33.944 34.389 1.00 23.07 28 ALA C O 1
ATOM 5865 N N . LEU C 1 37 ? 25.951 32.125 34.207 1.00 20.95 29 LEU C N 1
ATOM 5866 C CA . LEU C 1 37 ? 27.213 32.874 34.227 1.00 20.69 29 LEU C CA 1
ATOM 5867 C C . LEU C 1 37 ? 27.236 33.858 33.048 1.00 21.37 29 LEU C C 1
ATOM 5868 O O . LEU C 1 37 ? 27.460 35.060 33.229 1.00 19.98 29 LEU C O 1
ATOM 5873 N N . GLU C 1 38 ? 26.971 33.344 31.836 1.00 20.85 30 GLU C N 1
ATOM 5874 C CA . GLU C 1 38 ? 27.068 34.185 30.664 1.00 21.63 30 GLU C CA 1
ATOM 5875 C C . GLU C 1 38 ? 26.039 35.332 30.747 1.00 22.48 30 GLU C C 1
ATOM 5876 O O . GLU C 1 38 ? 26.390 36.503 30.475 1.00 22.60 30 GLU C O 1
ATOM 5882 N N . TRP C 1 39 ? 24.811 35.037 31.167 1.00 21.22 31 TRP C N 1
ATOM 5883 C CA . TRP C 1 39 ? 23.809 36.115 31.350 1.00 20.58 31 TRP C CA 1
ATOM 5884 C C . TRP C 1 39 ? 24.320 37.169 32.368 1.00 20.90 31 TRP C C 1
ATOM 5885 O O . TRP C 1 39 ? 24.271 38.404 32.104 1.00 20.40 31 TRP C O 1
ATOM 5896 N N . GLN C 1 40 ? 24.886 36.712 33.501 1.00 19.57 32 GLN C N 1
ATOM 5897 C CA . GLN C 1 40 ? 25.267 37.666 34.559 1.00 20.18 32 GLN C CA 1
ATOM 5898 C C . GLN C 1 40 ? 26.464 38.480 34.128 1.00 18.46 32 GLN C C 1
ATOM 5899 O O . GLN C 1 40 ? 26.541 39.673 34.374 1.00 20.24 32 GLN C O 1
ATOM 5905 N N . GLU C 1 41 ? 27.407 37.833 33.457 1.00 19.78 33 GLU C N 1
ATOM 5906 C CA . GLU C 1 41 ? 28.586 38.511 32.944 1.00 19.49 33 GLU C CA 1
ATOM 5907 C C . GLU C 1 41 ? 28.201 39.580 31.898 1.00 19.67 33 GLU C C 1
ATOM 5908 O O . GLU C 1 41 ? 28.861 40.585 31.820 1.00 17.80 33 GLU C O 1
ATOM 5914 N N . ALA C 1 42 ? 27.102 39.380 31.139 1.00 19.77 34 ALA C N 1
ATOM 5915 C CA . ALA C 1 42 ? 26.636 40.335 30.131 1.00 20.13 34 ALA C CA 1
ATOM 5916 C C . ALA C 1 42 ? 25.791 41.463 30.792 1.00 20.41 34 ALA C C 1
ATOM 5917 O O . ALA C 1 42 ? 25.474 42.485 30.171 1.00 23.60 34 ALA C O 1
ATOM 5919 N N . HIS C 1 43 ? 25.467 41.294 32.072 1.00 19.64 35 HIS C N 1
ATOM 5920 C CA . HIS C 1 43 ? 24.659 42.232 32.805 1.00 19.01 35 HIS C CA 1
ATOM 5921 C C . HIS C 1 43 ? 25.311 42.637 34.125 1.00 19.53 35 HIS C C 1
ATOM 5922 O O . HIS C 1 43 ? 24.678 42.537 35.223 1.00 16.60 35 HIS C O 1
ATOM 5929 N N . PRO C 1 44 ? 26.543 43.208 34.036 1.00 18.04 36 PRO C N 1
ATOM 5930 C CA . PRO C 1 44 ? 27.194 43.593 35.319 1.00 19.99 36 PRO C CA 1
ATOM 5931 C C . PRO C 1 44 ? 26.370 44.573 36.134 1.00 18.75 36 PRO C C 1
ATOM 5932 O O . PRO C 1 44 ? 25.720 45.464 35.587 1.00 20.88 36 PRO C O 1
ATOM 5936 N N . ILE C 1 45 ? 26.454 44.447 37.438 1.00 17.15 37 ILE C N 1
ATOM 5937 C CA . ILE C 1 45 ? 25.614 45.275 38.296 1.00 17.55 37 ILE C CA 1
ATOM 5938 C C . ILE C 1 45 ? 26.360 45.422 39.665 1.00 17.55 37 ILE C C 1
ATOM 5939 O O . ILE C 1 45 ? 27.202 44.600 40.009 1.00 16.86 37 ILE C O 1
ATOM 5944 N N . PHE C 1 46 ? 26.126 46.520 40.384 1.00 17.41 38 PHE C N 1
ATOM 5945 C CA . PHE C 1 46 ? 26.604 46.613 41.752 1.00 18.54 38 PHE C CA 1
ATOM 5946 C C . PHE C 1 46 ? 25.659 47.533 42.519 1.00 19.41 38 PHE C C 1
ATOM 5947 O O . PHE C 1 46 ? 24.900 48.283 41.904 1.00 18.83 38 PHE C O 1
ATOM 5955 N N . ALA C 1 47 ? 25.731 47.507 43.857 1.00 17.44 39 ALA C N 1
ATOM 5956 C CA . ALA C 1 47 ? 25.059 48.504 44.653 1.00 18.14 39 ALA C CA 1
ATOM 5957 C C . ALA C 1 47 ? 25.844 49.790 44.574 1.00 17.78 39 ALA C C 1
ATOM 5958 O O . ALA C 1 47 ? 25.335 50.800 44.086 1.00 18.30 39 ALA C O 1
ATOM 5960 N N . ILE C 1 48 ? 27.123 49.760 44.946 1.00 18.56 40 ILE C N 1
ATOM 5961 C CA . ILE C 1 48 ? 27.904 50.990 44.908 1.00 18.88 40 ILE C CA 1
ATOM 5962 C C . ILE C 1 48 ? 29.232 50.836 44.189 1.00 18.48 40 ILE C C 1
ATOM 5963 O O . ILE C 1 48 ? 29.751 51.845 43.753 1.00 20.45 40 ILE C O 1
ATOM 5968 N N . HIS C 1 49 ? 29.773 49.616 44.036 1.00 16.85 41 HIS C N 1
ATOM 5969 C CA . HIS C 1 49 ? 31.090 49.474 43.363 1.00 17.89 41 HIS C CA 1
ATOM 5970 C C . HIS C 1 49 ? 31.284 48.034 42.914 1.00 17.03 41 HIS C C 1
ATOM 5971 O O . HIS C 1 49 ? 30.702 47.155 43.503 1.00 17.40 41 HIS C O 1
ATOM 5978 N N . PRO C 1 50 ? 32.055 47.786 41.835 1.00 18.72 42 PRO C N 1
ATOM 5979 C CA . PRO C 1 50 ? 32.271 46.382 41.388 1.00 18.58 42 PRO C CA 1
ATOM 5980 C C . PRO C 1 50 ? 32.881 45.454 42.443 1.00 16.83 42 PRO C C 1
ATOM 5981 O O . PRO C 1 50 ? 32.776 44.221 42.311 1.00 17.41 42 PRO C O 1
ATOM 5985 N N . THR C 1 51 ? 33.510 46.023 43.494 1.00 18.35 43 THR C N 1
ATOM 5986 C CA . THR C 1 51 ? 34.190 45.197 44.544 1.00 15.91 43 THR C CA 1
ATOM 5987 C C . THR C 1 51 ? 33.286 45.122 45.798 1.00 17.12 43 THR C C 1
ATOM 5988 O O . THR C 1 51 ? 33.706 44.604 46.848 1.00 15.14 43 THR C O 1
ATOM 5992 N N . ASP C 1 52 ? 32.020 45.555 45.680 1.00 17.43 44 ASP C N 1
ATOM 5993 C CA . ASP C 1 52 ? 31.134 45.510 46.822 1.00 16.97 44 ASP C CA 1
ATOM 5994 C C . ASP C 1 52 ? 30.560 44.118 47.080 1.00 17.88 44 ASP C C 1
ATOM 5995 O O . ASP C 1 52 ? 30.798 43.221 46.255 1.00 17.84 44 ASP C O 1
ATOM 6000 N N . TRP C 1 53 ? 29.762 43.943 48.156 1.00 17.30 45 TRP C N 1
ATOM 6001 C CA . TRP C 1 53 ? 29.389 42.597 48.570 1.00 17.61 45 TRP C CA 1
ATOM 6002 C C . TRP C 1 53 ? 28.524 41.899 47.529 1.00 17.69 45 TRP C C 1
ATOM 6003 O O . TRP C 1 53 ? 28.502 40.669 47.492 1.00 16.89 45 TRP C O 1
ATOM 6014 N N . THR C 1 54 ? 27.744 42.652 46.756 1.00 17.36 46 THR C N 1
ATOM 6015 C CA . THR C 1 54 ? 26.869 41.965 45.762 1.00 17.85 46 THR C CA 1
ATOM 6016 C C . THR C 1 54 ? 27.720 41.175 44.793 1.00 18.12 46 THR C C 1
ATOM 6017 O O . THR C 1 54 ? 27.412 40.031 44.421 1.00 15.94 46 THR C O 1
ATOM 6021 N N . ASN C 1 55 ? 28.803 41.795 44.366 1.00 17.59 47 ASN C N 1
ATOM 6022 C CA . ASN C 1 55 ? 29.736 41.107 43.514 1.00 18.87 47 ASN C CA 1
ATOM 6023 C C . ASN C 1 55 ? 30.575 40.082 44.243 1.00 18.29 47 ASN C C 1
ATOM 6024 O O . ASN C 1 55 ? 30.963 39.070 43.623 1.00 18.68 47 ASN C O 1
ATOM 6029 N N . GLY C 1 56 ? 30.915 40.338 45.518 1.00 17.63 48 GLY C N 1
ATOM 6030 C CA . GLY C 1 56 ? 31.615 39.293 46.261 1.00 17.79 48 GLY C CA 1
ATOM 6031 C C . GLY C 1 56 ? 30.779 37.999 46.326 1.00 17.02 48 GLY C C 1
ATOM 6032 O O . GLY C 1 56 ? 31.285 36.919 45.996 1.00 16.66 48 GLY C O 1
ATOM 6033 N N . ALA C 1 57 ? 29.503 38.103 46.738 1.00 16.15 49 ALA C N 1
ATOM 6034 C CA . ALA C 1 57 ? 28.590 36.972 46.696 1.00 17.11 49 ALA C CA 1
ATOM 6035 C C . ALA C 1 57 ? 28.530 36.308 45.308 1.00 19.18 49 ALA C C 1
ATOM 6036 O O . ALA C 1 57 ? 28.645 35.061 45.223 1.00 20.83 49 ALA C O 1
ATOM 6038 N N . TYR C 1 58 ? 28.385 37.110 44.256 1.00 19.65 50 TYR C N 1
ATOM 6039 C CA . TYR C 1 58 ? 28.289 36.581 42.909 1.00 18.86 50 TYR C CA 1
ATOM 6040 C C . TYR C 1 58 ? 29.571 35.757 42.550 1.00 18.26 50 TYR C C 1
ATOM 6041 O O . TYR C 1 58 ? 29.481 34.561 42.174 1.00 18.41 50 TYR C O 1
ATOM 6050 N N . TYR C 1 59 ? 30.763 36.352 42.727 1.00 17.73 51 TYR C N 1
ATOM 6051 C CA . TYR C 1 59 ? 32.000 35.659 42.412 1.00 16.23 51 TYR C CA 1
ATOM 6052 C C . TYR C 1 59 ? 32.351 34.490 43.290 1.00 15.94 51 TYR C C 1
ATOM 6053 O O . TYR C 1 59 ? 33.039 33.560 42.845 1.00 16.89 51 TYR C O 1
ATOM 6062 N N . THR C 1 60 ? 31.847 34.501 44.523 1.00 16.10 52 THR C N 1
ATOM 6063 C CA . THR C 1 60 ? 31.970 33.363 45.379 1.00 17.16 52 THR C CA 1
ATOM 6064 C C . THR C 1 60 ? 31.166 32.157 44.775 1.00 18.47 52 THR C C 1
ATOM 6065 O O . THR C 1 60 ? 31.633 31.038 44.798 1.00 18.00 52 THR C O 1
ATOM 6069 N N . GLY C 1 61 ? 29.974 32.401 44.226 1.00 20.19 53 GLY C N 1
ATOM 6070 C CA . GLY C 1 61 ? 29.267 31.344 43.474 1.00 17.33 53 GLY C CA 1
ATOM 6071 C C . GLY C 1 61 ? 30.044 30.905 42.241 1.00 19.36 53 GLY C C 1
ATOM 6072 O O . GLY C 1 61 ? 30.146 29.694 41.946 1.00 18.06 53 GLY C O 1
ATOM 6073 N N . VAL C 1 62 ? 30.634 31.867 41.529 1.00 17.35 54 VAL C N 1
ATOM 6074 C CA . VAL C 1 62 ? 31.407 31.529 40.341 1.00 18.41 54 VAL C CA 1
ATOM 6075 C C . VAL C 1 62 ? 32.596 30.642 40.747 1.00 19.76 54 VAL C C 1
ATOM 6076 O O . VAL C 1 62 ? 32.902 29.647 40.052 1.00 20.38 54 VAL C O 1
ATOM 6080 N N . ALA C 1 63 ? 33.281 30.977 41.870 1.00 17.62 55 ALA C N 1
ATOM 6081 C CA . ALA C 1 63 ? 34.478 30.179 42.302 1.00 18.25 55 ALA C CA 1
ATOM 6082 C C . ALA C 1 63 ? 34.026 28.722 42.634 1.00 18.65 55 ALA C C 1
ATOM 6083 O O . ALA C 1 63 ? 34.675 27.796 42.277 1.00 18.99 55 ALA C O 1
ATOM 6085 N N . ARG C 1 64 ? 32.902 28.557 43.332 1.00 21.18 56 ARG C N 1
ATOM 6086 C CA . ARG C 1 64 ? 32.414 27.193 43.661 1.00 20.82 56 ARG C CA 1
ATOM 6087 C C . ARG C 1 64 ? 31.979 26.415 42.418 1.00 21.05 56 ARG C C 1
ATOM 6088 O O . ARG C 1 64 ? 32.230 25.221 42.319 1.00 22.62 56 ARG C O 1
ATOM 6096 N N . ALA C 1 65 ? 31.351 27.093 41.466 1.00 20.60 57 ALA C N 1
ATOM 6097 C CA . ALA C 1 65 ? 31.020 26.453 40.187 1.00 21.23 57 ALA C CA 1
ATOM 6098 C C . ALA C 1 65 ? 32.301 25.967 39.487 1.00 22.08 57 ALA C C 1
ATOM 6099 O O . ALA C 1 65 ? 32.363 24.848 38.955 1.00 24.11 57 ALA C O 1
ATOM 6101 N N . HIS C 1 66 ? 33.366 26.780 39.495 1.00 20.79 58 HIS C N 1
ATOM 6102 C CA . HIS C 1 66 ? 34.646 26.335 38.955 1.00 19.62 58 HIS C CA 1
ATOM 6103 C C . HIS C 1 66 ? 35.188 25.155 39.721 1.00 21.70 58 HIS C C 1
ATOM 6104 O O . HIS C 1 66 ? 35.659 24.174 39.130 1.00 22.20 58 HIS C O 1
ATOM 6111 N N . HIS C 1 67 ? 35.080 25.211 41.058 1.00 21.74 59 HIS C N 1
ATOM 6112 C CA . HIS C 1 67 ? 35.616 24.155 41.892 1.00 23.76 59 HIS C CA 1
ATOM 6113 C C . HIS C 1 67 ? 35.002 22.808 41.525 1.00 23.57 59 HIS C C 1
ATOM 6114 O O . HIS C 1 67 ? 35.714 21.822 41.423 1.00 21.22 59 HIS C O 1
ATOM 6121 N N . THR C 1 68 ? 33.675 22.770 41.322 1.00 22.65 60 THR C N 1
ATOM 6122 C CA . THR C 1 68 ? 33.006 21.519 40.925 1.00 23.72 60 THR C CA 1
ATOM 6123 C C . THR C 1 68 ? 33.276 21.135 39.486 1.00 27.14 60 THR C C 1
ATOM 6124 O O . THR C 1 68 ? 33.627 19.993 39.193 1.00 25.77 60 THR C O 1
ATOM 6128 N N . THR C 1 69 ? 33.158 22.076 38.559 1.00 24.29 61 THR C N 1
ATOM 6129 C CA . THR C 1 69 ? 33.180 21.711 37.128 1.00 24.69 61 THR C CA 1
ATOM 6130 C C . THR C 1 69 ? 34.552 21.801 36.497 1.00 25.85 61 THR C C 1
ATOM 6131 O O . THR C 1 69 ? 34.807 21.114 35.525 1.00 25.89 61 THR C O 1
ATOM 6135 N N . LYS C 1 70 ? 35.431 22.659 37.015 1.00 24.88 62 LYS C N 1
ATOM 6136 C CA . LYS C 1 70 ? 36.736 22.957 36.425 1.00 24.94 62 LYS C CA 1
ATOM 6137 C C . LYS C 1 70 ? 36.638 23.593 35.023 1.00 26.33 62 LYS C C 1
ATOM 6138 O O . LYS C 1 70 ? 37.595 23.516 34.255 1.00 25.76 62 LYS C O 1
ATOM 6144 N N . ASN C 1 71 ? 35.511 24.214 34.692 1.00 25.08 63 ASN C N 1
ATOM 6145 C CA . ASN C 1 71 ? 35.319 24.777 33.366 1.00 23.76 63 ASN C CA 1
ATOM 6146 C C . ASN C 1 71 ? 36.090 26.110 33.328 1.00 23.49 63 ASN C C 1
ATOM 6147 O O . ASN C 1 71 ? 35.893 26.961 34.175 1.00 20.72 63 ASN C O 1
ATOM 6152 N N . MET C 1 72 ? 36.971 26.242 32.324 1.00 22.73 64 MET C N 1
ATOM 6153 C CA . MET C 1 72 ? 37.886 27.355 32.154 1.00 22.44 64 MET C CA 1
ATOM 6154 C C . MET C 1 72 ? 37.089 28.655 32.035 1.00 21.57 64 MET C C 1
ATOM 6155 O O . MET C 1 72 ? 37.619 29.715 32.365 1.00 21.99 64 MET C O 1
ATOM 6160 N N . MET C 1 73 ? 35.837 28.596 31.574 1.00 19.98 65 MET C N 1
ATOM 6161 C CA . MET C 1 73 ? 35.023 29.782 31.500 1.00 20.73 65 MET C CA 1
ATOM 6162 C C . MET C 1 73 ? 34.812 30.501 32.868 1.00 20.15 65 MET C C 1
ATOM 6163 O O . MET C 1 73 ? 34.772 31.757 32.935 1.00 19.92 65 MET C O 1
ATOM 6168 N N . TYR C 1 74 ? 34.597 29.722 33.926 1.00 19.18 66 TYR C N 1
ATOM 6169 C CA . TYR C 1 74 ? 34.379 30.277 35.241 1.00 20.13 66 TYR C CA 1
ATOM 6170 C C . TYR C 1 74 ? 35.669 30.978 35.689 1.00 19.73 66 TYR C C 1
ATOM 6171 O O . TYR C 1 74 ? 35.606 32.090 36.232 1.00 18.25 66 TYR C O 1
ATOM 6180 N N . MET C 1 75 ? 36.824 30.317 35.488 1.00 20.87 67 MET C N 1
ATOM 6181 C CA . MET C 1 75 ? 38.144 30.847 35.905 1.00 19.07 67 MET C CA 1
ATOM 6182 C C . MET C 1 75 ? 38.531 32.119 35.121 1.00 19.78 67 MET C C 1
ATOM 6183 O O . MET C 1 75 ? 39.125 33.021 35.681 1.00 19.28 67 MET C O 1
ATOM 6188 N N . ALA C 1 76 ? 38.150 32.202 33.836 1.00 18.63 68 ALA C N 1
ATOM 6189 C CA . ALA C 1 76 ? 38.403 33.394 33.003 1.00 19.11 68 ALA C CA 1
ATOM 6190 C C . ALA C 1 76 ? 37.632 34.565 33.637 1.00 18.02 68 ALA C C 1
ATOM 6191 O O . ALA C 1 76 ? 38.171 35.658 33.827 1.00 17.77 68 ALA C O 1
ATOM 6193 N N . ALA C 1 77 ? 36.380 34.322 34.009 1.00 16.57 69 ALA C N 1
ATOM 6194 C CA . ALA C 1 77 ? 35.566 35.386 34.603 1.00 17.45 69 ALA C CA 1
ATOM 6195 C C . ALA C 1 77 ? 36.158 35.863 35.969 1.00 18.87 69 ALA C C 1
ATOM 6196 O O . ALA C 1 77 ? 36.180 37.106 36.278 1.00 19.00 69 ALA C O 1
ATOM 6198 N N . LEU C 1 78 ? 36.646 34.898 36.755 1.00 19.51 70 LEU C N 1
ATOM 6199 C CA . LEU C 1 78 ? 37.232 35.157 38.101 1.00 19.43 70 LEU C CA 1
ATOM 6200 C C . LEU C 1 78 ? 38.528 35.979 37.898 1.00 17.21 70 LEU C C 1
ATOM 6201 O O . LEU C 1 78 ? 38.710 37.006 38.526 1.00 17.57 70 LEU C O 1
ATOM 6206 N N . LYS C 1 79 ? 39.395 35.534 36.972 1.00 17.14 71 LYS C N 1
ATOM 6207 C CA . LYS C 1 79 ? 40.653 36.232 36.717 1.00 17.52 71 LYS C CA 1
ATOM 6208 C C . LYS C 1 79 ? 40.309 37.637 36.177 1.00 17.72 71 LYS C C 1
ATOM 6209 O O . LYS C 1 79 ? 40.935 38.630 36.572 1.00 17.40 71 LYS C O 1
ATOM 6215 N N . ASN C 1 80 ? 39.393 37.732 35.208 1.00 18.25 72 ASN C N 1
ATOM 6216 C CA A ASN C 1 80 ? 39.023 39.040 34.614 0.50 18.62 72 ASN C CA 1
ATOM 6217 C CA B ASN C 1 80 ? 39.169 39.056 34.629 0.50 19.31 72 ASN C CA 1
ATOM 6218 C C . ASN C 1 80 ? 38.719 40.102 35.690 1.00 19.10 72 ASN C C 1
ATOM 6219 O O . ASN C 1 80 ? 39.245 41.249 35.676 1.00 18.26 72 ASN C O 1
ATOM 6228 N N . GLN C 1 81 ? 37.802 39.748 36.589 1.00 18.13 73 GLN C N 1
ATOM 6229 C CA . GLN C 1 81 ? 37.322 40.774 37.585 1.00 18.98 73 GLN C CA 1
ATOM 6230 C C . GLN C 1 81 ? 38.462 41.057 38.608 1.00 18.14 73 GLN C C 1
ATOM 6231 O O . GLN C 1 81 ? 38.661 42.171 39.051 1.00 19.67 73 GLN C O 1
ATOM 6237 N N . ALA C 1 82 ? 39.251 40.057 38.955 1.00 16.08 74 ALA C N 1
ATOM 6238 C CA . ALA C 1 82 ? 40.325 40.274 39.970 1.00 16.37 74 ALA C CA 1
ATOM 6239 C C . ALA C 1 82 ? 41.383 41.233 39.417 1.00 16.85 74 ALA C C 1
ATOM 6240 O O . ALA C 1 82 ? 41.839 42.142 40.100 1.00 18.06 74 ALA C O 1
ATOM 6242 N N . VAL C 1 83 ? 41.709 41.093 38.141 1.00 16.66 75 VAL C N 1
ATOM 6243 C CA . VAL C 1 83 ? 42.660 42.056 37.524 1.00 16.89 75 VAL C CA 1
ATOM 6244 C C . VAL C 1 83 ? 41.965 43.395 37.307 1.00 16.65 75 VAL C C 1
ATOM 6245 O O . VAL C 1 83 ? 42.545 44.431 37.567 1.00 17.99 75 VAL C O 1
ATOM 6249 N N . ALA C 1 84 ? 40.712 43.402 36.887 1.00 17.52 76 ALA C N 1
ATOM 6250 C CA . ALA C 1 84 ? 40.010 44.705 36.633 1.00 19.00 76 ALA C CA 1
ATOM 6251 C C . ALA C 1 84 ? 39.947 45.484 37.978 1.00 19.28 76 ALA C C 1
ATOM 6252 O O . ALA C 1 84 ? 40.084 46.742 38.019 1.00 19.09 76 ALA C O 1
ATOM 6254 N N . ASN C 1 85 ? 39.782 44.754 39.073 1.00 18.71 77 ASN C N 1
ATOM 6255 C CA . ASN C 1 85 ? 39.639 45.372 40.407 1.00 17.77 77 ASN C CA 1
ATOM 6256 C C . ASN C 1 85 ? 40.962 45.539 41.146 1.00 19.66 77 ASN C C 1
ATOM 6257 O O . ASN C 1 85 ? 40.956 45.972 42.312 1.00 18.98 77 ASN C O 1
ATOM 6262 N N . ASN C 1 86 ? 42.064 45.203 40.463 1.00 19.60 78 ASN C N 1
ATOM 6263 C CA . ASN C 1 86 ? 43.431 45.177 40.993 1.00 19.75 78 ASN C CA 1
ATOM 6264 C C . ASN C 1 86 ? 43.529 44.516 42.366 1.00 18.47 78 ASN C C 1
ATOM 6265 O O . ASN C 1 86 ? 44.275 44.967 43.244 1.00 17.43 78 ASN C O 1
ATOM 6270 N N . TRP C 1 87 ? 42.756 43.430 42.545 1.00 15.28 79 TRP C N 1
ATOM 6271 C CA . TRP C 1 87 ? 42.860 42.561 43.720 1.00 16.24 79 TRP C CA 1
ATOM 6272 C C . TRP C 1 87 ? 42.470 43.321 44.977 1.00 16.60 79 TRP C C 1
ATOM 6273 O O . TRP C 1 87 ? 42.838 42.956 46.089 1.00 17.52 79 TRP C O 1
ATOM 6284 N N . GLN C 1 88 ? 41.711 44.374 44.822 1.00 17.58 80 GLN C N 1
ATOM 6285 C CA . GLN C 1 88 ? 41.321 45.192 46.005 1.00 18.35 80 GLN C CA 1
ATOM 6286 C C . GLN C 1 88 ? 39.960 44.803 46.553 1.00 18.02 80 GLN C C 1
ATOM 6287 O O . GLN C 1 88 ? 38.970 44.753 45.810 1.00 18.75 80 GLN C O 1
ATOM 6293 N N . PRO C 1 89 ? 39.874 44.606 47.882 1.00 18.74 81 PRO C N 1
ATOM 6294 C CA . PRO C 1 89 ? 38.537 44.557 48.474 1.00 16.93 81 PRO C CA 1
ATOM 6295 C C . PRO C 1 89 ? 37.987 45.993 48.380 1.00 18.01 81 PRO C C 1
ATOM 6296 O O . PRO C 1 89 ? 38.714 46.960 47.965 1.00 17.12 81 PRO C O 1
ATOM 6300 N N . TYR C 1 90 ? 36.774 46.181 48.832 1.00 17.39 82 TYR C N 1
ATOM 6301 C CA . TYR C 1 90 ? 36.306 47.566 48.919 1.00 18.28 82 TYR C CA 1
ATOM 6302 C C . TYR C 1 90 ? 36.909 48.277 50.159 1.00 18.27 82 TYR C C 1
ATOM 6303 O O . TYR C 1 90 ? 37.743 47.705 50.865 1.00 20.57 82 TYR C O 1
ATOM 6312 N N . THR C 1 91 ? 36.535 49.523 50.421 1.00 19.19 83 THR C N 1
ATOM 6313 C CA . THR C 1 91 ? 37.433 50.410 51.167 1.00 20.89 83 THR C CA 1
ATOM 6314 C C . THR C 1 91 ? 37.068 50.728 52.638 1.00 21.21 83 THR C C 1
ATOM 6315 O O . THR C 1 91 ? 37.849 51.391 53.325 1.00 18.18 83 THR C O 1
ATOM 6319 N N . ARG C 1 92 ? 35.972 50.186 53.166 1.00 17.05 84 ARG C N 1
ATOM 6320 C CA . ARG C 1 92 ? 35.668 50.470 54.578 1.00 18.73 84 ARG C CA 1
ATOM 6321 C C . ARG C 1 92 ? 36.188 49.264 55.414 1.00 18.57 84 ARG C C 1
ATOM 6322 O O . ARG C 1 92 ? 35.556 48.194 55.396 1.00 18.04 84 ARG C O 1
ATOM 6330 N N . LEU C 1 93 ? 37.371 49.381 56.012 1.00 17.97 85 LEU C N 1
ATOM 6331 C CA . LEU C 1 93 ? 38.006 48.216 56.597 1.00 18.22 85 LEU C CA 1
ATOM 6332 C C . LEU C 1 93 ? 37.323 47.649 57.847 1.00 18.88 85 LEU C C 1
ATOM 6333 O O . LEU C 1 93 ? 37.651 46.527 58.222 1.00 18.91 85 LEU C O 1
ATOM 6338 N N . TYR C 1 94 ? 36.424 48.436 58.462 1.00 17.92 86 TYR C N 1
ATOM 6339 C CA . TYR C 1 94 ? 35.591 48.020 59.611 1.00 18.34 86 TYR C CA 1
ATOM 6340 C C . TYR C 1 94 ? 34.343 47.275 59.110 1.00 17.58 86 TYR C C 1
ATOM 6341 O O . TYR C 1 94 ? 33.573 46.778 59.928 1.00 16.15 86 TYR C O 1
ATOM 6350 N N . HIS C 1 95 ? 34.163 47.184 57.776 1.00 15.99 87 HIS C N 1
ATOM 6351 C CA . HIS C 1 95 ? 32.828 46.759 57.307 1.00 18.96 87 HIS C CA 1
ATOM 6352 C C . HIS C 1 95 ? 32.913 45.419 56.624 1.00 18.88 87 HIS C C 1
ATOM 6353 O O . HIS C 1 95 ? 33.497 45.334 55.533 1.00 16.72 87 HIS C O 1
ATOM 6360 N N . ALA C 1 96 ? 32.226 44.394 57.162 1.00 18.37 88 ALA C N 1
ATOM 6361 C CA . ALA C 1 96 ? 32.312 43.040 56.624 1.00 19.25 88 ALA C CA 1
ATOM 6362 C C . ALA C 1 96 ? 31.907 42.903 55.148 1.00 17.76 88 ALA C C 1
ATOM 6363 O O . ALA C 1 96 ? 32.492 42.089 54.391 1.00 16.51 88 ALA C O 1
ATOM 6365 N N . ASP C 1 97 ? 31.005 43.747 54.700 1.00 16.06 89 ASP C N 1
ATOM 6366 C CA . ASP C 1 97 ? 30.578 43.667 53.302 1.00 17.71 89 ASP C CA 1
ATOM 6367 C C . ASP C 1 97 ? 31.735 43.892 52.356 1.00 16.37 89 ASP C C 1
ATOM 6368 O O . ASP C 1 97 ? 31.720 43.354 51.249 1.00 16.67 89 ASP C O 1
ATOM 6373 N N . ASP C 1 98 ? 32.733 44.690 52.755 1.00 17.55 90 ASP C N 1
ATOM 6374 C CA . ASP C 1 98 ? 33.708 45.147 51.769 1.00 16.92 90 ASP C CA 1
ATOM 6375 C C . ASP C 1 98 ? 34.814 44.134 51.520 1.00 18.42 90 ASP C C 1
ATOM 6376 O O . ASP C 1 98 ? 35.650 44.333 50.614 1.00 17.45 90 ASP C O 1
ATOM 6381 N N . VAL C 1 99 ? 34.808 43.031 52.268 1.00 18.84 91 VAL C N 1
ATOM 6382 C CA . VAL C 1 99 ? 35.814 41.984 52.067 1.00 16.33 91 VAL C CA 1
ATOM 6383 C C . VAL C 1 99 ? 35.230 40.772 51.391 1.00 16.45 91 VAL C C 1
ATOM 6384 O O . VAL C 1 99 ? 35.947 39.828 51.080 1.00 15.87 91 VAL C O 1
ATOM 6388 N N . ALA C 1 100 ? 33.923 40.766 51.120 1.00 15.97 92 ALA C N 1
ATOM 6389 C CA . ALA C 1 100 ? 33.344 39.547 50.506 1.00 15.99 92 ALA C CA 1
ATOM 6390 C C . ALA C 1 100 ? 33.998 39.187 49.166 1.00 15.57 92 ALA C C 1
ATOM 6391 O O . ALA C 1 100 ? 34.127 37.998 48.780 1.00 15.31 92 ALA C O 1
ATOM 6393 N N . ILE C 1 101 ? 34.494 40.198 48.472 1.00 15.10 93 ILE C N 1
ATOM 6394 C CA . ILE C 1 101 ? 35.019 39.979 47.099 1.00 14.51 93 ILE C CA 1
ATOM 6395 C C . ILE C 1 101 ? 36.410 39.266 47.245 1.00 15.32 93 ILE C C 1
ATOM 6396 O O . ILE C 1 101 ? 36.904 38.617 46.322 1.00 14.62 93 ILE C O 1
ATOM 6401 N N . SER C 1 102 ? 37.015 39.284 48.444 1.00 15.21 94 SER C N 1
ATOM 6402 C CA . SER C 1 102 ? 38.311 38.609 48.601 1.00 15.96 94 SER C CA 1
ATOM 6403 C C . SER C 1 102 ? 38.219 37.062 48.562 1.00 16.50 94 SER C C 1
ATOM 6404 O O . SER C 1 102 ? 39.238 36.361 48.368 1.00 17.09 94 SER C O 1
ATOM 6407 N N . TYR C 1 103 ? 37.011 36.515 48.753 1.00 16.46 95 TYR C N 1
ATOM 6408 C CA . TYR C 1 103 ? 36.901 35.076 48.612 1.00 16.71 95 TYR C CA 1
ATOM 6409 C C . TYR C 1 103 ? 37.335 34.682 47.213 1.00 17.30 95 TYR C C 1
ATOM 6410 O O . TYR C 1 103 ? 38.140 33.776 47.041 1.00 15.64 95 TYR C O 1
ATOM 6419 N N . SER C 1 104 ? 36.816 35.385 46.211 1.00 16.75 96 SER C N 1
ATOM 6420 C CA . SER C 1 104 ? 37.174 35.057 44.792 1.00 17.45 96 SER C CA 1
ATOM 6421 C C . SER C 1 104 ? 38.693 35.240 44.587 1.00 17.29 96 SER C C 1
ATOM 6422 O O . SER C 1 104 ? 39.335 34.448 43.877 1.00 17.76 96 SER C O 1
ATOM 6425 N N . TYR C 1 105 ? 39.297 36.230 45.253 1.00 17.28 97 TYR C N 1
ATOM 6426 C CA . TYR C 1 105 ? 40.709 36.532 44.987 1.00 15.83 97 TYR C CA 1
ATOM 6427 C C . TYR C 1 105 ? 41.561 35.364 45.607 1.00 17.40 97 TYR C C 1
ATOM 6428 O O . TYR C 1 105 ? 42.536 34.899 45.013 1.00 16.52 97 TYR C O 1
ATOM 6437 N N . LEU C 1 106 ? 41.190 34.930 46.814 1.00 17.30 98 LEU C N 1
ATOM 6438 C CA . LEU C 1 106 ? 41.896 33.812 47.480 1.00 18.94 98 LEU C CA 1
ATOM 6439 C C . LEU C 1 106 ? 41.706 32.518 46.678 1.00 18.54 98 LEU C C 1
ATOM 6440 O O . LEU C 1 106 ? 42.649 31.706 46.493 1.00 20.45 98 LEU C O 1
ATOM 6445 N N . TYR C 1 107 ? 40.481 32.333 46.178 1.00 19.15 99 TYR C N 1
ATOM 6446 C CA . TYR C 1 107 ? 40.187 31.196 45.316 1.00 20.25 99 TYR C CA 1
ATOM 6447 C C . TYR C 1 107 ? 41.114 31.129 44.078 1.00 20.07 99 TYR C C 1
ATOM 6448 O O . TYR C 1 107 ? 41.743 30.084 43.799 1.00 19.07 99 TYR C O 1
ATOM 6457 N N . VAL C 1 108 ? 41.237 32.260 43.383 1.00 20.79 100 VAL C N 1
ATOM 6458 C CA . VAL C 1 108 ? 42.133 32.386 42.207 1.00 19.61 100 VAL C CA 1
ATOM 6459 C C . VAL C 1 108 ? 43.590 32.169 42.566 1.00 20.72 100 VAL C C 1
ATOM 6460 O O . VAL C 1 108 ? 44.315 31.417 41.862 1.00 19.44 100 VAL C O 1
ATOM 6464 N N . ALA C 1 109 ? 44.006 32.727 43.702 1.00 20.02 101 ALA C N 1
ATOM 6465 C CA . ALA C 1 109 ? 45.382 32.626 44.097 1.00 22.52 101 ALA C CA 1
ATOM 6466 C C . ALA C 1 109 ? 45.763 31.160 44.330 1.00 24.06 101 ALA C C 1
ATOM 6467 O O . ALA C 1 109 ? 46.861 30.736 43.987 1.00 25.01 101 ALA C O 1
ATOM 6469 N N . GLU C 1 110 ? 44.846 30.384 44.865 1.00 24.80 102 GLU C N 1
ATOM 6470 C CA . GLU C 1 110 ? 45.096 28.996 45.216 1.00 29.17 102 GLU C CA 1
ATOM 6471 C C . GLU C 1 110 ? 45.063 28.115 43.959 1.00 30.48 102 GLU C C 1
ATOM 6472 O O . GLU C 1 110 ? 45.769 27.119 43.859 1.00 29.00 102 GLU C O 1
ATOM 6478 N N . ASN C 1 111 ? 44.233 28.503 43.011 1.00 28.14 103 ASN C N 1
ATOM 6479 C CA . ASN C 1 111 ? 43.783 27.573 41.985 1.00 30.24 103 ASN C CA 1
ATOM 6480 C C . ASN C 1 111 ? 44.362 27.900 40.626 1.00 32.99 103 ASN C C 1
ATOM 6481 O O . ASN C 1 111 ? 44.374 27.064 39.741 1.00 35.91 103 ASN C O 1
ATOM 6486 N N . GLU C 1 112 ? 44.882 29.104 40.465 1.00 31.43 104 GLU C N 1
ATOM 6487 C CA . GLU C 1 112 ? 45.563 29.504 39.241 1.00 34.51 104 GLU C CA 1
ATOM 6488 C C . GLU C 1 112 ? 47.009 29.511 39.660 1.00 37.68 104 GLU C C 1
ATOM 6489 O O . GLU C 1 112 ? 47.462 30.384 40.370 1.00 42.09 104 GLU C O 1
ATOM 6495 N N . LYS C 1 113 ? 47.732 28.484 39.237 1.00 44.28 105 LYS C N 1
ATOM 6496 C CA . LYS C 1 113 ? 49.127 28.297 39.593 1.00 43.31 105 LYS C CA 1
ATOM 6497 C C . LYS C 1 113 ? 49.905 29.178 38.667 1.00 41.09 105 LYS C C 1
ATOM 6498 O O . LYS C 1 113 ? 50.106 28.791 37.529 1.00 45.91 105 LYS C O 1
ATOM 6504 N N . ARG C 1 114 ? 50.333 30.359 39.114 1.00 40.55 106 ARG C N 1
ATOM 6505 C CA . ARG C 1 114 ? 50.955 31.306 38.185 1.00 37.81 106 ARG C CA 1
ATOM 6506 C C . ARG C 1 114 ? 51.662 32.377 38.981 1.00 37.76 106 ARG C C 1
ATOM 6507 O O . ARG C 1 114 ? 51.069 32.986 39.886 1.00 38.76 106 ARG C O 1
ATOM 6515 N N . ARG C 1 115 ? 52.921 32.630 38.637 1.00 34.33 107 ARG C N 1
ATOM 6516 C CA . ARG C 1 115 ? 53.712 33.627 39.356 1.00 35.37 107 ARG C CA 1
ATOM 6517 C C . ARG C 1 115 ? 53.425 35.049 38.954 1.00 33.63 107 ARG C C 1
ATOM 6518 O O . ARG C 1 115 ? 53.082 35.327 37.782 1.00 29.46 107 ARG C O 1
ATOM 6526 N N . ASN C 1 116 ? 53.674 35.941 39.909 1.00 29.21 108 ASN C N 1
ATOM 6527 C CA . ASN C 1 116 ? 53.548 37.371 39.714 1.00 30.28 108 ASN C CA 1
ATOM 6528 C C . ASN C 1 116 ? 52.198 37.708 39.064 1.00 29.22 108 ASN C C 1
ATOM 6529 O O . ASN C 1 116 ? 52.132 38.496 38.092 1.00 28.39 108 ASN C O 1
ATOM 6534 N N . PHE C 1 117 ? 51.153 37.097 39.591 1.00 24.49 109 PHE C N 1
ATOM 6535 C CA . PHE C 1 117 ? 49.808 37.281 39.045 1.00 24.58 109 PHE C CA 1
ATOM 6536 C C . PHE C 1 117 ? 48.867 37.708 40.171 1.00 25.45 109 PHE C C 1
ATOM 6537 O O . PHE C 1 117 ? 48.429 38.861 40.231 1.00 25.60 109 PHE C O 1
ATOM 6545 N N . SER C 1 118 ? 48.560 36.787 41.097 1.00 25.39 110 SER C N 1
ATOM 6546 C CA . SER C 1 118 ? 47.631 37.106 42.180 1.00 23.76 110 SER C CA 1
ATOM 6547 C C . SER C 1 118 ? 48.266 37.999 43.267 1.00 25.00 110 SER C C 1
ATOM 6548 O O . SER C 1 118 ? 49.496 37.986 43.483 1.00 24.15 110 SER C O 1
ATOM 6551 N N . ASP C 1 119 ? 47.449 38.848 43.902 1.00 23.79 111 ASP C N 1
ATOM 6552 C CA . ASP C 1 119 ? 47.982 39.659 44.944 1.00 23.41 111 ASP C CA 1
ATOM 6553 C C . ASP C 1 119 ? 46.999 39.581 46.142 1.00 22.69 111 ASP C C 1
ATOM 6554 O O . ASP C 1 119 ? 45.798 39.929 46.055 1.00 22.67 111 ASP C O 1
ATOM 6559 N N . LEU C 1 120 ? 47.498 39.057 47.246 1.00 19.41 112 LEU C N 1
ATOM 6560 C CA . LEU C 1 120 ? 46.705 38.945 48.451 1.00 19.97 112 LEU C CA 1
ATOM 6561 C C . LEU C 1 120 ? 47.033 39.997 49.534 1.00 19.80 112 LEU C C 1
ATOM 6562 O O . LEU C 1 120 ? 46.454 39.992 50.638 1.00 18.61 112 LEU C O 1
ATOM 6567 N N . GLU C 1 121 ? 47.980 40.859 49.258 1.00 19.29 113 GLU C N 1
ATOM 6568 C CA . GLU C 1 121 ? 48.313 41.939 50.209 1.00 22.39 113 GLU C CA 1
ATOM 6569 C C . GLU C 1 121 ? 47.131 42.857 50.547 1.00 18.64 113 GLU C C 1
ATOM 6570 O O . GLU C 1 121 ? 46.943 43.171 51.728 1.00 18.46 113 GLU C O 1
ATOM 6576 N N . PRO C 1 122 ? 46.362 43.302 49.534 1.00 18.89 114 PRO C N 1
ATOM 6577 C CA . PRO C 1 122 ? 45.213 44.151 49.854 1.00 18.04 114 PRO C CA 1
ATOM 6578 C C . PRO C 1 122 ? 44.205 43.407 50.756 1.00 18.76 114 PRO C C 1
ATOM 6579 O O . PRO C 1 122 ? 43.589 44.033 51.634 1.00 18.86 114 PRO C O 1
ATOM 6583 N N . THR C 1 123 ? 44.017 42.090 50.563 1.00 18.12 115 THR C N 1
ATOM 6584 C CA . THR C 1 123 ? 43.143 41.291 51.468 1.00 17.67 115 THR C CA 1
ATOM 6585 C C . THR C 1 123 ? 43.744 41.167 52.873 1.00 17.92 115 THR C C 1
ATOM 6586 O O . THR C 1 123 ? 43.075 41.344 53.877 1.00 16.35 115 THR C O 1
ATOM 6590 N N . LYS C 1 124 ? 45.019 40.822 52.935 1.00 18.11 116 LYS C N 1
ATOM 6591 C CA . LYS C 1 124 ? 45.707 40.785 54.236 1.00 18.95 116 LYS C CA 1
ATOM 6592 C C . LYS C 1 124 ? 45.572 42.115 55.006 1.00 20.49 116 LYS C C 1
ATOM 6593 O O . LYS C 1 124 ? 45.221 42.102 56.208 1.00 18.71 116 LYS C O 1
ATOM 6599 N N . LYS C 1 125 ? 45.842 43.252 54.334 1.00 19.16 117 LYS C N 1
ATOM 6600 C CA . LYS C 1 125 ? 45.672 44.566 55.005 1.00 20.80 117 LYS C CA 1
ATOM 6601 C C . LYS C 1 125 ? 44.265 44.760 55.547 1.00 18.83 117 LYS C C 1
ATOM 6602 O O . LYS C 1 125 ? 44.051 45.255 56.670 1.00 16.92 117 LYS C O 1
ATOM 6608 N N . PHE C 1 126 ? 43.292 44.416 54.713 1.00 18.96 118 PHE C N 1
ATOM 6609 C CA . PHE C 1 126 ? 41.898 44.584 55.157 1.00 18.33 118 PHE C CA 1
ATOM 6610 C C . PHE C 1 126 ? 41.686 43.732 56.446 1.00 18.65 118 PHE C C 1
ATOM 6611 O O . PHE C 1 126 ? 41.150 44.196 57.472 1.00 19.27 118 PHE C O 1
ATOM 6619 N N . LEU C 1 127 ? 42.047 42.448 56.377 1.00 18.20 119 LEU C N 1
ATOM 6620 C CA . LEU C 1 127 ? 41.740 41.555 57.478 1.00 18.71 119 LEU C CA 1
ATOM 6621 C C . LEU C 1 127 ? 42.514 41.975 58.732 1.00 19.03 119 LEU C C 1
ATOM 6622 O O . LEU C 1 127 ? 41.994 41.820 59.826 1.00 20.89 119 LEU C O 1
ATOM 6627 N N . ASP C 1 128 ? 43.715 42.510 58.579 1.00 18.73 120 ASP C N 1
ATOM 6628 C CA . ASP C 1 128 ? 44.479 42.859 59.796 1.00 19.12 120 ASP C CA 1
ATOM 6629 C C . ASP C 1 128 ? 43.819 44.011 60.522 1.00 20.06 120 ASP C C 1
ATOM 6630 O O . ASP C 1 128 ? 43.765 44.016 61.779 1.00 21.02 120 ASP C O 1
ATOM 6635 N N . THR C 1 129 ? 43.294 44.981 59.758 1.00 19.56 121 THR C N 1
ATOM 6636 C CA . THR C 1 129 ? 42.595 46.146 60.333 1.00 19.15 121 THR C CA 1
ATOM 6637 C C . THR C 1 129 ? 41.220 45.698 60.835 1.00 20.49 121 THR C C 1
ATOM 6638 O O . THR C 1 129 ? 40.862 45.987 61.984 1.00 21.57 121 THR C O 1
ATOM 6642 N N . HIS C 1 130 ? 40.513 44.931 60.006 1.00 18.81 122 HIS C N 1
ATOM 6643 C CA . HIS C 1 130 ? 39.120 44.479 60.350 1.00 18.36 122 HIS C CA 1
ATOM 6644 C C . HIS C 1 130 ? 39.181 43.751 61.685 1.00 17.89 122 HIS C C 1
ATOM 6645 O O . HIS C 1 130 ? 38.358 43.994 62.576 1.00 18.99 122 HIS C O 1
ATOM 6652 N N . LEU C 1 131 ? 40.135 42.839 61.839 1.00 16.80 123 LEU C N 1
ATOM 6653 C CA . LEU C 1 131 ? 40.083 41.921 62.999 1.00 18.02 123 LEU C CA 1
ATOM 6654 C C . LEU C 1 131 ? 40.849 42.453 64.229 1.00 18.55 123 LEU C C 1
ATOM 6655 O O . LEU C 1 131 ? 40.503 42.116 65.383 1.00 18.02 123 LEU C O 1
ATOM 6660 N N . TYR C 1 132 ? 41.903 43.221 64.006 1.00 18.71 124 TYR C N 1
ATOM 6661 C CA . TYR C 1 132 ? 42.831 43.558 65.086 1.00 21.11 124 TYR C CA 1
ATOM 6662 C C . TYR C 1 132 ? 42.929 45.031 65.486 1.00 25.73 124 TYR C C 1
ATOM 6663 O O . TYR C 1 132 ? 43.637 45.351 66.462 1.00 26.60 124 TYR C O 1
ATOM 6672 N N . GLU C 1 133 ? 42.262 45.933 64.765 1.00 22.72 125 GLU C N 1
ATOM 6673 C CA . GLU C 1 133 ? 42.303 47.368 65.109 1.00 24.73 125 GLU C CA 1
ATOM 6674 C C . GLU C 1 133 ? 40.977 47.849 65.552 1.00 23.98 125 GLU C C 1
ATOM 6675 O O . GLU C 1 133 ? 39.952 47.324 65.113 1.00 21.79 125 GLU C O 1
ATOM 6681 N N . ASP C 1 134 ? 40.968 48.826 66.451 1.00 23.78 126 ASP C N 1
ATOM 6682 C CA A ASP C 1 134 ? 39.667 49.290 66.977 0.50 24.94 126 ASP C CA 1
ATOM 6683 C CA B ASP C 1 134 ? 39.777 49.484 66.989 0.50 24.63 126 ASP C CA 1
ATOM 6684 C C . ASP C 1 134 ? 38.914 50.050 65.878 1.00 24.22 126 ASP C C 1
ATOM 6685 O O . ASP C 1 134 ? 39.492 50.620 64.917 1.00 22.94 126 ASP C O 1
ATOM 6694 N N . ASN C 1 135 ? 37.595 50.022 66.032 1.00 22.75 127 ASN C N 1
ATOM 6695 C CA . ASN C 1 135 ? 36.716 50.803 65.155 1.00 20.86 127 ASN C CA 1
ATOM 6696 C C . ASN C 1 135 ? 35.419 51.181 65.888 1.00 20.45 127 ASN C C 1
ATOM 6697 O O . ASN C 1 135 ? 35.185 50.752 67.008 1.00 21.10 127 ASN C O 1
ATOM 6702 N N . ALA C 1 136 ? 34.580 51.997 65.280 1.00 20.89 128 ALA C N 1
ATOM 6703 C CA . ALA C 1 136 ? 33.478 52.586 66.039 1.00 22.12 128 ALA C CA 1
ATOM 6704 C C . ALA C 1 136 ? 32.432 51.523 66.456 1.00 22.65 128 ALA C C 1
ATOM 6705 O O . ALA C 1 136 ? 31.674 51.769 67.383 1.00 24.69 128 ALA C O 1
ATOM 6707 N N . TRP C 1 137 ? 32.322 50.441 65.678 1.00 21.79 129 TRP C N 1
ATOM 6708 C CA . TRP C 1 137 ? 31.339 49.363 65.930 1.00 21.45 129 TRP C CA 1
ATOM 6709 C C . TRP C 1 137 ? 31.811 48.479 67.044 1.00 22.96 129 TRP C C 1
ATOM 6710 O O . TRP C 1 137 ? 30.989 48.086 67.906 1.00 26.55 129 TRP C O 1
ATOM 6721 N N . LYS C 1 138 ? 33.113 48.196 67.091 1.00 20.65 130 LYS C N 1
ATOM 6722 C CA . LYS C 1 138 ? 33.681 47.439 68.203 1.00 22.32 130 LYS C CA 1
ATOM 6723 C C . LYS C 1 138 ? 33.578 48.268 69.492 1.00 27.27 130 LYS C C 1
ATOM 6724 O O . LYS C 1 138 ? 33.364 47.704 70.544 1.00 27.19 130 LYS C O 1
ATOM 6730 N N . ALA C 1 139 ? 33.683 49.592 69.400 1.00 25.96 131 ALA C N 1
ATOM 6731 C CA . ALA C 1 139 ? 33.733 50.429 70.588 1.00 29.98 131 ALA C CA 1
ATOM 6732 C C . ALA C 1 139 ? 32.372 50.440 71.299 1.00 31.26 131 ALA C C 1
ATOM 6733 O O . ALA C 1 139 ? 32.309 50.731 72.474 1.00 31.91 131 ALA C O 1
ATOM 6735 N N . GLY C 1 140 ? 31.282 50.134 70.611 1.00 30.15 132 GLY C N 1
ATOM 6736 C CA . GLY C 1 140 ? 30.002 49.968 71.328 1.00 31.85 132 GLY C CA 1
ATOM 6737 C C . GLY C 1 140 ? 29.297 51.252 71.681 1.00 32.27 132 GLY C C 1
ATOM 6738 O O . GLY C 1 140 ? 28.358 51.230 72.438 1.00 37.51 132 GLY C O 1
ATOM 6739 N N . THR C 1 141 ? 29.715 52.352 71.063 1.00 32.61 133 THR C N 1
ATOM 6740 C CA . THR C 1 141 ? 29.183 53.720 71.283 1.00 35.45 133 THR C CA 1
ATOM 6741 C C . THR C 1 141 ? 27.972 54.065 70.434 1.00 35.75 133 THR C C 1
ATOM 6742 O O . THR C 1 141 ? 27.249 55.006 70.750 1.00 35.52 133 THR C O 1
ATOM 6746 N N . ASN C 1 142 ? 27.721 53.312 69.361 1.00 31.42 134 ASN C N 1
ATOM 6747 C CA . ASN C 1 142 ? 26.527 53.540 68.528 1.00 32.68 134 ASN C CA 1
ATOM 6748 C C . ASN C 1 142 ? 25.225 53.390 69.367 1.00 38.32 134 ASN C C 1
ATOM 6749 O O . ASN C 1 142 ? 25.106 52.471 70.187 1.00 31.30 134 ASN C O 1
ATOM 6754 N N . ARG C 1 143 ? 24.258 54.274 69.109 1.00 40.38 135 ARG C N 1
ATOM 6755 C CA . ARG C 1 143 ? 23.027 54.294 69.866 1.00 48.36 135 ARG C CA 1
ATOM 6756 C C . ARG C 1 143 ? 21.863 54.297 68.909 1.00 48.64 135 ARG C C 1
ATOM 6757 O O . ARG C 1 143 ? 21.085 55.226 68.909 1.00 63.18 135 ARG C O 1
ATOM 6765 N N . SER C 1 144 ? 21.734 53.290 68.070 1.00 45.05 136 SER C N 1
ATOM 6766 C CA . SER C 1 144 ? 20.605 53.272 67.146 1.00 44.99 136 SER C CA 1
ATOM 6767 C C . SER C 1 144 ? 19.799 51.988 67.279 1.00 42.51 136 SER C C 1
ATOM 6768 O O . SER C 1 144 ? 20.188 51.096 68.032 1.00 40.31 136 SER C O 1
ATOM 6771 N N . LYS C 1 145 ? 18.688 51.918 66.551 1.00 42.05 137 LYS C N 1
ATOM 6772 C CA . LYS C 1 145 ? 17.781 50.778 66.537 1.00 44.81 137 LYS C CA 1
ATOM 6773 C C . LYS C 1 145 ? 18.524 49.510 66.066 1.00 42.36 137 LYS C C 1
ATOM 6774 O O . LYS C 1 145 ? 18.298 48.418 66.580 1.00 41.57 137 LYS C O 1
ATOM 6780 N N . GLU C 1 146 ? 19.396 49.665 65.065 1.00 36.34 138 GLU C N 1
ATOM 6781 C CA . GLU C 1 146 ? 20.134 48.514 64.538 1.00 35.51 138 GLU C CA 1
ATOM 6782 C C . GLU C 1 146 ? 21.154 48.003 65.498 1.00 30.90 138 GLU C C 1
ATOM 6783 O O . GLU C 1 146 ? 21.591 46.835 65.377 1.00 31.88 138 GLU C O 1
ATOM 6789 N N . ASP C 1 147 ? 21.555 48.880 66.423 1.00 28.01 139 ASP C N 1
ATOM 6790 C CA . ASP C 1 147 ? 22.437 48.537 67.513 1.00 28.28 139 ASP C CA 1
ATOM 6791 C C . ASP C 1 147 ? 23.839 48.132 66.952 1.00 30.92 139 ASP C C 1
ATOM 6792 O O . ASP C 1 147 ? 24.328 46.999 67.145 1.00 26.56 139 ASP C O 1
ATOM 6797 N N . LYS C 1 148 ? 24.518 49.083 66.299 1.00 27.49 140 LYS C N 1
ATOM 6798 C CA . LYS C 1 148 ? 25.805 48.798 65.665 1.00 26.09 140 LYS C CA 1
ATOM 6799 C C . LYS C 1 148 ? 26.955 48.772 66.653 1.00 24.42 140 LYS C C 1
ATOM 6800 O O . LYS C 1 148 ? 27.841 49.625 66.616 1.00 23.56 140 LYS C O 1
ATOM 6806 N N . THR C 1 149 ? 26.933 47.793 67.562 1.00 23.99 141 THR C N 1
ATOM 6807 C CA . THR C 1 149 ? 27.791 47.837 68.736 1.00 22.25 141 THR C CA 1
ATOM 6808 C C . THR C 1 149 ? 28.636 46.581 68.879 1.00 20.91 141 THR C C 1
ATOM 6809 O O . THR C 1 149 ? 29.338 46.373 69.884 1.00 19.35 141 THR C O 1
ATOM 6813 N N . ILE C 1 150 ? 28.621 45.750 67.841 1.00 20.54 142 ILE C N 1
ATOM 6814 C CA . ILE C 1 150 ? 29.681 44.755 67.731 1.00 19.37 142 ILE C CA 1
ATOM 6815 C C . ILE C 1 150 ? 30.083 44.781 66.244 1.00 18.61 142 ILE C C 1
ATOM 6816 O O . ILE C 1 150 ? 29.319 45.305 65.382 1.00 18.49 142 ILE C O 1
ATOM 6821 N N . LEU C 1 151 ? 31.212 44.170 65.940 1.00 17.58 143 LEU C N 1
ATOM 6822 C CA . LEU C 1 151 ? 31.785 44.206 64.578 1.00 17.32 143 LEU C CA 1
ATOM 6823 C C . LEU C 1 151 ? 30.801 43.670 63.533 1.00 16.12 143 LEU C C 1
ATOM 6824 O O . LEU C 1 151 ? 30.453 44.358 62.525 1.00 15.86 143 LEU C O 1
ATOM 6829 N N . TRP C 1 152 ? 30.233 42.497 63.834 1.00 18.37 144 TRP C N 1
ATOM 6830 C CA . TRP C 1 152 ? 29.239 41.893 62.953 1.00 16.48 144 TRP C CA 1
ATOM 6831 C C . TRP C 1 152 ? 27.884 41.946 63.585 1.00 18.84 144 TRP C C 1
ATOM 6832 O O . TRP C 1 152 ? 27.362 40.919 64.140 1.00 20.40 144 TRP C O 1
ATOM 6843 N N . TRP C 1 153 ? 27.255 43.124 63.451 1.00 19.18 145 TRP C N 1
ATOM 6844 C CA . TRP C 1 153 ? 26.013 43.422 64.169 1.00 20.69 145 TRP C CA 1
ATOM 6845 C C . TRP C 1 153 ? 24.762 43.041 63.385 1.00 20.71 145 TRP C C 1
ATOM 6846 O O . TRP C 1 153 ? 23.647 43.180 63.905 1.00 22.07 145 TRP C O 1
ATOM 6857 N N . TRP C 1 154 ? 24.916 42.472 62.191 1.00 20.10 146 TRP C N 1
ATOM 6858 C CA . TRP C 1 154 ? 23.794 42.047 61.345 1.00 20.34 146 TRP C CA 1
ATOM 6859 C C . TRP C 1 154 ? 24.171 40.700 60.806 1.00 23.04 146 TRP C C 1
ATOM 6860 O O . TRP C 1 154 ? 25.363 40.428 60.632 1.00 24.16 146 TRP C O 1
ATOM 6871 N N . CYS C 1 155 ? 23.204 39.795 60.611 1.00 22.68 147 CYS C N 1
ATOM 6872 C CA . CYS C 1 155 ? 23.550 38.378 60.342 1.00 23.65 147 CYS C CA 1
ATOM 6873 C C . CYS C 1 155 ? 24.140 38.138 58.962 1.00 23.25 147 CYS C C 1
ATOM 6874 O O . CYS C 1 155 ? 24.940 37.235 58.824 1.00 23.82 147 CYS C O 1
ATOM 6877 N N . ASP C 1 156 ? 23.862 39.001 57.974 1.00 21.71 148 ASP C N 1
ATOM 6878 C CA . ASP C 1 156 ? 24.386 38.759 56.638 1.00 21.15 148 ASP C CA 1
ATOM 6879 C C . ASP C 1 156 ? 25.938 38.799 56.704 1.00 20.95 148 ASP C C 1
ATOM 6880 O O . ASP C 1 156 ? 26.617 38.168 55.889 1.00 23.70 148 ASP C O 1
ATOM 6885 N N . ALA C 1 157 ? 26.499 39.561 57.641 1.00 19.71 149 ALA C N 1
ATOM 6886 C CA . ALA C 1 157 ? 27.973 39.716 57.774 1.00 18.04 149 ALA C CA 1
ATOM 6887 C C . ALA C 1 157 ? 28.602 38.364 57.972 1.00 19.67 149 ALA C C 1
ATOM 6888 O O . ALA C 1 157 ? 29.774 38.182 57.657 1.00 19.08 149 ALA C O 1
ATOM 6890 N N . LEU C 1 158 ? 27.835 37.382 58.458 1.00 16.61 150 LEU C N 1
ATOM 6891 C CA . LEU C 1 158 ? 28.418 36.007 58.676 1.00 18.01 150 LEU C CA 1
ATOM 6892 C C . LEU C 1 158 ? 28.695 35.187 57.393 1.00 17.60 150 LEU C C 1
ATOM 6893 O O . LEU C 1 158 ? 29.455 34.199 57.422 1.00 17.85 150 LEU C O 1
ATOM 6898 N N . PHE C 1 159 ? 28.147 35.648 56.255 1.00 16.25 151 PHE C N 1
ATOM 6899 C CA . PHE C 1 159 ? 28.544 35.150 54.927 1.00 17.27 151 PHE C CA 1
ATOM 6900 C C . PHE C 1 159 ? 29.762 35.944 54.399 1.00 16.82 151 PHE C C 1
ATOM 6901 O O . PHE C 1 159 ? 30.579 35.364 53.650 1.00 18.68 151 PHE C O 1
ATOM 6909 N N . MET C 1 160 ? 29.813 37.227 54.707 1.00 15.86 152 MET C N 1
ATOM 6910 C CA . MET C 1 160 ? 30.724 38.196 53.979 1.00 17.19 152 MET C CA 1
ATOM 6911 C C . MET C 1 160 ? 32.171 38.022 54.431 1.00 17.48 152 MET C C 1
ATOM 6912 O O . MET C 1 160 ? 33.098 37.884 53.611 1.00 22.06 152 MET C O 1
ATOM 6917 N N . ALA C 1 161 ? 32.381 37.901 55.744 1.00 18.54 153 ALA C N 1
ATOM 6918 C CA . ALA C 1 161 ? 33.725 37.907 56.360 1.00 18.76 153 ALA C CA 1
ATOM 6919 C C . ALA C 1 161 ? 34.268 36.533 56.806 1.00 18.31 153 ALA C C 1
ATOM 6920 O O . ALA C 1 161 ? 35.402 36.159 56.437 1.00 19.04 153 ALA C O 1
ATOM 6922 N N . PRO C 1 162 ? 33.473 35.738 57.581 1.00 17.73 154 PRO C N 1
ATOM 6923 C CA . PRO C 1 162 ? 34.034 34.456 58.035 1.00 16.91 154 PRO C CA 1
ATOM 6924 C C . PRO C 1 162 ? 34.645 33.523 56.928 1.00 17.65 154 PRO C C 1
ATOM 6925 O O . PRO C 1 162 ? 35.822 33.040 57.134 1.00 18.12 154 PRO C O 1
ATOM 6929 N N . PRO C 1 163 ? 33.939 33.272 55.779 1.00 17.46 155 PRO C N 1
ATOM 6930 C CA . PRO C 1 163 ? 34.569 32.351 54.794 1.00 16.79 155 PRO C CA 1
ATOM 6931 C C . PRO C 1 163 ? 35.905 32.914 54.239 1.00 16.63 155 PRO C C 1
ATOM 6932 O O . PRO C 1 163 ? 36.817 32.117 53.915 1.00 14.34 155 PRO C O 1
ATOM 6936 N N . VAL C 1 164 ? 36.040 34.256 54.163 1.00 16.17 156 VAL C N 1
ATOM 6937 C CA . VAL C 1 164 ? 37.244 34.838 53.571 1.00 16.35 156 VAL C CA 1
ATOM 6938 C C . VAL C 1 164 ? 38.322 34.668 54.611 1.00 16.33 156 VAL C C 1
ATOM 6939 O O . VAL C 1 164 ? 39.478 34.320 54.299 1.00 17.66 156 VAL C O 1
ATOM 6943 N N . ILE C 1 165 ? 37.986 34.932 55.884 1.00 17.08 157 ILE C N 1
ATOM 6944 C CA . ILE C 1 165 ? 38.996 34.801 56.957 1.00 17.89 157 ILE C CA 1
ATOM 6945 C C . ILE C 1 165 ? 39.555 33.374 57.011 1.00 18.39 157 ILE C C 1
ATOM 6946 O O . ILE C 1 165 ? 40.764 33.137 57.087 1.00 20.17 157 ILE C O 1
ATOM 6951 N N . ASN C 1 166 ? 38.645 32.433 56.964 1.00 18.39 158 ASN C N 1
ATOM 6952 C CA . ASN C 1 166 ? 38.938 30.999 57.011 1.00 20.56 158 ASN C CA 1
ATOM 6953 C C . ASN C 1 166 ? 39.842 30.576 55.866 1.00 19.04 158 ASN C C 1
ATOM 6954 O O . ASN C 1 166 ? 40.811 29.804 56.070 1.00 19.36 158 ASN C O 1
ATOM 6959 N N . LEU C 1 167 ? 39.524 31.041 54.663 1.00 19.29 159 LEU C N 1
ATOM 6960 C CA . LEU C 1 167 ? 40.379 30.697 53.506 1.00 19.66 159 LEU C CA 1
ATOM 6961 C C . LEU C 1 167 ? 41.745 31.405 53.594 1.00 20.01 159 LEU C C 1
ATOM 6962 O O . LEU C 1 167 ? 42.838 30.820 53.270 1.00 21.65 159 LEU C O 1
ATOM 6967 N N . TYR C 1 168 ? 41.747 32.639 54.071 1.00 17.10 160 TYR C N 1
ATOM 6968 C CA . TYR C 1 168 ? 43.071 33.308 54.258 1.00 17.47 160 TYR C CA 1
ATOM 6969 C C . TYR C 1 168 ? 43.961 32.577 55.305 1.00 18.47 160 TYR C C 1
ATOM 6970 O O . TYR C 1 168 ? 45.211 32.444 55.122 1.00 18.89 160 TYR C O 1
ATOM 6979 N N . ALA C 1 169 ? 43.348 32.152 56.432 1.00 18.60 161 ALA C N 1
ATOM 6980 C CA . ALA C 1 169 ? 44.045 31.417 57.478 1.00 18.64 161 ALA C CA 1
ATOM 6981 C C . ALA C 1 169 ? 44.639 30.105 56.947 1.00 21.09 161 ALA C C 1
ATOM 6982 O O . ALA C 1 169 ? 45.773 29.692 57.325 1.00 21.19 161 ALA C O 1
ATOM 6984 N N . LYS C 1 170 ? 43.841 29.421 56.136 1.00 22.74 162 LYS C N 1
ATOM 6985 C CA . LYS C 1 170 ? 44.283 28.170 55.523 1.00 25.19 162 LYS C CA 1
ATOM 6986 C C . LYS C 1 170 ? 45.457 28.397 54.565 1.00 24.30 162 LYS C C 1
ATOM 6987 O O . LYS C 1 170 ? 46.514 27.758 54.744 1.00 24.57 162 LYS C O 1
ATOM 6993 N N . GLN C 1 171 ? 45.373 29.348 53.636 1.00 24.36 163 GLN C N 1
ATOM 6994 C CA A GLN C 1 171 ? 46.446 29.505 52.684 0.50 25.38 163 GLN C CA 1
ATOM 6995 C CA B GLN C 1 171 ? 46.453 29.563 52.665 0.50 25.54 163 GLN C CA 1
ATOM 6996 C C . GLN C 1 171 ? 47.724 30.115 53.306 1.00 25.87 163 GLN C C 1
ATOM 6997 O O . GLN C 1 171 ? 48.853 29.838 52.844 1.00 28.62 163 GLN C O 1
ATOM 7008 N N . SER C 1 172 ? 47.565 30.894 54.363 1.00 24.46 164 SER C N 1
ATOM 7009 C CA . SER C 1 172 ? 48.736 31.505 54.975 1.00 25.27 164 SER C CA 1
ATOM 7010 C C . SER C 1 172 ? 49.338 30.699 56.130 1.00 28.28 164 SER C C 1
ATOM 7011 O O . SER C 1 172 ? 50.410 31.073 56.665 1.00 27.24 164 SER C O 1
ATOM 7014 N N . GLU C 1 173 ? 48.656 29.613 56.501 1.00 25.75 165 GLU C N 1
ATOM 7015 C CA . GLU C 1 173 ? 49.016 28.782 57.671 1.00 28.82 165 GLU C CA 1
ATOM 7016 C C . GLU C 1 173 ? 49.055 29.600 58.941 1.00 28.60 165 GLU C C 1
ATOM 7017 O O . GLU C 1 173 ? 50.037 29.534 59.699 1.00 25.08 165 GLU C O 1
ATOM 7023 N N . GLN C 1 174 ? 48.013 30.409 59.140 1.00 22.85 166 GLN C N 1
ATOM 7024 C CA . GLN C 1 174 ? 47.935 31.309 60.283 1.00 23.04 166 GLN C CA 1
ATOM 7025 C C . GLN C 1 174 ? 46.615 31.097 61.009 1.00 23.48 166 GLN C C 1
ATOM 7026 O O . GLN C 1 174 ? 45.668 31.841 60.777 1.00 23.77 166 GLN C O 1
ATOM 7032 N N . PRO C 1 175 ? 46.553 30.066 61.881 1.00 24.98 167 PRO C N 1
ATOM 7033 C CA . PRO C 1 175 ? 45.279 29.741 62.519 1.00 25.72 167 PRO C CA 1
ATOM 7034 C C . PRO C 1 175 ? 44.829 30.836 63.502 1.00 25.80 167 PRO C C 1
ATOM 7035 O O . PRO C 1 175 ? 43.619 30.880 63.846 1.00 23.06 167 PRO C O 1
ATOM 7039 N N . GLU C 1 176 ? 45.749 31.723 63.935 1.00 23.53 168 GLU C N 1
ATOM 7040 C CA . GLU C 1 176 ? 45.343 32.808 64.840 1.00 24.89 168 GLU C CA 1
ATOM 7041 C C . GLU C 1 176 ? 44.243 33.647 64.200 1.00 24.43 168 GLU C C 1
ATOM 7042 O O . GLU C 1 176 ? 43.442 34.206 64.930 1.00 25.60 168 GLU C O 1
ATOM 7048 N N . TYR C 1 177 ? 44.168 33.754 62.854 1.00 21.01 169 TYR C N 1
ATOM 7049 C CA . TYR C 1 177 ? 43.051 34.443 62.235 1.00 19.63 169 TYR C CA 1
ATOM 7050 C C . TYR C 1 177 ? 41.669 33.796 62.542 1.00 20.38 169 TYR C C 1
ATOM 7051 O O . TYR C 1 177 ? 40.644 34.494 62.690 1.00 20.47 169 TYR C O 1
ATOM 7060 N N . LEU C 1 178 ? 41.648 32.468 62.576 1.00 20.66 170 LEU C N 1
ATOM 7061 C CA . LEU C 1 178 ? 40.400 31.694 62.931 1.00 23.37 170 LEU C CA 1
ATOM 7062 C C . LEU C 1 178 ? 39.949 32.006 64.335 1.00 21.88 170 LEU C C 1
ATOM 7063 O O . LEU C 1 178 ? 38.749 32.167 64.612 1.00 20.51 170 LEU C O 1
ATOM 7068 N N . ASP C 1 179 ? 40.916 32.139 65.239 1.00 21.62 171 ASP C N 1
ATOM 7069 C CA . ASP C 1 179 ? 40.580 32.486 66.641 1.00 21.96 171 ASP C CA 1
ATOM 7070 C C . ASP C 1 179 ? 39.887 33.845 66.757 1.00 21.71 171 ASP C C 1
ATOM 7071 O O . ASP C 1 179 ? 38.904 33.997 67.518 1.00 19.74 171 ASP C O 1
ATOM 7076 N N . GLU C 1 180 ? 40.420 34.846 66.020 1.00 20.23 172 GLU C N 1
ATOM 7077 C CA . GLU C 1 180 ? 39.824 36.146 66.019 1.00 23.11 172 GLU C CA 1
ATOM 7078 C C . GLU C 1 180 ? 38.446 36.090 65.301 1.00 21.78 172 GLU C C 1
ATOM 7079 O O . GLU C 1 180 ? 37.468 36.707 65.757 1.00 19.65 172 GLU C O 1
ATOM 7085 N N . MET C 1 181 ? 38.385 35.365 64.174 1.00 19.59 173 MET C N 1
ATOM 7086 C CA . MET C 1 181 ? 37.061 35.132 63.554 1.00 20.60 173 MET C CA 1
ATOM 7087 C C . MET C 1 181 ? 36.016 34.614 64.588 1.00 20.20 173 MET C C 1
ATOM 7088 O O . MET C 1 181 ? 34.897 35.143 64.692 1.00 19.32 173 MET C O 1
ATOM 7093 N N . HIS C 1 182 ? 36.434 33.645 65.390 1.00 18.98 174 HIS C N 1
ATOM 7094 C CA . HIS C 1 182 ? 35.482 32.961 66.283 1.00 20.51 174 HIS C CA 1
ATOM 7095 C C . HIS C 1 182 ? 35.003 33.943 67.341 1.00 20.28 174 HIS C C 1
ATOM 7096 O O . HIS C 1 182 ? 33.854 33.940 67.712 1.00 18.14 174 HIS C O 1
ATOM 7103 N N . LYS C 1 183 ? 35.891 34.840 67.817 1.00 19.69 175 LYS C N 1
ATOM 7104 C CA . LYS C 1 183 ? 35.458 35.800 68.813 1.00 20.81 175 LYS C CA 1
ATOM 7105 C C . LYS C 1 183 ? 34.310 36.642 68.260 1.00 19.39 175 LYS C C 1
ATOM 7106 O O . LYS C 1 183 ? 33.362 36.911 68.991 1.00 18.42 175 LYS C O 1
ATOM 7112 N N . TYR C 1 184 ? 34.451 37.147 67.020 1.00 17.26 176 TYR C N 1
ATOM 7113 C CA . TYR C 1 184 ? 33.435 38.030 66.470 1.00 17.50 176 TYR C CA 1
ATOM 7114 C C . TYR C 1 184 ? 32.202 37.194 66.105 1.00 17.80 176 TYR C C 1
ATOM 7115 O O . TYR C 1 184 ? 31.052 37.644 66.304 1.00 18.95 176 TYR C O 1
ATOM 7124 N N . TYR C 1 185 ? 32.418 35.971 65.641 1.00 16.62 177 TYR C N 1
ATOM 7125 C CA . TYR C 1 185 ? 31.228 35.111 65.244 1.00 16.66 177 TYR C CA 1
ATOM 7126 C C . TYR C 1 185 ? 30.354 34.837 66.492 1.00 17.71 177 TYR C C 1
ATOM 7127 O O . TYR C 1 185 ? 29.140 34.922 66.459 1.00 17.80 177 TYR C O 1
ATOM 7136 N N . MET C 1 186 ? 31.004 34.558 67.602 1.00 18.75 178 MET C N 1
ATOM 7137 C CA . MET C 1 186 ? 30.254 34.286 68.842 1.00 20.46 178 MET C CA 1
ATOM 7138 C C . MET C 1 186 ? 29.427 35.472 69.317 1.00 22.05 178 MET C C 1
ATOM 7139 O O . MET C 1 186 ? 28.305 35.314 69.813 1.00 23.46 178 MET C O 1
ATOM 7144 N N . GLU C 1 187 ? 29.967 36.666 69.143 1.00 20.85 179 GLU C N 1
ATOM 7145 C CA . GLU C 1 187 ? 29.182 37.875 69.462 1.00 21.92 179 GLU C CA 1
ATOM 7146 C C . GLU C 1 187 ? 27.887 37.948 68.708 1.00 20.46 179 GLU C C 1
ATOM 7147 O O . GLU C 1 187 ? 26.820 38.242 69.301 1.00 19.96 179 GLU C O 1
ATOM 7153 N N . THR C 1 188 ? 27.958 37.748 67.394 1.00 19.25 180 THR C N 1
ATOM 7154 C CA . THR C 1 188 ? 26.780 37.846 66.533 1.00 18.88 180 THR C CA 1
ATOM 7155 C C . THR C 1 188 ? 25.840 36.654 66.921 1.00 19.31 180 THR C C 1
ATOM 7156 O O . THR C 1 188 ? 24.599 36.831 67.041 1.00 20.05 180 THR C O 1
ATOM 7160 N N . TYR C 1 189 ? 26.432 35.475 67.162 1.00 19.06 181 TYR C N 1
ATOM 7161 C CA . TYR C 1 189 ? 25.618 34.315 67.590 1.00 19.70 181 TYR C CA 1
ATOM 7162 C C . TYR C 1 189 ? 24.862 34.596 68.932 1.00 20.49 181 TYR C C 1
ATOM 7163 O O . TYR C 1 189 ? 23.624 34.336 69.029 1.00 18.98 181 TYR C O 1
ATOM 7172 N N . ASN C 1 190 ? 25.579 35.083 69.929 1.00 20.40 182 ASN C N 1
ATOM 7173 C CA . ASN C 1 190 ? 25.008 35.349 71.272 1.00 21.95 182 ASN C CA 1
ATOM 7174 C C . ASN C 1 190 ? 23.879 36.368 71.141 1.00 25.11 182 ASN C C 1
ATOM 7175 O O . ASN C 1 190 ? 22.866 36.296 71.849 1.00 23.21 182 ASN C O 1
ATOM 7180 N N . ARG C 1 191 ? 24.001 37.292 70.195 1.00 21.58 183 ARG C N 1
ATOM 7181 C CA . ARG C 1 191 ? 22.975 38.343 70.049 1.00 25.04 183 ARG C CA 1
ATOM 7182 C C . ARG C 1 191 ? 21.736 37.924 69.229 1.00 24.30 183 ARG C C 1
ATOM 7183 O O . ARG C 1 191 ? 20.591 38.194 69.598 1.00 23.62 183 ARG C O 1
ATOM 7191 N N . LEU C 1 192 ? 21.983 37.255 68.106 1.00 21.45 184 LEU C N 1
ATOM 7192 C CA . LEU C 1 192 ? 21.039 37.175 67.057 1.00 22.19 184 LEU C CA 1
ATOM 7193 C C . LEU C 1 192 ? 20.533 35.775 66.755 1.00 23.08 184 LEU C C 1
ATOM 7194 O O . LEU C 1 192 ? 19.525 35.642 66.057 1.00 21.78 184 LEU C O 1
ATOM 7199 N N . TYR C 1 193 ? 21.241 34.749 67.218 1.00 21.90 185 TYR C N 1
ATOM 7200 C CA . TYR C 1 193 ? 20.708 33.400 66.974 1.00 24.19 185 TYR C CA 1
ATOM 7201 C C . TYR C 1 193 ? 19.570 33.106 67.934 1.00 24.06 185 TYR C C 1
ATOM 7202 O O . TYR C 1 193 ? 19.767 33.137 69.145 1.00 26.60 185 TYR C O 1
ATOM 7211 N N . ASP C 1 194 ? 18.406 32.793 67.384 1.00 26.87 186 ASP C N 1
ATOM 7212 C CA . ASP C 1 194 ? 17.253 32.476 68.227 1.00 26.21 186 ASP C CA 1
ATOM 7213 C C . ASP C 1 194 ? 17.347 30.969 68.572 1.00 25.78 186 ASP C C 1
ATOM 7214 O O . ASP C 1 194 ? 17.056 30.119 67.720 1.00 24.63 186 ASP C O 1
ATOM 7219 N N . LYS C 1 195 ? 17.742 30.650 69.805 1.00 25.15 187 LYS C N 1
ATOM 7220 C CA . LYS C 1 195 ? 17.972 29.247 70.227 1.00 27.35 187 LYS C CA 1
ATOM 7221 C C . LYS C 1 195 ? 16.699 28.381 70.169 1.00 30.86 187 LYS C C 1
ATOM 7222 O O . LYS C 1 195 ? 16.754 27.206 69.856 1.00 31.94 187 LYS C O 1
ATOM 7228 N N . GLU C 1 196 ? 15.542 28.971 70.394 1.00 31.09 188 GLU C N 1
ATOM 7229 C CA . GLU C 1 196 ? 14.297 28.175 70.321 1.00 33.92 188 GLU C CA 1
ATOM 7230 C C . GLU C 1 196 ? 13.846 27.984 68.861 1.00 37.72 188 GLU C C 1
ATOM 7231 O O . GLU C 1 196 ? 13.378 26.918 68.518 1.00 36.30 188 GLU C O 1
ATOM 7237 N N . GLU C 1 197 ? 14.022 28.996 67.984 1.00 33.91 189 GLU C N 1
ATOM 7238 C CA . GLU C 1 197 ? 13.581 28.874 66.586 1.00 31.38 189 GLU C CA 1
ATOM 7239 C C . GLU C 1 197 ? 14.617 28.237 65.628 1.00 31.97 189 GLU C C 1
ATOM 7240 O O . GLU C 1 197 ? 14.240 27.783 64.527 1.00 30.40 189 GLU C O 1
ATOM 7246 N N . LYS C 1 198 ? 15.886 28.160 66.063 1.00 29.61 190 LYS C N 1
ATOM 7247 C CA . LYS C 1 198 ? 17.073 27.719 65.256 1.00 28.32 190 LYS C CA 1
ATOM 7248 C C . LYS C 1 198 ? 17.283 28.553 63.989 1.00 25.14 190 LYS C C 1
ATOM 7249 O O . LYS C 1 198 ? 17.654 28.009 62.954 1.00 24.10 190 LYS C O 1
ATOM 7255 N N . LEU C 1 199 ? 17.036 29.854 64.092 1.00 24.69 191 LEU C N 1
ATOM 7256 C CA . LEU C 1 199 ? 17.203 30.783 62.959 1.00 26.61 191 LEU C CA 1
ATOM 7257 C C . LEU C 1 199 ? 17.856 32.089 63.482 1.00 25.78 191 LEU C C 1
ATOM 7258 O O . LEU C 1 199 ? 17.757 32.373 64.690 1.00 26.23 191 LEU C O 1
ATOM 7263 N N . PHE C 1 200 ? 18.520 32.862 62.595 1.00 23.21 192 PHE C N 1
ATOM 7264 C CA . PHE C 1 200 ? 18.999 34.203 62.960 1.00 22.78 192 PHE C CA 1
ATOM 7265 C C . PHE C 1 200 ? 18.032 35.333 62.683 1.00 22.34 192 PHE C C 1
ATOM 7266 O O . PHE C 1 200 ? 17.410 35.399 61.593 1.00 23.70 192 PHE C O 1
ATOM 7274 N N . ALA C 1 201 ? 17.968 36.241 63.646 1.00 22.33 193 ALA C N 1
ATOM 7275 C CA . ALA C 1 201 ? 17.341 37.562 63.452 1.00 24.88 193 ALA C CA 1
ATOM 7276 C C . ALA C 1 201 ? 18.369 38.400 62.697 1.00 26.11 193 ALA C C 1
ATOM 7277 O O . ALA C 1 201 ? 19.590 38.141 62.830 1.00 26.62 193 ALA C O 1
ATOM 7279 N N . ARG C 1 202 ? 17.910 39.360 61.893 1.00 27.61 194 ARG C N 1
ATOM 7280 C CA . ARG C 1 202 ? 18.803 40.146 60.987 1.00 28.52 194 ARG C CA 1
ATOM 7281 C C . ARG C 1 202 ? 19.706 41.098 61.794 1.00 30.60 194 ARG C C 1
ATOM 7282 O O . ARG C 1 202 ? 20.948 41.178 61.552 1.00 26.58 194 ARG C O 1
ATOM 7290 N N . ASP C 1 203 ? 19.110 41.760 62.786 1.00 27.78 195 ASP C N 1
ATOM 7291 C CA . ASP C 1 203 ? 19.799 42.667 63.715 1.00 28.96 195 ASP C CA 1
ATOM 7292 C C . ASP C 1 203 ? 18.899 42.846 64.947 1.00 27.86 195 ASP C C 1
ATOM 7293 O O . ASP C 1 203 ? 17.813 42.240 65.007 1.00 26.36 195 ASP C O 1
ATOM 7298 N N . SER C 1 204 ? 19.366 43.586 65.952 1.00 28.53 196 SER C N 1
ATOM 7299 C CA . SER C 1 204 ? 18.618 43.770 67.198 1.00 29.37 196 SER C CA 1
ATOM 7300 C C . SER C 1 204 ? 17.162 44.212 67.006 1.00 32.28 196 SER C C 1
ATOM 7301 O O . SER C 1 204 ? 16.341 43.937 67.880 1.00 31.34 196 SER C O 1
ATOM 7304 N N . ARG C 1 205 ? 16.836 44.862 65.885 1.00 33.42 197 ARG C N 1
ATOM 7305 C CA . ARG C 1 205 ? 15.455 45.359 65.678 1.00 34.40 197 ARG C CA 1
ATOM 7306 C C . ARG C 1 205 ? 14.508 44.183 65.626 1.00 36.63 197 ARG C C 1
ATOM 7307 O O . ARG C 1 205 ? 13.332 44.343 65.910 1.00 31.71 197 ARG C O 1
ATOM 7315 N N . PHE C 1 206 ? 15.014 43.021 65.200 1.00 32.48 198 PHE C N 1
ATOM 7316 C CA . PHE C 1 206 ? 14.125 41.878 64.966 1.00 32.74 198 PHE C CA 1
ATOM 7317 C C . PHE C 1 206 ? 14.111 40.860 66.111 1.00 33.09 198 PHE C C 1
ATOM 7318 O O . PHE C 1 206 ? 13.488 39.759 66.000 1.00 32.27 198 PHE C O 1
ATOM 7326 N N . VAL C 1 207 ? 14.820 41.196 67.194 1.00 31.01 199 VAL C N 1
ATOM 7327 C CA . VAL C 1 207 ? 14.924 40.311 68.333 1.00 31.45 199 VAL C CA 1
ATOM 7328 C C . VAL C 1 207 ? 13.780 40.817 69.238 1.00 35.02 199 VAL C C 1
ATOM 7329 O O . VAL C 1 207 ? 13.561 42.052 69.319 1.00 34.65 199 VAL C O 1
ATOM 7333 N N . TRP C 1 208 ? 13.041 39.887 69.860 1.00 34.67 200 TRP C N 1
ATOM 7334 C CA . TRP C 1 208 ? 11.884 40.255 70.772 1.00 39.38 200 TRP C CA 1
ATOM 7335 C C . TRP C 1 208 ? 12.353 40.561 72.137 1.00 39.79 200 TRP C C 1
ATOM 7336 O O . TRP C 1 208 ? 13.135 39.814 72.663 1.00 39.48 200 TRP C O 1
ATOM 7347 N N . ASP C 1 209 ? 11.902 41.656 72.744 1.00 46.86 201 ASP C N 1
ATOM 7348 C CA . ASP C 1 209 ? 12.161 41.835 74.186 1.00 55.55 201 ASP C CA 1
ATOM 7349 C C . ASP C 1 209 ? 10.859 41.905 74.975 1.00 60.37 201 ASP C C 1
ATOM 7350 O O . ASP C 1 209 ? 10.858 42.291 76.139 1.00 59.79 201 ASP C O 1
ATOM 7355 N N . GLY C 1 210 ? 9.765 41.501 74.327 1.00 63.13 202 GLY C N 1
ATOM 7356 C CA . GLY C 1 210 ? 8.450 41.443 74.971 1.00 72.93 202 GLY C CA 1
ATOM 7357 C C . GLY C 1 210 ? 7.755 42.775 75.232 1.00 70.07 202 GLY C C 1
ATOM 7358 O O . GLY C 1 210 ? 7.014 42.908 76.205 1.00 71.26 202 GLY C O 1
ATOM 7359 N N . ASP C 1 211 ? 7.993 43.758 74.373 1.00 69.60 203 ASP C N 1
ATOM 7360 C CA . ASP C 1 211 ? 7.271 45.020 74.439 1.00 71.07 203 ASP C CA 1
ATOM 7361 C C . ASP C 1 211 ? 6.574 45.298 73.118 1.00 72.44 203 ASP C C 1
ATOM 7362 O O . ASP C 1 211 ? 6.595 44.461 72.215 1.00 74.92 203 ASP C O 1
ATOM 7367 N N . ASP C 1 212 ? 5.954 46.471 73.006 1.00 71.67 204 ASP C N 1
ATOM 7368 C CA . ASP C 1 212 ? 5.188 46.816 71.806 1.00 74.68 204 ASP C CA 1
ATOM 7369 C C . ASP C 1 212 ? 6.103 47.114 70.622 1.00 71.60 204 ASP C C 1
ATOM 7370 O O . ASP C 1 212 ? 5.682 47.016 69.475 1.00 71.42 204 ASP C O 1
ATOM 7375 N N . GLU C 1 213 ? 7.359 47.445 70.906 1.00 69.11 205 GLU C N 1
ATOM 7376 C CA . GLU C 1 213 ? 8.377 47.580 69.860 1.00 71.44 205 GLU C CA 1
ATOM 7377 C C . GLU C 1 213 ? 8.734 46.280 69.084 1.00 62.60 205 GLU C C 1
ATOM 7378 O O . GLU C 1 213 ? 9.366 46.345 68.027 1.00 60.20 205 GLU C O 1
ATOM 7384 N N . ASP C 1 214 ? 8.339 45.117 69.596 1.00 56.68 206 ASP C N 1
ATOM 7385 C CA . ASP C 1 214 ? 8.605 43.836 68.930 1.00 50.34 206 ASP C CA 1
ATOM 7386 C C . ASP C 1 214 ? 8.122 43.812 67.471 1.00 51.11 206 ASP C C 1
ATOM 7387 O O . ASP C 1 214 ? 7.046 44.309 67.147 1.00 51.61 206 ASP C O 1
ATOM 7392 N N . LYS C 1 215 ? 8.947 43.289 66.573 1.00 45.22 207 LYS C N 1
ATOM 7393 C CA . LYS C 1 215 ? 8.553 43.188 65.177 1.00 43.07 207 LYS C CA 1
ATOM 7394 C C . LYS C 1 215 ? 7.986 41.799 64.947 1.00 45.34 207 LYS C C 1
ATOM 7395 O O . LYS C 1 215 ? 8.551 40.791 65.396 1.00 44.32 207 LYS C O 1
ATOM 7401 N N . LYS C 1 216 ? 6.844 41.749 64.270 1.00 43.00 208 LYS C N 1
ATOM 7402 C CA . LYS C 1 216 ? 6.144 40.500 64.059 1.00 44.78 208 LYS C CA 1
ATOM 7403 C C . LYS C 1 216 ? 5.732 40.412 62.595 1.00 44.59 208 LYS C C 1
ATOM 7404 O O . LYS C 1 216 ? 5.575 41.421 61.933 1.00 45.17 208 LYS C O 1
ATOM 7410 N N . GLU C 1 217 ? 5.565 39.189 62.104 1.00 46.26 209 GLU C N 1
ATOM 7411 C CA . GLU C 1 217 ? 5.016 38.924 60.791 1.00 46.11 209 GLU C CA 1
ATOM 7412 C C . GLU C 1 217 ? 3.507 39.211 60.821 1.00 49.54 209 GLU C C 1
ATOM 7413 O O . GLU C 1 217 ? 2.965 39.377 61.902 1.00 45.74 209 GLU C O 1
ATOM 7419 N N . PRO C 1 218 ? 2.837 39.285 59.636 1.00 53.41 210 PRO C N 1
ATOM 7420 C CA . PRO C 1 218 ? 1.388 39.509 59.623 1.00 56.10 210 PRO C CA 1
ATOM 7421 C C . PRO C 1 218 ? 0.628 38.451 60.396 1.00 58.49 210 PRO C C 1
ATOM 7422 O O . PRO C 1 218 ? -0.477 38.704 60.862 1.00 62.20 210 PRO C O 1
ATOM 7426 N N . ASN C 1 219 ? 1.235 37.286 60.574 1.00 55.97 211 ASN C N 1
ATOM 7427 C CA . ASN C 1 219 ? 0.588 36.212 61.307 1.00 47.72 211 ASN C CA 1
ATOM 7428 C C . ASN C 1 219 ? 1.021 36.078 62.796 1.00 46.15 211 ASN C C 1
ATOM 7429 O O . ASN C 1 219 ? 0.790 35.044 63.409 1.00 44.80 211 ASN C O 1
ATOM 7434 N N . GLY C 1 220 ? 1.654 37.109 63.371 1.00 45.62 212 GLY C N 1
ATOM 7435 C CA . GLY C 1 220 ? 2.152 37.054 64.769 1.00 43.90 212 GLY C CA 1
ATOM 7436 C C . GLY C 1 220 ? 3.516 36.371 65.007 1.00 43.63 212 GLY C C 1
ATOM 7437 O O . GLY C 1 220 ? 4.025 36.344 66.146 1.00 40.49 212 GLY C O 1
ATOM 7438 N N . GLU C 1 221 ? 4.106 35.784 63.970 1.00 41.63 213 GLU C N 1
ATOM 7439 C CA . GLU C 1 221 ? 5.360 35.019 64.186 1.00 43.81 213 GLU C CA 1
ATOM 7440 C C . GLU C 1 221 ? 6.562 35.960 64.269 1.00 38.41 213 GLU C C 1
ATOM 7441 O O . GLU C 1 221 ? 6.484 37.089 63.808 1.00 36.60 213 GLU C O 1
ATOM 7447 N N . LYS C 1 222 ? 7.660 35.509 64.872 1.00 40.53 214 LYS C N 1
ATOM 7448 C CA . LYS C 1 222 ? 8.965 36.230 64.708 1.00 37.27 214 LYS C CA 1
ATOM 7449 C C . LYS C 1 222 ? 9.330 36.449 63.229 1.00 35.18 214 LYS C C 1
ATOM 7450 O O . LYS C 1 222 ? 8.950 35.632 62.377 1.00 36.78 214 LYS C O 1
ATOM 7456 N N . VAL C 1 223 ? 10.053 37.543 62.920 1.00 33.66 215 VAL C N 1
ATOM 7457 C CA . VAL C 1 223 ? 10.560 37.782 61.538 1.00 32.68 215 VAL C CA 1
ATOM 7458 C C . VAL C 1 223 ? 11.906 37.096 61.342 1.00 32.48 215 VAL C C 1
ATOM 7459 O O . VAL C 1 223 ? 12.892 37.457 62.013 1.00 29.68 215 VAL C O 1
ATOM 7463 N N . PHE C 1 224 ? 11.942 36.105 60.432 1.00 32.14 216 PHE C N 1
ATOM 7464 C CA . PHE C 1 224 ? 13.202 35.499 59.978 1.00 30.67 216 PHE C CA 1
ATOM 7465 C C . PHE C 1 224 ? 13.198 35.567 58.471 1.00 30.14 216 PHE C C 1
ATOM 7466 O O . PHE C 1 224 ? 12.304 35.036 57.825 1.00 29.40 216 PHE C O 1
ATOM 7474 N N A TRP C 1 225 ? 14.203 36.232 57.915 0.50 27.37 217 TRP C N 1
ATOM 7475 N N B TRP C 1 225 ? 14.199 36.265 57.933 0.50 28.01 217 TRP C N 1
ATOM 7476 C CA A TRP C 1 225 ? 14.308 36.451 56.484 0.50 26.63 217 TRP C CA 1
ATOM 7477 C CA B TRP C 1 225 ? 14.346 36.524 56.505 0.50 27.64 217 TRP C CA 1
ATOM 7478 C C A TRP C 1 225 ? 14.995 35.299 55.865 0.50 26.60 217 TRP C C 1
ATOM 7479 C C B TRP C 1 225 ? 15.036 35.367 55.837 0.50 27.00 217 TRP C C 1
ATOM 7480 O O A TRP C 1 225 ? 15.952 34.758 56.413 0.50 27.69 217 TRP C O 1
ATOM 7481 O O B TRP C 1 225 ? 16.062 34.896 56.326 0.50 27.60 217 TRP C O 1
ATOM 7502 N N . SER C 1 226 ? 14.501 34.891 54.710 1.00 26.64 218 SER C N 1
ATOM 7503 C CA . SER C 1 226 ? 15.025 33.724 54.047 1.00 25.64 218 SER C CA 1
ATOM 7504 C C . SER C 1 226 ? 16.459 33.968 53.543 1.00 25.20 218 SER C C 1
ATOM 7505 O O . SER C 1 226 ? 17.350 33.155 53.815 1.00 24.68 218 SER C O 1
ATOM 7508 N N . ARG C 1 227 ? 16.681 35.057 52.798 1.00 24.92 219 ARG C N 1
ATOM 7509 C CA . ARG C 1 227 ? 18.046 35.310 52.329 1.00 25.68 219 ARG C CA 1
ATOM 7510 C C . ARG C 1 227 ? 19.016 35.564 53.523 1.00 21.57 219 ARG C C 1
ATOM 7511 O O . ARG C 1 227 ? 20.177 35.070 53.520 1.00 24.93 219 ARG C O 1
ATOM 7519 N N . GLY C 1 228 ? 18.528 36.298 54.538 1.00 21.52 220 GLY C N 1
ATOM 7520 C CA . GLY C 1 228 ? 19.314 36.602 55.759 1.00 22.57 220 GLY C CA 1
ATOM 7521 C C . GLY C 1 228 ? 19.902 35.302 56.337 1.00 24.20 220 GLY C C 1
ATOM 7522 O O . GLY C 1 228 ? 21.136 35.160 56.568 1.00 24.54 220 GLY C O 1
ATOM 7523 N N . ASN C 1 229 ? 18.995 34.336 56.542 1.00 22.98 221 ASN C N 1
ATOM 7524 C CA . ASN C 1 229 ? 19.367 33.011 56.994 1.00 22.17 221 ASN C CA 1
ATOM 7525 C C . ASN C 1 229 ? 20.164 32.183 56.013 1.00 20.71 221 ASN C C 1
ATOM 7526 O O . ASN C 1 229 ? 21.071 31.409 56.439 1.00 20.28 221 ASN C O 1
ATOM 7531 N N . GLY C 1 230 ? 19.868 32.385 54.734 1.00 20.59 222 GLY C N 1
ATOM 7532 C CA . GLY C 1 230 ? 20.652 31.823 53.607 1.00 19.18 222 GLY C CA 1
ATOM 7533 C C . GLY C 1 230 ? 22.112 32.245 53.682 1.00 19.36 222 GLY C C 1
ATOM 7534 O O . GLY C 1 230 ? 23.035 31.403 53.525 1.00 20.20 222 GLY C O 1
ATOM 7535 N N . TRP C 1 231 ? 22.359 33.545 53.914 1.00 20.39 223 TRP C N 1
ATOM 7536 C CA . TRP C 1 231 ? 23.740 33.970 54.106 1.00 21.25 223 TRP C CA 1
ATOM 7537 C C . TRP C 1 231 ? 24.441 33.236 55.225 1.00 22.06 223 TRP C C 1
ATOM 7538 O O . TRP C 1 231 ? 25.624 32.778 55.085 1.00 23.54 223 TRP C O 1
ATOM 7549 N N . VAL C 1 232 ? 23.756 33.071 56.362 1.00 21.39 224 VAL C N 1
ATOM 7550 C CA . VAL C 1 232 ? 24.422 32.423 57.508 1.00 18.82 224 VAL C CA 1
ATOM 7551 C C . VAL C 1 232 ? 24.786 30.955 57.201 1.00 19.72 224 VAL C C 1
ATOM 7552 O O . VAL C 1 232 ? 25.942 30.522 57.389 1.00 20.02 224 VAL C O 1
ATOM 7556 N N . ILE C 1 233 ? 23.794 30.195 56.734 1.00 19.82 225 ILE C N 1
ATOM 7557 C CA . ILE C 1 233 ? 23.953 28.753 56.529 1.00 21.97 225 ILE C CA 1
ATOM 7558 C C . ILE C 1 233 ? 24.869 28.480 55.315 1.00 19.80 225 ILE C C 1
ATOM 7559 O O . ILE C 1 233 ? 25.739 27.593 55.356 1.00 21.64 225 ILE C O 1
ATOM 7564 N N . GLY C 1 234 ? 24.784 29.349 54.310 1.00 20.09 226 GLY C N 1
ATOM 7565 C CA . GLY C 1 234 ? 25.717 29.269 53.172 1.00 19.86 226 GLY C CA 1
ATOM 7566 C C . GLY C 1 234 ? 27.090 29.530 53.660 1.00 19.94 226 GLY C C 1
ATOM 7567 O O . GLY C 1 234 ? 27.996 28.855 53.259 1.00 20.37 226 GLY C O 1
ATOM 7568 N N . GLY C 1 235 ? 27.248 30.568 54.494 1.00 19.51 227 GLY C N 1
ATOM 7569 C CA . GLY C 1 235 ? 28.561 30.898 55.129 1.00 18.52 227 GLY C CA 1
ATOM 7570 C C . GLY C 1 235 ? 29.134 29.686 55.873 1.00 18.77 227 GLY C C 1
ATOM 7571 O O . GLY C 1 235 ? 30.357 29.361 55.776 1.00 18.35 227 GLY C O 1
ATOM 7572 N N . LEU C 1 236 ? 28.259 29.020 56.633 1.00 17.59 228 LEU C N 1
ATOM 7573 C CA . LEU C 1 236 ? 28.674 27.848 57.407 1.00 18.04 228 LEU C CA 1
ATOM 7574 C C . LEU C 1 236 ? 29.112 26.684 56.537 1.00 18.14 228 LEU C C 1
ATOM 7575 O O . LEU C 1 236 ? 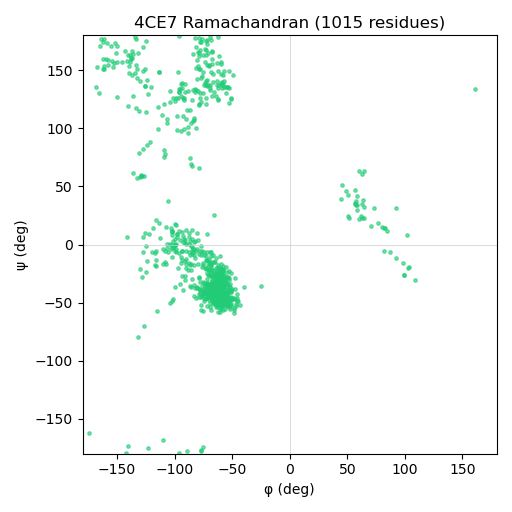30.115 26.015 56.846 1.00 18.21 228 LEU C O 1
ATOM 7580 N N . ALA C 1 237 ? 28.385 26.392 55.446 1.00 18.79 229 ALA C N 1
ATOM 7581 C CA . ALA C 1 237 ? 28.925 25.369 54.478 1.00 19.80 229 ALA C CA 1
ATOM 7582 C C . ALA C 1 237 ? 30.337 25.751 53.941 1.00 20.10 229 ALA C C 1
ATOM 7583 O O . ALA C 1 237 ? 31.240 24.916 53.926 1.00 20.59 229 ALA C O 1
ATOM 7585 N N . LEU C 1 238 ? 30.505 27.015 53.511 1.00 20.43 230 LEU C N 1
ATOM 7586 C CA . LEU C 1 238 ? 31.819 27.413 53.011 1.00 20.98 230 LEU C CA 1
ATOM 7587 C C . LEU C 1 238 ? 32.857 27.259 54.092 1.00 21.08 230 LEU C C 1
ATOM 7588 O O . LEU C 1 238 ? 34.013 26.841 53.815 1.00 20.32 230 LEU C O 1
ATOM 7593 N N . LEU C 1 239 ? 32.494 27.675 55.325 1.00 20.08 231 LEU C N 1
ATOM 7594 C CA . LEU C 1 239 ? 33.457 27.627 56.398 1.00 21.88 231 LEU C CA 1
ATOM 7595 C C . LEU C 1 239 ? 33.861 26.171 56.663 1.00 21.64 231 LEU C C 1
ATOM 7596 O O . LEU C 1 239 ? 35.041 25.862 56.760 1.00 19.53 231 LEU C O 1
ATOM 7601 N N . LEU C 1 240 ? 32.860 25.280 56.814 1.00 20.58 232 LEU C N 1
ATOM 7602 C CA . LEU C 1 240 ? 33.141 23.887 57.147 1.00 21.35 232 LEU C CA 1
ATOM 7603 C C . LEU C 1 240 ? 33.877 23.167 56.011 1.00 21.88 232 LEU C C 1
ATOM 7604 O O . LEU C 1 240 ? 34.565 22.175 56.230 1.00 22.45 232 LEU C O 1
ATOM 7609 N N . GLU C 1 241 ? 33.693 23.654 54.785 1.00 23.89 233 GLU C N 1
ATOM 7610 C CA . GLU C 1 241 ? 34.388 23.085 53.647 1.00 24.57 233 GLU C CA 1
ATOM 7611 C C . GLU C 1 241 ? 35.892 23.197 53.847 1.00 24.33 233 GLU C C 1
ATOM 7612 O O . GLU C 1 241 ? 36.626 22.273 53.528 1.00 23.34 233 GLU C O 1
ATOM 7618 N N . ASP C 1 242 ? 36.362 24.288 54.441 1.00 23.92 234 ASP C N 1
ATOM 7619 C CA . ASP C 1 242 ? 37.815 24.486 54.516 1.00 24.16 234 ASP C CA 1
ATOM 7620 C C . ASP C 1 242 ? 38.446 24.583 55.880 1.00 22.90 234 ASP C C 1
ATOM 7621 O O . ASP C 1 242 ? 39.656 24.670 55.957 1.00 23.36 234 ASP C O 1
ATOM 7626 N N . MET C 1 243 ? 37.651 24.616 56.949 1.00 21.44 235 MET C N 1
ATOM 7627 C CA . MET C 1 243 ? 38.175 24.739 58.315 1.00 22.21 235 MET C CA 1
ATOM 7628 C C . MET C 1 243 ? 38.857 23.405 58.640 1.00 25.02 235 MET C C 1
ATOM 7629 O O . MET C 1 243 ? 38.332 22.382 58.286 1.00 24.84 235 MET C O 1
ATOM 7634 N N . PRO C 1 244 ? 40.035 23.404 59.268 1.00 26.88 236 PRO C N 1
ATOM 7635 C CA . PRO C 1 244 ? 40.618 22.073 59.616 1.00 26.22 236 PRO C CA 1
ATOM 7636 C C . PRO C 1 244 ? 39.674 21.244 60.476 1.00 27.40 236 PRO C C 1
ATOM 7637 O O . PRO C 1 244 ? 39.042 21.733 61.434 1.00 27.04 236 PRO C O 1
ATOM 7641 N N . GLU C 1 245 ? 39.650 19.960 60.188 1.00 29.81 237 GLU C N 1
ATOM 7642 C CA . GLU C 1 245 ? 38.836 18.987 60.917 1.00 32.40 237 GLU C CA 1
ATOM 7643 C C . GLU C 1 245 ? 39.052 18.977 62.421 1.00 28.61 237 GLU C C 1
ATOM 7644 O O . GLU C 1 245 ? 38.119 18.721 63.198 1.00 23.41 237 GLU C O 1
ATOM 7650 N N . ASP C 1 246 ? 40.289 19.240 62.833 1.00 25.00 238 ASP C N 1
ATOM 7651 C CA . ASP C 1 246 ? 40.620 19.203 64.239 1.00 25.41 238 ASP C CA 1
ATOM 7652 C C . ASP C 1 246 ? 40.633 20.638 64.833 1.00 24.07 238 ASP C C 1
ATOM 7653 O O . ASP C 1 246 ? 41.167 20.844 65.919 1.00 24.29 238 ASP C O 1
ATOM 7658 N N . TYR C 1 247 ? 40.019 21.627 64.170 1.00 25.30 239 TYR C N 1
ATOM 7659 C CA . TYR C 1 247 ? 40.032 22.986 64.726 1.00 22.37 239 TYR C CA 1
ATOM 7660 C C . TYR C 1 247 ? 39.294 23.005 66.072 1.00 23.70 239 TYR C C 1
ATOM 7661 O O . TYR C 1 247 ? 38.237 22.425 66.155 1.00 24.03 239 TYR C O 1
ATOM 7670 N N . LYS C 1 248 ? 39.815 23.686 67.099 1.00 22.48 240 LYS C N 1
ATOM 7671 C CA . LYS C 1 248 ? 39.268 23.529 68.456 1.00 26.42 240 LYS C CA 1
ATOM 7672 C C . LYS C 1 248 ? 37.832 24.071 68.551 1.00 25.97 240 LYS C C 1
ATOM 7673 O O . LYS C 1 248 ? 37.118 23.650 69.456 1.00 26.21 240 LYS C O 1
ATOM 7679 N N . HIS C 1 249 ? 37.403 24.980 67.634 1.00 22.93 241 HIS C N 1
ATOM 7680 C CA . HIS C 1 249 ? 35.996 25.502 67.690 1.00 23.19 241 HIS C CA 1
ATOM 7681 C C . HIS C 1 249 ? 35.069 24.876 66.683 1.00 21.93 241 HIS C C 1
ATOM 7682 O O . HIS C 1 249 ? 33.942 25.339 66.505 1.00 20.80 241 HIS C O 1
ATOM 7689 N N . ARG C 1 250 ? 35.507 23.792 66.033 1.00 20.37 242 ARG C N 1
ATOM 7690 C CA . ARG C 1 250 ? 34.723 23.247 64.916 1.00 19.39 242 ARG C CA 1
ATOM 7691 C C . ARG C 1 250 ? 33.295 22.753 65.328 1.00 20.06 242 ARG C C 1
ATOM 7692 O O . ARG C 1 250 ? 32.340 22.897 64.564 1.00 19.35 242 ARG C O 1
ATOM 7700 N N . ASP C 1 251 ? 33.184 22.138 66.495 1.00 20.53 243 ASP C N 1
ATOM 7701 C CA . ASP C 1 251 ? 31.904 21.511 66.876 1.00 21.81 243 ASP C CA 1
ATOM 7702 C C . ASP C 1 251 ? 30.809 22.555 66.987 1.00 21.37 243 ASP C C 1
ATOM 7703 O O . ASP C 1 251 ? 29.659 22.282 66.651 1.00 21.58 243 ASP C O 1
ATOM 7708 N N . PHE C 1 252 ? 31.158 23.757 67.459 1.00 20.70 244 PHE C N 1
ATOM 7709 C CA . PHE C 1 252 ? 30.194 24.846 67.509 1.00 19.89 244 PHE C CA 1
ATOM 7710 C C . PHE C 1 252 ? 29.613 25.090 66.116 1.00 20.72 244 PHE C C 1
ATOM 7711 O O . PHE C 1 252 ? 28.399 25.288 65.976 1.00 19.50 244 PHE C O 1
ATOM 7719 N N . TYR C 1 253 ? 30.479 25.101 65.087 1.00 19.27 245 TYR C N 1
ATOM 7720 C CA . TYR C 1 253 ? 30.020 25.454 63.742 1.00 18.40 245 TYR C CA 1
ATOM 7721 C C . TYR C 1 253 ? 29.204 24.277 63.159 1.00 18.49 245 TYR C C 1
ATOM 7722 O O . TYR C 1 253 ? 28.198 24.490 62.505 1.00 18.72 245 TYR C O 1
ATOM 7731 N N . VAL C 1 254 ? 29.675 23.067 63.389 1.00 18.06 246 VAL C N 1
ATOM 7732 C CA . VAL C 1 254 ? 28.905 21.881 62.908 1.00 19.83 246 VAL C CA 1
ATOM 7733 C C . VAL C 1 254 ? 27.496 21.829 63.517 1.00 19.57 246 VAL C C 1
ATOM 7734 O O . VAL C 1 254 ? 26.493 21.567 62.809 1.00 20.60 246 VAL C O 1
ATOM 7738 N N . ASN C 1 255 ? 27.421 22.051 64.829 1.00 20.67 247 ASN C N 1
ATOM 7739 C CA A ASN C 1 255 ? 26.165 21.957 65.581 0.50 21.65 247 ASN C CA 1
ATOM 7740 C CA B ASN C 1 255 ? 26.141 21.960 65.522 0.50 21.70 247 ASN C CA 1
ATOM 7741 C C . ASN C 1 255 ? 25.201 23.035 65.084 1.00 21.19 247 ASN C C 1
ATOM 7742 O O . ASN C 1 255 ? 24.017 22.778 64.855 1.00 22.45 247 ASN C O 1
ATOM 7751 N N . LEU C 1 256 ? 25.730 24.259 64.913 1.00 19.99 248 LEU C N 1
ATOM 7752 C CA . LEU C 1 256 ? 24.894 25.376 64.426 1.00 20.39 248 LEU C CA 1
ATOM 7753 C C . LEU C 1 256 ? 24.344 25.065 63.023 1.00 21.76 248 LEU C C 1
ATOM 7754 O O . LEU C 1 256 ? 23.129 25.226 62.773 1.00 22.68 248 LEU C O 1
ATOM 7759 N N . TYR C 1 257 ? 25.258 24.624 62.137 1.00 20.74 249 TYR C N 1
ATOM 7760 C CA . TYR C 1 257 ? 24.909 24.265 60.784 1.00 20.77 249 TYR C CA 1
ATOM 7761 C C . TYR C 1 257 ? 23.769 23.179 60.834 1.00 23.02 249 TYR C C 1
ATOM 7762 O O . TYR C 1 257 ? 22.766 23.304 60.127 1.00 23.50 249 TYR C O 1
ATOM 7771 N N . LYS C 1 258 ? 23.952 22.163 61.687 1.00 23.6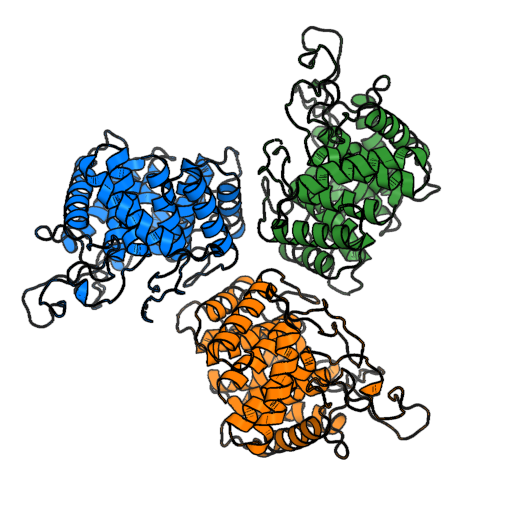1 250 LYS C N 1
ATOM 7772 C CA . LYS C 1 258 ? 22.941 21.082 61.777 1.00 25.30 250 LYS C CA 1
ATOM 7773 C C . LYS C 1 258 ? 21.614 21.580 62.303 1.00 24.66 250 LYS C C 1
ATOM 7774 O O . LYS C 1 258 ? 20.589 21.288 61.735 1.00 25.55 250 LYS C O 1
ATOM 7780 N N . GLU C 1 259 ? 21.636 22.398 63.326 1.00 27.15 251 GLU C N 1
ATOM 7781 C CA . GLU C 1 259 ? 20.391 23.010 63.799 1.00 26.91 251 GLU C CA 1
ATOM 7782 C C . GLU C 1 259 ? 19.675 23.854 62.761 1.00 27.36 251 GLU C C 1
ATOM 7783 O O . GLU C 1 259 ? 18.472 23.680 62.542 1.00 23.11 251 GLU C O 1
ATOM 7789 N N . MET C 1 260 ? 20.395 24.766 62.107 1.00 23.55 252 MET C N 1
ATOM 7790 C CA . MET C 1 260 ? 19.760 25.591 61.089 1.00 23.87 252 MET C CA 1
ATOM 7791 C C . MET C 1 260 ? 19.233 24.758 59.941 1.00 22.61 252 MET C C 1
ATOM 7792 O O . MET C 1 260 ? 18.168 25.077 59.387 1.00 22.59 252 MET C O 1
ATOM 7797 N N . ALA C 1 261 ? 19.984 23.734 59.554 1.00 21.87 253 ALA C N 1
ATOM 7798 C CA . ALA C 1 261 ? 19.614 22.997 58.359 1.00 24.56 253 ALA C CA 1
ATOM 7799 C C . ALA C 1 261 ? 18.321 22.196 58.685 1.00 26.61 253 ALA C C 1
ATOM 7800 O O . ALA C 1 261 ? 17.334 22.168 57.868 1.00 24.54 253 ALA C O 1
ATOM 7802 N N . SER C 1 262 ? 18.285 21.639 59.906 1.00 28.83 254 SER C N 1
ATOM 7803 C CA . SER C 1 262 ? 17.081 20.881 60.263 1.00 31.86 254 SER C CA 1
ATOM 7804 C C . SER C 1 262 ? 15.831 21.760 60.245 1.00 30.91 254 SER C C 1
ATOM 7805 O O . SER C 1 262 ? 14.814 21.354 59.733 1.00 29.08 254 SER C O 1
ATOM 7808 N N . ARG C 1 263 ? 15.937 22.995 60.720 1.00 28.71 255 ARG C N 1
ATOM 7809 C CA . ARG C 1 263 ? 14.794 23.884 60.695 1.00 27.64 255 ARG C CA 1
ATOM 7810 C C . ARG C 1 263 ? 14.373 24.372 59.296 1.00 29.32 255 ARG C C 1
ATOM 7811 O O . ARG C 1 263 ? 13.181 24.479 58.971 1.00 28.24 255 ARG C O 1
ATOM 7819 N N . ILE C 1 264 ? 15.361 24.729 58.477 1.00 28.00 256 ILE C N 1
ATOM 7820 C CA . ILE C 1 264 ? 15.099 25.220 57.154 1.00 27.95 256 ILE C CA 1
ATOM 7821 C C . ILE C 1 264 ? 14.459 24.074 56.332 1.00 28.62 256 ILE C C 1
ATOM 7822 O O . ILE C 1 264 ? 13.521 24.325 55.575 1.00 30.89 256 ILE C O 1
ATOM 7827 N N . LEU C 1 265 ? 14.962 22.855 56.462 1.00 30.96 257 LEU C N 1
ATOM 7828 C CA . LEU C 1 265 ? 14.270 21.663 55.894 1.00 30.29 257 LEU C CA 1
ATOM 7829 C C . LEU C 1 265 ? 12.812 21.629 56.376 1.00 33.41 257 LEU C C 1
ATOM 7830 O O . LEU C 1 265 ? 11.862 21.598 55.575 1.00 35.31 257 LEU C O 1
ATOM 7835 N N . GLU C 1 266 ? 12.637 21.684 57.699 1.00 34.04 258 GLU C N 1
ATOM 7836 C CA . GLU C 1 266 ? 11.311 21.579 58.292 1.00 37.55 258 GLU C CA 1
ATOM 7837 C C . GLU C 1 266 ? 10.327 22.585 57.737 1.00 37.31 258 GLU C C 1
ATOM 7838 O O . GLU C 1 266 ? 9.186 22.227 57.533 1.00 33.09 258 GLU C O 1
ATOM 7844 N N . ILE C 1 267 ? 10.760 23.817 57.407 1.00 32.07 259 ILE C N 1
ATOM 7845 C CA . ILE C 1 267 ? 9.811 24.890 57.008 1.00 30.77 259 ILE C CA 1
ATOM 7846 C C . ILE C 1 267 ? 9.732 25.180 55.515 1.00 30.92 259 ILE C C 1
ATOM 7847 O O . ILE C 1 267 ? 9.160 26.217 55.090 1.00 33.28 259 ILE C O 1
ATOM 7852 N N . GLN C 1 268 ? 10.290 24.265 54.725 1.00 30.37 260 GLN C N 1
ATOM 7853 C CA . GLN C 1 268 ? 10.362 24.419 53.299 1.00 33.13 260 GLN C CA 1
ATOM 7854 C C . GLN C 1 268 ? 8.959 24.228 52.706 1.00 37.63 260 GLN C C 1
ATOM 7855 O O . GLN C 1 268 ? 8.396 23.169 52.903 1.00 37.17 260 GLN C O 1
ATOM 7861 N N . PRO C 1 269 ? 8.405 25.237 51.986 1.00 37.31 261 PRO C N 1
ATOM 7862 C CA . PRO C 1 269 ? 7.029 25.170 51.429 1.00 36.24 261 PRO C CA 1
ATOM 7863 C C . PRO C 1 269 ? 6.887 24.019 50.487 1.00 39.68 261 PRO C C 1
ATOM 7864 O O . PRO C 1 269 ? 7.896 23.514 49.985 1.00 36.82 261 PRO C O 1
ATOM 7868 N N . GLU C 1 270 ? 5.635 23.573 50.293 1.00 42.50 262 GLU C N 1
ATOM 7869 C CA . GLU C 1 270 ? 5.263 22.462 49.409 1.00 44.12 262 GLU C CA 1
ATOM 7870 C C . GLU C 1 270 ? 5.914 22.433 48.031 1.00 42.49 262 GLU C C 1
ATOM 7871 O O . GLU C 1 270 ? 6.430 21.392 47.590 1.00 46.81 262 GLU C O 1
ATOM 7877 N N . ASP C 1 271 ? 5.885 23.563 47.327 1.00 39.28 263 ASP C N 1
ATOM 7878 C CA . ASP C 1 271 ? 6.399 23.579 45.948 1.00 40.01 263 ASP C CA 1
ATOM 7879 C C . ASP C 1 271 ? 7.949 23.693 45.867 1.00 38.84 263 ASP C C 1
ATOM 7880 O O . ASP C 1 271 ? 8.523 23.875 44.803 1.00 38.45 263 ASP C O 1
ATOM 7885 N N . GLY C 1 272 ? 8.644 23.569 46.982 1.00 37.85 264 GLY C N 1
ATOM 7886 C CA . GLY C 1 272 ? 10.098 23.529 46.886 1.00 35.41 264 GLY C CA 1
ATOM 7887 C C . GLY C 1 272 ? 10.816 24.836 47.191 1.00 35.84 264 GLY C C 1
ATOM 7888 O O . GLY C 1 272 ? 11.984 24.788 47.630 1.00 35.71 264 GLY C O 1
ATOM 7889 N N . LEU C 1 273 ? 10.140 25.981 46.990 1.00 34.11 265 LEU C N 1
ATOM 7890 C CA . LEU C 1 273 ? 10.771 27.328 47.151 1.00 36.92 265 LEU C CA 1
ATOM 7891 C C . LEU C 1 273 ? 10.474 28.022 48.479 1.00 35.39 265 LEU C C 1
ATOM 7892 O O . LEU C 1 273 ? 9.299 28.239 48.808 1.00 33.67 265 LEU C O 1
ATOM 7897 N N . TRP C 1 274 ? 11.522 28.393 49.250 1.00 29.67 266 TRP C N 1
ATOM 7898 C CA . TRP C 1 274 ? 11.268 29.247 50.432 1.00 28.32 266 TRP C CA 1
ATOM 7899 C C . TRP C 1 274 ? 10.799 30.608 50.002 1.00 28.86 266 TRP C C 1
ATOM 7900 O O . TRP C 1 274 ? 11.312 31.123 48.990 1.00 28.30 266 TRP C O 1
ATOM 7911 N N . ARG C 1 275 ? 9.809 31.205 50.706 1.00 28.80 267 ARG C N 1
ATOM 7912 C CA . ARG C 1 275 ? 9.430 32.585 50.470 1.00 30.56 267 ARG C CA 1
ATOM 7913 C C . ARG C 1 275 ? 10.342 33.604 51.253 1.00 32.01 267 ARG C C 1
ATOM 7914 O O . ARG C 1 275 ? 10.999 33.245 52.246 1.00 34.67 267 ARG C O 1
ATOM 7922 N N . THR C 1 276 ? 10.311 34.879 50.879 1.00 30.47 268 THR C N 1
ATOM 7923 C CA . THR C 1 276 ? 11.173 35.882 51.547 1.00 35.82 268 THR C CA 1
ATOM 7924 C C . THR C 1 276 ? 11.045 35.811 53.054 1.00 37.69 268 THR C C 1
ATOM 7925 O O . THR C 1 276 ? 12.046 35.993 53.758 1.00 33.29 268 THR C O 1
ATOM 7929 N N . SER C 1 277 ? 9.811 35.579 53.540 1.00 36.81 269 SER C N 1
ATOM 7930 C CA . SER C 1 277 ? 9.532 35.378 54.977 1.00 34.12 269 SER C CA 1
ATOM 7931 C C . SER C 1 277 ? 9.534 33.888 55.287 1.00 33.97 269 SER C C 1
ATOM 7932 O O . SER C 1 277 ? 8.803 33.099 54.658 1.00 34.03 269 SER C O 1
ATOM 7935 N N . LEU C 1 278 ? 10.305 33.501 56.296 1.00 32.84 270 LEU C N 1
ATOM 7936 C CA . LEU C 1 278 ? 10.437 32.083 56.627 1.00 32.12 270 LEU C CA 1
ATOM 7937 C C . LEU C 1 278 ? 9.262 31.572 57.512 1.00 32.99 270 LEU C C 1
ATOM 7938 O O . LEU C 1 278 ? 8.811 30.451 57.332 1.00 33.87 270 LEU C O 1
ATOM 7943 N N . LEU C 1 279 ? 8.775 32.381 58.448 1.00 33.51 271 LEU C N 1
ATOM 7944 C CA . LEU C 1 279 ? 7.662 31.958 59.318 1.00 35.27 271 LEU C CA 1
ATOM 7945 C C . LEU C 1 279 ? 6.301 32.519 58.866 1.00 38.62 271 LEU C C 1
ATOM 7946 O O . LEU C 1 279 ? 5.290 32.180 59.456 1.00 38.56 271 LEU C O 1
ATOM 7951 N N . SER C 1 280 ? 6.271 33.383 57.850 1.00 34.70 272 SER C N 1
ATOM 7952 C CA . SER C 1 280 ? 5.012 33.843 57.264 1.00 36.46 272 SER C CA 1
ATOM 7953 C C . SER C 1 280 ? 5.057 33.707 55.739 1.00 35.59 272 SER C C 1
ATOM 7954 O O . SER C 1 280 ? 4.885 34.701 54.999 1.00 34.47 272 SER C O 1
ATOM 7957 N N . PRO C 1 281 ? 5.290 32.462 55.238 1.00 37.04 273 PRO C N 1
ATOM 7958 C CA . PRO C 1 281 ? 5.351 32.367 53.756 1.00 38.53 273 PRO C CA 1
ATOM 7959 C C . PRO C 1 281 ? 4.053 32.806 53.083 1.00 42.01 273 PRO C C 1
ATOM 7960 O O . PRO C 1 281 ? 4.071 33.143 51.904 1.00 40.51 273 PRO C O 1
ATOM 7964 N N . GLU C 1 282 ? 2.943 32.797 53.836 1.00 44.18 274 GLU C N 1
ATOM 7965 C CA . GLU C 1 282 ? 1.612 33.119 53.269 1.00 47.63 274 GLU C CA 1
ATOM 7966 C C . GLU C 1 282 ? 1.512 34.567 52.881 1.00 45.91 274 GLU C C 1
ATOM 7967 O O . GLU C 1 282 ? 0.627 34.891 52.145 1.00 45.45 274 GLU C O 1
ATOM 7973 N N . SER C 1 283 ? 2.386 35.444 53.383 1.00 46.78 275 SER C N 1
ATOM 7974 C CA . SER C 1 283 ? 2.418 36.828 52.899 1.00 44.78 275 SER C CA 1
ATOM 7975 C C . SER C 1 283 ? 2.980 37.048 51.472 1.00 47.78 275 SER C C 1
ATOM 7976 O O . SER C 1 283 ? 3.220 38.187 51.100 1.00 51.08 275 SER C O 1
ATOM 7979 N N . TYR C 1 284 ? 3.229 35.998 50.686 1.00 46.28 276 TYR C N 1
ATOM 7980 C CA . TYR C 1 284 ? 3.820 36.146 49.335 1.00 45.81 276 TYR C CA 1
ATOM 7981 C C . TYR C 1 284 ? 3.142 35.177 48.369 1.00 48.30 276 TYR C C 1
ATOM 7982 O O . TYR C 1 284 ? 2.757 34.083 48.755 1.00 51.32 276 TYR C O 1
ATOM 7991 N N . ASP C 1 285 ? 3.019 35.559 47.108 1.00 49.73 277 ASP C N 1
ATOM 7992 C CA . ASP C 1 285 ? 2.394 34.679 46.122 1.00 47.42 277 ASP C CA 1
ATOM 7993 C C . ASP C 1 285 ? 3.288 33.610 45.523 1.00 46.47 277 ASP C C 1
ATOM 7994 O O . ASP C 1 285 ? 2.798 32.739 44.791 1.00 48.48 277 ASP C O 1
ATOM 7999 N N . HIS C 1 286 ? 4.596 33.697 45.757 1.00 36.84 278 HIS C N 1
ATOM 8000 C CA . HIS C 1 286 ? 5.539 32.879 45.014 1.00 35.17 278 HIS C CA 1
ATOM 8001 C C . HIS C 1 286 ? 6.822 32.855 45.804 1.00 31.84 278 HIS C C 1
ATOM 8002 O O . HIS C 1 286 ? 7.081 33.744 46.606 1.00 34.76 278 HIS C O 1
ATOM 8009 N N . GLY C 1 287 ? 7.600 31.806 45.635 1.00 32.67 279 GLY C N 1
ATOM 8010 C CA . GLY C 1 287 ? 8.795 31.624 46.426 1.00 31.03 279 GLY C CA 1
ATOM 8011 C C . GLY C 1 287 ? 9.867 32.555 45.879 1.00 29.22 279 GLY C C 1
ATOM 8012 O O . GLY C 1 287 ? 9.653 33.262 44.873 1.00 28.09 279 GLY C O 1
ATOM 8013 N N . GLU C 1 288 ? 11.009 32.610 46.548 1.00 29.15 280 GLU C N 1
ATOM 8014 C CA . GLU C 1 288 ? 12.047 33.597 46.155 1.00 29.53 280 GLU C CA 1
ATOM 8015 C C . GLU C 1 288 ? 13.316 32.798 45.926 1.00 28.86 280 GLU C C 1
ATOM 8016 O O . GLU C 1 288 ? 13.619 31.933 46.716 1.00 29.79 280 GLU C O 1
ATOM 8022 N N . VAL C 1 289 ? 14.061 33.074 44.864 1.00 30.09 281 VAL C N 1
ATOM 8023 C CA . VAL C 1 289 ? 15.122 32.169 44.420 1.00 26.45 281 VAL C CA 1
ATOM 8024 C C . VAL C 1 289 ? 16.446 32.275 45.185 1.00 26.52 281 VAL C C 1
ATOM 8025 O O . VAL C 1 289 ? 17.142 31.246 45.419 1.00 26.66 281 VAL C O 1
ATOM 8029 N N . SER C 1 290 ? 16.805 33.500 45.559 1.00 24.06 282 SER C N 1
ATOM 8030 C CA . SER C 1 290 ? 18.186 33.731 46.075 1.00 25.09 282 SER C CA 1
ATOM 8031 C C . SER C 1 290 ? 18.368 33.077 47.436 1.00 23.75 282 SER C C 1
ATOM 8032 O O . SER C 1 290 ? 19.307 32.297 47.639 1.00 24.39 282 SER C O 1
ATOM 8035 N N . GLY C 1 291 ? 17.479 33.392 48.370 1.00 25.17 283 GLY C N 1
ATOM 8036 C CA . GLY C 1 291 ? 17.429 32.668 49.648 1.00 23.36 283 GLY C CA 1
ATOM 8037 C C . GLY C 1 291 ? 17.366 31.156 49.453 1.00 26.28 283 GLY C C 1
ATOM 8038 O O . GLY C 1 291 ? 18.162 30.401 50.046 1.00 26.45 283 GLY C O 1
ATOM 8039 N N . SER C 1 292 ? 16.439 30.696 48.621 1.00 24.87 284 SER C N 1
ATOM 8040 C CA . SER C 1 292 ? 16.297 29.269 48.328 1.00 26.09 284 SER C CA 1
ATOM 8041 C C . SER C 1 292 ? 17.539 28.622 47.832 1.00 26.30 284 SER C C 1
ATOM 8042 O O . SER C 1 292 ? 17.834 27.449 48.170 1.00 25.94 284 SER C O 1
ATOM 8045 N N . ALA C 1 293 ? 18.236 29.355 46.961 1.00 24.07 285 ALA C N 1
ATOM 8046 C CA . ALA C 1 293 ? 19.456 28.820 46.367 1.00 24.92 285 ALA C CA 1
ATOM 8047 C C . ALA C 1 293 ? 20.564 28.714 47.414 1.00 21.75 285 ALA C C 1
ATOM 8048 O O . ALA C 1 293 ? 21.271 27.730 47.399 1.00 25.75 285 ALA C O 1
ATOM 8050 N N . PHE C 1 294 ? 20.686 29.685 48.321 1.00 22.20 286 PHE C N 1
ATOM 8051 C CA . PHE C 1 294 ? 21.605 29.516 49.451 1.00 23.10 286 PHE C CA 1
ATOM 8052 C C . PHE C 1 294 ? 21.235 28.295 50.295 1.00 24.52 286 PHE C C 1
ATOM 8053 O O . PHE C 1 294 ? 22.122 27.509 50.663 1.00 22.59 286 PHE C O 1
ATOM 8061 N N . HIS C 1 295 ? 19.941 28.134 50.630 1.00 23.07 287 HIS C N 1
ATOM 8062 C CA . HIS C 1 295 ? 19.545 26.911 51.405 1.00 24.09 287 HIS C CA 1
ATOM 8063 C C . HIS C 1 295 ? 19.888 25.679 50.698 1.00 24.99 287 HIS C C 1
ATOM 8064 O O . HIS C 1 295 ? 20.489 24.754 51.265 1.00 24.86 287 HIS C O 1
ATOM 8071 N N . THR C 1 296 ? 19.562 25.656 49.403 1.00 26.16 288 THR C N 1
ATOM 8072 C CA . THR C 1 296 ? 19.857 24.465 48.589 1.00 24.64 288 THR C CA 1
ATOM 8073 C C . THR C 1 296 ? 21.344 24.158 48.520 1.00 24.18 288 THR C C 1
ATOM 8074 O O . THR C 1 296 ? 21.735 23.005 48.700 1.00 23.34 288 THR C O 1
ATOM 8078 N N . PHE C 1 297 ? 22.185 25.176 48.233 1.00 23.55 289 PHE C N 1
ATOM 8079 C CA . PHE C 1 297 ? 23.623 24.986 48.363 1.00 21.53 289 PHE C CA 1
ATOM 8080 C C . PHE C 1 297 ? 24.003 24.356 49.706 1.00 20.64 289 PHE C C 1
ATOM 8081 O O . PHE C 1 297 ? 24.733 23.346 49.773 1.00 23.22 289 PHE C O 1
ATOM 8089 N N . ALA C 1 298 ? 23.571 24.980 50.782 1.00 20.62 290 ALA C N 1
ATOM 8090 C CA . ALA C 1 298 ? 24.076 24.548 52.095 1.00 21.52 290 ALA C CA 1
ATOM 8091 C C . ALA C 1 298 ? 23.594 23.130 52.442 1.00 24.94 290 ALA C C 1
ATOM 8092 O O . ALA C 1 298 ? 24.367 22.281 52.923 1.00 22.60 290 ALA C O 1
ATOM 8094 N N . LEU C 1 299 ? 22.308 22.867 52.148 1.00 23.54 291 LEU C N 1
ATOM 8095 C CA . LEU C 1 299 ? 21.705 21.526 52.415 1.00 25.03 291 LEU C CA 1
ATOM 8096 C C . LEU C 1 299 ? 22.304 20.416 51.549 1.00 26.32 291 LEU C C 1
ATOM 8097 O O . LEU C 1 299 ? 22.642 19.326 52.054 1.00 27.69 291 LEU C O 1
ATOM 8102 N N . ALA C 1 300 ? 22.461 20.697 50.254 1.00 25.89 292 ALA C N 1
ATOM 8103 C CA . ALA C 1 300 ? 23.133 19.780 49.379 1.00 25.47 292 ALA C CA 1
ATOM 8104 C C . ALA C 1 300 ? 24.584 19.514 49.758 1.00 25.61 292 ALA C C 1
ATOM 8105 O O . ALA C 1 300 ? 25.011 18.360 49.782 1.00 25.54 292 ALA C O 1
ATOM 8107 N N . TRP C 1 301 ? 25.363 20.583 50.012 1.00 24.88 293 TRP C N 1
ATOM 8108 C CA . TRP C 1 301 ? 26.652 20.448 50.663 1.00 22.45 293 TRP C CA 1
ATOM 8109 C C . TRP C 1 301 ? 26.685 19.501 51.854 1.00 23.02 293 TRP C C 1
ATOM 8110 O O . TRP C 1 301 ? 27.553 18.596 51.960 1.00 25.49 293 TRP C O 1
ATOM 8121 N N . GLY C 1 302 ? 25.781 19.681 52.801 1.00 23.62 294 GLY C N 1
ATOM 8122 C CA . GLY C 1 302 ? 25.825 18.824 53.998 1.00 25.64 294 GLY C CA 1
ATOM 8123 C C . GLY C 1 302 ? 25.451 17.360 53.762 1.00 27.65 294 GLY C C 1
ATOM 8124 O O . GLY C 1 302 ? 26.006 16.444 54.372 1.00 26.36 294 GLY C O 1
ATOM 8125 N N . ILE C 1 303 ? 24.485 17.137 52.892 1.00 29.81 295 ILE C N 1
ATOM 8126 C CA . ILE C 1 303 ? 24.181 15.754 52.478 1.00 29.22 295 ILE C CA 1
ATOM 8127 C C . ILE C 1 303 ? 25.419 15.137 51.843 1.00 30.78 295 ILE C C 1
ATOM 8128 O O . ILE C 1 303 ? 25.810 14.020 52.206 1.00 29.80 295 ILE C O 1
ATOM 8133 N N . ASN C 1 304 ? 26.080 15.875 50.950 1.00 29.45 296 ASN C N 1
ATOM 8134 C CA . ASN C 1 304 ? 27.246 15.351 50.267 1.00 29.54 296 ASN C CA 1
ATOM 8135 C C . ASN C 1 304 ? 28.356 15.047 51.235 1.00 31.00 296 ASN C C 1
ATOM 8136 O O . ASN C 1 304 ? 29.126 14.106 50.980 1.00 29.79 296 ASN C O 1
ATOM 8141 N N . LYS C 1 305 ? 28.489 15.875 52.283 1.00 28.50 297 LYS C N 1
ATOM 8142 C CA . LYS C 1 305 ? 29.571 15.742 53.286 1.00 30.34 297 LYS C CA 1
ATOM 8143 C C . LYS C 1 305 ? 29.240 14.724 54.404 1.00 32.12 297 LYS C C 1
ATOM 8144 O O . LYS C 1 305 ? 30.064 14.464 55.261 1.00 34.34 297 LYS C O 1
ATOM 8150 N N . GLY C 1 306 ? 28.025 14.220 54.395 1.00 30.22 298 GLY C N 1
ATOM 8151 C CA . GLY C 1 306 ? 27.550 13.313 55.403 1.00 32.84 298 GLY C CA 1
ATOM 8152 C C . GLY C 1 306 ? 27.051 13.976 56.686 1.00 33.20 298 GLY C C 1
ATOM 8153 O O . GLY C 1 306 ? 26.891 13.272 57.675 1.00 32.86 298 GLY C O 1
ATOM 8154 N N . LEU C 1 307 ? 26.815 15.306 56.705 1.00 29.72 299 LEU C N 1
ATOM 8155 C CA . LEU C 1 307 ? 26.381 15.951 57.943 1.00 30.77 299 LEU C CA 1
ATOM 8156 C C . LEU C 1 307 ? 24.869 15.946 58.027 1.00 29.86 299 LEU C C 1
ATOM 8157 O O . LEU C 1 307 ? 24.283 16.134 59.095 1.00 32.29 299 LEU C O 1
ATOM 8162 N N . ILE C 1 308 ? 24.232 15.707 56.896 1.00 27.28 300 ILE C N 1
ATOM 8163 C CA . ILE C 1 308 ? 22.784 15.724 56.837 1.00 28.41 300 ILE C CA 1
ATOM 8164 C C . ILE C 1 308 ? 22.325 14.388 56.303 1.00 29.07 300 ILE C C 1
ATOM 8165 O O . ILE C 1 308 ? 22.940 13.849 55.405 1.00 28.98 300 ILE C O 1
ATOM 8170 N N . ASP C 1 309 ? 21.230 13.860 56.846 1.00 31.41 301 ASP C N 1
ATOM 8171 C CA . ASP C 1 309 ? 20.789 12.509 56.439 1.00 31.41 301 ASP C CA 1
ATOM 8172 C C . ASP C 1 309 ? 20.445 12.490 54.914 1.00 32.53 301 ASP C C 1
ATOM 8173 O O . ASP C 1 309 ? 19.689 13.313 54.480 1.00 32.62 301 ASP C O 1
ATOM 8178 N N . LYS C 1 310 ? 21.074 11.568 54.155 1.00 37.45 302 LYS C N 1
ATOM 8179 C CA . LYS C 1 310 ? 20.686 11.074 52.809 1.00 39.87 302 LYS C CA 1
ATOM 8180 C C . LYS C 1 310 ? 19.204 11.198 52.505 1.00 38.44 302 LYS C C 1
ATOM 8181 O O . LYS C 1 310 ? 18.834 11.461 51.372 1.00 36.84 302 LYS C O 1
ATOM 8187 N N . LYS C 1 311 ? 18.361 11.001 53.514 1.00 37.55 303 LYS C N 1
ATOM 8188 C CA . LYS C 1 311 ? 16.901 10.876 53.304 1.00 38.79 303 LYS C CA 1
ATOM 8189 C C . LYS C 1 311 ? 16.283 12.203 52.946 1.00 37.91 303 LYS C C 1
ATOM 8190 O O . LYS C 1 311 ? 15.204 12.237 52.370 1.00 36.30 303 LYS C O 1
ATOM 8196 N N . TYR C 1 312 ? 16.975 13.305 53.260 1.00 34.41 304 TYR C N 1
ATOM 8197 C CA . TYR C 1 312 ? 16.561 14.629 52.787 1.00 32.92 304 TYR C CA 1
ATOM 8198 C C . TYR C 1 312 ? 16.870 15.004 51.315 1.00 33.52 304 TYR C C 1
ATOM 8199 O O . TYR C 1 312 ? 16.512 16.113 50.868 1.00 32.78 304 TYR C O 1
ATOM 8208 N N . THR C 1 313 ? 17.514 14.113 50.553 1.00 35.07 305 THR C N 1
ATOM 8209 C CA . THR C 1 313 ? 17.734 14.352 49.104 1.00 34.83 305 THR C CA 1
ATOM 8210 C C . THR C 1 313 ? 16.502 14.849 48.342 1.00 37.84 305 THR C C 1
ATOM 8211 O O . THR C 1 313 ? 16.603 15.858 47.649 1.00 38.71 305 THR C O 1
ATOM 8215 N N . PRO C 1 314 ? 15.334 14.189 48.508 1.00 37.52 306 PRO C N 1
ATOM 8216 C CA . PRO C 1 314 ? 14.162 14.632 47.741 1.00 37.03 306 PRO C CA 1
ATOM 8217 C C . PRO C 1 314 ? 13.783 16.093 48.020 1.00 33.77 306 PRO C C 1
ATOM 8218 O O . PRO C 1 314 ? 13.386 16.802 47.103 1.00 31.52 306 PRO C O 1
ATOM 8222 N N . ALA C 1 315 ? 13.876 16.542 49.262 1.00 33.68 307 ALA C N 1
ATOM 8223 C CA . ALA C 1 315 ? 13.561 17.942 49.583 1.00 37.20 307 ALA C CA 1
ATOM 8224 C C . ALA C 1 315 ? 14.529 18.956 48.910 1.00 36.98 307 ALA C C 1
ATOM 8225 O O . ALA C 1 315 ? 14.110 20.021 48.421 1.00 38.68 307 ALA C O 1
ATOM 8227 N N . VAL C 1 316 ? 15.808 18.606 48.872 1.00 36.01 308 VAL C N 1
ATOM 8228 C CA . VAL C 1 316 ? 16.829 19.451 48.226 1.00 36.43 308 VAL C CA 1
ATOM 8229 C C . VAL C 1 316 ? 16.648 19.396 46.698 1.00 37.96 308 VAL C C 1
ATOM 8230 O O . VAL C 1 316 ? 16.674 20.447 46.020 1.00 35.91 308 VAL C O 1
ATOM 8234 N N . LYS C 1 317 ? 16.464 18.178 46.153 1.00 38.28 309 LYS C N 1
ATOM 8235 C CA . LYS C 1 317 ? 16.167 18.005 44.711 1.00 36.88 309 LYS C CA 1
ATOM 8236 C C . LYS C 1 317 ? 14.973 18.844 44.287 1.00 33.74 309 LYS C C 1
ATOM 8237 O O . LYS C 1 317 ? 14.994 19.433 43.231 1.00 33.10 309 LYS C O 1
ATOM 8243 N N . LYS C 1 318 ? 13.932 18.885 45.118 1.00 36.19 310 LYS C N 1
ATOM 8244 C CA . LYS C 1 318 ? 12.681 19.637 44.826 1.00 38.15 310 LYS C CA 1
ATOM 8245 C C . LYS C 1 318 ? 12.978 21.140 44.798 1.00 36.98 310 LYS C C 1
ATOM 8246 O O . LYS C 1 318 ? 12.407 21.865 44.022 1.00 31.24 310 LYS C O 1
ATOM 8252 N N . ALA C 1 319 ? 13.837 21.619 45.688 1.00 33.81 311 ALA C N 1
ATOM 8253 C CA . ALA C 1 319 ? 14.304 23.033 45.624 1.00 31.54 311 ALA C CA 1
ATOM 8254 C C . ALA C 1 319 ? 15.021 23.373 44.310 1.00 29.13 311 ALA C C 1
ATOM 8255 O O . ALA C 1 319 ? 14.681 24.372 43.646 1.00 30.37 311 ALA C O 1
ATOM 8257 N N . TRP C 1 320 ? 15.982 22.526 43.931 1.00 28.00 312 TRP C N 1
ATOM 8258 C CA . TRP C 1 320 ? 16.751 22.719 42.735 1.00 31.35 312 TRP C CA 1
ATOM 8259 C C . TRP C 1 320 ? 15.801 22.733 41.546 1.00 34.68 312 TRP C C 1
ATOM 8260 O O . TRP C 1 320 ? 15.897 23.592 40.679 1.00 31.64 312 TRP C O 1
ATOM 8271 N N . LYS C 1 321 ? 14.840 21.800 41.504 1.00 33.96 313 LYS C N 1
ATOM 8272 C CA . LYS C 1 321 ? 13.916 21.850 40.379 1.00 34.12 313 LYS C CA 1
ATOM 8273 C C . LYS C 1 321 ? 13.090 23.107 40.343 1.00 31.68 313 LYS C C 1
ATOM 8274 O O . LYS C 1 321 ? 12.833 23.618 39.269 1.00 35.20 313 LYS C O 1
ATOM 8280 N N . ALA C 1 322 ? 12.598 23.567 41.487 1.00 32.61 314 ALA C N 1
ATOM 8281 C CA . ALA C 1 322 ? 11.750 24.757 41.470 1.00 32.55 314 ALA C CA 1
ATOM 8282 C C . ALA C 1 322 ? 12.579 25.990 40.986 1.00 33.77 314 ALA C C 1
ATOM 8283 O O . ALA C 1 322 ? 12.084 26.807 40.191 1.00 32.18 314 ALA C O 1
ATOM 8285 N N . MET C 1 323 ? 13.841 26.080 41.440 1.00 32.55 315 MET C N 1
ATOM 8286 C CA . MET C 1 323 ? 14.802 27.149 41.024 1.00 34.14 315 MET C CA 1
ATOM 8287 C C . MET C 1 323 ? 15.116 27.070 39.553 1.00 32.61 315 MET C C 1
ATOM 8288 O O . MET C 1 323 ? 15.063 28.108 38.843 1.00 34.18 315 MET C O 1
ATOM 8293 N N . ALA C 1 324 ? 15.544 25.882 39.105 1.00 32.00 316 ALA C N 1
ATOM 8294 C CA . ALA C 1 324 ? 15.813 25.630 37.661 1.00 33.56 316 ALA C CA 1
ATOM 8295 C C . ALA C 1 324 ? 14.726 26.147 36.715 1.00 36.51 316 ALA C C 1
ATOM 8296 O O . ALA C 1 324 ? 15.044 26.699 35.662 1.00 40.05 316 ALA C O 1
ATOM 8298 N N . ASN C 1 325 ? 13.458 25.933 37.086 1.00 39.87 317 ASN C N 1
ATOM 8299 C CA . ASN C 1 325 ? 12.256 26.480 36.403 1.00 39.88 317 ASN C CA 1
ATOM 8300 C C . ASN C 1 325 ? 12.018 27.989 36.483 1.00 39.75 317 ASN C C 1
ATOM 8301 O O . ASN C 1 325 ? 11.086 28.498 35.865 1.00 40.05 317 ASN C O 1
ATOM 8306 N N . CYS C 1 326 ? 12.821 28.701 37.265 1.00 35.03 318 CYS C N 1
ATOM 8307 C CA . CYS C 1 326 ? 12.795 30.141 37.289 1.00 31.33 318 CYS C CA 1
ATOM 8308 C C . CYS C 1 326 ? 13.934 30.740 36.432 1.00 31.41 318 CYS C C 1
ATOM 8309 O O . CYS C 1 326 ? 14.046 31.976 36.373 1.00 30.40 318 CYS C O 1
ATOM 8312 N N . GLN C 1 327 ? 14.771 29.896 35.800 1.00 29.07 319 GLN C N 1
ATOM 8313 C CA . GLN C 1 327 ? 15.829 30.431 34.895 1.00 29.08 319 GLN C CA 1
ATOM 8314 C C . GLN C 1 327 ? 15.209 30.660 33.485 1.00 31.33 319 GLN C C 1
ATOM 8315 O O . GLN C 1 327 ? 14.554 29.770 32.939 1.00 31.30 319 GLN C O 1
ATOM 8321 N N . HIS C 1 328 ? 15.313 31.878 32.961 1.00 31.54 320 HIS C N 1
ATOM 8322 C CA . HIS C 1 328 ? 14.949 32.164 31.559 1.00 30.12 320 HIS C CA 1
ATOM 8323 C C . HIS C 1 328 ? 15.790 31.379 30.595 1.00 30.30 320 HIS C C 1
ATOM 8324 O O . HIS C 1 328 ? 16.889 30.925 30.939 1.00 29.87 320 HIS C O 1
ATOM 8331 N N . ASP C 1 329 ? 15.325 31.263 29.352 1.00 28.50 321 ASP C N 1
ATOM 8332 C CA . ASP C 1 329 ? 16.092 30.606 28.273 1.00 32.22 321 ASP C CA 1
ATOM 8333 C C . ASP C 1 329 ? 17.436 31.229 27.945 1.00 30.44 321 ASP C C 1
ATOM 8334 O O . ASP C 1 329 ? 18.363 30.530 27.522 1.00 32.95 321 ASP C O 1
ATOM 8339 N N . ASP C 1 330 ? 17.534 32.542 28.088 1.00 29.42 322 ASP C N 1
ATOM 8340 C CA . ASP C 1 330 ? 18.831 33.179 27.904 1.00 28.92 322 ASP C CA 1
ATOM 8341 C C . ASP C 1 330 ? 19.717 33.166 29.153 1.00 28.29 322 ASP C C 1
ATOM 8342 O O . ASP C 1 330 ? 20.700 33.894 29.201 1.00 24.82 322 ASP C O 1
ATOM 8347 N N . GLY C 1 331 ? 19.367 32.379 30.174 1.00 28.94 323 GLY C N 1
ATOM 8348 C CA . GLY C 1 331 ? 20.249 32.251 31.329 1.00 27.53 323 GLY C CA 1
ATOM 8349 C C . GLY C 1 331 ? 19.877 33.026 32.580 1.00 27.01 323 GLY C C 1
ATOM 8350 O O . GLY C 1 331 ? 20.314 32.667 33.677 1.00 27.83 323 GLY C O 1
ATOM 8351 N N . ARG C 1 332 ? 19.056 34.061 32.446 1.00 25.91 324 ARG C N 1
ATOM 8352 C CA . ARG C 1 332 ? 18.707 34.908 33.578 1.00 25.71 324 ARG C CA 1
ATOM 8353 C C . ARG C 1 332 ? 18.123 34.096 34.727 1.00 25.97 324 ARG C C 1
ATOM 8354 O O . ARG C 1 332 ? 17.234 33.275 34.512 1.00 25.97 324 ARG C O 1
ATOM 8362 N N . VAL C 1 333 ? 18.640 34.311 35.940 1.00 25.63 325 VAL C N 1
ATOM 8363 C CA . VAL C 1 333 ? 18.040 33.738 37.131 1.00 25.16 325 VAL C CA 1
ATOM 8364 C C . VAL C 1 333 ? 16.994 34.727 37.675 1.00 27.78 325 VAL C C 1
ATOM 8365 O O . VAL C 1 333 ? 17.328 35.786 38.267 1.00 27.37 325 VAL C O 1
ATOM 8369 N N . GLY C 1 334 ? 15.714 34.375 37.516 1.00 23.76 326 GLY C N 1
ATOM 8370 C CA . GLY C 1 334 ? 14.599 35.293 37.911 1.00 25.23 326 GLY C CA 1
ATOM 8371 C C . GLY C 1 334 ? 14.055 34.981 39.311 1.00 26.11 326 GLY C C 1
ATOM 8372 O O . GLY C 1 334 ? 14.557 34.022 40.005 1.00 26.81 326 GLY C O 1
ATOM 8373 N N . TRP C 1 335 ? 13.062 35.776 39.736 1.00 25.67 327 TRP C N 1
ATOM 8374 C CA . TRP C 1 335 ? 12.364 35.609 41.055 1.00 29.08 327 TRP C CA 1
ATOM 8375 C C . TRP C 1 335 ? 13.350 35.824 42.215 1.00 28.14 327 TRP C C 1
ATOM 8376 O O . TRP C 1 335 ? 13.305 35.132 43.224 1.00 27.38 327 TRP C O 1
ATOM 8387 N N . VAL C 1 336 ? 14.252 36.793 42.038 1.00 25.59 328 VAL C N 1
ATOM 8388 C CA . VAL C 1 336 ? 15.278 37.155 43.032 1.00 27.41 328 VAL C CA 1
ATOM 8389 C C . VAL C 1 336 ? 14.854 38.521 43.594 1.00 26.64 328 VAL C C 1
ATOM 8390 O O . VAL C 1 336 ? 14.688 39.471 42.848 1.00 28.82 328 VAL C O 1
ATOM 8394 N N . GLN C 1 337 ? 14.630 38.620 44.899 1.00 25.01 329 GLN C N 1
ATOM 8395 C CA . GLN C 1 337 ? 14.285 39.890 45.502 1.00 28.66 329 GLN C CA 1
ATOM 8396 C C . GLN C 1 337 ? 15.496 40.865 45.482 1.00 27.73 329 GLN C C 1
ATOM 8397 O O . GLN C 1 337 ? 16.592 40.454 45.815 1.00 27.85 329 GLN C O 1
ATOM 8403 N N . ASN C 1 338 ? 15.251 42.118 45.145 1.00 28.86 330 ASN C N 1
ATOM 8404 C CA . ASN C 1 338 ? 16.305 43.116 45.090 1.00 32.47 330 ASN C CA 1
ATOM 8405 C C . ASN C 1 338 ? 16.842 43.424 46.468 1.00 35.98 330 ASN C C 1
ATOM 8406 O O . ASN C 1 338 ? 16.321 42.894 47.469 1.00 37.16 330 ASN C O 1
ATOM 8411 N N . ILE C 1 339 ? 17.870 44.266 46.539 1.00 32.43 331 ILE C N 1
ATOM 8412 C CA . ILE C 1 339 ? 18.501 44.585 47.825 1.00 38.42 331 ILE C CA 1
ATOM 8413 C C . ILE C 1 339 ? 17.482 45.351 48.683 1.00 36.88 331 ILE C C 1
ATOM 8414 O O . ILE C 1 339 ? 17.007 46.409 48.238 1.00 45.07 331 ILE C O 1
ATOM 8419 N N . ALA C 1 346 ? 9.515 41.201 43.798 1.00 41.36 338 ALA C N 1
ATOM 8420 C CA . ALA C 1 346 ? 10.158 40.049 43.135 1.00 41.79 338 ALA C CA 1
ATOM 8421 C C . ALA C 1 346 ? 9.152 39.547 42.161 1.00 39.11 338 ALA C C 1
ATOM 8422 O O . ALA C 1 346 ? 7.974 39.450 42.483 1.00 49.90 338 ALA C O 1
ATOM 8424 N N . SER C 1 347 ? 9.613 39.260 40.958 1.00 38.15 339 SER C N 1
ATOM 8425 C CA . SER C 1 347 ? 8.763 38.957 39.846 1.00 33.41 339 SER C CA 1
ATOM 8426 C C . SER C 1 347 ? 9.594 38.004 38.980 1.00 33.50 339 SER C C 1
ATOM 8427 O O . SER C 1 347 ? 10.810 37.833 39.217 1.00 32.00 339 SER C O 1
ATOM 8430 N N . LYS C 1 348 ? 8.993 37.404 37.959 1.00 33.15 340 LYS C N 1
ATOM 8431 C CA . LYS C 1 348 ? 9.737 36.415 37.214 1.00 36.05 340 LYS C CA 1
ATOM 8432 C C . LYS C 1 348 ? 10.997 37.011 36.592 1.00 29.78 340 LYS C C 1
ATOM 8433 O O . LYS C 1 348 ? 11.867 36.279 36.169 1.00 29.60 340 LYS C O 1
ATOM 8439 N N . ASP C 1 349 ? 11.008 38.327 36.433 1.00 30.13 341 ASP C N 1
ATOM 8440 C CA . ASP C 1 349 ? 12.087 39.006 35.747 1.00 29.67 341 ASP C CA 1
ATOM 8441 C C . ASP C 1 349 ? 13.170 39.529 36.677 1.00 29.93 341 ASP C C 1
ATOM 8442 O O . ASP C 1 349 ? 14.287 39.867 36.237 1.00 27.10 341 ASP C O 1
ATOM 8447 N N . SER C 1 350 ? 12.859 39.609 37.954 1.00 28.79 342 SER C N 1
ATOM 8448 C CA . SER C 1 350 ? 13.738 40.321 38.848 1.00 29.64 342 SER C CA 1
ATOM 8449 C C . SER C 1 350 ? 14.986 39.458 39.133 1.00 27.45 342 SER C C 1
ATOM 8450 O O . SER C 1 350 ? 14.895 38.251 39.465 1.00 24.09 342 SER C O 1
ATOM 8453 N N . TYR C 1 351 ? 16.163 40.078 38.988 1.00 24.01 343 TYR C N 1
ATOM 8454 C CA . TYR C 1 351 ? 17.430 39.350 39.104 1.00 23.54 343 TYR C CA 1
ATOM 8455 C C . TYR C 1 351 ? 18.382 40.146 40.039 1.00 23.17 343 TYR C C 1
ATOM 8456 O O . TYR C 1 351 ? 18.130 41.311 40.333 1.00 24.00 343 TYR C O 1
ATOM 8465 N N . GLN C 1 352 ? 19.437 39.507 40.513 1.00 22.76 344 GLN C N 1
ATOM 8466 C CA . GLN C 1 352 ? 20.583 40.236 41.077 1.00 21.80 344 GLN C CA 1
ATOM 8467 C C . GLN C 1 352 ? 21.855 39.437 40.854 1.00 22.62 344 GLN C C 1
ATOM 8468 O O . GLN C 1 352 ? 21.794 38.236 40.680 1.00 20.70 344 GLN C O 1
ATOM 8474 N N . ASN C 1 353 ? 23.024 40.080 40.857 1.00 19.43 345 ASN C N 1
ATOM 8475 C CA . ASN C 1 353 ? 24.265 39.310 40.706 1.00 19.60 345 ASN C CA 1
ATOM 8476 C C . ASN C 1 353 ? 24.438 38.247 41.801 1.00 19.99 345 ASN C C 1
ATOM 8477 O O . ASN C 1 353 ? 24.857 37.116 41.527 1.00 19.32 345 ASN C O 1
ATOM 8482 N N . PHE C 1 354 ? 24.050 38.582 43.036 1.00 19.95 346 PHE C N 1
ATOM 8483 C CA . PHE C 1 354 ? 24.251 37.624 44.132 1.00 21.06 346 PHE C CA 1
ATOM 8484 C C . PHE C 1 354 ? 23.181 36.518 44.042 1.00 21.95 346 PHE C C 1
ATOM 8485 O O . PHE C 1 354 ? 23.344 35.436 44.592 1.00 25.06 346 PHE C O 1
ATOM 8493 N N . GLY C 1 355 ? 22.096 36.778 43.336 1.00 24.28 347 GLY C N 1
ATOM 8494 C CA . GLY C 1 355 ? 21.137 35.703 43.044 1.00 22.84 347 GLY C CA 1
ATOM 8495 C C . GLY C 1 355 ? 21.693 34.716 42.023 1.00 23.05 347 GLY C C 1
ATOM 8496 O O . GLY C 1 355 ? 21.562 33.474 42.177 1.00 21.73 347 GLY C O 1
ATOM 8497 N N . THR C 1 356 ? 22.344 35.227 40.993 1.00 22.11 348 THR C N 1
ATOM 8498 C CA . THR C 1 356 ? 23.056 34.331 40.066 1.00 21.17 348 THR C CA 1
ATOM 8499 C C . THR C 1 356 ? 24.166 33.572 40.842 1.00 21.26 348 THR C C 1
ATOM 8500 O O . THR C 1 356 ? 24.325 32.364 40.654 1.00 19.97 348 THR C O 1
ATOM 8504 N N . GLY C 1 357 ? 24.911 34.286 41.709 1.00 19.15 349 GLY C N 1
ATOM 8505 C CA . GLY C 1 357 ? 25.874 33.632 42.585 1.00 19.12 349 GLY C CA 1
ATOM 8506 C C . GLY C 1 357 ? 25.294 32.463 43.434 1.00 21.11 349 GLY C C 1
ATOM 8507 O O . GLY C 1 357 ? 25.906 31.392 43.498 1.00 21.06 349 GLY C O 1
ATOM 8508 N N . ALA C 1 358 ? 24.169 32.689 44.098 1.00 19.87 350 ALA C N 1
ATOM 8509 C CA . ALA C 1 358 ? 23.468 31.663 44.922 1.00 20.13 350 ALA C CA 1
ATOM 8510 C C . ALA C 1 358 ? 23.055 30.475 44.020 1.00 21.45 350 ALA C C 1
ATOM 8511 O O . ALA C 1 358 ? 23.220 29.296 44.413 1.00 22.80 350 ALA C O 1
ATOM 8513 N N . PHE C 1 359 ? 22.552 30.777 42.808 1.00 21.40 351 PHE C N 1
ATOM 8514 C CA . PHE C 1 359 ? 22.146 29.725 41.864 1.00 22.54 351 PHE C CA 1
ATOM 8515 C C . PHE C 1 359 ? 23.371 28.842 41.511 1.00 24.04 351 PHE C C 1
ATOM 8516 O O . PHE C 1 359 ? 23.299 27.627 41.467 1.00 24.18 351 PHE C O 1
ATOM 8524 N N . LEU C 1 360 ? 24.513 29.473 41.268 1.00 20.98 352 LEU C N 1
ATOM 8525 C CA . LEU C 1 360 ? 25.728 28.728 40.921 1.00 21.02 352 LEU C CA 1
ATOM 8526 C C . LEU C 1 360 ? 26.215 27.895 42.113 1.00 22.17 352 LEU C C 1
ATOM 8527 O O . LEU C 1 360 ? 26.716 26.772 41.927 1.00 23.38 352 LEU C O 1
ATOM 8532 N N . LEU C 1 361 ? 26.074 28.445 43.338 1.00 21.94 353 LEU C N 1
ATOM 8533 C CA . LEU C 1 361 ? 26.468 27.729 44.563 1.00 21.26 353 LEU C CA 1
ATOM 8534 C C . LEU C 1 361 ? 25.645 26.414 44.635 1.00 21.11 353 LEU C C 1
ATOM 8535 O O . LEU C 1 361 ? 26.228 25.326 44.885 1.00 20.58 353 LEU C O 1
ATOM 8540 N N . ALA C 1 362 ? 24.327 26.540 44.459 1.00 21.06 354 ALA C N 1
ATOM 8541 C CA . ALA C 1 362 ? 23.381 25.405 44.559 1.00 22.58 354 ALA C CA 1
ATOM 8542 C C . ALA C 1 362 ? 23.767 24.371 43.495 1.00 24.39 354 ALA C C 1
ATOM 8543 O O . ALA C 1 362 ? 24.054 23.206 43.801 1.00 25.99 354 ALA C O 1
ATOM 8545 N N . GLY C 1 363 ? 23.851 24.820 42.235 1.00 24.54 355 GLY C N 1
ATOM 8546 C CA . GLY C 1 363 ? 24.263 23.945 41.133 1.00 24.01 355 GLY C CA 1
ATOM 8547 C C . GLY C 1 363 ? 25.541 23.206 41.438 1.00 26.93 355 GLY C C 1
ATOM 8548 O O . GLY C 1 363 ? 25.662 22.003 41.190 1.00 28.13 355 GLY C O 1
ATOM 8549 N N . SER C 1 364 ? 26.514 23.934 41.970 1.00 26.20 356 SER C N 1
ATOM 8550 C CA . SER C 1 364 ? 27.829 23.378 42.244 1.00 25.14 356 SER C CA 1
ATOM 8551 C C . SER C 1 364 ? 27.805 22.214 43.236 1.00 25.44 356 SER C C 1
ATOM 8552 O O . SER C 1 364 ? 28.717 21.367 43.226 1.00 25.47 356 SER C O 1
ATOM 8555 N N . GLU C 1 365 ? 26.828 22.224 44.129 1.00 25.10 357 GLU C N 1
ATOM 8556 C CA . GLU C 1 365 ? 26.635 21.074 45.048 1.00 26.04 357 GLU C CA 1
ATOM 8557 C C . GLU C 1 365 ? 25.620 20.005 44.532 1.00 27.00 357 GLU C C 1
ATOM 8558 O O . GLU C 1 365 ? 25.816 18.800 44.748 1.00 25.46 357 GLU C O 1
ATOM 8564 N N . ILE C 1 366 ? 24.529 20.451 43.904 1.00 28.24 358 ILE C N 1
ATOM 8565 C CA . ILE C 1 366 ? 23.588 19.508 43.254 1.00 28.87 358 ILE C CA 1
ATOM 8566 C C . ILE C 1 366 ? 24.365 18.518 42.375 1.00 31.54 358 ILE C C 1
ATOM 8567 O O . ILE C 1 366 ? 24.145 17.304 42.492 1.00 30.95 358 ILE C O 1
ATOM 8572 N N . LEU C 1 367 ? 25.310 19.036 41.567 1.00 29.59 359 LEU C N 1
ATOM 8573 C CA . LEU C 1 367 ? 26.160 18.234 40.681 1.00 31.47 359 LEU C CA 1
ATOM 8574 C C . LEU C 1 367 ? 26.848 17.152 41.379 1.00 31.89 359 LEU C C 1
ATOM 8575 O O . LEU C 1 367 ? 27.137 16.112 40.757 1.00 31.09 359 LEU C O 1
ATOM 8580 N N . LYS C 1 368 ? 27.107 17.363 42.662 1.00 30.51 360 LYS C N 1
ATOM 8581 C CA . LYS C 1 368 ? 27.897 16.380 43.390 1.00 33.31 360 LYS C CA 1
ATOM 8582 C C . LYS C 1 368 ? 27.063 15.332 44.166 1.00 34.50 360 LYS C C 1
ATOM 8583 O O . LYS C 1 368 ? 27.639 14.489 44.829 1.00 36.24 360 LYS C O 1
ATOM 8589 N N . MET C 1 369 ? 25.741 15.352 44.046 1.00 36.10 361 MET C N 1
ATOM 8590 C CA . MET C 1 369 ? 24.895 14.505 44.915 1.00 38.72 361 MET C CA 1
ATOM 8591 C C . MET C 1 369 ? 24.868 13.029 44.510 1.00 42.89 361 MET C C 1
ATOM 8592 O O . MET C 1 369 ? 25.136 12.739 43.352 1.00 45.53 361 MET C O 1
#

B-factor: mean 28.35, std 10.32, range [14.25, 119.43]

Nearest PDB structures (foldseek):
  4ce7-assembly1_B  TM=1.003E+00  e=3.465E-53  Nonlabens ulvanivorans
  4ce7-assembly1_A  TM=9.963E-01  e=2.985E-49  Nonlabens ulvanivorans
  4ce7-assembly1_C  TM=1.001E+00  e=1.796E-48  Nonlabens ulvanivorans
  5noa-assembly1_A  TM=8.820E-01  e=8.399E-22  Bacteroides thetaiotaomicron
  4q88-assembly2_B  TM=8.731E-01  e=5.445E-20  Phocaeicola vulgatus ATCC 8482

Solvent-accessible surface area: 39525 Å² total; per-residue (Å²): 131,23,78,70,102,90,81,4,74,71,6,0,22,99,0,2,39,10,2,57,55,20,68,13,10,10,24,58,46,3,2,37,0,12,0,1,5,20,2,0,0,0,10,0,20,68,33,29,133,51,44,8,1,14,7,6,0,14,26,19,0,33,88,20,98,13,71,11,35,100,80,72,85,24,0,17,0,0,3,0,0,4,0,0,0,9,0,30,80,45,26,171,88,220,150,25,37,56,46,86,15,0,66,131,2,0,38,37,0,1,106,100,133,26,69,24,50,64,24,95,39,193,51,153,49,40,52,22,25,0,0,12,10,1,26,0,0,6,3,0,0,3,1,0,2,12,15,4,101,53,40,145,61,80,86,8,4,57,34,0,23,100,9,0,47,60,0,34,102,61,2,13,26,137,150,33,61,0,1,4,59,0,31,75,23,53,85,121,72,78,149,111,23,86,117,21,121,74,35,74,37,11,3,79,0,24,6,0,0,3,0,0,0,0,0,0,3,0,9,42,27,7,58,138,130,24,144,57,42,102,46,0,16,75,5,0,88,71,0,0,55,31,0,20,123,29,23,22,152,80,0,6,2,29,10,3,6,20,1,42,119,51,90,157,67,2,4,0,0,0,0,0,1,0,0,2,0,0,0,6,0,20,49,106,64,36,18,78,158,141,80,13,92,24,1,75,74,0,0,109,19,0,4,105,13,27,54,143,83,0,28,1,0,57,0,36,41,94,129,145,118,30,50,130,67,20,3,6,2,0,0,1,0,0,0,0,0,0,0,1,1,12,33,88,76,129,19,84,69,103,100,74,5,71,81,9,0,20,88,1,2,37,9,2,50,57,20,68,13,9,8,25,55,43,3,0,35,0,13,0,0,4,20,2,0,0,0,11,0,19,63,34,29,122,53,42,8,1,16,11,8,0,14,46,13,0,32,84,20,97,12,72,10,37,100,73,72,87,22,0,16,0,0,4,0,0,6,0,0,0,10,0,19,78,59,23,163,91,199,123,20,38,56,45,86,18,0,64,132,1,0,42,36,0,1,109,90,113,27,70,29,48,54,23,102,38,194,54,165,45,38,51,24,24,0,0,14,9,0,11,0,0,6,3,0,0,3,1,0,2,10,11,5,108,44,39,150,51,91,87,10,5,56,31,0,21,98,11,0,47,59,0,32,93,61,2,11,28,122,148,41,73,0,1,5,30,0,30,61,13,68,77,131,60,72,133,149,22,100,97,15,113,62,35,79,35,12,3,5,0,2,0,0,0,1,0,0,0,0,0,0,4,0,11,39,26,9,63,138,126,24,150,64,49,105,45,0,15,77,5,0,85,70,0,0,66,40,0,19,125,32,24,24,153,76,0,6,1,31,2,0,6,26,0,38,124,48,40,153,65,1,6,0,0,0,0,0,0,0,0,2,0,0,0,5,0,16,51,102,64,35,17,83,150,138,78,19,93,23,0,67,82,0,0,106,19,0,3,101,14,30,53,148,71,1,28,2,0,57,0,3,66,66,25,16,86,15,69,104,30,58,124,67,24,3,7,1,0,0,1,0,0,0,0,0,0,0,0,1,10,33,88,73,134,11,87,69,103,93,76,5,78,79,10,0,22,91,0,2,35,9,2,51,55,20,81,13,12,9,47,56,49,3,2,38,0,12,0,1,5,20,2,0,0,0,10,0,19,60,33,27,124,52,44,7,1,16,9,9,0,13,45,13,0,30,85,21,95,12,71,10,45,99,77,62,90,23,0,18,0,0,3,0,0,6,0,0,0,9,0,24,78,51,24,162,93,213,143,19,43,57,46,80,18,0,61,121,0,0,41,36,0,2,105,91,119,26,72,34,48,56,25,98,40,188,50,130,45,39,57,24,24,0,0,19,11,1,14,0,0,6,3,0,0,4,2,0,2,12,13,5,108,52,40,153,53,82,87,13,4,53,32,0,20,100,12,0,50,60,0,29,102,61,3,12,27,123,147,30,71,0,1,4,73,0,28,74,40,55,84,109,73,70,156,121,21,87,114,22,116,68,36,74,37,34,4,53,0,4,0,0,0,1,0,0,0,0,0,0,3,0,11,40,23,8,64,135,131,20,142,55,46,104,45,0,15,80,3,0,86,64,0,0,66,32,0,18,127,32,22,24,160,79,0,6,2,30,23,7,5,20,1,38,123,51,104,153,64,2,4,0,0,0,0,0,1,0,0,2,0,0,0,4,0,4,46,98,64,35,16,78,145,137,79,28,89,22,0,73,83,0,0,100,18,0,4,109,12,29,54,146,68,1,27,1,0,58,0,49,64,104,82,51,123,64,23,4,6,1,0,0,1,0,0,0,0,0,0,0,0,1,9,32,83,74

Foldseek 3Di:
DLLDLVNLLVLLVLQVVVCVVVDDDPPDCQWLLNLLLLLLLLLLCVQPVDVVSLVVLLVSCVVVVVAFDDPLLALRRLSNNSSLLSNVPPVPDPPRGDCVNSVVSLCCNQPNDDDLCCQPDDDLLRSNASCQFQLSLLRHLLNLLSVCQVVVPCVSVVSSVVRVVVQCVQFQDVVLLFGDGGNQQDDPPDDNRDADPVRHGWGFLLSRLSNLLSLLSNLVRHDPPDPCNVVSLVSNLSNLVSQLVQADPQQAQARTSVCSVVDDDHAQQSSLSSLLSNLSCCLVVSHPPVCVVSSVSNSVVQSVLADPSSARARHQPVDDHGDSRDHGSSSSSSNSSNSSRSSND/DLLDLVNLLVLLVLQVVVCVVPDDDPPDCQWLLVLLLLLLLLLLCVQPVPVVSLVVLLVSCVVVVVAFDDPLLALRRLSNNLSLLSNPVVVPDPPGRDCVNNVVSLCCNQPNDDPLCCQVDDDLLRSNASCQFLLSLLRHQLNLQSVCQVVVPCVSVVSVVVRVVVQCVQFQDVVLLAGQGGNLQDDPPDPPHDADPVRHGFGFLVSRLSNLLSLLSNLVRHDPVPPCNVVSLVSNLSNLVNQLVQQDPQLADARTSVPNVVADDHAQLSLLSSLLSVLSCVLVVSDDPVCVVSSVSSSVVQSVLADPSNFRARHDDDDRGGDGGDSRDHGSSSSSSNSSSSSSSSSD/DLLDLVNLLVLLVLLVVVPVVPDDDPPDCLFLLNLLLLLLLLLLCVQPVDVVSLVSLLVSCVVVVVAFDDDLLALRRLSNNSSLLSNVVPVPDPPRGDCVNVVVSLCCNQPNDDPLCCQPDDDLLRSNASCQFQLSLLRHLLSLLSVCQVVVNCVSVVSVVVRVVVQCVQFQDVVLLAGDGGNQQDDPPDPSHDADPVRHGWGFLVSRLSNLLSLLSNLVRHDPVPVCNVVSLVSNLSNLVNQLVQQDPQLADARTRVCNVVDDDHAQLSLLSSLLNNLSCVLVVSDDPVCVVSSVSNLVVQSVLADPSNFRARHDDCHDSRDGGSSSSSSNSSNSSSSSRD

Radius of gyration: 31.71 Å; Cα contacts (8 Å, |Δi|>4): 1960; chains: 3; bounding box: 78×78×83 Å

Secondary structure (DSSP, 8-state):
-TTSHHHHHHHHHHHHHHHHTS---SS-TTSHHHHHHHHHHHHHHHHH--HHHHHHHHHHHHHTTT---S-TT-GGGGTTHHHHHHHHHHS--TTT---HHHHHHHHHHHHS--HHHHT---STT---STT-STTHHHHSHHHHHHHHHHHT-THHHHHHHHHHHHHHHHHEETTTTEE-SSGGGS--SSTT--B-TTS-B--BHHHHHHHHHHHHHHHHHS-TT-TTHHHHHHHHHHHHHHHHHT--TTSPPPSBSS-GGG-SS--HHHHHHHHHHHHHHHHHTSS-GGGHHHHHHHHHHHHTTB-TTS-B-S-----PPP-TT---HHHHHHHHHHHHHHTT-/-TTSHHHHHHHHHHHHHHHHTS---SS-TTSHHHHHHHHHHHHHHHHH--HHHHHHHHHHHHHTTT---S-TT-GGGGTTHHHHHHHHHHS--TTT---HHHHHHHHHHHHS--HHHHT---SSS---STT-STTHHHHSHHHHHHHHHHHT-THHHHHHHHHHHHHHHHHEETTTTEE-SSGGGS--SSTTS---TTS----BHHHHHHHHHHHHHHHHHS-TT-TTHHHHHHHHHHHHHHHHHT--TTSPPPSBSS-GGGSSS--HHHHHHHHHHHHHHHHTTSS-GGGHHHHHHHHHHHHTTB-TTS-B-S---S-SS-----TT---HHHHHHHHHHHHHHTT-/-TTSHHHHHHHHHHHHHHHHHS---SS-TTSHHHHHHHHHHHHHHHHH--HHHHHHHHHHHHHTTT---S-TT-GGGGTTHHHHHHHHHHS--TTT---HHHHHHHHHHHHS--TTTTT---STT---STT-STTHHHHSHHHHHHHHHHHT-THHHHHHHHHHHHHHHHHEETTTTEE-SSGGGS--SSTT--B-TTS-B--BHHHHHHHHHHHHHHHHHS-TT-TTHHHHHHHHHHHHHHHHHT--TTSPPPSBSS-GGG-SS--HHHHHHHHHHHHHHHHHTSS-GGGHHHHHHHHHHHHTTB-TTS-B-S------TT---HHHHHHHHHHHHHHTT-